Protein AF-A0A919APK6-F1 (afdb_monomer)

Radius of gyration: 34.37 Å; Cα contacts (8 Å, |Δi|>4): 1791; chains: 1; bounding box: 80×71×110 Å

pLDDT: mean 85.68, std 16.15, range [23.38, 98.44]

Solvent-accessible surface area (backbone atoms only — not comparable to full-atom values): 47950 Å² total; per-residue (Å²): 130,86,71,68,58,68,75,65,92,72,58,88,87,45,53,74,79,40,79,82,44,39,29,33,35,29,73,66,74,38,52,74,67,58,25,52,48,53,48,66,72,37,69,90,58,52,41,78,37,68,42,86,48,96,93,52,88,33,82,41,98,56,39,67,28,28,30,34,76,46,55,53,82,76,45,73,66,54,30,51,53,49,48,51,50,20,62,65,54,60,41,65,57,62,17,35,56,54,36,37,38,36,40,27,48,59,72,21,34,29,56,76,42,63,85,30,53,58,64,90,38,72,66,24,42,59,68,24,23,45,11,39,42,40,41,38,42,41,37,33,24,42,37,62,41,81,33,58,44,24,46,31,23,73,83,71,76,43,69,49,75,55,37,51,18,20,35,37,38,34,29,24,23,39,87,99,51,74,49,63,28,84,64,37,33,30,23,39,40,46,18,71,33,60,49,44,40,33,32,40,38,44,31,25,30,32,44,47,88,43,74,59,82,72,68,73,68,60,61,79,78,65,80,86,86,84,91,82,90,82,91,86,86,80,82,90,72,87,80,77,85,72,88,70,90,67,30,36,35,34,33,28,44,34,61,50,46,58,45,31,53,55,20,54,42,39,47,45,73,24,29,72,60,48,87,39,47,37,38,35,33,34,36,26,32,45,89,82,83,42,73,84,50,69,79,76,78,70,61,54,95,39,49,48,75,47,80,39,55,43,91,72,62,79,39,61,27,28,35,45,29,58,43,57,70,68,66,81,85,40,56,22,35,34,41,33,53,28,42,38,44,55,33,79,33,30,59,58,50,51,55,54,43,55,70,68,40,96,54,98,40,47,34,40,26,26,50,56,36,47,32,44,88,97,75,53,68,52,89,58,41,33,28,31,36,19,45,71,48,67,49,101,79,75,41,70,42,72,42,75,40,79,36,46,59,95,70,44,53,97,52,52,40,37,35,67,53,52,28,82,56,27,37,36,32,46,42,61,55,56,73,75,55,52,56,48,54,74,34,28,64,66,47,51,39,59,46,47,26,52,27,39,38,8,60,54,36,45,44,25,16,54,45,56,80,41,47,27,29,49,84,72,64,88,84,39,92,54,49,74,73,73,77,35,89,61,45,67,62,46,37,54,44,14,37,36,40,41,44,25,75,65,59,68,47,79,47,100,49,73,77,57,53,63,71,39,84,83,61,45,73,43,84,70,34,57,67,67,50,46,28,61,72,41,28,40,37,73,81,81,64,45,72,40,70,55,18,54,61,32,64,51,78,56,7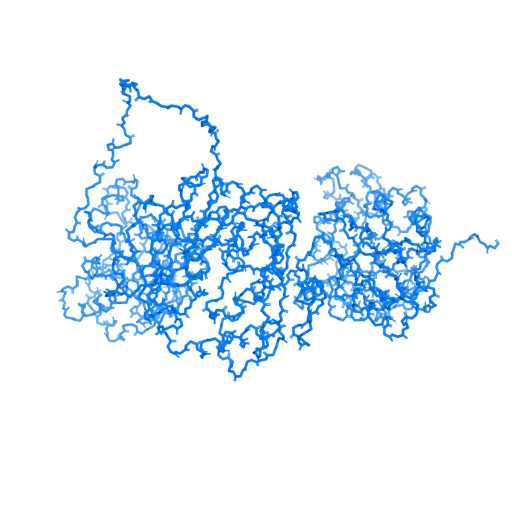5,85,66,78,76,96,52,100,85,44,60,58,44,80,51,51,80,56,54,48,64,53,55,53,54,40,51,49,55,49,34,75,77,41,48,83,72,36,45,34,29,32,40,43,44,72,76,56,87,88,50,76,76,79,80,61,85,67,49,61,87,82,38,50,56,36,36,62,50,60,61,80,63,43,44,46,51,40,23,51,56,47,29,51,49,45,32,52,78,68,74,40,56,88,43,31,60,61,67,32,82,46,66,65,64,53,69,70,52,93,63,68,96,80,46,45,35,36,38,34,47,24,81,56,64,80,62,60,83,52,41,53,34,46,62,76,54,48,76,75,54,87,78,56,94,58,36,33,42,29,46,61,82,71,63,60,47,58,60,95,57,11,34,49,40,39,39,36,41,36,42,23,41,55,59,35,42,27,39,41,70,51,28,33,32,45,32,27,56,38,67,51,54,95,88,55,53,47,56,52,42,72,60,43,63,60,54,49,54,43,94,87,32,63,20,46,74,44,52,35,72,74,38,94,56,29,84,72,44,51,62,46,51,54,50,50,53,55,71,41,39,81,72,43,41,68,52,22,65,60,12,33,84,43,21,26,46,54,31,28,39,33,31,40,51,27,72,90,62,51,65,34,48,76,52,40,33,61,73,58,83,76,80,51,38,73,63,51,39,63,74,28,51,43,53,50,54,39,46,52,53,40,43,73,58,74,44,89,48,94,57,47,44,74,53,74,74,93,84,83,129

Secondary structure (DSSP, 8-state):
-PPPPPPPSS-TT-EEEEETTEEEEESSSS-HHHHHHHHHHHTTT-EEPP--BTTB----TTB-SEEEEE-TTS-HHHHHHHHHHHHHHTS-GGGBPPEEEEEE-TT--EEEE-SS--TTSHHHHHHTTBT-SEEEEEEEE-S--SEE--EEEGGGTEEE---TT-EEEEE-B-TTSSSBPGGG-EEEPPEEES-EEEEEEEEESS-TT-B---HHHHHTTS-------------------------EEEEEEEES-TTHHHHHHHHHHT-S-GGGEEEEEEEEE-TTT-TTS----SSGGGEEEEEEEGGG---HHHHHHHHHTT--S-SEEEEEESSEEE-TTHHHHHHHHHHHSSSSSEEEE--PPBEETTTEE-TTEEEEEEEEEE-TTSPEEEEEEEEEGGG--SS-EE-SS--TTEEEEETHHHHTS---TT--STTHHHHHHHHHHHTTPEEEE-SS--EEE----TT-S--HHHH-TTHHHHHHHHHHHHHHHHH-PPPSSGGGGTTGGGG---SSS-HHHHHHHHTEETTTTEE-HHHHHT--SSS----S-TT---EEEESSSHHHHHHHHHHHHHH-HHHHTTEEEEE---TTSPPP-GGGS-TTSEEEEEPPHHHHHHHHSHHHHHHHHHHTT-TTSS--EESSHHHHHHS---TT-EEEEEETT--TTTT-EEEEHHHHHH----TTEEEEEPPPSB-EETTEEEEEEEEEEEETTEEEEEEEEEEEEEEEE--TT---HHHHT--SSTTSTT-SSEEEEGGGSTTHHHHHHHHHHHHHHHHHHHHHHHHH--SSEEEEEEEEEEEBTTS-EEEEEEESS------HHHIIIIIHHHHHHHHHHHTT---TTEEEE--S---

Mean predicted aligned error: 19.84 Å

Organism: NCBI:txid1735581

Sequence (875 aa):
MTKVAPVQPAYKNSHVINVDPMIAYIDDVLSPEECDYIINLAKDKVERARVSLEGDDAISDGRTGSNTWIPHKTDDTIKAIADRIAGIVQIPLENAEALQVIHYGVSQEYKAHFDSYDLSTERGRHYCKRGGQRLVTALVYLNDIEEGGATGFPTLKAEVTAKKGRLALFHNCKSGTTKIHPDSLHAGTPVIKGEKWAFNLWFHARPMAEIQDFSEELIKTTGKGKAVIREKGSAKAQKKTPTSDKTIFIQIAAYRDPECQHSIHDLFDKAAFPDRLRVTVMFHADPHEDDDLFEIVTKPEQVTIHRIDAAHAQGVCEARWRGQLDYKDEDYVLQTDSHMRFEPGWDESLIAMLAECDSDKPVLTTYTPPYIPPMDLKKTHISGIQAERFDEFDTLLLRSKSIPIDQAPAKPFRGAFMGGCLLFGKSEVFTEVPCDPYLYFFGEEISLSARYWTHGFDIFHPNKLVAYQCWQRSHRKATHFDDHSDWTDRDKRSRQRVKYLLTGELPSNPAYLQDIEKFSLGTARSLEDYETFCGLDFRSKTLSERARNGRYDLLPVPATNPAMGPLVLVNRATAHFHKVSKAIWEQNPSSFLRTCFTYWDTYGGSQPDLSSVPSEYRRLGLIERAVLNALSNKKSLAKLVADKGLERLAPRTYFTKEDALAHKGAPAALWFIKKAAGTGGKGMRCVTNSALHNAIINSDEIIQAAVNDLMLLDGRKFTTRLYVLLWDHKIYLFKGGFNVIHGVPYQADSTDYAVQIDHRGYDKDDSPVTMQSFTDYEQYDRFFPACVQLIRDLNPALHDACNASTKDTYALLGIDILLQQNGCVQLTEINSFPNFRHTAEINADVNLPMLEAALKIMLGQSVNSMIPITSLDQD

Nearest PDB structures (foldseek):
  7zsc-assembly1_A  TM=9.224E-01  e=4.445E-16  Homo sapiens
  3itq-assembly1_A  TM=7.737E-01  e=3.769E-16  Bacillus anthracis str. Ames
  5iax-assembly1_A  TM=7.880E-01  e=7.702E-16  Bacillus anthracis
  5c5t-assembly2_B  TM=7.987E-01  e=1.279E-13  Paramecium bursaria Chlorella virus 1
  5c5u-assembly2_B  TM=7.664E-01  e=9.255E-13  Paramecium bursaria Chlorella virus 1

InterPro domains:
  IPR004344 Tubulin-tyrosine ligase/Tubulin polyglutamylase [PF03133] (663-857)
  IPR005123 Oxoglutarate/iron-dependent dioxygenase domain [PS51471] (95-205)
  IPR006620 Prolyl 4-hydroxylase, alpha subunit [SM00702] (21-204)
  IPR011761 ATP-grasp fold [PS50975] (638-859)
  IPR021067 Glycosyltransferase, GlcNAc [PF11397] (247-282)
  IPR021067 Glycosyltransferase, GlcNAc [PF11397] (299-538)
  IPR021067 Glycosyltransferase, GlcNAc [PTHR34496] (224-543)
  IPR029044 Nucleotide-diphospho-sugar transferases [G3DSA:3.90.550.10] (237-480)
  IPR029044 Nucleotide-diphospho-sugar transferases [SSF53448] (285-500)
  IPR044862 Prolyl 4-hydroxylase alpha subunit, Fe(2+) 2OG dioxygenase domain [PF13640] (99-204)

Structure (mmCIF, N/CA/C/O backbone):
data_AF-A0A919APK6-F1
#
_entry.id   AF-A0A919APK6-F1
#
loop_
_atom_site.group_PDB
_atom_site.id
_atom_site.type_symbol
_atom_site.label_atom_id
_atom_site.label_alt_id
_atom_site.label_comp_id
_atom_site.label_asym_id
_atom_site.label_entity_id
_atom_site.label_seq_id
_atom_site.pdbx_PDB_ins_code
_atom_site.Cartn_x
_atom_site.Cartn_y
_atom_site.Cartn_z
_atom_site.occupancy
_atom_site.B_iso_or_equiv
_atom_site.auth_seq_id
_atom_site.auth_comp_id
_atom_site.auth_asym_id
_atom_site.auth_atom_id
_atom_site.pdbx_PDB_model_num
ATOM 1 N N . MET A 1 1 ? 5.846 -15.293 -43.239 1.00 36.69 1 MET A N 1
ATOM 2 C CA . MET A 1 1 ? 4.580 -14.764 -42.692 1.00 36.69 1 MET A CA 1
ATOM 3 C C . MET A 1 1 ? 4.780 -13.282 -42.455 1.00 36.69 1 MET A C 1
ATOM 5 O O . MET A 1 1 ? 5.700 -12.929 -41.727 1.00 36.69 1 MET A O 1
ATOM 9 N N . THR A 1 2 ? 4.017 -12.429 -43.130 1.00 35.88 2 THR A N 1
ATOM 10 C CA . THR A 1 2 ? 4.081 -10.975 -42.953 1.00 35.88 2 THR A CA 1
ATOM 11 C C . THR A 1 2 ? 3.758 -10.629 -41.501 1.00 35.88 2 THR A C 1
ATOM 13 O O . THR A 1 2 ? 2.746 -11.080 -40.953 1.00 35.88 2 THR A O 1
ATOM 16 N N . LYS A 1 3 ? 4.695 -9.928 -40.849 1.00 53.84 3 LYS A N 1
ATOM 17 C CA . LYS A 1 3 ? 4.597 -9.531 -39.440 1.00 53.84 3 LYS A CA 1
ATOM 18 C C . LYS A 1 3 ? 3.362 -8.645 -39.266 1.00 53.84 3 LYS A C 1
ATOM 20 O O . LYS A 1 3 ? 3.107 -7.784 -40.100 1.00 53.84 3 LYS A O 1
ATOM 25 N N . VAL A 1 4 ? 2.601 -8.884 -38.198 1.00 62.41 4 VAL A N 1
ATOM 26 C CA . VAL A 1 4 ? 1.503 -7.999 -37.786 1.00 62.41 4 VAL A CA 1
ATOM 27 C C . VAL A 1 4 ? 2.076 -6.597 -37.585 1.00 62.41 4 VAL A C 1
ATOM 29 O O . VAL A 1 4 ? 3.124 -6.460 -36.951 1.00 62.41 4 VAL A O 1
ATOM 32 N N . ALA A 1 5 ? 1.423 -5.579 -38.146 1.00 65.31 5 ALA A N 1
ATOM 33 C CA . ALA A 1 5 ? 1.853 -4.196 -37.997 1.00 65.31 5 ALA A CA 1
ATOM 34 C C . ALA A 1 5 ? 1.919 -3.824 -36.503 1.00 65.31 5 ALA A C 1
ATOM 36 O O . ALA A 1 5 ? 0.943 -4.056 -35.781 1.00 65.31 5 ALA A O 1
ATOM 37 N N . PRO A 1 6 ? 3.053 -3.289 -36.014 1.00 70.88 6 PRO A N 1
ATOM 38 C CA . PRO A 1 6 ? 3.167 -2.879 -34.625 1.00 70.88 6 PRO A CA 1
ATOM 39 C C . PRO A 1 6 ? 2.227 -1.700 -34.367 1.00 70.88 6 PRO A C 1
ATOM 41 O O . PRO A 1 6 ? 2.240 -0.708 -35.093 1.00 70.88 6 PRO A O 1
ATOM 44 N N . VAL A 1 7 ? 1.409 -1.815 -33.326 1.00 79.69 7 VAL A N 1
ATOM 45 C CA . VAL A 1 7 ? 0.539 -0.729 -32.870 1.00 79.69 7 VAL A CA 1
ATOM 46 C C . VAL A 1 7 ? 1.302 0.106 -31.849 1.00 79.69 7 VAL A C 1
ATOM 48 O O . VAL A 1 7 ? 1.919 -0.447 -30.940 1.00 79.69 7 VAL A O 1
ATOM 51 N N . GLN A 1 8 ? 1.265 1.431 -31.987 1.00 75.12 8 GLN A N 1
ATOM 52 C CA . GLN A 1 8 ? 1.931 2.331 -31.046 1.00 75.12 8 GLN A CA 1
ATOM 53 C C . GLN A 1 8 ? 1.271 2.288 -29.664 1.00 75.12 8 GLN A C 1
ATOM 55 O O . GLN A 1 8 ? 0.048 2.414 -29.585 1.00 75.12 8 GLN A O 1
ATOM 60 N N . PRO A 1 9 ? 2.053 2.192 -28.575 1.00 66.31 9 PRO A N 1
ATOM 61 C CA . PRO A 1 9 ? 1.516 2.177 -27.218 1.00 66.31 9 PRO A CA 1
ATOM 62 C C . PRO A 1 9 ? 1.061 3.562 -26.738 1.00 66.31 9 PRO A C 1
ATOM 64 O O . PRO A 1 9 ? 0.368 3.645 -25.734 1.00 66.31 9 PRO A O 1
ATOM 67 N N . ALA A 1 10 ? 1.453 4.645 -27.421 1.00 74.62 10 ALA A N 1
ATOM 68 C CA . ALA A 1 10 ? 1.041 6.014 -27.124 1.00 74.62 10 ALA A CA 1
ATOM 69 C C . ALA A 1 10 ? 1.173 6.914 -28.362 1.00 74.62 10 ALA A C 1
ATOM 71 O O . ALA A 1 10 ? 1.992 6.655 -29.246 1.00 74.62 10 ALA A O 1
ATOM 72 N N . TYR A 1 11 ? 0.407 8.006 -28.395 1.00 83.94 11 TYR A N 1
ATOM 73 C CA . TYR A 1 11 ? 0.421 8.981 -29.488 1.00 83.94 11 TYR A CA 1
ATOM 74 C C . TYR A 1 11 ? 0.966 10.330 -29.004 1.00 83.94 11 TYR A C 1
ATOM 76 O O . TYR A 1 11 ? 0.569 10.833 -27.950 1.00 83.94 11 TYR A O 1
ATOM 84 N N . LYS A 1 12 ? 1.889 10.930 -29.766 1.00 78.69 12 LYS A N 1
ATOM 85 C CA . LYS A 1 12 ? 2.460 12.248 -29.435 1.00 78.69 12 LYS A CA 1
ATOM 86 C C . LYS A 1 12 ? 1.368 13.321 -29.447 1.00 78.69 12 LYS A C 1
ATOM 88 O O . LYS A 1 12 ? 0.503 13.295 -30.316 1.00 78.69 12 LYS A O 1
ATOM 93 N N . ASN A 1 13 ? 1.452 14.276 -28.518 1.00 84.50 13 ASN A N 1
ATOM 94 C CA . ASN A 1 13 ? 0.512 15.399 -28.381 1.00 84.50 13 ASN A CA 1
ATOM 95 C C . ASN A 1 13 ? -0.959 14.968 -28.225 1.00 84.50 13 ASN A C 1
ATOM 97 O O . ASN A 1 13 ? -1.861 15.689 -28.642 1.00 84.50 13 ASN A O 1
ATOM 101 N N . SER A 1 14 ? -1.197 13.786 -27.650 1.00 89.88 14 SER A N 1
ATOM 102 C CA . SER A 1 14 ? -2.543 13.273 -27.412 1.00 89.88 14 SER A CA 1
ATOM 103 C C . SER A 1 14 ? -2.981 13.450 -25.964 1.00 89.88 14 SER A C 1
ATOM 105 O O . SER A 1 14 ? -2.179 13.390 -25.031 1.00 89.88 14 SER A O 1
ATOM 107 N N . HIS A 1 15 ? -4.280 13.648 -25.784 1.00 92.44 15 HIS A N 1
ATOM 108 C CA . HIS A 1 15 ? -4.953 13.571 -24.501 1.00 92.44 15 HIS A CA 1
ATOM 109 C C . HIS A 1 15 ? -5.413 12.132 -24.287 1.00 92.44 15 HIS A C 1
ATOM 111 O O . HIS A 1 15 ? -6.335 11.659 -24.956 1.00 92.44 15 HIS A O 1
ATOM 117 N N . VAL A 1 16 ? -4.746 11.429 -23.376 1.00 91.25 16 VAL A N 1
ATOM 118 C CA . VAL A 1 16 ? -5.048 10.031 -23.056 1.00 91.25 16 VAL A CA 1
ATOM 119 C C . VAL A 1 16 ? -6.225 9.969 -22.085 1.00 91.25 16 VAL A C 1
ATOM 121 O O . VAL A 1 16 ? -6.193 10.582 -21.021 1.00 91.25 16 VAL A O 1
ATOM 124 N N . ILE A 1 17 ? -7.259 9.221 -22.463 1.00 85.69 17 ILE A N 1
ATOM 125 C CA . ILE A 1 17 ? -8.453 8.945 -21.653 1.00 85.69 17 ILE A CA 1
ATOM 126 C C . ILE A 1 17 ? -8.315 7.598 -20.945 1.00 85.69 17 ILE A C 1
ATOM 128 O O . ILE A 1 17 ? -8.723 7.460 -19.797 1.00 85.69 17 ILE A O 1
ATOM 132 N N . ASN A 1 18 ? -7.738 6.610 -21.626 1.00 90.19 18 ASN A N 1
ATOM 133 C CA . ASN A 1 18 ? -7.499 5.280 -21.085 1.00 90.19 18 ASN A CA 1
ATOM 134 C C . ASN A 1 18 ? -6.241 4.671 -21.712 1.00 90.19 18 ASN A C 1
ATOM 136 O O . ASN A 1 18 ? -5.903 4.993 -22.852 1.00 90.19 18 ASN A O 1
ATOM 140 N N . VAL A 1 19 ? -5.557 3.797 -20.975 1.00 82.06 19 VAL A N 1
ATOM 141 C CA . VAL A 1 19 ? -4.289 3.191 -21.415 1.00 82.06 19 VAL A CA 1
ATOM 142 C C . VAL A 1 19 ? -4.435 1.748 -21.909 1.00 82.06 19 VAL A C 1
ATOM 144 O O . VAL A 1 19 ? -3.618 1.336 -22.727 1.00 82.06 19 VAL A O 1
ATOM 147 N N . ASP A 1 20 ? -5.481 1.015 -21.499 1.00 84.81 20 ASP A N 1
ATOM 148 C CA . ASP A 1 20 ? -5.809 -0.320 -22.035 1.00 84.81 20 ASP A CA 1
ATOM 149 C C . ASP A 1 20 ? -7.339 -0.580 -22.061 1.00 84.81 20 ASP A C 1
ATOM 151 O O . ASP A 1 20 ? -7.963 -0.645 -20.998 1.00 84.81 20 ASP A O 1
ATOM 155 N N . PRO A 1 21 ? -7.991 -0.622 -23.243 1.00 90.56 21 PRO A N 1
ATOM 156 C CA . PRO A 1 21 ? -7.396 -0.312 -24.534 1.00 90.56 21 PRO A CA 1
ATOM 157 C C . PRO A 1 21 ? -6.963 1.155 -24.548 1.00 90.56 21 PRO A C 1
ATOM 159 O O . PRO A 1 21 ? -7.601 2.005 -23.918 1.00 90.56 21 PRO A O 1
ATOM 162 N N . MET A 1 22 ? -5.897 1.468 -25.284 1.00 93.75 22 MET A N 1
ATOM 163 C CA . MET A 1 22 ? -5.525 2.859 -25.527 1.00 93.75 22 MET A CA 1
ATOM 164 C C . MET A 1 22 ? -6.735 3.596 -26.104 1.00 93.75 22 MET A C 1
ATOM 166 O O . MET A 1 22 ? -7.267 3.172 -27.129 1.00 93.75 22 MET A O 1
ATOM 170 N N . ILE A 1 23 ? -7.161 4.671 -25.443 1.00 96.00 23 ILE A N 1
ATOM 171 C CA . ILE A 1 23 ? -8.170 5.619 -25.916 1.00 96.00 23 ILE A CA 1
ATOM 172 C C . ILE A 1 23 ? -7.577 7.003 -25.714 1.00 96.00 23 ILE A C 1
ATOM 174 O O . ILE A 1 23 ? -7.310 7.415 -24.584 1.00 96.00 23 ILE A O 1
ATOM 178 N N . ALA A 1 24 ? -7.378 7.731 -26.801 1.00 95.75 24 ALA A N 1
ATOM 179 C CA . ALA A 1 24 ? -6.842 9.078 -26.765 1.00 95.75 24 ALA A CA 1
ATOM 180 C C . ALA A 1 24 ? -7.496 9.949 -27.835 1.00 95.75 24 ALA A C 1
ATOM 182 O O . ALA A 1 24 ? -8.120 9.448 -28.771 1.00 95.75 24 ALA A O 1
ATOM 183 N N . TYR A 1 25 ? -7.332 11.260 -27.725 1.00 97.50 25 TYR A N 1
ATOM 184 C CA . TYR A 1 25 ? -7.665 12.170 -28.813 1.00 97.50 25 TYR A CA 1
ATOM 185 C C . TYR A 1 25 ? -6.579 13.216 -29.036 1.00 97.50 25 TYR A C 1
ATOM 187 O O . TYR A 1 25 ? -5.812 13.545 -28.133 1.00 97.50 25 TYR A O 1
ATOM 195 N N . ILE A 1 26 ? -6.519 13.731 -30.258 1.00 97.25 26 ILE A N 1
ATOM 196 C CA . ILE A 1 26 ? -5.651 14.834 -30.664 1.00 97.25 26 ILE A CA 1
ATOM 197 C C . ILE A 1 26 ? -6.543 15.884 -31.316 1.00 97.25 26 ILE A C 1
ATOM 199 O O . ILE A 1 26 ? -7.329 15.570 -32.214 1.00 97.25 26 ILE A O 1
ATOM 203 N N . ASP A 1 27 ? -6.434 17.119 -30.846 1.00 97.12 27 ASP A N 1
ATOM 204 C CA . ASP A 1 27 ? -7.176 18.246 -31.398 1.00 97.12 27 ASP A CA 1
ATOM 205 C C . ASP A 1 27 ? -6.487 18.810 -32.639 1.00 97.12 27 ASP A C 1
ATOM 207 O O . ASP A 1 27 ? -5.273 18.686 -32.802 1.00 97.12 27 ASP A O 1
ATOM 211 N N . ASP A 1 28 ? -7.287 19.443 -33.499 1.00 95.19 28 ASP A N 1
ATOM 212 C CA . ASP A 1 28 ? -6.809 20.258 -34.618 1.00 95.19 28 ASP A CA 1
ATOM 213 C C . ASP A 1 28 ? -5.899 19.481 -35.601 1.00 95.19 28 ASP A C 1
ATOM 215 O O . ASP A 1 28 ? -4.986 20.032 -36.216 1.00 95.19 28 ASP A O 1
ATOM 219 N N . VAL A 1 29 ? -6.160 18.173 -35.764 1.00 96.94 29 VAL A N 1
ATOM 220 C CA . VAL A 1 29 ? -5.446 17.298 -36.714 1.00 96.94 29 VAL A CA 1
ATOM 221 C C . VAL A 1 29 ? -5.856 17.598 -38.151 1.00 96.94 29 VAL A C 1
ATOM 223 O O . VAL A 1 29 ? -5.016 17.529 -39.049 1.00 96.94 29 VAL A O 1
ATOM 226 N N . LEU A 1 30 ? -7.133 17.917 -38.371 1.00 97.56 30 LEU A N 1
ATOM 227 C CA . LEU A 1 30 ? -7.634 18.453 -39.637 1.00 97.56 30 LEU A CA 1
ATOM 228 C C . LEU A 1 30 ? -7.978 19.930 -39.470 1.00 97.56 30 LEU A C 1
ATOM 230 O O . LEU A 1 30 ? -8.558 20.327 -38.457 1.00 97.56 30 LEU A O 1
ATOM 234 N N . SER A 1 31 ? -7.682 20.724 -40.497 1.00 97.12 31 SER A N 1
ATOM 235 C CA . SER A 1 31 ? -8.133 22.112 -40.548 1.00 97.12 31 SER A CA 1
ATOM 236 C C . SER A 1 31 ? -9.652 22.186 -40.773 1.00 97.12 31 SER A C 1
ATOM 238 O O . SER A 1 31 ? -10.256 21.243 -41.309 1.00 97.12 31 SER A O 1
ATOM 240 N N . PRO A 1 32 ? -10.308 23.300 -40.400 1.00 96.81 32 PRO A N 1
ATOM 241 C CA . PRO A 1 32 ? -11.727 23.489 -40.673 1.00 96.81 32 PRO A CA 1
ATOM 242 C C . PRO A 1 32 ? -12.087 23.347 -42.160 1.00 96.81 32 PRO A C 1
ATOM 244 O O . PRO A 1 32 ? -13.126 22.767 -42.474 1.00 96.81 32 PRO A O 1
ATOM 247 N N . GLU A 1 33 ? -11.215 23.810 -43.058 1.00 96.94 33 GLU A N 1
ATOM 248 C CA . GLU A 1 33 ? -11.384 23.740 -44.513 1.00 96.94 33 GLU A CA 1
ATOM 249 C C . GLU A 1 33 ? -11.280 22.301 -45.030 1.00 96.94 33 GLU A C 1
ATOM 251 O O . GLU A 1 33 ? -12.076 21.893 -45.875 1.00 96.94 33 GLU A O 1
ATOM 256 N N . GLU A 1 34 ? -10.339 21.511 -44.502 1.00 97.38 34 GLU A N 1
ATOM 257 C CA . GLU A 1 34 ? -10.223 20.080 -44.813 1.00 97.38 34 GLU A CA 1
ATOM 258 C C . GLU A 1 34 ? -11.474 19.317 -44.360 1.00 97.38 34 GLU A C 1
ATOM 260 O O . GLU A 1 34 ? -11.969 18.440 -45.073 1.00 97.38 34 GLU A O 1
ATOM 265 N N . CYS A 1 35 ? -12.026 19.683 -43.200 1.00 97.88 35 CYS A N 1
ATOM 266 C CA . CYS A 1 35 ? -13.264 19.094 -42.707 1.00 97.88 35 CYS A CA 1
ATOM 267 C C . CYS A 1 35 ? -14.455 19.416 -43.625 1.00 97.88 35 CYS A C 1
ATOM 269 O O . CYS A 1 35 ? -15.184 18.509 -44.033 1.00 97.88 35 CYS A O 1
ATOM 271 N N . ASP A 1 36 ? -14.627 20.688 -43.999 1.00 95.88 36 ASP A N 1
ATOM 272 C CA . ASP A 1 36 ? -15.715 21.123 -44.885 1.00 95.88 36 ASP A CA 1
ATOM 273 C C . ASP A 1 36 ? -15.576 20.532 -46.294 1.00 95.88 36 ASP A C 1
ATOM 275 O O . ASP A 1 36 ? -16.573 20.212 -46.947 1.00 95.88 36 ASP A O 1
ATOM 279 N N . TYR A 1 37 ? -14.344 20.338 -46.767 1.00 96.56 37 TYR A N 1
ATOM 280 C CA . TYR A 1 37 ? -14.065 19.669 -48.032 1.00 96.56 37 TYR A CA 1
ATOM 281 C C . TYR A 1 37 ? -14.572 18.220 -48.036 1.00 96.56 37 TYR A C 1
ATOM 283 O O . TYR A 1 37 ? -15.305 17.830 -48.949 1.00 96.56 37 TYR A O 1
ATOM 291 N N . ILE A 1 38 ? -14.260 17.441 -46.992 1.00 96.88 38 ILE A N 1
ATOM 292 C CA . ILE A 1 38 ? -14.722 16.049 -46.862 1.00 96.88 38 ILE A CA 1
ATOM 293 C C . ILE A 1 38 ? -16.251 15.984 -46.771 1.00 96.88 38 ILE A C 1
ATOM 295 O O . ILE A 1 38 ? -16.863 15.157 -47.450 1.00 96.88 38 ILE A O 1
ATOM 299 N N . ILE A 1 39 ? -16.884 16.872 -45.993 1.00 95.44 39 ILE A N 1
ATOM 300 C CA . ILE A 1 39 ? -18.353 16.945 -45.912 1.00 95.44 39 ILE A CA 1
ATOM 301 C C . ILE A 1 39 ? -18.948 17.218 -47.300 1.00 95.44 39 ILE A C 1
ATOM 303 O O . ILE A 1 39 ? -19.860 16.514 -47.729 1.00 95.44 39 ILE A O 1
ATOM 307 N N . ASN A 1 40 ? -18.411 18.184 -48.050 1.00 94.00 40 ASN A N 1
ATOM 308 C CA . ASN A 1 40 ? -18.905 18.509 -49.391 1.00 94.00 40 ASN A CA 1
ATOM 309 C C . ASN A 1 40 ? -18.706 17.379 -50.411 1.00 94.00 40 ASN A C 1
ATOM 311 O O . ASN A 1 40 ? -19.554 17.206 -51.284 1.00 94.00 40 ASN A O 1
ATOM 315 N N . LEU A 1 41 ? -17.632 16.595 -50.296 1.00 92.19 41 LEU A N 1
ATOM 316 C CA . LEU A 1 41 ? -17.417 15.405 -51.125 1.00 92.19 41 LEU A CA 1
ATOM 317 C C . LEU A 1 41 ? -18.399 14.267 -50.810 1.00 92.19 41 LEU A C 1
ATOM 319 O O . LEU A 1 41 ? -18.691 13.457 -51.699 1.00 92.19 41 LEU A O 1
ATOM 323 N N . ALA A 1 42 ? -18.866 14.188 -49.560 1.00 91.94 42 ALA A N 1
ATOM 324 C CA . ALA A 1 42 ? -19.693 13.102 -49.046 1.00 91.94 42 ALA A CA 1
ATOM 325 C C . ALA A 1 42 ? -21.202 13.388 -49.084 1.00 91.94 42 ALA A C 1
ATOM 327 O O . ALA A 1 42 ? -21.974 12.454 -49.288 1.00 91.94 42 ALA A O 1
ATOM 328 N N . LYS A 1 43 ? -21.637 14.642 -48.900 1.00 86.94 43 LYS A N 1
ATOM 329 C CA . LYS A 1 43 ? -23.046 15.010 -48.644 1.00 86.94 43 LYS A CA 1
ATOM 330 C C . LYS A 1 43 ? -24.048 14.518 -49.693 1.00 86.94 43 LYS A C 1
ATOM 332 O O . LYS A 1 43 ? -25.157 14.147 -49.334 1.00 86.94 43 LYS A O 1
ATOM 337 N N . ASP A 1 44 ? -23.636 14.445 -50.958 1.00 81.38 44 ASP A N 1
ATOM 338 C CA . ASP A 1 44 ? -24.489 13.996 -52.068 1.00 81.38 44 ASP A CA 1
ATOM 339 C C . ASP A 1 44 ? -24.359 12.482 -52.345 1.00 81.38 44 ASP A C 1
ATOM 341 O O . ASP A 1 44 ? -24.978 11.956 -53.267 1.00 81.38 44 ASP A O 1
ATOM 345 N N . LYS A 1 45 ? -23.524 11.776 -51.568 1.00 83.94 45 LYS A N 1
ATOM 346 C CA . LYS A 1 45 ? -23.168 10.356 -51.742 1.00 83.94 45 LYS A CA 1
ATOM 347 C C . LYS A 1 45 ? -23.441 9.500 -50.502 1.00 83.94 45 LYS A C 1
ATOM 349 O O . LYS A 1 45 ? -23.164 8.301 -50.531 1.00 83.94 45 LYS A O 1
ATOM 354 N N . VAL A 1 46 ? -23.899 10.101 -49.401 1.00 74.88 46 VAL A N 1
ATOM 355 C CA . VAL A 1 46 ? -24.250 9.375 -48.175 1.00 74.88 46 VAL A CA 1
ATOM 356 C C . VAL A 1 46 ? -25.577 8.649 -48.360 1.00 74.88 46 VAL A C 1
ATOM 358 O O . VAL A 1 46 ? -26.612 9.254 -48.621 1.00 74.88 46 VAL A O 1
ATOM 361 N N . GLU A 1 47 ? -25.545 7.334 -48.190 1.00 70.69 47 GLU A N 1
ATOM 362 C CA . GLU A 1 47 ? -26.725 6.472 -48.217 1.00 70.69 47 GLU A CA 1
ATOM 363 C C . GLU A 1 47 ? -26.945 5.869 -46.826 1.00 70.69 47 GLU A C 1
ATOM 365 O O . GLU A 1 47 ? -26.028 5.824 -46.002 1.00 70.69 47 GLU A O 1
ATOM 370 N N . ARG A 1 48 ? -28.166 5.415 -46.523 1.00 62.22 48 ARG A N 1
ATOM 371 C CA . ARG A 1 48 ? -28.488 4.858 -45.199 1.00 62.22 48 ARG A CA 1
ATOM 372 C C . ARG A 1 48 ? -27.550 3.689 -44.864 1.00 62.22 48 ARG A C 1
ATOM 374 O O . ARG A 1 48 ? -27.452 2.736 -45.637 1.00 62.22 48 ARG A O 1
ATOM 381 N N . ALA A 1 49 ? -26.882 3.752 -43.710 1.00 56.19 49 ALA A N 1
ATOM 382 C CA . ALA A 1 49 ? -25.841 2.798 -43.348 1.00 56.19 49 ALA A CA 1
ATOM 383 C C . ALA A 1 49 ? -26.435 1.396 -43.129 1.00 56.19 49 ALA A C 1
ATOM 385 O O . ALA A 1 49 ? -27.362 1.216 -42.338 1.00 56.19 49 ALA A O 1
ATOM 386 N N . ARG A 1 50 ? -25.890 0.390 -43.820 1.00 54.00 50 ARG A N 1
ATOM 387 C CA . ARG A 1 50 ? -26.247 -1.024 -43.619 1.00 54.00 50 ARG A CA 1
ATOM 388 C C . ARG A 1 50 ? -25.395 -1.642 -42.510 1.00 54.00 50 ARG A C 1
ATOM 390 O O . ARG A 1 50 ? -24.269 -1.199 -42.268 1.00 54.00 50 ARG A O 1
ATOM 397 N N . VAL A 1 51 ? -25.924 -2.663 -41.837 1.00 52.47 51 VAL A N 1
ATOM 398 C CA . VAL A 1 51 ? -25.214 -3.401 -40.780 1.00 52.47 51 VAL A CA 1
ATOM 399 C C . VAL A 1 51 ? -25.360 -4.885 -41.075 1.00 52.47 51 VAL A C 1
ATOM 401 O O . VAL A 1 51 ? -26.468 -5.375 -41.245 1.00 52.47 51 VAL A O 1
ATOM 404 N N . SER A 1 52 ? -24.246 -5.607 -41.148 1.00 44.69 52 SER A N 1
ATOM 405 C CA . SER A 1 52 ? -24.276 -7.031 -41.488 1.00 44.69 52 SER A CA 1
ATOM 406 C C . SER A 1 52 ? -24.979 -7.835 -40.379 1.00 44.69 52 SER A C 1
ATOM 408 O O . SER A 1 52 ? -24.525 -7.879 -39.229 1.00 44.69 52 SER A O 1
ATOM 410 N N . LEU A 1 53 ? -26.109 -8.454 -40.716 1.00 44.47 53 LEU A N 1
ATOM 411 C CA . LEU A 1 53 ? -26.799 -9.489 -39.943 1.00 44.47 53 LEU A CA 1
ATOM 412 C C . LEU A 1 53 ? -26.911 -10.731 -40.839 1.00 44.47 53 LEU A C 1
ATOM 414 O O . LEU A 1 53 ? -26.802 -10.619 -42.054 1.00 44.47 53 LEU A O 1
ATOM 418 N N . GLU A 1 54 ? -27.018 -11.912 -40.231 1.00 36.50 54 GLU A N 1
ATOM 419 C CA . GLU A 1 54 ? -26.852 -13.220 -40.883 1.00 36.50 54 GLU A CA 1
ATOM 420 C C . GLU A 1 54 ? -27.480 -13.319 -42.288 1.00 36.50 54 GLU A C 1
ATOM 422 O O . GLU A 1 54 ? -28.697 -13.360 -42.439 1.00 36.50 54 GLU A O 1
ATOM 427 N N . GLY A 1 55 ? -26.622 -13.412 -43.309 1.00 40.09 55 GLY A N 1
ATOM 428 C CA . GLY A 1 55 ? -26.988 -13.888 -44.645 1.00 40.09 55 GLY A CA 1
ATOM 429 C C . GLY A 1 55 ? -27.136 -12.8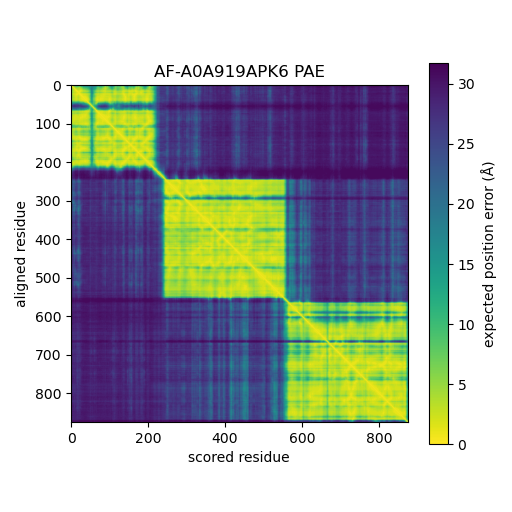42 -45.752 1.00 40.09 55 GLY A C 1
ATOM 430 O O . GLY A 1 55 ? -27.008 -13.238 -46.901 1.00 40.09 55 GLY A O 1
ATOM 431 N N . ASP A 1 56 ? -27.323 -11.552 -45.450 1.00 35.06 56 ASP A N 1
ATOM 432 C CA . ASP A 1 56 ? -27.359 -10.463 -46.449 1.00 35.06 56 ASP A CA 1
ATOM 433 C C . ASP A 1 56 ? -27.107 -9.085 -45.797 1.00 35.06 56 ASP A C 1
ATOM 435 O O . ASP A 1 56 ? -27.305 -8.905 -44.592 1.00 35.06 56 ASP A O 1
ATOM 439 N N . ASP A 1 57 ? -26.694 -8.083 -46.587 1.00 39.72 57 ASP A N 1
ATOM 440 C CA . ASP A 1 57 ? -26.576 -6.682 -46.145 1.00 39.72 57 ASP A CA 1
ATOM 441 C C . ASP A 1 57 ? -27.961 -6.102 -45.783 1.00 39.72 57 ASP A C 1
ATOM 443 O O . ASP A 1 57 ? -28.619 -5.450 -46.599 1.00 39.72 57 ASP A O 1
ATOM 447 N N . ALA A 1 58 ? -28.417 -6.330 -44.551 1.00 42.12 58 ALA A N 1
ATOM 448 C CA . ALA A 1 58 ? -29.699 -5.842 -44.054 1.00 42.12 58 ALA A CA 1
ATOM 449 C C . ALA A 1 58 ? -29.599 -4.454 -43.385 1.00 42.12 58 ALA A C 1
ATOM 451 O O . ALA A 1 58 ? -28.581 -4.054 -42.813 1.00 42.12 58 ALA A O 1
ATOM 452 N N . ILE A 1 59 ? -30.698 -3.696 -43.442 1.00 42.22 59 ILE A N 1
ATOM 453 C CA . ILE A 1 59 ? -30.900 -2.475 -42.648 1.00 42.22 59 ILE A CA 1
ATOM 454 C C . ILE A 1 59 ? -31.137 -2.928 -41.199 1.00 42.22 59 ILE A C 1
ATOM 456 O O . ILE A 1 59 ? -32.081 -3.675 -40.959 1.00 42.22 59 ILE A O 1
ATOM 460 N N . SER A 1 60 ? -30.299 -2.513 -40.243 1.00 42.59 60 SER A N 1
ATOM 461 C CA . SER A 1 60 ? -30.469 -2.872 -38.825 1.00 42.59 60 SER A CA 1
ATOM 462 C C . SER A 1 60 ? -30.944 -1.686 -37.988 1.00 42.59 60 SER A C 1
ATOM 464 O O . SER A 1 60 ? -30.496 -0.556 -38.177 1.00 42.59 60 SER A O 1
ATOM 466 N N . ASP A 1 61 ? -31.807 -1.965 -37.008 1.00 44.75 61 ASP A N 1
ATOM 467 C CA . ASP A 1 61 ? -32.305 -0.997 -36.018 1.00 44.75 61 ASP A CA 1
ATOM 468 C C . ASP A 1 61 ? -31.219 -0.512 -35.029 1.00 44.75 61 ASP A C 1
ATOM 470 O O . ASP A 1 61 ? -31.489 0.299 -34.143 1.00 44.75 61 ASP A O 1
ATOM 474 N N . GLY A 1 62 ? -29.989 -1.034 -35.123 1.00 43.22 62 GLY A N 1
ATOM 475 C CA . GLY A 1 62 ? -28.866 -0.693 -34.242 1.00 43.22 62 GLY A CA 1
ATOM 476 C C . GLY A 1 62 ? -27.963 0.439 -34.740 1.00 43.22 62 GLY A C 1
ATOM 477 O O . GLY A 1 62 ? -27.156 0.940 -33.958 1.00 43.22 62 GLY A O 1
ATOM 478 N N . ARG A 1 63 ? -28.089 0.849 -36.010 1.00 57.72 63 ARG A N 1
ATOM 479 C CA . ARG A 1 63 ? -27.358 1.978 -36.608 1.00 57.72 63 ARG A CA 1
ATOM 480 C C . ARG A 1 63 ? -28.318 2.782 -37.475 1.00 57.72 63 ARG A C 1
ATOM 482 O O . ARG A 1 63 ? -28.790 2.296 -38.497 1.00 57.72 63 ARG A O 1
ATOM 489 N N . THR A 1 64 ? -28.621 4.009 -37.067 1.00 61.62 64 THR A N 1
ATOM 490 C CA . THR A 1 64 ? -29.703 4.795 -37.686 1.00 61.62 64 THR A CA 1
ATOM 491 C C . THR A 1 64 ? -29.220 5.898 -38.632 1.00 61.62 64 THR A C 1
ATOM 493 O O . THR A 1 64 ? -30.059 6.504 -39.292 1.00 61.62 64 THR A O 1
ATOM 496 N N . GLY A 1 65 ? -27.903 6.123 -38.740 1.00 66.31 65 GLY A N 1
ATOM 497 C CA . GLY A 1 65 ? -27.280 7.129 -39.617 1.00 66.31 65 GLY A CA 1
ATOM 498 C C . GLY A 1 65 ? -26.970 6.667 -41.049 1.00 66.31 65 GLY A C 1
ATOM 499 O O . GLY A 1 65 ? -27.278 5.542 -41.449 1.00 66.31 65 GLY A O 1
ATOM 500 N N . SER A 1 66 ? -26.321 7.539 -41.820 1.00 78.31 66 SER A N 1
ATOM 501 C CA . SER A 1 66 ? -25.902 7.313 -43.213 1.00 78.31 66 SER A CA 1
ATOM 502 C C . SER A 1 66 ? -24.378 7.228 -43.330 1.00 78.31 66 SER A C 1
ATOM 504 O O . SER A 1 66 ? -23.659 7.754 -42.480 1.00 78.31 66 SER A O 1
ATOM 506 N N . ASN A 1 67 ? -23.856 6.556 -44.358 1.00 86.38 67 ASN A N 1
ATOM 507 C CA . ASN A 1 67 ? -22.422 6.533 -44.639 1.00 86.38 67 ASN A CA 1
ATOM 508 C C . ASN A 1 67 ? -22.093 6.516 -46.138 1.00 86.38 67 ASN A C 1
ATOM 510 O O . ASN A 1 67 ? -22.944 6.275 -46.989 1.00 86.38 67 ASN A O 1
ATOM 514 N N . THR A 1 68 ? -20.836 6.813 -46.453 1.00 90.06 68 THR A N 1
ATOM 515 C CA . THR A 1 68 ? -20.253 6.662 -47.788 1.00 90.06 68 THR A CA 1
ATOM 516 C C . THR A 1 68 ? -18.759 6.376 -47.666 1.00 90.06 68 THR A C 1
ATOM 518 O O . THR A 1 68 ? -18.159 6.633 -46.620 1.00 90.06 68 THR A O 1
ATOM 521 N N . TRP A 1 69 ? -18.149 5.834 -48.717 1.00 92.19 69 TRP A N 1
ATOM 522 C CA . TRP A 1 69 ? -16.729 5.480 -48.722 1.00 92.19 69 TRP A CA 1
ATOM 523 C C . TRP A 1 69 ? -15.952 6.354 -49.701 1.00 92.19 69 TRP A C 1
ATOM 525 O O . TRP A 1 69 ? -16.295 6.431 -50.880 1.00 92.19 69 TRP A O 1
ATOM 535 N N . ILE A 1 70 ? -14.873 6.974 -49.223 1.00 93.38 70 ILE A N 1
ATOM 536 C CA . ILE A 1 70 ? -13.973 7.803 -50.028 1.00 93.38 70 ILE A CA 1
ATOM 537 C C . ILE A 1 70 ? -12.606 7.102 -50.123 1.00 93.38 70 ILE A C 1
ATOM 539 O O . ILE A 1 70 ? -11.896 6.991 -49.118 1.00 93.38 70 ILE A O 1
ATOM 543 N N . PRO A 1 71 ? -12.208 6.602 -51.310 1.00 93.88 71 PRO A N 1
ATOM 544 C CA . PRO A 1 71 ? -10.893 5.996 -51.511 1.00 93.88 71 PRO A CA 1
ATOM 545 C C . PRO A 1 71 ? -9.751 6.990 -51.275 1.00 93.88 71 PRO A C 1
ATOM 547 O O . PRO A 1 71 ? -9.853 8.157 -51.649 1.00 93.88 71 PRO A O 1
ATOM 550 N N . HIS A 1 72 ? -8.606 6.516 -50.772 1.00 93.06 72 HIS A N 1
ATOM 551 C CA . HIS A 1 72 ? -7.433 7.377 -50.527 1.00 93.06 72 HIS A CA 1
ATOM 552 C C . HIS A 1 72 ? -6.901 8.069 -51.786 1.00 93.06 72 HIS A C 1
ATOM 554 O O . HIS A 1 72 ? -6.234 9.086 -51.690 1.00 93.06 72 HIS A O 1
ATOM 560 N N . LYS A 1 73 ? -7.177 7.506 -52.967 1.00 91.19 73 LYS A N 1
ATOM 561 C CA . LYS A 1 73 ? -6.721 8.011 -54.272 1.00 91.19 73 LYS A CA 1
ATOM 562 C C . LYS A 1 73 ? -7.723 8.958 -54.945 1.00 91.19 73 LYS A C 1
ATOM 564 O O . LYS A 1 73 ? -7.624 9.158 -56.150 1.00 91.19 73 LYS A O 1
ATOM 569 N N . THR A 1 74 ? -8.718 9.460 -54.211 1.00 92.38 74 THR A N 1
ATOM 570 C CA . THR A 1 74 ? -9.743 10.361 -54.771 1.00 92.38 74 THR A CA 1
ATOM 571 C C . THR A 1 74 ? -9.109 11.638 -55.322 1.00 92.38 74 THR A C 1
ATOM 573 O O . THR A 1 74 ? -9.382 12.011 -56.460 1.00 92.38 74 THR A O 1
ATOM 576 N N . ASP A 1 75 ? -8.222 12.251 -54.541 1.00 94.56 75 ASP A N 1
ATOM 577 C CA . ASP A 1 75 ? -7.433 13.432 -54.888 1.00 94.56 75 ASP A CA 1
ATOM 578 C C . ASP A 1 75 ? -6.257 13.575 -53.900 1.00 94.56 75 ASP A C 1
ATOM 580 O O . ASP A 1 75 ? -6.139 12.811 -52.932 1.00 94.56 75 ASP A O 1
ATOM 584 N N . ASP A 1 76 ? -5.381 14.549 -54.152 1.00 94.19 76 ASP A N 1
ATOM 585 C CA . ASP A 1 76 ? -4.186 14.795 -53.340 1.00 94.19 76 ASP A CA 1
ATOM 586 C C . ASP A 1 76 ? -4.515 15.247 -51.908 1.00 94.19 76 ASP A C 1
ATOM 588 O O . ASP A 1 76 ? -3.764 14.932 -50.984 1.00 94.19 76 ASP A O 1
ATOM 592 N N . THR A 1 77 ? -5.648 15.926 -51.695 1.00 94.31 77 THR A N 1
ATOM 593 C CA . THR A 1 77 ? -6.084 16.389 -50.369 1.00 94.31 77 THR A CA 1
ATOM 594 C C . THR A 1 77 ? -6.479 15.203 -49.495 1.00 94.31 77 THR A C 1
ATOM 596 O O . THR A 1 77 ? -5.966 15.048 -48.387 1.00 94.31 77 THR A O 1
ATOM 599 N N . ILE A 1 78 ? -7.337 14.308 -49.998 1.00 97.06 78 ILE A N 1
ATOM 600 C CA . ILE A 1 78 ? -7.739 13.090 -49.278 1.00 97.06 78 ILE A CA 1
ATOM 601 C C . ILE A 1 78 ? -6.527 12.203 -48.996 1.00 97.06 78 ILE A C 1
ATOM 603 O O . ILE A 1 78 ? -6.395 11.671 -47.889 1.00 97.06 78 ILE A O 1
ATOM 607 N N . LYS A 1 79 ? -5.622 12.067 -49.971 1.00 95.50 79 LYS A N 1
ATOM 608 C CA . LYS A 1 79 ? -4.391 11.302 -49.783 1.00 95.50 79 LYS A CA 1
ATOM 609 C C . LYS A 1 79 ? -3.515 11.901 -48.680 1.00 95.50 79 LYS A C 1
ATOM 611 O O . LYS A 1 79 ? -3.087 11.159 -47.798 1.00 95.50 79 LYS A O 1
ATOM 616 N N . ALA A 1 80 ? -3.295 13.215 -48.691 1.00 96.12 80 ALA A N 1
ATOM 617 C CA . ALA A 1 80 ? -2.487 13.901 -47.685 1.00 96.12 80 ALA A CA 1
ATOM 618 C C . ALA A 1 80 ? -3.074 13.763 -46.270 1.00 96.12 80 ALA A C 1
ATOM 620 O O . ALA A 1 80 ? -2.336 13.501 -45.318 1.00 96.12 80 ALA A O 1
ATOM 621 N N . ILE A 1 81 ? -4.401 13.864 -46.127 1.00 97.88 81 ILE A N 1
ATOM 622 C CA . ILE A 1 81 ? -5.094 13.658 -44.846 1.00 97.88 81 ILE A CA 1
ATOM 623 C C . ILE A 1 81 ? -4.873 12.229 -44.339 1.00 97.88 81 ILE A C 1
ATOM 625 O O . ILE A 1 81 ? -4.522 12.033 -43.172 1.00 97.88 81 ILE A O 1
ATOM 629 N N . ALA A 1 82 ? -5.051 11.231 -45.206 1.00 97.06 82 ALA A N 1
ATOM 630 C CA . ALA A 1 82 ? -4.903 9.830 -44.835 1.00 97.06 82 ALA A CA 1
ATOM 631 C C . ALA A 1 82 ? -3.444 9.472 -44.489 1.00 97.06 82 ALA A C 1
ATOM 633 O O . ALA A 1 82 ? -3.209 8.802 -43.484 1.00 97.06 82 ALA A O 1
ATOM 634 N N . ASP A 1 83 ? -2.466 9.977 -45.251 1.00 96.69 83 ASP A N 1
ATOM 635 C CA . ASP A 1 83 ? -1.034 9.815 -44.960 1.00 96.69 83 ASP A CA 1
ATOM 636 C C . ASP A 1 83 ? -0.651 10.474 -43.623 1.00 96.69 83 ASP A C 1
ATOM 638 O O . ASP A 1 83 ? 0.106 9.897 -42.842 1.00 96.69 83 ASP A O 1
ATOM 642 N N . ARG A 1 84 ? -1.206 11.654 -43.309 1.00 97.62 84 ARG A N 1
ATOM 643 C CA . ARG A 1 84 ? -0.986 12.335 -42.022 1.00 97.62 84 ARG A CA 1
ATOM 644 C C . ARG A 1 84 ? -1.510 11.504 -40.852 1.00 97.62 84 ARG A C 1
ATOM 646 O O . ARG A 1 84 ? -0.796 11.333 -39.866 1.00 97.62 84 ARG A O 1
ATOM 653 N N . ILE A 1 85 ? -2.719 10.950 -40.959 1.00 97.44 85 ILE A N 1
ATOM 654 C CA . ILE A 1 85 ? -3.287 10.081 -39.915 1.00 97.44 85 ILE A CA 1
ATOM 655 C C . ILE A 1 85 ? -2.485 8.779 -39.802 1.00 97.44 85 ILE A C 1
ATOM 657 O O . ILE A 1 85 ? -2.168 8.365 -38.691 1.00 97.44 85 ILE A O 1
ATOM 661 N N . ALA A 1 86 ? -2.079 8.171 -40.919 1.00 96.00 86 ALA A N 1
ATOM 662 C CA . ALA A 1 86 ? -1.191 7.006 -40.924 1.00 96.00 86 ALA A CA 1
ATOM 663 C C . ALA A 1 86 ? 0.154 7.306 -40.238 1.00 96.00 86 ALA A C 1
ATOM 665 O O . ALA A 1 86 ? 0.650 6.488 -39.467 1.00 96.00 86 ALA A O 1
ATOM 666 N N . GLY A 1 87 ? 0.706 8.506 -40.436 1.00 94.25 87 GLY A N 1
ATOM 667 C CA . GLY A 1 87 ? 1.890 8.993 -39.729 1.00 94.25 87 GLY A CA 1
ATOM 668 C C . GLY A 1 87 ? 1.669 9.196 -38.227 1.00 94.25 87 GLY A C 1
ATOM 669 O O . GLY A 1 87 ? 2.579 8.957 -37.442 1.00 94.25 87 GLY A O 1
ATOM 670 N N . ILE A 1 88 ? 0.472 9.580 -37.785 1.00 94.81 88 ILE A N 1
ATOM 671 C CA . ILE A 1 88 ? 0.139 9.650 -36.351 1.00 94.81 88 ILE A CA 1
ATOM 672 C C . ILE A 1 88 ? 0.015 8.241 -35.763 1.00 94.81 88 ILE A C 1
ATOM 674 O O . ILE A 1 88 ? 0.582 7.955 -34.710 1.00 94.81 88 ILE A O 1
ATOM 678 N N . VAL A 1 89 ? -0.703 7.355 -36.457 1.00 93.62 89 VAL A N 1
ATOM 679 C CA . VAL A 1 89 ? -0.948 5.971 -36.026 1.00 93.62 89 VAL A CA 1
ATOM 680 C C . VAL A 1 89 ? 0.323 5.114 -36.113 1.00 93.62 89 VAL A C 1
ATOM 682 O O . VAL A 1 89 ? 0.446 4.127 -35.390 1.00 93.62 89 VAL A O 1
ATOM 685 N N . GLN A 1 90 ? 1.277 5.519 -36.961 1.00 92.69 90 GLN A N 1
ATOM 686 C CA . GLN A 1 90 ? 2.499 4.794 -37.334 1.00 92.69 90 GLN A CA 1
ATOM 687 C C . GLN A 1 90 ? 2.215 3.395 -37.902 1.00 92.69 90 GLN A C 1
ATOM 689 O O . GLN A 1 90 ? 3.009 2.470 -37.743 1.00 92.69 90 GLN A O 1
ATOM 694 N N . ILE A 1 91 ? 1.084 3.253 -38.596 1.00 92.44 91 ILE A N 1
ATOM 695 C CA . ILE A 1 91 ? 0.763 2.081 -39.411 1.00 92.44 91 ILE A CA 1
ATOM 696 C C . ILE A 1 91 ? 0.667 2.563 -40.865 1.00 92.44 91 ILE A C 1
ATOM 698 O O . ILE A 1 91 ? -0.022 3.555 -41.113 1.00 92.44 91 ILE A O 1
ATOM 702 N N . PRO A 1 92 ? 1.340 1.902 -41.828 1.00 93.88 92 PRO A N 1
ATOM 703 C CA . PRO A 1 92 ? 1.315 2.312 -43.229 1.00 93.88 92 PRO A CA 1
ATOM 704 C C . PRO A 1 92 ? -0.107 2.474 -43.777 1.00 93.88 92 PRO A C 1
ATOM 706 O O . PRO A 1 92 ? -0.995 1.680 -43.468 1.00 93.88 92 PRO A O 1
ATOM 709 N N . LEU A 1 93 ? -0.323 3.469 -44.646 1.00 95.19 93 LEU A N 1
ATOM 710 C CA . LEU A 1 93 ? -1.644 3.728 -45.233 1.00 95.19 93 LEU A CA 1
ATOM 711 C C . LEU A 1 93 ? -2.184 2.529 -46.039 1.00 95.19 93 LEU A C 1
ATOM 713 O O . LEU A 1 93 ? -3.391 2.334 -46.130 1.00 95.19 93 LEU A O 1
ATOM 717 N N . GLU A 1 94 ? -1.306 1.683 -46.579 1.00 94.94 94 GLU A N 1
ATOM 718 C CA . GLU A 1 94 ? -1.679 0.440 -47.272 1.00 94.94 94 GLU A CA 1
ATOM 719 C C . GLU A 1 94 ? -2.388 -0.592 -46.379 1.00 94.94 94 GLU A C 1
ATOM 721 O O . GLU A 1 94 ? -3.067 -1.481 -46.894 1.00 94.94 94 GLU A O 1
ATOM 726 N N . ASN A 1 95 ? -2.275 -0.464 -45.055 1.00 94.69 95 ASN A N 1
ATOM 727 C CA . ASN A 1 95 ? -3.013 -1.263 -44.080 1.00 94.69 95 ASN A CA 1
ATOM 728 C C . ASN A 1 95 ? -4.389 -0.669 -43.752 1.00 94.69 95 ASN A C 1
ATOM 730 O O . ASN A 1 95 ? -5.146 -1.292 -43.011 1.00 94.69 95 ASN A O 1
ATOM 734 N N . ALA A 1 96 ? -4.708 0.535 -44.225 1.00 95.25 96 ALA A N 1
ATOM 735 C CA . ALA A 1 96 ? -5.959 1.193 -43.891 1.00 95.25 96 ALA A CA 1
ATOM 736 C C . ALA A 1 96 ? -7.064 0.890 -44.911 1.00 95.25 96 ALA A C 1
ATOM 738 O O . ALA A 1 96 ? -6.825 0.821 -46.119 1.00 95.25 96 ALA A O 1
ATOM 739 N N . GLU A 1 97 ? -8.300 0.770 -44.435 1.00 94.19 97 GLU A N 1
ATOM 740 C CA . GLU A 1 97 ? -9.480 0.814 -45.303 1.00 94.19 97 GLU A CA 1
ATOM 741 C C . GLU A 1 97 ? -9.684 2.220 -45.899 1.00 94.19 97 GLU A C 1
ATOM 743 O O . GLU A 1 97 ? -9.090 3.199 -45.449 1.00 94.19 97 GLU A O 1
ATOM 748 N N . ALA A 1 98 ? -10.550 2.346 -46.909 1.00 93.81 98 ALA A N 1
ATOM 749 C CA . ALA A 1 98 ? -11.001 3.655 -47.388 1.00 93.81 98 ALA A CA 1
ATOM 750 C C . ALA A 1 98 ? -11.688 4.451 -46.258 1.00 93.81 98 ALA A C 1
ATOM 752 O O . ALA A 1 98 ? -12.200 3.863 -45.306 1.00 93.81 98 ALA A O 1
ATOM 753 N N . LEU A 1 99 ? -11.736 5.784 -46.362 1.00 96.38 99 LEU A N 1
ATOM 754 C CA . LEU A 1 99 ? -12.407 6.608 -45.353 1.00 96.38 99 LEU A CA 1
ATOM 755 C C . LEU A 1 99 ? -13.905 6.296 -45.390 1.00 96.38 99 LEU A C 1
ATOM 757 O O . LEU A 1 99 ? -14.546 6.515 -46.419 1.00 96.38 99 LEU A O 1
ATOM 761 N N . GLN A 1 100 ? -14.470 5.824 -44.280 1.00 95.62 100 GLN A N 1
ATOM 762 C CA . GLN A 1 100 ? -15.919 5.702 -44.141 1.00 95.62 100 GLN A CA 1
ATOM 763 C C . GLN A 1 100 ? -16.456 6.984 -43.514 1.00 95.62 100 GLN A C 1
ATOM 765 O O . GLN A 1 100 ? -16.402 7.140 -42.295 1.00 95.62 100 GLN A O 1
ATOM 770 N N . VAL A 1 101 ? -16.985 7.889 -44.335 1.00 95.31 101 VAL A N 1
ATOM 771 C CA . VAL A 1 101 ? -17.648 9.105 -43.852 1.00 95.31 101 VAL A CA 1
ATOM 772 C C . VAL A 1 101 ? -19.037 8.737 -43.348 1.00 95.31 101 VAL A C 1
ATOM 774 O O . VAL A 1 101 ? -19.765 8.006 -44.017 1.00 95.31 101 VAL A O 1
ATOM 777 N N . ILE A 1 102 ? -19.393 9.221 -42.162 1.00 93.12 102 ILE A N 1
ATOM 778 C CA . ILE A 1 102 ? -20.646 8.926 -41.467 1.00 93.12 102 ILE A CA 1
ATOM 779 C C . ILE A 1 102 ? -21.387 10.221 -41.136 1.00 93.12 102 ILE A C 1
ATOM 781 O O . ILE A 1 102 ? -20.770 11.217 -40.753 1.00 93.12 102 ILE A O 1
ATOM 785 N N . HIS A 1 103 ? -22.712 10.170 -41.255 1.00 91.25 103 HIS A N 1
ATOM 786 C CA . HIS A 1 103 ? -23.628 11.254 -40.914 1.00 91.25 103 HIS A CA 1
ATOM 787 C C . HIS A 1 103 ? -24.719 10.763 -39.961 1.00 91.25 103 HIS A C 1
ATOM 789 O O . HIS A 1 103 ? -25.357 9.740 -40.228 1.00 91.25 103 HIS A O 1
ATOM 795 N N . TYR A 1 104 ? -24.932 11.495 -38.866 1.00 83.69 104 TYR A N 1
ATOM 796 C CA . TYR A 1 104 ? -26.045 11.285 -37.940 1.00 83.69 104 TYR A CA 1
ATOM 797 C C . TYR A 1 104 ? -26.797 12.600 -37.711 1.00 83.69 104 TYR A C 1
ATOM 799 O O . TYR A 1 104 ? -26.210 13.596 -37.290 1.00 83.69 104 TYR A O 1
ATOM 807 N N . GLY A 1 105 ? -28.105 12.595 -37.952 1.00 79.62 105 GLY A N 1
ATOM 808 C CA . GLY A 1 105 ? -29.021 13.644 -37.513 1.00 79.62 105 GLY A CA 1
ATOM 809 C C . GLY A 1 105 ? -29.473 13.462 -36.060 1.00 79.62 105 GLY A C 1
ATOM 810 O O . GLY A 1 105 ? -29.115 12.490 -35.393 1.00 79.62 105 GLY A O 1
ATOM 811 N N . VAL A 1 106 ? -30.309 14.385 -35.578 1.00 81.88 106 VAL A N 1
ATOM 812 C CA . VAL A 1 106 ? -30.899 14.336 -34.229 1.00 81.88 106 VAL A CA 1
ATOM 813 C C . VAL A 1 106 ? -31.549 12.975 -33.970 1.00 81.88 106 VAL A C 1
ATOM 815 O O . VAL A 1 106 ? -32.260 12.451 -34.829 1.00 81.88 106 VAL A O 1
ATOM 818 N N . SER A 1 107 ? -31.328 12.421 -32.776 1.00 72.69 107 SER A N 1
ATOM 819 C CA . SER A 1 107 ? -31.758 11.097 -32.294 1.00 72.69 107 SER A CA 1
ATOM 820 C C . SER A 1 107 ? -31.109 9.880 -32.959 1.00 72.69 107 SER A C 1
ATOM 822 O O . SER A 1 107 ? -31.339 8.757 -32.510 1.00 72.69 107 SER A O 1
ATOM 824 N N . GLN A 1 108 ? -30.286 10.067 -33.995 1.00 72.56 108 GLN A N 1
ATOM 825 C CA . GLN A 1 108 ? -29.562 8.957 -34.601 1.00 72.56 108 GLN A CA 1
ATOM 826 C C . GLN A 1 108 ? -28.314 8.603 -33.783 1.00 72.56 108 GLN A C 1
ATOM 828 O O . GLN A 1 108 ? -27.656 9.468 -33.204 1.00 72.56 108 GLN A O 1
ATOM 833 N N . GLU A 1 109 ? -28.002 7.310 -33.739 1.00 75.94 109 GLU A N 1
ATOM 834 C CA . GLU A 1 109 ? -26.924 6.737 -32.935 1.00 75.94 109 GLU A CA 1
ATOM 835 C C . GLU A 1 109 ? -26.306 5.518 -33.629 1.00 75.94 109 GLU A C 1
ATOM 837 O O . GLU A 1 109 ? -26.820 4.997 -34.633 1.00 75.94 109 GLU A O 1
ATOM 842 N N . TYR A 1 110 ? -25.219 5.026 -33.039 1.00 76.12 110 TYR A N 1
ATOM 843 C CA . TYR A 1 110 ? -24.738 3.676 -33.285 1.00 76.12 110 TYR A CA 1
ATOM 844 C C . TYR A 1 110 ? -24.554 2.963 -31.950 1.00 76.12 110 TYR A C 1
ATOM 846 O O . TYR A 1 110 ? -23.712 3.362 -31.143 1.00 76.12 110 TYR A O 1
ATOM 854 N N . LYS A 1 111 ? -25.356 1.916 -31.728 1.00 77.31 111 LYS A N 1
ATOM 855 C CA . LYS A 1 111 ? -25.320 1.117 -30.501 1.00 77.31 111 LYS A CA 1
ATOM 856 C C . LYS A 1 111 ? -23.932 0.526 -30.247 1.00 77.31 111 LYS A C 1
ATOM 858 O O . LYS A 1 111 ? -23.118 0.381 -31.159 1.00 77.31 111 LYS A O 1
ATOM 863 N N . ALA A 1 112 ? -23.693 0.172 -28.987 1.00 85.50 112 ALA A N 1
ATOM 864 C CA . ALA A 1 112 ? -22.426 -0.379 -28.528 1.00 85.50 112 ALA A CA 1
ATOM 865 C C . ALA A 1 112 ? -21.994 -1.604 -29.356 1.00 85.50 112 ALA A C 1
ATOM 867 O O . ALA A 1 112 ? -22.758 -2.561 -29.494 1.00 85.50 112 ALA A O 1
ATOM 868 N N . HIS A 1 113 ? -20.783 -1.565 -29.907 1.00 86.31 113 HIS A N 1
ATOM 869 C CA . HIS A 1 113 ? -20.231 -2.608 -30.771 1.00 86.31 113 HIS A CA 1
ATOM 870 C C . HIS A 1 113 ? -18.697 -2.659 -30.688 1.00 86.31 113 HIS A C 1
ATOM 872 O O . HIS A 1 113 ? -18.059 -1.798 -30.079 1.00 86.31 113 HIS A O 1
ATOM 878 N N . PHE A 1 114 ? -18.117 -3.695 -31.300 1.00 90.19 114 PHE A N 1
ATOM 879 C CA . PHE A 1 114 ? -16.678 -3.830 -31.515 1.00 90.19 114 PHE A CA 1
ATOM 880 C C . PHE A 1 114 ? -16.349 -3.567 -32.982 1.00 90.19 114 PHE A C 1
ATOM 882 O O . PHE A 1 114 ? -17.066 -4.028 -33.871 1.00 90.19 114 PHE A O 1
ATOM 889 N N . ASP A 1 115 ? -15.239 -2.874 -33.228 1.00 91.88 115 ASP A N 1
ATOM 890 C CA . ASP A 1 115 ? -14.696 -2.715 -34.580 1.00 91.88 115 ASP A CA 1
ATOM 891 C C . ASP A 1 115 ? -13.870 -3.929 -35.026 1.00 91.88 115 ASP A C 1
ATOM 893 O O . ASP A 1 115 ? -13.678 -4.134 -36.224 1.00 91.88 115 ASP A O 1
ATOM 897 N N . SER A 1 116 ? -13.383 -4.741 -34.086 1.00 91.12 116 SER A N 1
ATOM 898 C CA . SER A 1 116 ? -12.690 -6.002 -34.353 1.00 91.12 116 SER A CA 1
ATOM 899 C C . SER A 1 116 ? -13.670 -7.178 -34.449 1.00 91.12 116 SER A C 1
ATOM 901 O O . SER A 1 116 ? -14.737 -7.192 -33.835 1.00 91.12 116 SER A O 1
ATOM 903 N N . TYR A 1 117 ? -13.304 -8.191 -35.237 1.00 89.19 117 TYR A N 1
ATOM 904 C CA . TYR A 1 117 ? -14.159 -9.344 -35.527 1.00 89.19 117 TYR A CA 1
ATOM 905 C C . TYR A 1 117 ? -13.762 -10.596 -34.742 1.00 89.19 117 TYR A C 1
ATOM 907 O O . TYR A 1 117 ? -12.581 -10.848 -34.503 1.00 89.19 117 TYR A O 1
ATOM 915 N N . ASP A 1 118 ? -14.736 -11.445 -34.405 1.00 85.38 118 ASP A N 1
ATOM 916 C CA . ASP A 1 118 ? -14.458 -12.738 -33.778 1.00 85.38 118 ASP A CA 1
ATOM 917 C C . ASP A 1 118 ? -13.961 -13.745 -34.825 1.00 85.38 118 ASP A C 1
ATOM 919 O O . ASP A 1 118 ? -14.744 -14.327 -35.583 1.00 85.38 118 ASP A O 1
ATOM 923 N N . LEU A 1 119 ? -12.644 -13.963 -34.853 1.00 83.75 119 LEU A N 1
ATOM 924 C CA . LEU A 1 119 ? -11.966 -14.878 -35.777 1.00 83.75 119 LEU A CA 1
ATOM 925 C C . LEU A 1 119 ? -12.345 -16.359 -35.565 1.00 83.75 119 LEU A C 1
ATOM 927 O O . LEU A 1 119 ? -12.067 -17.193 -36.431 1.00 83.75 119 LEU A O 1
ATOM 931 N N . SER A 1 120 ? -13.010 -16.708 -34.456 1.00 79.06 120 SER A N 1
ATOM 932 C CA . SER A 1 120 ? -13.566 -18.052 -34.258 1.00 79.06 120 SER A CA 1
ATOM 933 C C . SER A 1 120 ? -14.808 -18.306 -35.125 1.00 79.06 120 SER A C 1
ATOM 935 O O . SER A 1 120 ? -15.112 -19.456 -35.458 1.00 79.06 120 SER A O 1
ATOM 937 N N . THR A 1 121 ? -15.460 -17.246 -35.609 1.00 77.44 121 THR A N 1
ATOM 938 C CA . THR A 1 121 ? -16.631 -17.325 -36.490 1.00 77.44 121 THR A CA 1
ATOM 939 C C . THR A 1 121 ? -16.237 -17.290 -37.967 1.00 77.44 121 THR A C 1
ATOM 941 O O . THR A 1 121 ? -15.264 -16.646 -38.362 1.00 77.44 121 THR A O 1
ATOM 944 N N . GLU A 1 122 ? -17.009 -17.965 -38.823 1.00 74.25 122 GLU A N 1
ATOM 945 C CA . GLU A 1 122 ? -16.806 -17.908 -40.279 1.00 74.25 122 GLU A CA 1
ATOM 946 C C . GLU A 1 122 ? -16.935 -16.476 -40.808 1.00 74.25 122 GLU A C 1
ATOM 948 O O . GLU A 1 122 ? -16.129 -16.030 -41.624 1.00 74.25 122 GLU A O 1
ATOM 953 N N . ARG A 1 123 ? -17.887 -15.728 -40.248 1.00 72.75 123 ARG A N 1
ATOM 954 C CA . ARG A 1 123 ? -18.108 -14.315 -40.534 1.00 72.75 123 ARG A CA 1
ATOM 955 C C . ARG A 1 123 ? -16.879 -13.462 -40.219 1.00 72.75 123 ARG A C 1
ATOM 957 O O . ARG A 1 123 ? -16.446 -12.689 -41.068 1.00 72.75 123 ARG A O 1
ATOM 964 N N . GLY A 1 124 ? -16.300 -13.596 -39.027 1.00 80.12 124 GLY A N 1
ATOM 965 C CA . GLY A 1 124 ? -15.123 -12.815 -38.653 1.00 80.12 124 GLY A CA 1
ATOM 966 C C . GLY A 1 124 ? -13.908 -13.148 -39.514 1.00 80.12 124 GLY A C 1
ATOM 967 O O . GLY A 1 124 ? -13.217 -12.242 -39.973 1.00 80.12 124 GLY A O 1
ATOM 968 N N . ARG A 1 125 ? -13.708 -14.428 -39.850 1.00 83.88 125 ARG A N 1
ATOM 969 C CA . ARG A 1 125 ? -12.677 -14.836 -40.821 1.00 83.88 125 ARG A CA 1
ATOM 970 C C . ARG A 1 125 ? -12.918 -14.258 -42.212 1.00 83.88 125 ARG A C 1
ATOM 972 O O . ARG A 1 125 ? -11.964 -13.860 -42.873 1.00 83.88 125 ARG A O 1
ATOM 979 N N . HIS A 1 126 ? -14.173 -14.189 -42.655 1.00 80.88 126 HIS A N 1
ATOM 980 C CA . HIS A 1 126 ? -14.529 -13.586 -43.937 1.00 80.88 126 HIS A CA 1
ATOM 981 C C . HIS A 1 126 ? -14.166 -12.095 -43.980 1.00 80.88 126 HIS A C 1
ATOM 983 O O . HIS A 1 126 ? -13.482 -11.666 -44.909 1.00 80.88 126 HIS A O 1
ATOM 989 N N . TYR A 1 127 ? -14.553 -11.318 -42.962 1.00 79.44 127 TYR A N 1
ATOM 990 C CA . TYR A 1 127 ? -14.251 -9.882 -42.900 1.00 79.44 127 TYR A CA 1
ATOM 991 C C . TYR A 1 127 ? -12.762 -9.585 -42.679 1.00 79.44 127 TYR A C 1
ATOM 993 O O . TYR A 1 127 ? -12.251 -8.610 -43.222 1.00 79.44 127 TYR A O 1
ATOM 1001 N N . CYS A 1 128 ? -12.034 -10.456 -41.978 1.00 87.19 128 CYS A N 1
ATOM 1002 C CA . CYS A 1 128 ? -10.583 -10.343 -41.803 1.00 87.19 128 CYS A CA 1
ATOM 1003 C C . CYS A 1 128 ? -9.769 -11.021 -42.916 1.00 87.19 128 CYS A C 1
ATOM 1005 O O . CYS A 1 128 ? -8.546 -11.113 -42.812 1.00 87.19 128 CYS A O 1
ATOM 1007 N N . LYS A 1 129 ? -10.410 -11.503 -43.990 1.00 87.06 129 LYS A N 1
ATOM 1008 C CA . LYS A 1 129 ? -9.716 -12.173 -45.099 1.00 87.06 129 LYS A CA 1
ATOM 1009 C C . LYS A 1 129 ? -8.712 -11.257 -45.790 1.00 87.06 129 LYS A C 1
ATOM 1011 O O . LYS A 1 129 ? -7.669 -11.734 -46.222 1.00 87.06 129 LYS A O 1
ATOM 1016 N N . ARG A 1 130 ? -9.024 -9.967 -45.920 1.00 83.44 130 ARG A N 1
ATOM 1017 C CA . ARG A 1 130 ? -8.126 -8.954 -46.490 1.00 83.44 130 ARG A CA 1
ATOM 1018 C C . ARG A 1 130 ? -7.569 -8.083 -45.373 1.00 83.44 130 ARG A C 1
ATOM 1020 O O . ARG A 1 130 ? -8.335 -7.632 -44.530 1.00 83.44 130 ARG A O 1
ATOM 1027 N N . GLY A 1 131 ? -6.251 -7.903 -45.333 1.00 86.50 131 GLY A N 1
ATOM 1028 C CA . GLY A 1 131 ? -5.569 -7.108 -44.303 1.00 86.50 131 GLY A CA 1
ATOM 1029 C C . GLY A 1 131 ? -5.554 -7.717 -42.890 1.00 86.50 131 GLY A C 1
ATOM 1030 O O . GLY A 1 131 ? -4.780 -7.283 -42.043 1.00 86.50 131 GLY A O 1
ATOM 1031 N N . GLY A 1 132 ? -6.332 -8.761 -42.595 1.00 90.06 132 GLY A N 1
ATOM 1032 C CA . GLY A 1 132 ? -6.412 -9.325 -41.244 1.00 90.06 132 GLY A CA 1
ATOM 1033 C C . GLY A 1 132 ? -7.318 -8.502 -40.322 1.00 90.06 132 GLY A C 1
ATOM 1034 O O . GLY A 1 132 ? -8.255 -7.844 -40.769 1.00 90.06 132 GLY A O 1
ATOM 1035 N N . GLN A 1 133 ? -7.069 -8.565 -39.015 1.00 93.81 133 GLN A N 1
ATOM 1036 C CA . GLN A 1 133 ? -7.892 -7.899 -37.998 1.00 93.81 133 GLN A CA 1
ATOM 1037 C C . GLN A 1 133 ? -7.714 -6.371 -37.996 1.00 93.81 133 GLN A C 1
ATOM 1039 O O . GLN A 1 133 ? -6.598 -5.894 -38.195 1.00 93.81 133 GLN A O 1
ATOM 1044 N N . ARG A 1 134 ? -8.781 -5.619 -37.684 1.00 95.31 134 ARG A N 1
ATOM 1045 C CA . ARG A 1 134 ? -8.714 -4.176 -37.392 1.00 95.31 134 ARG A CA 1
ATOM 1046 C C . ARG A 1 134 ? -8.048 -3.950 -36.036 1.00 95.31 134 ARG A C 1
ATOM 1048 O O . ARG A 1 134 ? -8.573 -4.376 -35.010 1.00 95.31 134 ARG A O 1
ATOM 1055 N N . LEU A 1 135 ? -6.897 -3.289 -36.031 1.00 94.44 135 LEU A N 1
ATOM 1056 C CA . LEU A 1 135 ? -6.093 -3.060 -34.831 1.00 94.44 135 LEU A CA 1
ATOM 1057 C C . LEU A 1 135 ? -6.387 -1.708 -34.182 1.00 94.44 135 LEU A C 1
ATOM 1059 O O . LEU A 1 135 ? -6.558 -1.644 -32.967 1.00 94.44 135 LEU A O 1
ATOM 1063 N N . VAL A 1 136 ? -6.481 -0.648 -34.988 1.00 96.88 136 VAL A N 1
ATOM 1064 C CA . VAL A 1 136 ? -6.690 0.730 -34.516 1.00 96.88 136 VAL A CA 1
ATOM 1065 C C . VAL A 1 136 ? -7.826 1.373 -35.293 1.00 96.88 136 VAL A C 1
ATOM 1067 O O . VAL A 1 136 ? -7.864 1.286 -36.524 1.00 96.88 136 VAL A O 1
ATOM 1070 N N . THR A 1 137 ? -8.713 2.055 -34.574 1.00 97.69 137 THR A N 1
ATOM 1071 C CA . THR A 1 137 ? -9.694 2.967 -35.160 1.00 97.69 137 THR A CA 1
ATOM 1072 C C . THR A 1 137 ? -9.221 4.402 -34.981 1.00 97.69 137 THR A C 1
ATOM 1074 O O . THR A 1 137 ? -8.998 4.857 -33.860 1.00 97.69 137 THR A O 1
ATOM 1077 N N . ALA A 1 138 ? -9.079 5.110 -36.101 1.00 97.75 138 ALA A N 1
ATOM 1078 C CA . ALA A 1 138 ? -8.923 6.555 -36.157 1.00 97.75 138 ALA A CA 1
ATOM 1079 C C . ALA A 1 138 ? -10.252 7.176 -36.601 1.00 97.75 138 ALA A C 1
ATOM 1081 O O . ALA A 1 138 ? -10.626 7.077 -37.769 1.00 97.75 138 ALA A O 1
ATOM 1082 N N . LEU A 1 139 ? -10.974 7.797 -35.669 1.00 98.31 139 LEU A N 1
ATOM 1083 C CA . LEU A 1 139 ? -12.235 8.487 -35.933 1.00 98.31 139 LEU A CA 1
ATOM 1084 C C . LEU A 1 139 ? -11.999 9.992 -35.890 1.00 98.31 139 LEU A C 1
ATOM 1086 O O . LEU A 1 139 ? -11.597 10.519 -34.859 1.00 98.31 139 LEU A O 1
ATOM 1090 N N . VAL A 1 140 ? -12.277 10.701 -36.980 1.00 98.31 140 VAL A N 1
ATOM 1091 C CA . VAL A 1 140 ? -12.137 12.163 -37.033 1.00 98.31 140 VAL A CA 1
ATOM 1092 C C . VAL A 1 140 ? -13.503 12.829 -37.068 1.00 98.31 140 VAL A C 1
ATOM 1094 O O . VAL A 1 140 ? -14.344 12.470 -37.891 1.00 98.31 140 VAL A O 1
ATOM 1097 N N . TYR A 1 141 ? -13.714 13.817 -36.202 1.00 98.12 141 TYR A N 1
ATOM 1098 C CA . TYR A 1 141 ? -14.909 14.660 -36.199 1.00 98.12 141 TYR A CA 1
ATOM 1099 C C . TYR A 1 141 ? -14.770 15.794 -37.221 1.00 98.12 141 TYR A C 1
ATOM 1101 O O . TYR A 1 141 ? -13.800 16.551 -37.196 1.00 98.12 141 TYR A O 1
ATOM 1109 N N . LEU A 1 142 ? -15.747 15.925 -38.119 1.00 97.69 142 LEU A N 1
ATOM 1110 C CA . LEU A 1 142 ? -15.736 16.898 -39.219 1.00 97.69 142 LEU A CA 1
ATOM 1111 C C . LEU A 1 142 ? -16.513 18.184 -38.894 1.00 97.69 142 LEU A C 1
ATOM 1113 O O . LEU A 1 142 ? -16.400 19.173 -39.614 1.00 97.69 142 LEU A O 1
ATOM 1117 N N . ASN A 1 143 ? -17.283 18.200 -37.809 1.00 96.88 143 ASN A N 1
ATOM 1118 C CA . ASN A 1 143 ? -17.961 19.388 -37.304 1.00 96.88 143 ASN A CA 1
ATOM 1119 C C . ASN A 1 143 ? -18.085 19.347 -35.776 1.00 96.88 143 ASN A C 1
ATOM 1121 O O . ASN A 1 143 ? -17.980 18.286 -35.157 1.00 96.88 143 ASN A O 1
ATOM 1125 N N . ASP A 1 144 ? -18.329 20.513 -35.183 1.00 95.50 144 ASP A N 1
ATOM 1126 C CA . ASP A 1 144 ? -18.767 20.611 -33.795 1.00 95.50 144 ASP A CA 1
ATOM 1127 C C . ASP A 1 144 ? -20.238 20.195 -33.694 1.00 95.50 144 ASP A C 1
ATOM 1129 O O . ASP A 1 144 ? -21.045 20.494 -34.580 1.00 95.50 144 ASP A O 1
ATOM 1133 N N . ILE A 1 145 ? -20.579 19.502 -32.609 1.00 92.31 145 ILE A N 1
ATOM 1134 C CA . ILE A 1 145 ? -21.945 19.067 -32.310 1.00 92.31 145 ILE A CA 1
ATOM 1135 C C . ILE A 1 145 ? -22.447 19.921 -31.152 1.00 92.31 145 ILE A C 1
ATOM 1137 O O . ILE A 1 145 ? -21.737 20.091 -30.163 1.00 92.31 145 ILE A O 1
ATOM 1141 N N . GLU A 1 146 ? -23.660 20.461 -31.265 1.00 86.19 146 GLU A N 1
ATOM 1142 C CA . GLU A 1 146 ? -24.208 21.342 -30.230 1.00 86.19 146 GLU A CA 1
ATOM 1143 C C . GLU A 1 146 ? -24.479 20.591 -28.921 1.00 86.19 146 GLU A C 1
ATOM 1145 O O . GLU A 1 146 ? -24.190 21.113 -27.847 1.00 86.19 146 GLU A O 1
ATOM 1150 N N . GLU A 1 147 ? -25.036 19.377 -29.001 1.00 85.50 147 GLU A N 1
ATOM 1151 C CA . GLU A 1 147 ? -25.310 18.543 -27.828 1.00 85.50 147 GLU A CA 1
ATOM 1152 C C . GLU A 1 147 ? -25.381 17.049 -28.201 1.00 85.50 147 GLU A C 1
ATOM 1154 O O . GLU A 1 147 ? -26.050 16.665 -29.166 1.00 85.50 147 GLU A O 1
ATOM 1159 N N . GLY A 1 148 ? -24.726 16.185 -27.419 1.00 87.81 148 GLY A N 1
ATOM 1160 C CA . GLY A 1 148 ? -24.645 14.738 -27.672 1.00 87.81 148 GLY A CA 1
ATOM 1161 C C . GLY A 1 148 ? -23.629 14.351 -28.758 1.00 87.81 148 GLY A C 1
ATOM 1162 O O . GLY A 1 148 ? -22.705 15.102 -29.062 1.00 87.81 148 GLY A O 1
ATOM 1163 N N . GLY A 1 149 ? -23.766 13.156 -29.342 1.00 87.12 149 GLY A N 1
ATOM 1164 C CA . GLY A 1 149 ? -22.953 12.734 -30.493 1.00 87.12 149 GLY A CA 1
ATOM 1165 C C . GLY A 1 149 ? -21.483 12.390 -30.200 1.00 87.12 149 GLY A C 1
ATOM 1166 O O . GLY A 1 149 ? -20.670 12.322 -31.127 1.00 87.12 149 GLY A O 1
ATOM 1167 N N . ALA A 1 150 ? -21.118 12.146 -28.944 1.00 93.56 150 ALA A N 1
ATOM 1168 C CA . ALA A 1 150 ? -19.785 11.693 -28.551 1.00 93.56 150 ALA A CA 1
ATOM 1169 C C . ALA A 1 150 ? -19.498 10.248 -29.014 1.00 93.56 150 ALA A C 1
ATOM 1171 O O . ALA A 1 150 ? -20.377 9.524 -29.492 1.00 93.56 150 ALA A O 1
ATOM 1172 N N . THR A 1 151 ? -18.247 9.817 -28.870 1.00 96.25 151 THR A N 1
ATOM 1173 C CA . THR A 1 151 ? -17.864 8.401 -28.947 1.00 96.25 151 THR A CA 1
ATOM 1174 C C . THR A 1 151 ? -17.705 7.900 -27.518 1.00 96.25 151 THR A C 1
ATOM 1176 O O . THR A 1 151 ? -16.739 8.254 -26.843 1.00 96.25 151 THR A O 1
ATOM 1179 N N . GLY A 1 152 ? -18.691 7.144 -27.040 1.00 93.56 152 GLY A N 1
ATOM 1180 C CA . GLY A 1 152 ? -18.758 6.642 -25.670 1.00 93.56 152 GLY A CA 1
ATOM 1181 C C . GLY A 1 152 ? -18.223 5.219 -25.551 1.00 93.56 152 GLY A C 1
ATOM 1182 O O . GLY A 1 152 ? -18.448 4.397 -26.435 1.00 93.56 152 GLY A O 1
ATOM 1183 N N . PHE A 1 153 ? -17.570 4.924 -24.430 1.00 95.88 153 PHE A N 1
ATOM 1184 C CA . PHE A 1 153 ? -17.030 3.616 -24.056 1.00 95.88 153 PHE A CA 1
ATOM 1185 C C . PHE A 1 153 ? -17.745 3.137 -22.783 1.00 95.88 153 PHE A C 1
ATOM 1187 O O . PHE A 1 153 ? -17.300 3.441 -21.670 1.00 95.88 153 PHE A O 1
ATOM 1194 N N . PRO A 1 154 ? -18.886 2.427 -22.907 1.00 86.88 154 PRO A N 1
ATOM 1195 C CA . PRO A 1 154 ? -19.775 2.153 -21.777 1.00 86.88 154 PRO A CA 1
ATOM 1196 C C . PRO A 1 154 ? -19.117 1.364 -20.644 1.00 86.88 154 PRO A C 1
ATOM 1198 O O . PRO A 1 154 ? -19.356 1.665 -19.475 1.00 86.88 154 PRO A O 1
ATOM 1201 N N . THR A 1 155 ? -18.267 0.387 -20.974 1.00 87.56 155 THR A N 1
ATOM 1202 C CA . THR A 1 155 ? -17.590 -0.458 -19.977 1.00 87.56 155 THR A CA 1
ATOM 1203 C C . THR A 1 155 ? -16.616 0.342 -19.113 1.00 87.56 155 THR A C 1
ATOM 1205 O O . THR A 1 155 ? -16.513 0.104 -17.912 1.00 87.56 155 THR A O 1
ATOM 1208 N N . LEU A 1 156 ? -15.964 1.344 -19.707 1.00 87.31 156 LEU A N 1
ATOM 1209 C CA . LEU A 1 156 ? -14.967 2.194 -19.054 1.00 87.31 156 LEU A CA 1
ATOM 1210 C C . LEU A 1 156 ? -15.567 3.458 -18.429 1.00 87.31 156 LEU A C 1
ATOM 1212 O O . LEU A 1 156 ? -14.865 4.188 -17.737 1.00 87.31 156 LEU A O 1
ATOM 1216 N N . LYS A 1 157 ? -16.858 3.729 -18.669 1.00 90.56 157 LYS A N 1
ATOM 1217 C CA . LYS A 1 157 ? -17.539 4.975 -18.272 1.00 90.56 157 LYS A CA 1
ATOM 1218 C C . LYS A 1 157 ? -16.783 6.227 -18.744 1.00 90.56 157 LYS A C 1
ATOM 1220 O O . LYS A 1 157 ? -16.680 7.208 -18.012 1.00 90.56 157 LYS A O 1
ATOM 1225 N N . ALA A 1 158 ? -16.266 6.172 -19.970 1.00 90.56 158 ALA A N 1
ATOM 1226 C CA . ALA A 1 158 ? -15.479 7.231 -20.591 1.00 90.56 158 ALA A CA 1
ATOM 1227 C C . ALA A 1 158 ? -16.073 7.646 -21.944 1.00 90.56 158 ALA A C 1
ATOM 1229 O O . ALA A 1 158 ? -16.795 6.873 -22.576 1.00 90.56 158 ALA A O 1
ATOM 1230 N N . GLU A 1 159 ? -15.753 8.849 -22.418 1.00 93.75 159 GLU A N 1
ATOM 1231 C CA . GLU A 1 159 ? -16.192 9.337 -23.728 1.00 93.75 159 GLU A CA 1
ATOM 1232 C C . GLU A 1 159 ? -15.201 10.325 -24.354 1.00 93.75 159 GLU A C 1
ATOM 1234 O O . GLU A 1 159 ? -14.490 11.047 -23.657 1.00 93.75 159 GLU A O 1
ATOM 1239 N N . VAL A 1 160 ? -15.177 10.368 -25.689 1.00 96.00 160 VAL A N 1
ATOM 1240 C CA . VAL A 1 160 ? -14.498 11.408 -26.471 1.00 96.00 160 VAL A CA 1
ATOM 1241 C C . VAL A 1 160 ? -15.558 12.323 -27.065 1.00 96.00 160 VAL A C 1
ATOM 1243 O O . VAL A 1 160 ? -16.297 11.912 -27.966 1.00 96.00 160 VAL A O 1
ATOM 1246 N N . THR A 1 161 ? -15.617 13.567 -26.595 1.00 94.81 161 THR A N 1
ATOM 1247 C CA . THR A 1 161 ? -16.548 14.573 -27.118 1.00 94.81 161 THR A CA 1
ATOM 1248 C C . THR A 1 161 ? -16.156 15.020 -28.525 1.00 94.81 161 THR A C 1
ATOM 1250 O O . THR A 1 161 ? -14.974 15.039 -28.887 1.00 94.81 161 THR A O 1
ATOM 1253 N N . ALA A 1 162 ? -17.156 15.367 -29.333 1.00 94.12 162 ALA A N 1
ATOM 1254 C CA . ALA A 1 162 ? -16.936 15.867 -30.681 1.00 94.12 162 ALA A CA 1
ATOM 1255 C C . ALA A 1 162 ? -16.359 17.287 -30.658 1.00 94.12 162 ALA A C 1
ATOM 1257 O O . ALA A 1 162 ? -16.838 18.144 -29.919 1.00 94.12 162 ALA A O 1
ATOM 1258 N N . LYS A 1 163 ? -15.346 17.521 -31.491 1.00 96.69 163 LYS A N 1
ATOM 1259 C CA . LYS A 1 163 ? -14.787 18.842 -31.795 1.00 96.69 163 LYS A CA 1
ATOM 1260 C C . LYS A 1 163 ? -14.309 18.818 -33.243 1.00 96.69 163 LYS A C 1
ATOM 1262 O O . LYS A 1 163 ? -13.637 17.861 -33.627 1.00 96.69 163 LYS A O 1
ATOM 1267 N N . LYS A 1 164 ? -14.635 19.826 -34.050 1.00 97.88 164 LYS A N 1
ATOM 1268 C CA . LYS A 1 164 ? -14.221 19.883 -35.461 1.00 97.88 164 LYS A CA 1
ATOM 1269 C C . LYS A 1 164 ? -12.697 19.732 -35.578 1.00 97.88 164 LYS A C 1
ATOM 1271 O O . LYS A 1 164 ? -11.948 20.405 -34.878 1.00 97.88 164 LYS A O 1
ATOM 1276 N N . GLY A 1 165 ? -12.244 18.814 -36.431 1.00 97.06 165 GLY A N 1
ATOM 1277 C CA . GLY A 1 165 ? -10.823 18.529 -36.653 1.00 97.06 165 GLY A CA 1
ATOM 1278 C C . GLY A 1 165 ? -10.166 17.602 -35.622 1.00 97.06 165 GLY A C 1
ATOM 1279 O O . GLY A 1 165 ? -8.998 17.246 -35.791 1.00 97.06 165 GLY A O 1
ATOM 1280 N N . ARG A 1 166 ? -10.888 17.171 -34.577 1.00 98.31 166 ARG A N 1
ATOM 1281 C CA . ARG A 1 166 ? -10.384 16.226 -33.568 1.00 98.31 166 ARG A CA 1
ATOM 1282 C C . ARG A 1 166 ? -10.299 14.812 -34.126 1.00 98.31 166 ARG A C 1
ATOM 1284 O O . ARG A 1 166 ? -11.282 14.287 -34.646 1.00 98.31 166 ARG A O 1
ATOM 1291 N N . LEU A 1 167 ? -9.159 14.168 -33.903 1.00 98.19 167 LEU A N 1
ATOM 1292 C CA . LEU A 1 167 ? -8.928 12.747 -34.132 1.00 98.19 167 LEU A CA 1
ATOM 1293 C C . LEU A 1 167 ? -9.049 11.984 -32.806 1.00 98.19 167 LEU A C 1
ATOM 1295 O O . LEU A 1 167 ? -8.236 12.178 -31.910 1.00 98.19 167 LEU A O 1
ATOM 1299 N N . ALA A 1 168 ? -10.030 11.098 -32.693 1.00 97.75 168 ALA A N 1
ATOM 1300 C CA . ALA A 1 168 ? -10.126 10.080 -31.656 1.00 97.75 168 ALA A CA 1
ATOM 1301 C C . ALA A 1 168 ? -9.411 8.799 -32.113 1.00 97.75 168 ALA A C 1
ATOM 1303 O O . ALA A 1 168 ? -9.616 8.329 -33.233 1.00 97.75 168 ALA A O 1
ATOM 1304 N N . LEU A 1 169 ? -8.587 8.227 -31.242 1.00 97.06 169 LEU A N 1
ATOM 1305 C CA . LEU A 1 169 ? -7.812 7.015 -31.484 1.00 97.06 169 LEU A CA 1
ATOM 1306 C C . LEU A 1 169 ? -8.141 5.987 -30.419 1.00 97.06 169 LEU A C 1
ATOM 1308 O O . LEU A 1 169 ? -8.047 6.290 -29.230 1.00 97.06 169 LEU A O 1
ATOM 1312 N N . PHE A 1 170 ? -8.478 4.770 -30.838 1.00 96.69 170 PHE A N 1
ATOM 1313 C CA . PHE A 1 170 ? -8.617 3.664 -29.902 1.00 96.69 170 PHE A CA 1
ATOM 1314 C C . PHE A 1 170 ? -8.187 2.315 -30.473 1.00 96.69 170 PHE A C 1
ATOM 1316 O O . PHE A 1 170 ? -8.279 2.062 -31.678 1.00 96.69 170 PHE A O 1
ATOM 1323 N N . HIS A 1 171 ? -7.663 1.454 -29.599 1.00 96.06 171 HIS A N 1
ATOM 1324 C CA . HIS A 1 171 ? -7.213 0.107 -29.959 1.00 96.06 171 HIS A CA 1
ATOM 1325 C C . HIS A 1 171 ? -8.360 -0.898 -29.841 1.00 96.06 171 HIS A C 1
ATOM 1327 O O . HIS A 1 171 ? -9.026 -0.993 -28.814 1.00 96.06 171 HIS A O 1
ATOM 1333 N N . ASN A 1 172 ? -8.562 -1.692 -30.892 1.00 95.31 172 ASN A N 1
ATOM 1334 C CA . ASN A 1 172 ? -9.672 -2.648 -30.990 1.00 95.31 172 ASN A CA 1
ATOM 1335 C C . ASN A 1 172 ? -9.314 -4.049 -30.478 1.00 95.31 172 ASN A C 1
ATOM 1337 O O . ASN A 1 172 ? -10.185 -4.913 -30.327 1.00 95.31 172 ASN A O 1
ATOM 1341 N N . CYS A 1 173 ? -8.023 -4.311 -30.284 1.00 91.12 173 CYS A N 1
ATOM 1342 C CA . CYS A 1 173 ? -7.489 -5.613 -29.912 1.00 91.12 173 CYS A CA 1
ATOM 1343 C C . CYS A 1 173 ? -6.577 -5.496 -28.694 1.00 91.12 173 CYS A C 1
ATOM 1345 O O . CYS A 1 173 ? -5.970 -4.452 -28.469 1.00 91.12 173 CYS A O 1
ATOM 1347 N N . LYS A 1 174 ? -6.445 -6.587 -27.932 1.00 83.69 174 LYS A N 1
ATOM 1348 C CA . LYS A 1 174 ? -5.469 -6.653 -26.838 1.00 83.69 174 LYS A CA 1
ATOM 1349 C C . LYS A 1 174 ? -4.064 -6.443 -27.389 1.00 83.69 174 LYS A C 1
ATOM 1351 O O . LYS A 1 174 ? -3.719 -7.061 -28.403 1.00 83.69 174 LYS A O 1
ATOM 1356 N N . SER A 1 175 ? -3.265 -5.629 -26.700 1.00 77.69 175 SER A N 1
ATOM 1357 C CA . SER A 1 175 ? -1.927 -5.232 -27.145 1.00 77.69 175 SER A CA 1
ATOM 1358 C C . SER A 1 175 ? -1.076 -6.430 -27.595 1.00 77.69 175 SER A C 1
ATOM 1360 O O . SER A 1 175 ? -0.950 -7.443 -26.893 1.00 77.69 175 SER A O 1
ATOM 1362 N N . GLY A 1 176 ? -0.534 -6.323 -28.812 1.00 72.56 176 GLY A N 1
ATOM 1363 C CA . GLY A 1 176 ? 0.275 -7.359 -29.461 1.00 72.56 176 GLY A CA 1
ATOM 1364 C C . GLY A 1 176 ? -0.504 -8.560 -30.014 1.00 72.56 176 GLY A C 1
ATOM 1365 O O . GLY A 1 176 ? 0.112 -9.544 -30.417 1.00 72.56 176 GLY A O 1
ATOM 1366 N N . THR A 1 177 ? -1.841 -8.524 -30.043 1.00 82.38 177 THR A N 1
ATOM 1367 C CA . THR A 1 177 ? -2.677 -9.636 -30.528 1.00 82.38 177 THR A CA 1
ATOM 1368 C C . THR A 1 177 ? -3.735 -9.176 -31.534 1.00 82.38 177 THR A C 1
ATOM 1370 O O . THR A 1 177 ? -3.994 -7.989 -31.693 1.00 82.38 177 THR A O 1
ATOM 1373 N N . THR A 1 178 ? -4.397 -10.134 -32.189 1.00 84.00 178 THR A N 1
ATOM 1374 C CA . THR A 1 178 ? -5.593 -9.911 -33.024 1.00 84.00 178 THR A CA 1
ATOM 1375 C C . THR A 1 178 ? -6.899 -10.275 -32.303 1.00 84.00 178 THR A C 1
ATOM 1377 O O . THR A 1 178 ? -7.954 -10.384 -32.937 1.00 84.00 178 THR A O 1
ATOM 1380 N N . LYS A 1 179 ? -6.836 -10.510 -30.981 1.00 84.81 179 LYS A N 1
ATOM 1381 C CA . LYS A 1 179 ? -8.007 -10.823 -30.154 1.00 84.81 179 LYS A CA 1
ATOM 1382 C C . LYS A 1 179 ? -8.714 -9.532 -29.759 1.00 84.81 179 LYS A C 1
ATOM 1384 O O . LYS A 1 179 ? -8.054 -8.610 -29.285 1.00 84.81 179 LYS A O 1
ATOM 1389 N N . ILE A 1 180 ? -10.040 -9.519 -29.895 1.00 88.38 180 ILE A N 1
ATOM 1390 C CA . ILE A 1 180 ? -10.912 -8.405 -29.495 1.00 88.38 180 ILE A CA 1
ATOM 1391 C C . ILE A 1 180 ? -10.582 -7.972 -28.061 1.00 88.38 180 ILE A C 1
ATOM 1393 O O . ILE A 1 180 ? -10.471 -8.816 -27.164 1.00 88.38 180 ILE A O 1
ATOM 1397 N N . HIS A 1 181 ? -10.421 -6.666 -27.842 1.00 91.00 181 HIS A N 1
ATOM 1398 C CA . HIS A 1 181 ? -10.302 -6.124 -26.493 1.00 91.00 181 HIS A CA 1
ATOM 1399 C C . HIS A 1 181 ? -11.706 -5.982 -25.876 1.00 91.00 181 HIS A C 1
ATOM 1401 O O . HIS A 1 181 ? -12.512 -5.238 -26.437 1.00 91.00 181 HIS A O 1
ATOM 1407 N N . PRO A 1 182 ? -12.028 -6.632 -24.739 1.00 89.06 182 PRO A N 1
ATOM 1408 C CA . PRO A 1 182 ? -13.382 -6.610 -24.168 1.00 89.06 182 PRO A CA 1
ATOM 1409 C C . PRO A 1 182 ? -13.870 -5.193 -23.828 1.00 89.06 182 PRO A C 1
ATOM 1411 O O . PRO A 1 182 ? -15.032 -4.873 -24.064 1.00 89.06 182 PRO A O 1
ATOM 1414 N N . ASP A 1 183 ? -12.967 -4.320 -23.379 1.00 92.00 183 ASP A N 1
ATOM 1415 C CA . ASP A 1 183 ? -13.294 -2.926 -23.045 1.00 92.00 183 ASP A CA 1
ATOM 1416 C C . ASP A 1 183 ? -13.179 -1.939 -24.223 1.00 92.00 183 ASP A C 1
ATOM 1418 O O . ASP A 1 183 ? -13.391 -0.744 -24.042 1.00 92.00 183 ASP A O 1
ATOM 1422 N N . SER A 1 184 ? -12.904 -2.417 -25.448 1.00 93.44 184 SER A N 1
ATOM 1423 C CA . SER A 1 184 ? -12.989 -1.582 -26.671 1.00 93.44 184 SER A CA 1
ATOM 1424 C C . SER A 1 184 ? -14.421 -1.422 -27.196 1.00 93.44 184 SER A C 1
ATOM 1426 O O . SER A 1 184 ? -14.645 -0.834 -28.258 1.00 93.44 184 SER A O 1
ATOM 1428 N N . LEU A 1 185 ? -15.400 -1.951 -26.453 1.00 93.12 185 LEU A N 1
ATOM 1429 C CA . LEU A 1 185 ? -16.815 -1.790 -26.739 1.00 93.12 185 LEU A CA 1
ATOM 1430 C C . LEU A 1 185 ? -17.163 -0.299 -26.718 1.00 93.12 185 LEU A C 1
ATOM 1432 O O . LEU A 1 185 ? -17.033 0.361 -25.684 1.00 93.12 185 LEU A O 1
ATOM 1436 N N . HIS A 1 186 ? -17.635 0.220 -27.846 1.00 95.12 186 HIS A N 1
ATOM 1437 C CA . HIS A 1 186 ? -17.892 1.647 -28.000 1.00 95.12 186 HIS A CA 1
ATOM 1438 C C . HIS A 1 186 ? -19.170 1.921 -28.791 1.00 95.12 186 HIS A C 1
ATOM 1440 O O . HIS A 1 186 ? -19.675 1.069 -29.523 1.00 95.12 186 HIS A O 1
ATOM 1446 N N . ALA A 1 187 ? -19.715 3.120 -28.614 1.00 89.94 187 ALA A N 1
ATOM 1447 C CA . ALA A 1 187 ? -20.955 3.579 -29.221 1.00 89.94 187 ALA A CA 1
ATOM 1448 C C . ALA A 1 187 ? -20.808 5.016 -29.731 1.00 89.94 187 ALA A C 1
ATOM 1450 O O . ALA A 1 187 ? -20.128 5.840 -29.119 1.00 89.94 187 ALA A O 1
ATOM 1451 N N . GLY A 1 188 ? -21.500 5.340 -30.822 1.00 88.50 188 GLY A N 1
ATOM 1452 C CA . GLY A 1 188 ? -21.779 6.733 -31.158 1.00 88.50 188 GLY A CA 1
ATOM 1453 C C . GLY A 1 188 ? -23.006 7.162 -30.369 1.00 88.50 188 GLY A C 1
ATOM 1454 O O . GLY A 1 188 ? -24.098 6.702 -30.701 1.00 88.50 188 GLY A O 1
ATOM 1455 N N . THR A 1 189 ? -22.834 7.982 -29.328 1.00 88.12 189 THR A N 1
ATOM 1456 C CA . THR A 1 189 ? -23.957 8.395 -28.473 1.00 88.12 189 THR A CA 1
ATOM 1457 C C . THR A 1 189 ? -24.969 9.225 -29.274 1.00 88.12 189 THR A C 1
ATOM 1459 O O . THR A 1 189 ? -24.582 9.858 -30.262 1.00 88.12 189 THR A O 1
ATOM 1462 N N . PRO A 1 190 ? -26.263 9.223 -28.897 1.00 84.56 190 PRO A N 1
ATOM 1463 C CA . PRO A 1 190 ? -27.288 9.961 -29.627 1.00 84.56 190 PRO A CA 1
ATOM 1464 C C . PRO A 1 190 ? -26.930 11.435 -29.814 1.00 84.56 190 PRO A C 1
ATOM 1466 O O . PRO A 1 190 ? -26.480 12.100 -28.877 1.00 84.56 190 PRO A O 1
ATOM 1469 N N . VAL A 1 191 ? -27.171 11.965 -31.014 1.00 86.88 191 VAL A N 1
ATOM 1470 C CA . VAL A 1 191 ? -27.140 13.416 -31.238 1.00 86.88 191 VAL A CA 1
ATOM 1471 C C . VAL A 1 191 ? -28.400 14.016 -30.621 1.00 86.88 191 VAL A C 1
ATOM 1473 O O . VAL A 1 191 ? -29.513 13.692 -31.038 1.00 86.88 191 VAL A O 1
ATOM 1476 N N . ILE A 1 192 ? -28.235 14.881 -29.623 1.00 83.44 192 ILE A N 1
ATOM 1477 C CA . ILE A 1 192 ? -29.348 15.560 -28.948 1.00 83.44 192 ILE A CA 1
ATOM 1478 C C . ILE A 1 192 ? -29.711 16.832 -29.720 1.00 83.44 192 ILE A C 1
ATOM 1480 O O . ILE A 1 192 ? -30.892 17.098 -29.947 1.00 83.44 192 ILE A O 1
ATOM 1484 N N . LYS A 1 193 ? -28.704 17.581 -30.192 1.00 82.81 193 LYS A N 1
ATOM 1485 C CA . LYS A 1 193 ? -28.887 18.824 -30.947 1.00 82.81 193 LYS A CA 1
ATOM 1486 C C . LYS A 1 193 ? -27.802 19.005 -32.013 1.00 82.81 193 LYS A C 1
ATOM 1488 O O . LYS A 1 193 ? -26.622 18.778 -31.751 1.00 82.81 193 LYS A O 1
ATOM 1493 N N . GLY A 1 194 ? -28.212 19.436 -33.207 1.00 89.50 194 GLY A N 1
ATOM 1494 C CA . GLY A 1 194 ? -27.340 19.599 -34.374 1.00 89.50 194 GLY A CA 1
ATOM 1495 C C . GLY A 1 194 ? -27.240 18.329 -35.225 1.00 89.50 194 GLY A C 1
ATOM 1496 O O . GLY A 1 194 ? -28.184 17.543 -35.315 1.00 89.50 194 GLY A O 1
ATOM 1497 N N . GLU A 1 195 ? -26.091 18.135 -35.862 1.00 91.00 195 GLU A N 1
ATOM 1498 C CA . GLU A 1 195 ? -25.767 16.953 -36.663 1.00 91.00 195 GLU A CA 1
ATOM 1499 C C . GLU A 1 195 ? -24.320 16.524 -36.411 1.00 91.00 195 GLU A C 1
ATOM 1501 O O . GLU A 1 195 ? -23.490 17.332 -35.999 1.00 91.00 195 GLU A O 1
ATOM 1506 N N . LYS A 1 196 ? -24.009 15.253 -36.663 1.00 93.44 196 LYS A N 1
ATOM 1507 C CA . LYS A 1 196 ? -22.657 14.699 -36.559 1.00 93.44 196 LYS A CA 1
ATOM 1508 C C . LYS A 1 196 ? -22.172 14.260 -37.926 1.00 93.44 196 LYS A C 1
ATOM 1510 O O . LYS A 1 196 ? -22.717 13.319 -38.499 1.00 93.44 196 LYS A O 1
ATOM 1515 N N . TRP A 1 197 ? -21.083 14.864 -38.372 1.00 96.38 197 TRP A N 1
ATOM 1516 C CA . TRP A 1 197 ? -20.241 14.393 -39.456 1.00 96.38 197 TRP A CA 1
ATOM 1517 C C . TRP A 1 197 ? -18.921 13.902 -38.874 1.00 96.38 197 TRP A C 1
ATOM 1519 O O . TRP A 1 197 ? -18.251 14.592 -38.105 1.00 96.38 197 TRP A O 1
ATOM 1529 N N . ALA A 1 198 ? -18.534 12.689 -39.239 1.00 97.06 198 ALA A N 1
ATOM 1530 C CA . ALA A 1 198 ? -17.242 12.125 -38.880 1.00 97.06 198 ALA A CA 1
ATOM 1531 C C . ALA A 1 198 ? -16.763 11.190 -39.991 1.00 97.06 198 ALA A C 1
ATOM 1533 O O . ALA A 1 198 ? -17.528 10.854 -40.894 1.00 97.06 198 ALA A O 1
ATOM 1534 N N . PHE A 1 199 ? -15.523 10.724 -39.926 1.00 97.62 199 PHE A N 1
ATOM 1535 C CA . PHE A 1 199 ? -15.126 9.546 -40.687 1.00 97.62 199 PHE A CA 1
ATOM 1536 C C . PHE A 1 199 ? -14.290 8.591 -39.853 1.00 97.62 199 PHE A C 1
ATOM 1538 O O . PHE A 1 199 ? -13.531 9.015 -38.985 1.00 97.62 199 PHE A O 1
ATOM 1545 N N . ASN A 1 200 ? -14.426 7.304 -40.160 1.00 97.00 200 ASN A N 1
ATOM 1546 C CA . ASN A 1 200 ? -13.565 6.258 -39.634 1.00 97.00 200 ASN A CA 1
ATOM 1547 C C . ASN A 1 200 ? -12.478 5.919 -40.649 1.00 97.00 200 ASN A C 1
ATOM 1549 O O . ASN A 1 200 ? -12.743 5.788 -41.848 1.00 97.00 200 ASN A O 1
ATOM 1553 N N . LEU A 1 201 ? -11.270 5.721 -40.138 1.00 97.38 201 LEU A N 1
ATOM 1554 C CA . LEU A 1 201 ? -10.147 5.124 -40.835 1.00 97.38 201 LEU A CA 1
ATOM 1555 C C . LEU A 1 201 ? -9.635 3.955 -39.986 1.00 97.38 201 LEU A C 1
ATOM 1557 O O . LEU A 1 201 ? -9.059 4.151 -38.915 1.00 97.38 201 LEU A O 1
ATOM 1561 N N . TRP A 1 202 ? -9.892 2.732 -40.444 1.00 97.56 202 TRP A N 1
ATOM 1562 C CA . TRP A 1 202 ? -9.494 1.515 -39.737 1.00 97.56 202 TRP A CA 1
ATOM 1563 C C . TRP A 1 202 ? -8.171 0.989 -40.266 1.00 97.56 202 TRP A C 1
ATOM 1565 O O . TRP A 1 202 ? -8.041 0.767 -41.468 1.00 97.56 202 TRP A O 1
ATOM 1575 N N . PHE A 1 203 ? -7.221 0.743 -39.365 1.00 96.56 203 PHE A N 1
ATOM 1576 C CA . PHE A 1 203 ? -5.912 0.183 -39.692 1.00 96.56 203 PHE A CA 1
ATOM 1577 C C . PHE A 1 203 ? -5.862 -1.304 -39.354 1.00 96.56 203 PHE A C 1
ATOM 1579 O O . PHE A 1 203 ? -6.135 -1.709 -38.220 1.00 96.56 203 PHE A O 1
ATOM 1586 N N . HIS A 1 204 ? -5.496 -2.117 -40.339 1.00 95.06 204 HIS A N 1
ATOM 1587 C CA . HIS A 1 204 ? -5.449 -3.566 -40.232 1.00 95.06 204 HIS A CA 1
ATOM 1588 C C . HIS A 1 204 ? -4.053 -4.098 -39.891 1.00 95.06 204 HIS A C 1
ATOM 1590 O O . HIS A 1 204 ? -3.021 -3.456 -40.100 1.00 95.06 204 HIS A O 1
ATOM 1596 N N . ALA A 1 205 ? -4.031 -5.332 -39.391 1.00 90.12 205 ALA A N 1
ATOM 1597 C CA . ALA A 1 205 ? -2.822 -6.063 -39.034 1.00 90.12 205 ALA A CA 1
ATOM 1598 C C . ALA A 1 205 ? -1.828 -6.249 -40.190 1.00 90.12 205 ALA A C 1
ATOM 1600 O O . ALA A 1 205 ? -0.638 -6.431 -39.937 1.00 90.12 205 ALA A O 1
ATOM 1601 N N . ARG A 1 206 ? -2.295 -6.232 -41.438 1.00 89.50 206 ARG A N 1
ATOM 1602 C CA . ARG A 1 206 ? -1.515 -6.429 -42.665 1.00 89.50 206 ARG A CA 1
ATOM 1603 C C . ARG A 1 206 ? -2.012 -5.484 -43.767 1.00 89.50 206 ARG A C 1
ATOM 1605 O O . ARG A 1 206 ? -3.134 -4.981 -43.665 1.00 89.50 206 ARG A O 1
ATOM 1612 N N . PRO A 1 207 ? -1.223 -5.275 -44.834 1.00 91.75 207 PRO A N 1
ATOM 1613 C CA . PRO A 1 207 ? -1.668 -4.525 -46.002 1.00 91.75 207 PRO A CA 1
ATOM 1614 C C . PRO A 1 207 ? -2.982 -5.072 -46.576 1.00 91.75 207 PRO A C 1
ATOM 1616 O O . PRO A 1 207 ? -3.168 -6.284 -46.697 1.00 91.75 207 PRO A O 1
ATOM 1619 N N . MET A 1 208 ? -3.890 -4.188 -46.994 1.00 89.25 208 MET A N 1
ATOM 1620 C CA . MET A 1 208 ? -5.226 -4.555 -47.494 1.00 89.25 208 MET A CA 1
ATOM 1621 C C . MET A 1 208 ? -5.196 -5.397 -48.779 1.00 89.25 208 MET A C 1
ATOM 1623 O O . MET A 1 208 ? -6.174 -6.073 -49.106 1.00 89.25 208 MET A O 1
ATOM 1627 N N . ALA A 1 209 ? -4.079 -5.367 -49.510 1.00 84.69 209 ALA A N 1
ATOM 1628 C CA . ALA A 1 209 ? -3.849 -6.202 -50.686 1.00 84.69 209 ALA A CA 1
ATOM 1629 C C . ALA A 1 209 ? -3.556 -7.675 -50.334 1.00 84.69 209 ALA A C 1
ATOM 1631 O O . ALA A 1 209 ? -3.700 -8.546 -51.194 1.00 84.69 209 ALA A O 1
ATOM 1632 N N . GLU A 1 210 ? -3.166 -7.972 -49.091 1.00 82.50 210 GLU A N 1
ATOM 1633 C CA . GLU A 1 210 ? -2.857 -9.331 -48.652 1.00 82.50 210 GLU A CA 1
ATOM 1634 C C . GLU A 1 210 ? -4.115 -10.116 -48.283 1.00 82.50 210 GLU A C 1
ATOM 1636 O O . GLU A 1 210 ? -5.014 -9.614 -47.604 1.00 82.50 210 GLU A O 1
ATOM 1641 N N . ILE A 1 211 ? -4.146 -11.384 -48.702 1.00 78.12 211 ILE A N 1
ATOM 1642 C CA . ILE A 1 211 ? -5.217 -12.332 -48.390 1.00 78.12 211 ILE A CA 1
ATOM 1643 C C . ILE A 1 211 ? -4.708 -13.331 -47.353 1.00 78.12 211 ILE A C 1
ATOM 1645 O O . ILE A 1 211 ? -3.733 -14.041 -47.591 1.00 78.12 211 ILE A O 1
ATOM 1649 N N . GLN A 1 212 ? -5.392 -13.414 -46.215 1.00 71.19 212 GLN A N 1
ATOM 1650 C CA . GLN A 1 212 ? -5.141 -14.414 -45.188 1.00 71.19 212 GLN A CA 1
ATOM 1651 C C . GLN A 1 212 ? -5.963 -15.679 -45.458 1.00 71.19 212 GLN A C 1
ATOM 1653 O O . GLN A 1 212 ? -7.189 -15.621 -45.579 1.00 71.19 212 GLN A O 1
ATOM 1658 N N . ASP A 1 213 ? -5.283 -16.825 -45.528 1.00 67.75 213 ASP A N 1
ATOM 1659 C CA . ASP A 1 213 ? -5.921 -18.139 -45.559 1.00 67.75 213 ASP A CA 1
ATOM 1660 C C . ASP A 1 213 ? -6.080 -18.670 -44.127 1.00 67.75 213 ASP A C 1
ATOM 1662 O O . ASP A 1 213 ? -5.103 -18.821 -43.395 1.00 67.75 213 ASP A O 1
ATOM 1666 N N . PHE A 1 214 ? -7.324 -18.910 -43.714 1.00 65.44 214 PHE A N 1
ATOM 1667 C CA . PHE A 1 214 ? -7.662 -19.433 -42.387 1.00 65.44 214 PHE A CA 1
ATOM 1668 C C . PHE A 1 214 ? -7.900 -20.958 -42.390 1.00 65.44 214 PHE A C 1
ATOM 1670 O O . PHE A 1 214 ? -8.306 -21.519 -41.372 1.00 65.44 214 PHE A O 1
ATOM 1677 N N . SER A 1 215 ? -7.681 -21.648 -43.518 1.00 53.75 215 SER A N 1
ATOM 1678 C CA . SER A 1 215 ? -7.953 -23.088 -43.659 1.00 53.75 215 SER A CA 1
ATOM 1679 C C . SER A 1 215 ? -6.945 -23.998 -42.933 1.00 53.75 215 SER A C 1
ATOM 1681 O O . SER A 1 215 ? -7.332 -25.066 -42.458 1.00 53.75 215 SER A O 1
ATOM 1683 N N . GLU A 1 216 ? -5.687 -23.573 -42.753 1.00 44.66 216 GLU A N 1
ATOM 1684 C CA . GLU A 1 216 ? -4.650 -24.365 -42.062 1.00 44.66 216 GLU A CA 1
ATOM 1685 C C . GLU A 1 216 ? -4.879 -24.499 -40.540 1.00 44.66 216 GLU A C 1
ATOM 1687 O O . GLU A 1 216 ? -4.499 -25.509 -39.940 1.00 44.66 216 GLU A O 1
ATOM 1692 N N . GLU A 1 217 ? -5.544 -23.532 -39.895 1.00 48.38 217 GLU A N 1
ATOM 1693 C CA . GLU A 1 217 ? -5.832 -23.569 -38.447 1.00 48.38 217 GLU A CA 1
ATOM 1694 C C . GLU A 1 217 ? -6.934 -24.580 -38.073 1.00 48.38 217 GLU A C 1
ATOM 1696 O O . GLU A 1 217 ? -6.938 -25.101 -36.953 1.00 48.38 217 GLU A O 1
ATOM 1701 N N . LEU A 1 218 ? -7.818 -24.946 -39.013 1.00 41.56 218 LEU A N 1
ATOM 1702 C CA . LEU A 1 218 ? -8.860 -25.962 -38.796 1.00 41.56 218 LEU A CA 1
ATOM 1703 C C . LEU A 1 218 ? -8.310 -27.400 -38.719 1.00 41.56 218 LEU A C 1
ATOM 1705 O O . LEU A 1 218 ? -8.916 -28.261 -38.078 1.00 41.56 218 LEU A O 1
ATOM 1709 N N . ILE A 1 219 ? -7.154 -27.678 -39.333 1.00 37.91 219 ILE A N 1
ATOM 1710 C CA . ILE A 1 219 ? -6.581 -29.037 -39.384 1.00 37.91 219 ILE A CA 1
ATOM 1711 C C . ILE A 1 219 ? -5.989 -29.445 -38.023 1.00 37.91 219 ILE A C 1
ATOM 1713 O O . ILE A 1 219 ? -5.996 -30.623 -37.667 1.00 37.91 219 ILE A O 1
ATOM 1717 N N . LYS A 1 220 ? -5.536 -28.486 -37.203 1.00 38.53 220 LYS A N 1
ATOM 1718 C CA . LYS A 1 220 ? -4.953 -28.778 -35.878 1.00 38.53 220 LYS A CA 1
ATOM 1719 C C . LYS A 1 220 ? -5.986 -29.109 -34.797 1.00 38.53 220 LYS A C 1
ATOM 1721 O O . LYS A 1 220 ? -5.620 -29.684 -33.778 1.00 38.53 220 LYS A O 1
ATOM 1726 N N . THR A 1 221 ? -7.261 -28.786 -35.003 1.00 36.06 221 THR A N 1
ATOM 1727 C CA . THR A 1 221 ? -8.321 -28.972 -33.995 1.00 36.06 221 THR A CA 1
ATOM 1728 C C . THR A 1 221 ? -9.165 -30.233 -34.199 1.00 36.06 221 THR A C 1
ATOM 1730 O O . THR A 1 221 ? -9.951 -30.587 -33.322 1.00 36.06 221 THR A O 1
ATOM 1733 N N . THR A 1 222 ? -8.974 -30.982 -35.293 1.00 34.72 222 THR A N 1
ATOM 1734 C CA . THR A 1 222 ? -9.766 -32.188 -35.598 1.00 34.72 222 THR A CA 1
ATOM 1735 C C . THR A 1 222 ? -8.900 -33.378 -36.048 1.00 34.72 222 THR A C 1
ATOM 1737 O O . THR A 1 222 ? -8.771 -33.669 -37.229 1.00 34.72 222 THR A O 1
ATOM 1740 N N . GLY A 1 223 ? -8.320 -34.137 -35.105 1.00 28.92 223 GLY A N 1
ATOM 1741 C CA . GLY A 1 223 ? -7.581 -35.365 -35.450 1.00 28.92 223 GLY A CA 1
ATOM 1742 C C . GLY A 1 223 ? -7.273 -36.304 -34.280 1.00 28.92 223 GLY A C 1
ATOM 1743 O O . GLY A 1 223 ? -6.274 -36.146 -33.587 1.00 28.92 223 GLY A O 1
ATOM 1744 N N . LYS A 1 224 ? -8.119 -37.325 -34.084 1.00 33.41 224 LYS A N 1
ATOM 1745 C CA . LYS A 1 224 ? -7.906 -38.458 -33.163 1.00 33.41 224 LYS A CA 1
ATOM 1746 C C . LYS A 1 224 ? -6.823 -39.425 -33.681 1.00 33.41 224 LYS A C 1
ATOM 1748 O O . LYS A 1 224 ? -6.943 -39.927 -34.789 1.00 33.41 224 LYS A O 1
ATOM 1753 N N . GLY A 1 225 ? -5.884 -39.782 -32.798 1.00 30.83 225 GLY A N 1
ATOM 1754 C CA . GLY A 1 225 ? -5.338 -41.133 -32.574 1.00 30.83 225 GLY A CA 1
ATOM 1755 C C . GLY A 1 225 ? -4.572 -41.864 -33.690 1.00 30.83 225 GLY A C 1
ATOM 1756 O O . GLY A 1 225 ? -5.177 -42.391 -34.616 1.00 30.83 225 GLY A O 1
ATOM 1757 N N . LYS A 1 226 ? -3.271 -42.107 -33.462 1.00 25.33 226 LYS A N 1
ATOM 1758 C CA . LYS A 1 226 ? -2.663 -43.457 -33.501 1.00 25.33 226 LYS A CA 1
ATOM 1759 C C . LYS A 1 226 ? -1.240 -43.456 -32.930 1.00 25.33 226 LYS A C 1
ATOM 1761 O O . LYS A 1 226 ? -0.434 -42.584 -33.227 1.00 25.33 226 LYS A O 1
ATOM 1766 N N . ALA A 1 227 ? -0.971 -44.459 -32.099 1.00 28.81 227 ALA A N 1
ATOM 1767 C CA . ALA A 1 227 ? 0.300 -44.718 -31.437 1.00 28.81 227 ALA A CA 1
ATOM 1768 C C . ALA A 1 227 ? 1.355 -45.285 -32.399 1.00 28.81 227 ALA A C 1
ATOM 1770 O O . ALA A 1 227 ? 1.034 -46.160 -33.202 1.00 28.81 227 ALA A O 1
ATOM 1771 N N . VAL A 1 228 ? 2.619 -44.884 -32.222 1.00 25.88 228 VAL A N 1
ATOM 1772 C CA . VAL A 1 228 ? 3.792 -45.704 -32.567 1.00 25.88 228 VAL A CA 1
ATOM 1773 C C . VAL A 1 228 ? 4.847 -45.547 -31.470 1.00 25.88 228 VAL A C 1
ATOM 1775 O O . VAL A 1 228 ? 5.292 -44.447 -31.157 1.00 25.88 228 VAL A O 1
ATOM 1778 N N . ILE A 1 229 ? 5.216 -46.685 -30.886 1.00 27.25 229 ILE A N 1
ATOM 1779 C CA . ILE A 1 229 ? 6.270 -46.884 -29.889 1.00 27.25 229 ILE A CA 1
ATOM 1780 C C . ILE A 1 229 ? 7.639 -46.856 -30.581 1.00 27.25 229 ILE A C 1
ATOM 1782 O O . ILE A 1 229 ? 7.815 -47.539 -31.589 1.00 27.25 229 ILE A O 1
ATOM 1786 N N . ARG A 1 230 ? 8.630 -46.182 -29.981 1.00 25.20 230 ARG A N 1
ATOM 1787 C CA . ARG A 1 230 ? 10.046 -46.597 -30.020 1.00 25.20 230 ARG A CA 1
ATOM 1788 C C . ARG A 1 230 ? 10.782 -46.101 -28.769 1.00 25.20 230 ARG A C 1
ATOM 1790 O O . ARG A 1 230 ? 10.907 -44.903 -28.546 1.00 25.20 230 ARG A O 1
ATOM 1797 N N . GLU A 1 231 ? 11.243 -47.053 -27.960 1.00 23.83 231 GLU A N 1
ATOM 1798 C CA . GLU A 1 231 ? 12.112 -46.855 -26.795 1.00 23.83 231 GLU A CA 1
ATOM 1799 C C . GLU A 1 231 ? 13.584 -46.649 -27.183 1.00 23.83 231 GLU A C 1
ATOM 1801 O O . GLU A 1 231 ? 14.062 -47.263 -28.141 1.00 23.83 231 GLU A O 1
ATOM 1806 N N . LYS A 1 232 ? 14.282 -45.861 -26.349 1.00 24.81 232 LYS A N 1
ATOM 1807 C CA . LYS A 1 232 ? 15.652 -46.007 -25.785 1.00 24.81 232 LYS A CA 1
ATOM 1808 C C . LYS A 1 232 ? 16.174 -44.590 -25.504 1.00 24.81 232 LYS A C 1
ATOM 1810 O O . LYS A 1 232 ? 16.253 -43.798 -26.426 1.00 24.81 232 LYS A O 1
ATOM 1815 N N . GLY A 1 233 ? 16.566 -44.150 -24.318 1.00 23.38 233 GLY A N 1
ATOM 1816 C CA . GLY A 1 233 ? 16.704 -44.736 -22.994 1.00 23.38 233 GLY A CA 1
ATOM 1817 C C . GLY A 1 233 ? 17.700 -43.844 -22.247 1.00 23.38 233 GLY A C 1
ATOM 1818 O O . GLY A 1 233 ? 18.838 -43.752 -22.686 1.00 23.38 233 GLY A O 1
ATOM 1819 N N . SER A 1 234 ? 17.301 -43.181 -21.160 1.00 24.25 234 SER A N 1
ATOM 1820 C CA . SER A 1 234 ? 18.226 -42.700 -20.123 1.00 24.25 234 SER A CA 1
ATOM 1821 C C . SER A 1 234 ? 17.472 -42.256 -18.860 1.00 24.25 234 SER A C 1
ATOM 1823 O O . SER A 1 234 ? 16.397 -41.669 -18.913 1.00 24.25 234 SER A O 1
ATOM 1825 N N . ALA A 1 235 ? 18.050 -42.676 -17.734 1.00 25.64 235 ALA A N 1
ATOM 1826 C CA . ALA A 1 235 ? 17.831 -42.357 -16.323 1.00 25.64 235 ALA A CA 1
ATOM 1827 C C . ALA A 1 235 ? 16.571 -41.569 -15.894 1.00 25.64 235 ALA A C 1
ATOM 1829 O O . ALA A 1 235 ? 16.426 -40.370 -16.110 1.00 25.64 235 ALA A O 1
ATOM 1830 N N . LYS A 1 236 ? 15.723 -42.265 -15.126 1.00 26.45 236 LYS A N 1
ATOM 1831 C CA . LYS A 1 236 ? 14.623 -41.719 -14.324 1.00 26.45 236 LYS A CA 1
ATOM 1832 C C . LYS A 1 236 ? 15.134 -40.706 -13.288 1.00 26.45 236 LYS A C 1
ATOM 1834 O O . LYS A 1 236 ? 15.706 -41.109 -12.279 1.00 26.45 236 LYS A O 1
ATOM 1839 N N . ALA A 1 237 ? 14.787 -39.436 -13.468 1.00 28.73 237 ALA A N 1
ATOM 1840 C CA . ALA A 1 237 ? 14.420 -38.557 -12.362 1.00 28.73 237 ALA A CA 1
ATOM 1841 C C . ALA A 1 237 ? 12.887 -38.454 -12.354 1.00 28.73 237 ALA A C 1
ATOM 1843 O O . ALA A 1 237 ? 12.263 -38.218 -13.389 1.00 28.73 237 ALA A O 1
ATOM 1844 N N . GLN A 1 238 ? 12.265 -38.737 -11.210 1.00 25.08 238 GLN A N 1
ATOM 1845 C CA . GLN A 1 238 ? 10.813 -38.729 -11.039 1.00 25.08 238 GLN A CA 1
ATOM 1846 C C . GLN A 1 238 ? 10.242 -37.336 -11.347 1.00 25.08 238 GLN A C 1
ATOM 1848 O O . GLN A 1 238 ? 10.318 -36.435 -10.516 1.00 25.08 238 GLN A O 1
ATOM 1853 N N . LYS A 1 239 ? 9.618 -37.172 -12.522 1.00 31.09 239 LYS A N 1
ATOM 1854 C CA . LYS A 1 239 ? 8.683 -36.073 -12.786 1.00 31.09 239 LYS A CA 1
ATOM 1855 C C . LYS A 1 239 ? 7.482 -36.248 -11.860 1.00 31.09 239 LYS A C 1
ATOM 1857 O O . LYS A 1 239 ? 6.580 -37.033 -12.143 1.00 31.09 239 LYS A O 1
ATOM 1862 N N . LYS A 1 240 ? 7.482 -35.525 -10.742 1.00 29.25 240 LYS A N 1
ATOM 1863 C CA . LYS A 1 240 ? 6.234 -35.146 -10.086 1.00 29.25 240 LYS A CA 1
ATOM 1864 C C . LYS A 1 240 ? 5.551 -34.153 -11.018 1.00 29.25 240 LYS A C 1
ATOM 1866 O O . LYS A 1 240 ? 6.071 -33.067 -11.237 1.00 29.25 240 LYS A O 1
ATOM 1871 N N . THR A 1 241 ? 4.413 -34.533 -11.578 1.00 34.34 241 THR A N 1
ATOM 1872 C CA . THR A 1 241 ? 3.440 -33.563 -12.075 1.00 34.34 241 THR A CA 1
ATOM 1873 C C . THR A 1 241 ? 2.721 -32.995 -10.855 1.00 34.34 241 THR A C 1
ATOM 1875 O O . THR A 1 241 ? 2.086 -33.748 -10.115 1.00 34.34 241 THR A O 1
ATOM 1878 N N . PRO A 1 242 ? 2.877 -31.696 -10.600 1.00 35.38 242 PRO A N 1
ATOM 1879 C CA . PRO A 1 242 ? 1.718 -30.870 -10.305 1.00 35.38 242 PRO A CA 1
ATOM 1880 C C . PRO A 1 242 ? 1.713 -29.651 -11.226 1.00 35.38 242 PRO A C 1
ATOM 1882 O O . PRO A 1 242 ? 2.654 -28.869 -11.238 1.00 35.38 242 PRO A O 1
ATOM 1885 N N . THR A 1 243 ? 0.640 -29.480 -11.989 1.00 41.25 243 THR A N 1
ATOM 1886 C CA . THR A 1 243 ? 0.250 -28.183 -12.541 1.00 41.25 243 THR A CA 1
ATOM 1887 C C . THR A 1 243 ? -0.018 -27.245 -11.366 1.00 41.25 243 THR A C 1
ATOM 1889 O O . THR A 1 243 ? -1.069 -27.314 -10.734 1.00 41.25 243 THR A O 1
ATOM 1892 N N . SER A 1 244 ? 0.963 -26.423 -11.001 1.00 52.72 244 SER A N 1
ATOM 1893 C CA . SER A 1 244 ? 0.657 -25.186 -10.293 1.00 52.72 244 SER A CA 1
ATOM 1894 C C . SER A 1 244 ? 0.101 -24.238 -11.347 1.00 52.72 244 SER A C 1
ATOM 1896 O O . SER A 1 244 ? 0.845 -23.811 -12.225 1.00 52.72 244 SER A O 1
ATOM 1898 N N . ASP A 1 245 ? -1.199 -23.947 -11.286 1.00 75.56 245 ASP A N 1
ATOM 1899 C CA . ASP A 1 245 ? -1.875 -23.014 -12.201 1.00 75.56 245 ASP A CA 1
ATOM 1900 C C . ASP A 1 245 ? -1.379 -21.562 -12.043 1.00 75.56 245 ASP A C 1
ATOM 1902 O O . ASP A 1 245 ? -1.813 -20.678 -12.774 1.00 75.56 245 ASP A O 1
ATOM 1906 N N . LYS A 1 246 ? -0.472 -21.305 -11.089 1.00 88.94 246 LYS A N 1
ATOM 1907 C CA . LYS A 1 246 ? 0.006 -19.963 -10.766 1.00 88.94 246 LYS A CA 1
ATOM 1908 C C . LYS A 1 246 ? 1.108 -19.522 -11.718 1.00 88.94 246 LYS A C 1
ATOM 1910 O O . LYS A 1 246 ? 2.154 -20.164 -11.801 1.00 88.94 246 LYS A O 1
ATOM 1915 N N . THR A 1 247 ? 0.887 -18.404 -12.386 1.00 96.12 247 THR A N 1
ATOM 1916 C CA . THR A 1 247 ? 1.772 -17.792 -13.379 1.00 96.12 247 THR A CA 1
ATOM 1917 C C . THR A 1 247 ? 2.719 -16.761 -12.757 1.00 96.12 247 THR A C 1
ATOM 1919 O O . THR A 1 247 ? 2.466 -16.240 -11.670 1.00 96.12 247 THR A O 1
ATOM 1922 N N . ILE A 1 248 ? 3.846 -16.485 -13.425 1.00 97.75 248 ILE A N 1
ATOM 1923 C CA . ILE A 1 248 ? 4.816 -15.468 -12.992 1.00 97.75 248 ILE A CA 1
ATOM 1924 C C . ILE A 1 248 ? 5.160 -14.553 -14.168 1.00 97.75 248 ILE A C 1
ATOM 1926 O O . ILE A 1 248 ? 5.741 -15.002 -15.161 1.00 97.75 248 ILE A O 1
ATOM 1930 N N . PHE A 1 249 ? 4.859 -13.264 -14.026 1.00 98.19 249 PHE A N 1
ATOM 1931 C CA . PHE A 1 249 ? 5.363 -12.226 -14.916 1.00 98.19 249 PHE A CA 1
ATOM 1932 C C . PHE A 1 249 ? 6.744 -11.766 -14.464 1.00 98.19 249 PHE A C 1
ATOM 1934 O O . PHE A 1 249 ? 6.955 -11.450 -13.298 1.00 98.19 249 PHE A O 1
ATOM 1941 N N . ILE A 1 250 ? 7.698 -11.719 -15.382 1.00 98.25 250 ILE A N 1
ATOM 1942 C CA . ILE A 1 250 ? 9.081 -11.362 -15.100 1.00 98.25 250 ILE A CA 1
ATOM 1943 C C . ILE A 1 250 ? 9.453 -10.168 -15.952 1.00 98.25 250 ILE A C 1
ATOM 1945 O O . ILE A 1 250 ? 9.309 -10.192 -17.173 1.00 98.25 250 ILE A O 1
ATOM 1949 N N . GLN A 1 251 ? 10.006 -9.154 -15.312 1.00 97.19 251 GLN A N 1
ATOM 1950 C CA . GLN A 1 251 ? 10.511 -7.977 -15.978 1.00 97.19 251 GLN A CA 1
ATOM 1951 C C . GLN A 1 251 ? 12.021 -7.849 -15.797 1.00 97.19 251 GLN A C 1
ATOM 1953 O O . GLN A 1 251 ? 12.533 -7.915 -14.677 1.00 97.19 251 GLN A O 1
ATOM 1958 N N . ILE A 1 252 ? 12.710 -7.585 -16.908 1.00 97.25 252 ILE A N 1
ATOM 1959 C CA . ILE A 1 252 ? 14.152 -7.356 -16.957 1.00 97.25 252 ILE A CA 1
ATOM 1960 C C . ILE A 1 252 ? 14.437 -6.010 -17.628 1.00 97.25 252 ILE A C 1
ATOM 1962 O O . ILE A 1 252 ? 14.061 -5.782 -18.779 1.00 97.25 252 ILE A O 1
ATOM 1966 N N . ALA A 1 253 ? 15.142 -5.126 -16.921 1.00 95.88 253 ALA A N 1
ATOM 1967 C CA . ALA A 1 253 ? 15.730 -3.923 -17.504 1.00 95.88 253 ALA A CA 1
ATOM 1968 C C . ALA A 1 253 ? 17.187 -4.201 -17.902 1.00 95.88 253 ALA A C 1
ATOM 1970 O O . ALA A 1 253 ? 17.993 -4.706 -17.111 1.00 95.88 253 ALA A O 1
ATOM 1971 N N . ALA A 1 254 ? 17.530 -3.883 -19.145 1.00 94.19 254 ALA A N 1
ATOM 1972 C CA . ALA A 1 254 ? 18.823 -4.208 -19.721 1.00 94.19 254 ALA A CA 1
ATOM 1973 C C . ALA A 1 254 ? 19.343 -3.031 -20.548 1.00 94.19 254 ALA A C 1
ATOM 1975 O O . ALA A 1 254 ? 18.650 -2.521 -21.425 1.00 94.19 254 ALA A O 1
ATOM 1976 N N . TYR A 1 255 ? 20.568 -2.599 -20.258 1.00 94.31 255 TYR A N 1
ATOM 1977 C CA . TYR A 1 255 ? 21.238 -1.525 -20.984 1.00 94.31 255 TYR A CA 1
ATOM 1978 C C . TYR A 1 255 ? 22.576 -2.045 -21.488 1.00 94.31 255 TYR A C 1
ATOM 1980 O O . TYR A 1 255 ? 23.487 -2.251 -20.681 1.00 94.31 255 TYR A O 1
ATOM 1988 N N . ARG A 1 256 ? 22.651 -2.308 -22.798 1.00 92.69 256 ARG A N 1
ATOM 1989 C CA . ARG A 1 256 ? 23.849 -2.776 -23.515 1.00 92.69 256 ARG A CA 1
ATOM 1990 C C . ARG A 1 256 ? 24.567 -3.943 -22.807 1.00 92.69 256 ARG A C 1
ATOM 1992 O O . ARG A 1 256 ? 25.794 -4.019 -22.787 1.00 92.69 256 ARG A O 1
ATOM 1999 N N . ASP A 1 257 ? 23.800 -4.831 -22.161 1.00 91.44 257 ASP A N 1
ATOM 2000 C CA . ASP A 1 257 ? 24.326 -5.898 -21.296 1.00 91.44 257 ASP A CA 1
ATOM 2001 C C . ASP A 1 257 ? 24.313 -7.260 -22.015 1.00 91.44 257 ASP A C 1
ATOM 2003 O O . ASP A 1 257 ? 23.230 -7.833 -22.194 1.00 91.44 257 ASP A O 1
ATOM 2007 N N . PRO A 1 258 ? 25.480 -7.817 -22.400 1.00 89.50 258 PRO A N 1
ATOM 2008 C CA . PRO A 1 258 ? 25.546 -9.088 -23.123 1.00 89.50 258 PRO A CA 1
ATOM 2009 C C . PRO A 1 258 ? 25.112 -10.286 -22.267 1.00 89.50 258 PRO A C 1
ATOM 2011 O O . PRO A 1 258 ? 24.735 -11.321 -22.812 1.00 89.50 258 PRO A O 1
ATOM 2014 N N . GLU A 1 259 ? 25.114 -10.159 -20.935 1.00 90.88 259 GLU A N 1
ATOM 2015 C CA . GLU A 1 259 ? 24.683 -11.232 -20.031 1.00 90.88 259 GLU A CA 1
ATOM 2016 C C . GLU A 1 259 ? 23.160 -11.451 -20.041 1.00 90.88 259 GLU A C 1
ATOM 2018 O O . GLU A 1 259 ? 22.697 -12.489 -19.566 1.00 90.88 259 GLU A O 1
ATOM 2023 N N . CYS A 1 260 ? 22.374 -10.526 -20.612 1.00 92.06 260 CYS A N 1
ATOM 2024 C CA . CYS A 1 260 ? 20.907 -10.582 -20.614 1.00 92.06 260 CYS A CA 1
ATOM 2025 C C . CYS A 1 260 ? 20.353 -11.879 -21.206 1.00 92.06 260 CYS A C 1
ATOM 2027 O O . CYS A 1 260 ? 19.489 -12.518 -20.603 1.00 92.06 260 CYS A O 1
ATOM 2029 N N . GLN A 1 261 ? 20.884 -12.313 -22.347 1.00 89.44 261 GLN A N 1
ATOM 2030 C CA . GLN A 1 261 ? 20.478 -13.566 -22.986 1.00 89.44 261 GLN A CA 1
ATOM 2031 C C . GLN A 1 261 ? 20.771 -14.794 -22.106 1.00 89.44 261 GLN A C 1
ATOM 2033 O O . GLN A 1 261 ? 19.958 -15.715 -22.022 1.00 89.44 261 GLN A O 1
ATOM 2038 N N . HIS A 1 262 ? 21.903 -14.789 -21.395 1.00 91.56 262 HIS A N 1
ATOM 2039 C CA . HIS A 1 262 ? 22.309 -15.886 -20.519 1.00 91.56 262 HIS A CA 1
ATOM 2040 C C . HIS A 1 262 ? 21.462 -15.932 -19.250 1.00 91.56 262 HIS A C 1
ATOM 2042 O O . HIS A 1 262 ? 21.102 -17.017 -18.798 1.00 91.56 262 HIS A O 1
ATOM 2048 N N . SER A 1 263 ? 21.082 -14.770 -18.718 1.00 94.00 263 SER A N 1
ATOM 2049 C CA . SER A 1 263 ? 20.156 -14.661 -17.590 1.00 94.00 263 SER A CA 1
ATOM 2050 C C . SER A 1 263 ? 18.785 -15.231 -17.933 1.00 94.00 263 SER A C 1
ATOM 2052 O O . SER A 1 263 ? 18.232 -15.993 -17.148 1.00 94.00 263 SER A O 1
ATOM 2054 N N . ILE A 1 264 ? 18.262 -14.928 -19.125 1.00 94.94 264 ILE A N 1
ATOM 2055 C CA . ILE A 1 264 ? 16.971 -15.456 -19.591 1.00 94.94 264 ILE A CA 1
ATOM 2056 C C . ILE A 1 264 ? 17.050 -16.970 -19.795 1.00 94.94 264 ILE A C 1
ATOM 2058 O O . ILE A 1 264 ? 16.167 -17.697 -19.343 1.00 94.94 264 ILE A O 1
ATOM 2062 N N . HIS A 1 265 ? 18.122 -17.461 -20.425 1.00 94.31 265 HIS A N 1
ATOM 2063 C CA . HIS A 1 265 ? 18.337 -18.897 -20.581 1.00 94.31 265 HIS A CA 1
ATOM 2064 C C . HIS A 1 265 ? 18.368 -19.613 -19.221 1.00 94.31 265 HIS A C 1
ATOM 2066 O O . HIS A 1 265 ? 17.639 -20.582 -19.026 1.00 94.31 265 HIS A O 1
ATOM 2072 N N . ASP A 1 266 ? 19.193 -19.143 -18.280 1.00 96.00 266 ASP A N 1
ATOM 2073 C CA . ASP A 1 266 ? 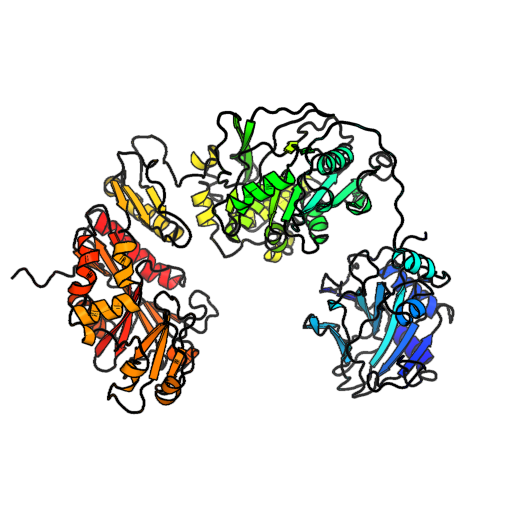19.362 -19.760 -16.957 1.00 96.00 266 ASP A CA 1
ATOM 2074 C C . ASP A 1 266 ? 18.074 -19.701 -16.121 1.00 96.00 266 ASP A C 1
ATOM 2076 O O . ASP A 1 266 ? 17.742 -20.658 -15.423 1.00 96.00 266 ASP A O 1
ATOM 2080 N N . LEU A 1 267 ? 17.315 -18.608 -16.247 1.00 96.69 267 LEU A N 1
ATOM 2081 C CA . LEU A 1 267 ? 16.012 -18.428 -15.615 1.00 96.69 267 LEU A CA 1
ATOM 2082 C C . LEU A 1 267 ? 15.022 -19.521 -16.038 1.00 96.69 267 LEU A C 1
ATOM 2084 O O . LEU A 1 267 ? 14.379 -20.119 -15.172 1.00 96.69 267 LEU A O 1
ATOM 2088 N N . PHE A 1 268 ? 14.905 -19.799 -17.342 1.00 97.38 268 PHE A N 1
ATOM 2089 C CA . PHE A 1 268 ? 14.014 -20.848 -17.852 1.00 97.38 268 PHE A CA 1
ATOM 2090 C C . PHE A 1 268 ? 14.542 -22.252 -17.553 1.00 97.38 268 PHE A C 1
ATOM 2092 O O . PHE A 1 268 ? 13.768 -23.105 -17.125 1.00 97.38 268 PHE A O 1
ATOM 2099 N N . ASP A 1 269 ? 15.838 -22.494 -17.760 1.00 96.44 269 ASP A N 1
ATOM 2100 C CA . ASP A 1 269 ? 16.465 -23.810 -17.568 1.00 96.44 269 ASP A CA 1
ATOM 2101 C C . ASP A 1 269 ? 16.320 -24.314 -16.125 1.00 96.44 269 ASP A C 1
ATOM 2103 O O . ASP A 1 269 ? 16.104 -25.501 -15.881 1.00 96.44 269 ASP A O 1
ATOM 2107 N N . LYS A 1 270 ? 16.380 -23.393 -15.157 1.00 97.06 270 LYS A N 1
ATOM 2108 C CA . LYS A 1 270 ? 16.338 -23.721 -13.730 1.00 97.06 270 LYS A CA 1
ATOM 2109 C C . LYS A 1 270 ? 14.986 -23.507 -13.070 1.00 97.06 270 LYS A C 1
ATOM 2111 O O . LYS A 1 270 ? 14.866 -23.794 -11.882 1.00 97.06 270 LYS A O 1
ATOM 2116 N N . ALA A 1 271 ? 13.969 -23.035 -13.782 1.00 97.69 271 ALA A N 1
ATOM 2117 C CA . ALA A 1 271 ? 12.619 -23.007 -13.235 1.00 97.69 271 ALA A CA 1
ATOM 2118 C C . ALA A 1 271 ? 12.078 -24.436 -13.069 1.00 97.69 271 ALA A C 1
ATOM 2120 O O . ALA A 1 271 ? 12.248 -25.285 -13.943 1.00 97.69 271 ALA A O 1
ATOM 2121 N N . ALA A 1 272 ? 11.389 -24.713 -11.963 1.00 96.62 272 ALA A N 1
ATOM 2122 C CA . ALA A 1 272 ? 10.663 -25.967 -11.791 1.00 96.62 272 ALA A CA 1
ATOM 2123 C C . ALA A 1 272 ? 9.518 -26.087 -12.811 1.00 96.62 272 ALA A C 1
ATOM 2125 O O . ALA A 1 272 ? 9.232 -27.186 -13.293 1.00 96.62 272 ALA A O 1
ATOM 2126 N N . PHE A 1 273 ? 8.895 -24.958 -13.164 1.00 96.25 273 PHE A N 1
ATOM 2127 C CA . PHE A 1 273 ? 7.782 -24.883 -14.108 1.00 96.25 273 PHE A CA 1
ATOM 2128 C C . PHE A 1 273 ? 8.016 -23.787 -15.160 1.00 96.25 273 PHE A C 1
ATOM 2130 O O . PHE A 1 273 ? 7.388 -22.733 -15.098 1.00 96.25 273 PHE A O 1
ATOM 2137 N N . PRO A 1 274 ? 8.882 -24.008 -16.164 1.00 95.56 274 PRO A N 1
ATOM 2138 C CA . PRO A 1 274 ? 9.216 -22.981 -17.156 1.00 95.56 274 PRO A CA 1
ATOM 2139 C C . PRO A 1 274 ? 8.010 -22.488 -17.972 1.00 95.56 274 PRO A C 1
ATOM 2141 O O . PRO A 1 274 ? 7.989 -21.341 -18.407 1.00 95.56 274 PRO A O 1
ATOM 2144 N N . ASP A 1 275 ? 6.978 -23.317 -18.150 1.00 95.19 275 ASP A N 1
ATOM 2145 C CA . ASP A 1 275 ? 5.779 -22.974 -18.930 1.00 95.19 275 ASP A CA 1
ATOM 2146 C C . ASP A 1 275 ? 4.875 -21.925 -18.248 1.00 95.19 275 ASP A C 1
ATOM 2148 O O . ASP A 1 275 ? 4.007 -21.357 -18.904 1.00 95.19 275 ASP A O 1
ATOM 2152 N N . ARG A 1 276 ? 5.071 -21.636 -16.951 1.00 94.56 276 ARG A N 1
ATOM 2153 C CA . ARG A 1 276 ? 4.275 -20.631 -16.213 1.00 94.56 276 ARG A CA 1
ATOM 2154 C C . ARG A 1 276 ? 4.826 -19.210 -16.302 1.00 94.56 276 ARG A C 1
ATOM 2156 O O . ARG A 1 276 ? 4.250 -18.285 -15.731 1.00 94.56 276 ARG A O 1
ATOM 2163 N N . LEU A 1 277 ? 5.992 -19.065 -16.921 1.00 97.31 277 LEU A N 1
ATOM 2164 C CA . LEU A 1 277 ? 6.760 -17.832 -16.922 1.00 97.31 277 LEU A CA 1
ATOM 2165 C C . LEU A 1 277 ? 6.399 -16.994 -18.145 1.00 97.31 277 LEU A C 1
ATOM 2167 O O . LEU A 1 277 ? 6.302 -17.516 -19.254 1.00 97.31 277 LEU A O 1
ATOM 2171 N N . ARG A 1 278 ? 6.275 -15.683 -17.970 1.00 96.81 278 ARG A N 1
ATOM 2172 C CA . ARG A 1 278 ? 6.270 -14.737 -19.085 1.00 96.81 278 ARG A CA 1
ATOM 2173 C C . ARG A 1 278 ? 7.290 -13.654 -18.812 1.00 96.81 278 ARG A C 1
ATOM 2175 O O . ARG A 1 278 ? 7.252 -13.039 -17.755 1.00 96.81 278 ARG A O 1
ATOM 2182 N N . VAL A 1 279 ? 8.191 -13.423 -19.756 1.00 97.69 279 VAL A N 1
ATOM 2183 C CA . VAL A 1 279 ? 9.315 -12.502 -19.588 1.00 97.69 279 VAL A CA 1
ATOM 2184 C C . VAL A 1 279 ? 9.141 -11.308 -20.514 1.00 97.69 279 VAL A C 1
ATOM 2186 O O . VAL A 1 279 ? 8.931 -11.474 -21.711 1.00 97.69 279 VAL A O 1
ATOM 2189 N N . THR A 1 280 ? 9.291 -10.108 -19.972 1.00 96.88 280 THR A N 1
ATOM 2190 C CA . THR A 1 280 ? 9.446 -8.872 -20.734 1.00 96.88 280 THR A CA 1
ATOM 2191 C C . THR A 1 280 ? 10.836 -8.306 -20.492 1.00 96.88 280 THR A C 1
ATOM 2193 O O . THR A 1 280 ? 11.275 -8.155 -19.351 1.00 96.88 280 THR A O 1
ATOM 2196 N N . VAL A 1 281 ? 11.519 -7.947 -21.576 1.00 95.81 281 VAL A N 1
ATOM 2197 C CA . VAL A 1 281 ? 12.838 -7.323 -21.542 1.00 95.81 281 VAL A CA 1
ATOM 2198 C C . VAL A 1 281 ? 12.764 -5.939 -22.165 1.00 95.81 281 VAL A C 1
ATOM 2200 O O . VAL A 1 281 ? 12.414 -5.797 -23.335 1.00 95.81 281 VAL A O 1
ATOM 2203 N N . MET A 1 282 ? 13.146 -4.926 -21.393 1.00 96.06 282 MET A N 1
ATOM 2204 C CA . MET A 1 282 ? 13.400 -3.576 -21.892 1.00 96.06 282 MET A CA 1
ATOM 2205 C C . MET A 1 282 ? 14.882 -3.479 -22.242 1.00 96.06 282 MET A C 1
ATOM 2207 O O . MET A 1 282 ? 15.710 -3.216 -21.366 1.00 96.06 282 MET A O 1
ATOM 2211 N N . PHE A 1 283 ? 15.211 -3.779 -23.501 1.00 93.06 283 PHE A N 1
ATOM 2212 C CA . PHE A 1 283 ? 16.587 -3.873 -23.985 1.00 93.06 283 PHE A CA 1
ATOM 2213 C C . PHE A 1 283 ? 16.988 -2.593 -24.717 1.00 93.06 283 PHE A C 1
ATOM 2215 O O . PHE A 1 283 ? 16.599 -2.369 -25.863 1.00 93.06 283 PHE A O 1
ATOM 2222 N N . HIS A 1 284 ? 17.778 -1.763 -24.039 1.00 93.19 284 HIS A N 1
ATOM 2223 C CA . HIS A 1 284 ? 18.391 -0.574 -24.617 1.00 93.19 284 HIS A CA 1
ATOM 2224 C C . HIS A 1 284 ? 19.712 -0.966 -25.273 1.00 93.19 284 HIS A C 1
ATOM 2226 O O . HIS A 1 284 ? 20.630 -1.411 -24.580 1.00 93.19 284 HIS A O 1
ATOM 2232 N N . ALA A 1 285 ? 19.789 -0.833 -26.592 1.00 90.50 285 ALA A N 1
ATOM 2233 C CA . ALA A 1 285 ? 20.921 -1.274 -27.397 1.00 90.50 285 ALA A CA 1
ATOM 2234 C C . ALA A 1 285 ? 21.332 -0.186 -28.382 1.00 90.50 285 ALA A C 1
ATOM 2236 O O . ALA A 1 285 ? 20.477 0.541 -28.892 1.00 90.50 285 ALA A O 1
ATOM 2237 N N . ASP A 1 286 ? 22.628 -0.096 -28.660 1.00 89.06 286 ASP A N 1
ATOM 2238 C CA . ASP A 1 286 ? 23.104 0.698 -29.783 1.00 89.06 286 ASP A CA 1
ATOM 2239 C C . ASP A 1 286 ? 22.822 -0.063 -31.098 1.00 89.06 286 ASP A C 1
ATOM 2241 O O . ASP A 1 286 ? 23.248 -1.214 -31.240 1.00 89.06 286 ASP A O 1
ATOM 2245 N N . PRO A 1 287 ? 22.099 0.532 -32.064 1.00 82.56 287 PRO A N 1
ATOM 2246 C CA . PRO A 1 287 ? 21.696 -0.143 -33.301 1.00 82.56 287 PRO A CA 1
ATOM 2247 C C . PRO A 1 287 ? 22.849 -0.407 -34.285 1.00 82.56 287 PRO A C 1
ATOM 2249 O O . PRO A 1 287 ? 22.620 -0.955 -35.359 1.00 82.56 287 PRO A O 1
ATOM 2252 N N . HIS A 1 288 ? 24.069 0.034 -33.982 1.00 82.44 288 HIS A N 1
ATOM 2253 C CA . HIS A 1 288 ? 25.253 -0.169 -34.814 1.00 82.44 288 HIS A CA 1
ATOM 2254 C C . HIS A 1 288 ? 26.307 -1.024 -34.118 1.00 82.44 288 HIS A C 1
ATOM 2256 O O . HIS A 1 288 ? 27.000 -1.802 -34.773 1.00 82.44 288 HIS A O 1
ATOM 2262 N N . GLU A 1 289 ? 26.441 -0.883 -32.801 1.00 82.00 289 GLU A N 1
ATOM 2263 C CA . GLU A 1 289 ? 27.469 -1.579 -32.033 1.00 82.00 289 GLU A CA 1
ATOM 2264 C C . GLU A 1 289 ? 26.977 -2.874 -31.387 1.00 82.00 289 GLU A C 1
ATOM 2266 O O . GLU A 1 289 ? 27.812 -3.730 -31.102 1.00 82.00 289 GLU A O 1
ATOM 2271 N N . ASP A 1 290 ? 25.668 -3.031 -31.153 1.00 81.81 290 ASP A N 1
ATOM 2272 C CA . ASP A 1 290 ? 25.106 -4.093 -30.302 1.00 81.81 290 ASP A CA 1
ATOM 2273 C C . ASP A 1 290 ? 24.142 -5.050 -31.028 1.00 81.81 290 ASP A C 1
ATOM 2275 O O . ASP A 1 290 ? 23.380 -5.789 -30.392 1.00 81.81 290 ASP A O 1
ATOM 2279 N N . ASP A 1 291 ? 24.176 -5.070 -32.362 1.00 69.19 291 ASP A N 1
ATOM 2280 C CA . ASP A 1 291 ? 23.358 -5.968 -33.190 1.00 69.19 291 ASP A CA 1
ATOM 2281 C C . ASP A 1 291 ? 23.592 -7.457 -32.869 1.00 69.19 291 ASP A C 1
ATOM 2283 O O . ASP A 1 291 ? 22.684 -8.279 -33.016 1.00 69.19 291 ASP A O 1
ATOM 2287 N N . ASP A 1 292 ? 24.781 -7.800 -32.367 1.00 68.38 292 ASP A N 1
ATOM 2288 C CA . ASP A 1 292 ? 25.204 -9.149 -31.987 1.00 68.38 292 ASP A CA 1
ATOM 2289 C C . ASP A 1 292 ? 24.808 -9.558 -30.556 1.00 68.38 292 ASP A C 1
ATOM 2291 O O . ASP A 1 292 ? 24.938 -10.726 -30.186 1.00 68.38 292 ASP A O 1
ATOM 2295 N N . LEU A 1 293 ? 24.298 -8.633 -29.736 1.00 66.69 293 LEU A N 1
ATOM 2296 C CA . LEU A 1 293 ? 24.086 -8.879 -28.305 1.00 66.69 293 LEU A CA 1
ATOM 2297 C C . LEU A 1 293 ? 22.832 -9.702 -27.969 1.00 66.69 293 LEU A C 1
ATOM 2299 O O . LEU A 1 293 ? 22.597 -9.984 -26.793 1.00 66.69 293 LEU A O 1
ATOM 2303 N N . PHE A 1 294 ? 22.010 -10.089 -28.952 1.00 66.44 294 PHE A N 1
ATOM 2304 C CA . PHE A 1 294 ? 20.717 -10.716 -28.667 1.00 66.44 294 PHE A CA 1
ATOM 2305 C C . PHE A 1 294 ? 20.248 -11.720 -29.736 1.00 66.44 294 PHE A C 1
ATOM 2307 O O . PHE A 1 294 ? 19.589 -11.350 -30.711 1.00 66.44 294 PHE A O 1
ATOM 2314 N N . GLU A 1 295 ? 20.454 -13.011 -29.470 1.00 63.25 295 GLU A N 1
ATOM 2315 C CA . GLU A 1 295 ? 19.694 -14.107 -30.084 1.00 63.25 295 GLU A CA 1
ATOM 2316 C C . GLU A 1 295 ? 18.998 -1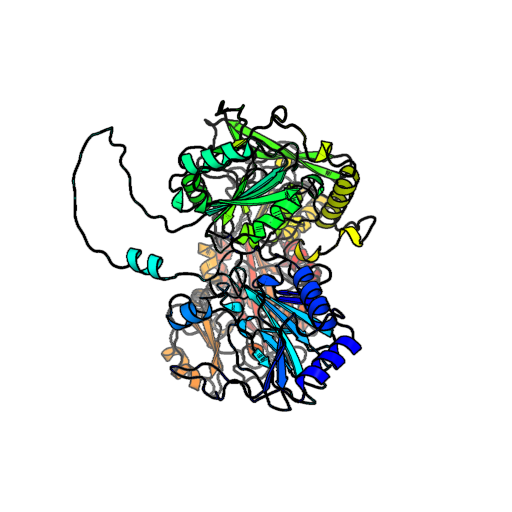4.920 -28.978 1.00 63.25 295 GLU A C 1
ATOM 2318 O O . GLU A 1 295 ? 19.609 -15.764 -28.324 1.00 63.25 295 GLU A O 1
ATOM 2323 N N . ILE A 1 296 ? 17.703 -14.675 -28.728 1.00 63.06 296 ILE A N 1
ATOM 2324 C CA . ILE A 1 296 ? 16.939 -15.514 -27.788 1.00 63.06 296 ILE A CA 1
ATOM 2325 C C . ILE A 1 296 ? 16.382 -16.725 -28.522 1.00 63.06 296 ILE A C 1
ATOM 2327 O O . ILE A 1 296 ? 15.461 -16.621 -29.330 1.00 63.06 296 ILE A O 1
ATOM 2331 N N . VAL A 1 297 ? 16.925 -17.888 -28.173 1.00 64.94 297 VAL A N 1
ATOM 2332 C CA . VAL A 1 297 ? 16.474 -19.195 -28.670 1.00 64.94 297 VAL A CA 1
ATOM 2333 C C . VAL A 1 297 ? 15.555 -19.894 -27.660 1.00 64.94 297 VAL A C 1
ATOM 2335 O O . VAL A 1 297 ? 14.726 -20.723 -28.035 1.00 64.94 297 VAL A O 1
ATOM 2338 N N . THR A 1 298 ? 15.666 -19.562 -26.372 1.00 77.94 298 THR A N 1
ATOM 2339 C CA . THR A 1 298 ? 14.933 -20.246 -25.300 1.00 77.94 298 THR A CA 1
ATOM 2340 C C . THR A 1 298 ? 13.537 -19.662 -25.129 1.00 77.94 298 THR A C 1
ATOM 2342 O O . THR A 1 298 ? 13.399 -18.506 -24.739 1.00 77.94 298 THR A O 1
ATOM 2345 N N . LYS A 1 299 ? 12.510 -20.486 -25.378 1.00 85.81 299 LYS A N 1
ATOM 2346 C CA . LYS A 1 299 ? 11.089 -20.152 -25.161 1.00 85.81 299 LYS A CA 1
ATOM 2347 C C . LYS A 1 299 ? 10.671 -18.795 -25.767 1.00 85.81 299 LYS A C 1
ATOM 2349 O O . LYS A 1 299 ? 10.059 -17.987 -25.070 1.00 85.81 299 LYS A O 1
ATOM 2354 N N . PRO A 1 300 ? 10.995 -18.506 -27.045 1.00 86.94 300 PRO A N 1
ATOM 2355 C CA . PRO A 1 300 ? 10.752 -17.195 -27.655 1.00 86.94 300 PRO A CA 1
ATOM 2356 C C . PRO A 1 300 ? 9.273 -16.778 -27.638 1.00 86.94 300 PRO A C 1
ATOM 2358 O O . PRO A 1 300 ? 8.965 -15.594 -27.665 1.00 86.94 300 PRO A O 1
ATOM 2361 N N . GLU A 1 301 ? 8.345 -17.730 -27.557 1.00 91.69 301 GLU A N 1
ATOM 2362 C CA . GLU A 1 301 ? 6.910 -17.484 -27.414 1.00 91.69 301 GLU A CA 1
ATOM 2363 C C . GLU A 1 301 ? 6.498 -16.927 -26.039 1.00 91.69 301 GLU A C 1
ATOM 2365 O O . GLU A 1 301 ? 5.415 -16.358 -25.914 1.00 91.69 301 GLU A O 1
ATOM 2370 N N . GLN A 1 302 ? 7.348 -17.082 -25.018 1.00 95.00 302 GLN A N 1
ATOM 2371 C CA . GLN A 1 302 ? 7.142 -16.597 -23.648 1.00 95.00 302 GLN A CA 1
ATOM 2372 C C . GLN A 1 302 ? 7.948 -15.317 -23.350 1.00 95.00 302 GLN A C 1
ATOM 2374 O O . GLN A 1 302 ? 7.859 -14.801 -22.234 1.00 95.00 302 GLN A O 1
ATOM 2379 N N . VAL A 1 303 ? 8.731 -14.806 -24.313 1.00 94.50 303 VAL A N 1
ATOM 2380 C CA . VAL A 1 303 ? 9.634 -13.657 -24.131 1.00 94.50 303 VAL A CA 1
ATOM 2381 C C . VAL A 1 303 ? 9.283 -12.512 -25.083 1.00 94.50 303 VAL A C 1
ATOM 2383 O O . VAL A 1 303 ? 9.390 -12.642 -26.299 1.00 94.50 303 VAL A O 1
ATOM 2386 N N . THR A 1 304 ? 8.943 -11.351 -24.526 1.00 93.50 304 THR A N 1
ATOM 2387 C CA . THR A 1 304 ? 8.775 -10.094 -25.267 1.00 93.50 304 THR A CA 1
ATOM 2388 C C . THR A 1 304 ? 10.013 -9.224 -25.088 1.00 93.50 304 THR A C 1
ATOM 2390 O O . THR A 1 304 ? 10.412 -8.938 -23.962 1.00 93.50 304 THR A O 1
ATOM 2393 N N . ILE A 1 305 ? 10.613 -8.764 -26.186 1.00 90.69 305 ILE A N 1
ATOM 2394 C CA . ILE A 1 305 ? 11.760 -7.848 -26.150 1.00 90.69 305 ILE A CA 1
ATOM 2395 C C . ILE A 1 305 ? 11.343 -6.523 -26.770 1.00 90.69 305 ILE A C 1
ATOM 2397 O O . ILE A 1 305 ? 11.041 -6.452 -27.962 1.00 90.69 305 ILE A O 1
ATOM 2401 N N . HIS A 1 306 ? 11.402 -5.465 -25.975 1.00 91.19 306 HIS A N 1
ATOM 2402 C CA . HIS A 1 306 ? 11.288 -4.097 -26.455 1.00 91.19 306 HIS A CA 1
ATOM 2403 C C . HIS A 1 306 ? 12.694 -3.575 -26.697 1.00 91.19 306 HIS A C 1
ATOM 2405 O O . HIS A 1 306 ? 13.419 -3.260 -25.753 1.00 91.19 306 HIS A O 1
ATOM 2411 N N . ARG A 1 307 ? 13.095 -3.545 -27.970 1.00 89.25 307 ARG A N 1
ATOM 2412 C CA . ARG A 1 307 ? 14.368 -2.950 -28.377 1.00 89.25 307 ARG A CA 1
ATOM 2413 C C . ARG A 1 307 ? 14.205 -1.443 -28.480 1.00 89.25 307 ARG A C 1
ATOM 2415 O O . ARG A 1 307 ? 13.389 -0.962 -29.265 1.00 89.25 307 ARG A O 1
ATOM 2422 N N . ILE A 1 308 ? 14.981 -0.727 -27.682 1.00 89.25 308 ILE A N 1
ATOM 2423 C CA . ILE A 1 308 ? 14.987 0.731 -27.612 1.00 89.25 308 ILE A CA 1
ATOM 2424 C C . ILE A 1 308 ? 16.407 1.184 -27.942 1.00 89.25 308 ILE A C 1
ATOM 2426 O O . ILE A 1 308 ? 17.375 0.581 -27.487 1.00 89.25 308 ILE A O 1
ATOM 2430 N N . ASP A 1 309 ? 16.534 2.230 -28.749 1.00 92.06 309 ASP A N 1
ATOM 2431 C CA . ASP A 1 309 ? 17.832 2.845 -29.016 1.00 92.06 309 ASP A CA 1
ATOM 2432 C C . ASP A 1 309 ? 18.430 3.374 -27.700 1.00 92.06 309 ASP A C 1
ATOM 2434 O O . ASP A 1 309 ? 17.773 4.130 -26.972 1.00 92.06 309 ASP A O 1
ATOM 2438 N N . ALA A 1 310 ? 19.658 2.961 -27.382 1.00 92.00 310 ALA A N 1
ATOM 2439 C CA . ALA A 1 310 ? 20.368 3.358 -26.170 1.00 92.00 310 ALA A CA 1
ATOM 2440 C C . ALA A 1 310 ? 20.486 4.886 -26.016 1.00 92.00 310 ALA A C 1
ATOM 2442 O O . ALA A 1 310 ? 20.414 5.386 -24.890 1.00 92.00 310 ALA A O 1
ATOM 2443 N N . ALA A 1 311 ? 20.550 5.636 -27.123 1.00 90.50 311 ALA A N 1
ATOM 2444 C CA . ALA A 1 311 ? 20.583 7.098 -27.114 1.00 90.50 311 ALA A CA 1
ATOM 2445 C C . ALA A 1 311 ? 19.287 7.736 -26.574 1.00 90.50 311 ALA A C 1
ATOM 2447 O O . ALA A 1 311 ? 19.298 8.874 -26.106 1.00 90.50 311 ALA A O 1
ATOM 2448 N N . HIS A 1 312 ? 18.163 7.013 -26.607 1.00 90.88 312 HIS A N 1
ATOM 2449 C CA . HIS A 1 312 ? 16.865 7.485 -26.113 1.00 90.88 312 HIS A CA 1
ATOM 2450 C C . HIS A 1 312 ? 16.518 6.985 -24.701 1.00 90.88 312 HIS A C 1
ATOM 2452 O O . HIS A 1 312 ? 15.459 7.347 -24.173 1.00 90.88 312 HIS A O 1
ATOM 2458 N N . ALA A 1 313 ? 17.382 6.176 -24.081 1.00 92.50 313 ALA A N 1
ATOM 2459 C CA . ALA A 1 313 ? 17.166 5.656 -22.736 1.00 92.50 313 ALA A CA 1
ATOM 2460 C C . ALA A 1 313 ? 17.037 6.792 -21.706 1.00 92.50 313 ALA A C 1
ATOM 2462 O O . ALA A 1 313 ? 17.753 7.791 -21.768 1.00 92.50 313 ALA A O 1
ATOM 2463 N N . GLN A 1 314 ? 16.106 6.650 -20.757 1.00 91.81 314 GLN A N 1
ATOM 2464 C CA . GLN A 1 314 ? 15.892 7.662 -19.712 1.00 91.81 314 GLN A CA 1
ATOM 2465 C C . GLN A 1 314 ? 16.496 7.286 -18.352 1.00 91.81 314 GLN A C 1
ATOM 2467 O O . GLN A 1 314 ? 16.693 8.168 -17.514 1.00 91.81 314 GLN A O 1
ATOM 2472 N N . GLY A 1 315 ? 16.804 6.005 -18.143 1.00 93.50 315 GLY A N 1
ATOM 2473 C CA . GLY A 1 315 ? 17.314 5.446 -16.892 1.00 93.50 315 GLY A CA 1
ATOM 2474 C C . GLY A 1 315 ? 16.657 4.104 -16.558 1.00 93.50 315 GLY A C 1
ATOM 2475 O O . GLY A 1 315 ? 15.732 3.657 -17.239 1.00 93.50 315 GLY A O 1
ATOM 2476 N N . VAL A 1 316 ? 17.127 3.444 -15.494 1.00 94.69 316 VAL A N 1
ATOM 2477 C CA . VAL A 1 316 ? 16.618 2.113 -15.110 1.00 94.69 316 VAL A CA 1
ATOM 2478 C C . VAL A 1 316 ? 15.182 2.165 -14.588 1.00 94.69 316 VAL A C 1
ATOM 2480 O O . VAL A 1 316 ? 14.407 1.258 -14.885 1.00 94.69 316 VAL A O 1
ATOM 2483 N N . CYS A 1 317 ? 14.805 3.224 -13.865 1.00 95.94 317 CYS A N 1
ATOM 2484 C CA . CYS A 1 317 ? 13.458 3.343 -13.300 1.00 95.94 317 CYS A CA 1
ATOM 2485 C C . CYS A 1 317 ? 12.406 3.508 -14.403 1.00 95.94 317 CYS A C 1
ATOM 2487 O O . CYS A 1 317 ? 11.331 2.926 -14.335 1.00 95.94 317 CYS A O 1
ATOM 2489 N N . GLU A 1 318 ? 12.736 4.231 -15.474 1.00 95.56 318 GLU A N 1
ATOM 2490 C CA . GLU A 1 318 ? 11.853 4.384 -16.629 1.00 95.56 318 GLU A CA 1
ATOM 2491 C C . GLU A 1 318 ? 11.690 3.069 -17.403 1.00 95.56 318 GLU A C 1
ATOM 2493 O O . GLU A 1 318 ? 10.566 2.668 -17.706 1.00 95.56 318 GLU A O 1
ATOM 2498 N N . ALA A 1 319 ? 12.783 2.325 -17.607 1.00 96.00 319 ALA A N 1
ATOM 2499 C CA . ALA A 1 319 ? 12.730 0.988 -18.193 1.00 96.00 319 ALA A CA 1
ATOM 2500 C C . ALA A 1 319 ? 11.894 0.020 -17.331 1.00 96.00 319 ALA A C 1
ATOM 2502 O O . ALA A 1 319 ? 11.104 -0.774 -17.851 1.00 96.00 319 ALA A O 1
ATOM 2503 N N . ARG A 1 320 ? 12.033 0.101 -16.000 1.00 96.31 320 ARG A N 1
ATOM 2504 C CA . ARG A 1 320 ? 11.224 -0.661 -15.039 1.00 96.31 320 ARG A CA 1
ATOM 2505 C C . ARG A 1 320 ? 9.755 -0.239 -15.070 1.00 96.31 320 ARG A C 1
ATOM 2507 O O . ARG A 1 320 ? 8.876 -1.083 -15.111 1.00 96.31 320 ARG A O 1
ATOM 2514 N N . TRP A 1 321 ? 9.445 1.040 -15.166 1.00 95.50 321 TRP A N 1
ATOM 2515 C CA . TRP A 1 321 ? 8.059 1.471 -15.319 1.00 95.50 321 TRP A CA 1
ATOM 2516 C C . TRP A 1 321 ? 7.449 0.983 -16.646 1.00 95.50 321 TRP A C 1
ATOM 2518 O O . TRP A 1 321 ? 6.369 0.398 -16.650 1.00 95.50 321 TRP A O 1
ATOM 2528 N N . ARG A 1 322 ? 8.166 1.110 -17.773 1.00 94.12 322 ARG A N 1
ATOM 2529 C CA . ARG A 1 322 ? 7.669 0.662 -19.087 1.00 94.12 322 ARG A CA 1
ATOM 2530 C C . ARG A 1 322 ? 7.358 -0.823 -19.132 1.00 94.12 322 ARG A C 1
ATOM 2532 O O . ARG A 1 322 ? 6.329 -1.206 -19.671 1.00 94.12 322 ARG A O 1
ATOM 2539 N N . GLY A 1 323 ? 8.239 -1.676 -18.614 1.00 93.00 323 GLY A N 1
ATOM 2540 C CA . GLY A 1 323 ? 7.974 -3.117 -18.658 1.00 93.00 323 GLY A CA 1
ATOM 2541 C C . GLY A 1 323 ? 6.929 -3.570 -17.643 1.00 93.00 323 GLY A C 1
ATOM 2542 O O . GLY A 1 323 ? 6.344 -4.622 -17.857 1.00 93.00 323 GLY A O 1
ATOM 2543 N N . GLN A 1 324 ? 6.607 -2.782 -16.609 1.00 94.38 324 GLN A N 1
ATOM 2544 C CA . GLN A 1 324 ? 5.433 -3.055 -15.771 1.00 94.38 324 GLN A CA 1
ATOM 2545 C C . GLN A 1 324 ? 4.128 -2.934 -16.572 1.00 94.38 324 GLN A C 1
ATOM 2547 O O . GLN A 1 324 ? 3.179 -3.655 -16.279 1.00 94.38 324 GLN A O 1
ATOM 2552 N N . LEU A 1 325 ? 4.095 -2.108 -17.629 1.00 90.94 325 LEU A N 1
ATOM 2553 C CA . LEU A 1 325 ? 2.932 -1.970 -18.521 1.00 90.94 325 LEU A CA 1
ATOM 2554 C C . LEU A 1 325 ? 2.631 -3.241 -19.327 1.00 90.94 325 LEU A C 1
ATOM 2556 O O . LEU A 1 325 ? 1.532 -3.391 -19.850 1.00 90.94 325 LEU A O 1
ATOM 2560 N N . ASP A 1 326 ? 3.590 -4.164 -19.425 1.00 92.75 326 ASP A N 1
ATOM 2561 C CA . ASP A 1 326 ? 3.386 -5.447 -20.088 1.00 92.75 326 ASP A CA 1
ATOM 2562 C C . ASP A 1 326 ? 2.687 -6.476 -19.191 1.00 92.75 326 ASP A C 1
ATOM 2564 O O . ASP A 1 326 ? 2.424 -7.573 -19.679 1.00 92.75 326 ASP A O 1
ATOM 2568 N N . TYR A 1 327 ? 2.427 -6.196 -17.909 1.00 92.31 327 TYR A N 1
ATOM 2569 C CA . TYR A 1 327 ? 1.712 -7.089 -16.984 1.00 92.31 327 TYR A CA 1
ATOM 2570 C C . TYR A 1 327 ? 0.291 -7.429 -17.492 1.00 92.31 327 TYR A C 1
ATOM 2572 O O . TYR A 1 327 ? -0.391 -6.564 -18.035 1.00 92.31 327 TYR A O 1
ATOM 2580 N N . LYS A 1 328 ? -0.150 -8.694 -17.369 1.00 87.44 328 LYS A N 1
ATOM 2581 C CA . LYS A 1 328 ? -1.404 -9.222 -17.958 1.00 87.44 328 LYS A CA 1
ATOM 2582 C C . LYS A 1 328 ? -2.123 -10.190 -17.011 1.00 87.44 328 LYS A C 1
ATOM 2584 O O . LYS A 1 328 ? -2.522 -11.278 -17.424 1.00 87.44 328 LYS A O 1
ATOM 2589 N N . ASP A 1 329 ? -2.278 -9.788 -15.755 1.00 89.06 329 ASP A N 1
ATOM 2590 C CA . ASP A 1 329 ? -2.998 -10.536 -14.714 1.00 89.06 329 ASP A CA 1
ATOM 2591 C C . ASP A 1 329 ? -2.289 -11.801 -14.187 1.00 89.06 329 ASP A C 1
ATOM 2593 O O . ASP A 1 329 ? -2.933 -12.692 -13.636 1.00 89.06 329 ASP A O 1
ATOM 2597 N N . GLU A 1 330 ? -0.958 -11.899 -14.309 1.00 94.25 330 GLU A N 1
ATOM 2598 C CA . GLU A 1 330 ? -0.211 -12.991 -13.673 1.00 94.25 330 GLU A CA 1
ATOM 2599 C C . GLU A 1 330 ? -0.305 -12.950 -12.139 1.00 94.25 330 GLU A C 1
ATOM 2601 O O . GLU A 1 330 ? -0.313 -11.875 -11.533 1.00 94.25 330 GLU A O 1
ATOM 2606 N N . ASP A 1 331 ? -0.328 -14.123 -11.498 1.00 95.38 331 ASP A N 1
ATOM 2607 C CA . ASP A 1 331 ? -0.481 -14.258 -10.040 1.00 95.38 331 ASP A CA 1
ATOM 2608 C C . ASP A 1 331 ? 0.679 -13.632 -9.256 1.00 95.38 331 ASP A C 1
ATOM 2610 O O . ASP A 1 331 ? 0.492 -13.081 -8.166 1.00 95.38 331 ASP A O 1
ATOM 2614 N N . TYR A 1 332 ? 1.889 -13.749 -9.804 1.00 97.81 332 TYR A N 1
ATOM 2615 C CA . TYR A 1 332 ? 3.113 -13.230 -9.211 1.00 97.81 332 TYR A CA 1
ATOM 2616 C C . TYR A 1 332 ? 3.911 -12.404 -10.208 1.00 97.81 332 TYR A C 1
ATOM 2618 O O . TYR A 1 332 ? 3.865 -12.626 -11.419 1.00 97.81 332 TYR A O 1
ATOM 2626 N N . VAL A 1 333 ? 4.708 -11.489 -9.668 1.00 98.25 333 VAL A N 1
ATOM 2627 C CA . VAL A 1 333 ? 5.640 -10.660 -10.427 1.00 98.25 333 VAL A CA 1
ATOM 2628 C C . VAL A 1 333 ? 7.062 -10.838 -9.903 1.00 98.25 333 VAL A C 1
ATOM 2630 O O . VAL A 1 333 ? 7.278 -10.983 -8.698 1.00 98.25 333 VAL A O 1
ATOM 2633 N N . LEU A 1 334 ? 8.033 -10.817 -10.812 1.00 98.19 334 LEU A N 1
ATOM 2634 C CA . LEU A 1 334 ? 9.462 -10.765 -10.527 1.00 98.19 334 LEU A CA 1
ATOM 2635 C C . LEU A 1 334 ? 10.084 -9.597 -11.295 1.00 98.19 334 LEU A C 1
ATOM 2637 O O . LEU A 1 334 ? 10.148 -9.622 -12.521 1.00 98.19 334 LEU A O 1
ATOM 2641 N N . GLN A 1 335 ? 10.621 -8.616 -10.582 1.00 97.56 335 GLN A N 1
ATOM 2642 C CA . GLN A 1 335 ? 11.595 -7.689 -11.150 1.00 97.56 335 GLN A CA 1
ATOM 2643 C C . GLN A 1 335 ? 12.997 -8.238 -10.895 1.00 97.56 335 GLN A C 1
ATOM 2645 O O . GLN A 1 335 ? 13.338 -8.587 -9.759 1.00 97.56 335 GLN A O 1
ATOM 2650 N N . THR A 1 336 ? 13.819 -8.300 -11.940 1.00 96.75 336 THR A N 1
ATOM 2651 C CA . THR A 1 336 ? 15.215 -8.716 -11.809 1.00 96.75 336 THR A CA 1
ATOM 2652 C C . THR A 1 336 ? 16.129 -8.009 -12.807 1.00 96.75 336 THR A C 1
ATOM 2654 O O . THR A 1 336 ? 15.670 -7.381 -13.763 1.00 96.75 336 THR A O 1
ATOM 2657 N N . ASP A 1 337 ? 17.435 -8.080 -12.566 1.00 94.56 337 ASP A N 1
ATOM 2658 C CA . ASP A 1 337 ? 18.435 -7.462 -13.431 1.00 94.56 337 ASP A CA 1
ATOM 2659 C C . ASP A 1 337 ? 18.820 -8.378 -14.609 1.00 94.56 337 ASP A C 1
ATOM 2661 O O . ASP A 1 337 ? 18.481 -9.558 -14.679 1.00 94.56 337 ASP A O 1
ATOM 2665 N N . SER A 1 338 ? 19.546 -7.823 -15.576 1.00 94.19 338 SER A N 1
ATOM 2666 C CA . SER A 1 338 ? 19.933 -8.500 -16.823 1.00 94.19 338 SER A CA 1
ATOM 2667 C C . SER A 1 338 ? 21.126 -9.453 -16.704 1.00 94.19 338 SER A C 1
ATOM 2669 O O . SER A 1 338 ? 21.454 -10.146 -17.655 1.00 94.19 338 SER A O 1
ATOM 2671 N N . HIS A 1 339 ? 21.788 -9.543 -15.562 1.00 94.94 339 HIS A N 1
ATOM 2672 C CA . HIS A 1 339 ? 23.038 -10.293 -15.388 1.00 94.94 339 HIS A CA 1
ATOM 2673 C C . HIS A 1 339 ? 22.930 -11.139 -14.125 1.00 94.94 339 HIS A C 1
ATOM 2675 O O . HIS A 1 339 ? 23.567 -10.871 -13.105 1.00 94.94 339 HIS A O 1
ATOM 2681 N N . MET A 1 340 ? 22.043 -12.128 -14.207 1.00 95.75 340 MET A N 1
ATOM 2682 C CA . MET A 1 340 ? 21.591 -12.968 -13.111 1.00 95.75 340 MET A CA 1
ATOM 2683 C C . MET A 1 340 ? 21.835 -14.447 -13.420 1.00 95.75 340 MET A C 1
ATOM 2685 O O . MET A 1 340 ? 21.840 -14.876 -14.576 1.00 95.75 340 MET A O 1
ATOM 2689 N N . ARG A 1 341 ? 21.997 -15.248 -12.368 1.00 96.44 341 ARG A N 1
ATOM 2690 C CA . ARG A 1 341 ? 21.914 -16.717 -12.407 1.00 96.44 341 ARG A CA 1
ATOM 2691 C C . ARG A 1 341 ? 20.995 -17.192 -11.300 1.00 96.44 341 ARG A C 1
ATOM 2693 O O . ARG A 1 341 ? 20.993 -16.604 -10.228 1.00 96.44 341 ARG A O 1
ATOM 2700 N N . PHE A 1 342 ? 20.252 -18.259 -11.529 1.00 97.44 342 PHE A N 1
ATOM 2701 C CA . PHE A 1 342 ? 19.234 -18.766 -10.620 1.00 97.44 342 PHE A CA 1
ATOM 2702 C C . PHE A 1 342 ? 19.661 -20.093 -9.984 1.00 97.44 342 PHE A C 1
ATOM 2704 O O . PHE A 1 342 ? 20.543 -20.801 -10.484 1.00 97.44 342 PHE A O 1
ATOM 2711 N N . GLU A 1 343 ? 19.057 -20.427 -8.846 1.00 97.00 343 GLU A N 1
ATOM 2712 C CA . GLU A 1 343 ? 19.088 -21.787 -8.299 1.00 97.00 343 GLU A CA 1
ATOM 2713 C C . GLU A 1 343 ? 18.038 -22.674 -8.995 1.00 97.00 343 GLU A C 1
ATOM 2715 O O . GLU A 1 343 ? 16.987 -22.177 -9.407 1.00 97.00 343 GLU A O 1
ATOM 2720 N N . PRO A 1 344 ? 18.268 -23.994 -9.119 1.00 97.75 344 PRO A N 1
ATOM 2721 C CA . PRO A 1 344 ? 17.234 -24.926 -9.560 1.00 97.75 344 PRO A CA 1
ATOM 2722 C C . PRO A 1 344 ? 15.977 -24.848 -8.677 1.00 97.75 344 PRO A C 1
ATOM 2724 O O . PRO A 1 344 ? 16.061 -24.957 -7.454 1.00 97.75 344 PRO A O 1
ATOM 2727 N N . GLY A 1 345 ? 14.808 -24.688 -9.295 1.00 96.94 345 GLY A N 1
ATOM 2728 C CA . GLY A 1 345 ? 13.520 -24.511 -8.622 1.00 96.94 345 GLY A CA 1
ATOM 2729 C C . GLY A 1 345 ? 13.348 -23.153 -7.934 1.00 96.94 345 GLY A C 1
ATOM 2730 O O . GLY A 1 345 ? 12.623 -23.067 -6.937 1.00 96.94 345 GLY A O 1
ATOM 2731 N N . TRP A 1 346 ? 14.030 -22.104 -8.412 1.00 98.06 346 TRP A N 1
ATOM 2732 C CA . TRP A 1 346 ? 13.951 -20.747 -7.848 1.00 98.06 346 TRP A CA 1
ATOM 2733 C C . TRP A 1 346 ? 12.510 -20.230 -7.753 1.00 98.06 346 TRP A C 1
ATOM 2735 O O . TRP A 1 346 ? 12.134 -19.583 -6.779 1.00 98.06 346 TRP A O 1
ATOM 2745 N N . ASP A 1 347 ? 11.696 -20.553 -8.748 1.00 97.56 347 ASP A N 1
ATOM 2746 C CA . ASP A 1 347 ? 10.332 -20.087 -8.933 1.00 97.56 347 ASP A CA 1
ATOM 2747 C C . ASP A 1 347 ? 9.409 -20.646 -7.838 1.00 97.56 347 ASP A C 1
ATOM 2749 O O . ASP A 1 347 ? 8.691 -19.900 -7.175 1.00 97.56 347 ASP A O 1
ATOM 2753 N N . GLU A 1 348 ? 9.456 -21.957 -7.593 1.00 96.94 348 GLU A N 1
ATOM 2754 C CA . GLU A 1 348 ? 8.733 -22.581 -6.475 1.00 96.94 348 GLU A CA 1
ATOM 2755 C C . GLU A 1 348 ? 9.272 -22.119 -5.124 1.00 96.94 348 GLU A C 1
ATOM 2757 O O . GLU A 1 348 ? 8.503 -21.901 -4.189 1.00 96.94 348 GLU A O 1
ATOM 2762 N N . SER A 1 349 ? 10.589 -21.933 -5.024 1.00 97.50 349 SER A N 1
ATOM 2763 C CA . SER A 1 349 ? 11.229 -21.482 -3.789 1.00 97.50 349 SER A CA 1
ATOM 2764 C C . SER A 1 349 ? 10.748 -20.090 -3.380 1.00 97.50 349 SER A C 1
ATOM 2766 O O . SER A 1 349 ? 10.447 -19.875 -2.207 1.00 97.50 349 SER A O 1
ATOM 2768 N N . LEU A 1 350 ? 10.632 -19.159 -4.331 1.00 97.88 350 LEU A N 1
ATOM 2769 C CA . LEU A 1 350 ? 10.107 -17.817 -4.082 1.00 97.88 350 LEU A CA 1
ATOM 2770 C C . LEU A 1 350 ? 8.627 -17.843 -3.679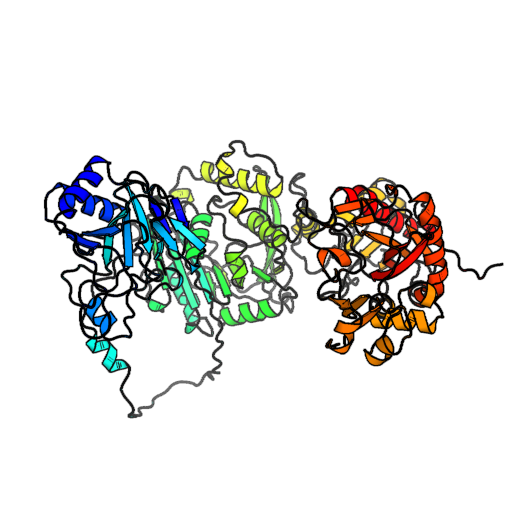 1.00 97.88 350 LEU A C 1
ATOM 2772 O O . LEU A 1 350 ? 8.268 -17.198 -2.696 1.00 97.88 350 LEU A O 1
ATOM 2776 N N . ILE A 1 351 ? 7.782 -18.626 -4.362 1.00 97.44 351 ILE A N 1
ATOM 2777 C CA . ILE A 1 351 ? 6.357 -18.767 -4.002 1.00 97.44 351 ILE A CA 1
ATOM 2778 C C . ILE A 1 351 ? 6.196 -19.344 -2.592 1.00 97.44 351 ILE A C 1
ATOM 2780 O O . ILE A 1 351 ? 5.402 -18.831 -1.802 1.00 97.44 351 ILE A O 1
ATOM 2784 N N . ALA A 1 352 ? 6.947 -20.399 -2.268 1.00 96.56 352 ALA A N 1
ATOM 2785 C CA . ALA A 1 352 ? 6.889 -21.041 -0.960 1.00 96.56 352 ALA A CA 1
ATOM 2786 C C . ALA A 1 352 ? 7.339 -20.087 0.154 1.00 96.56 352 ALA A C 1
ATOM 2788 O O . ALA A 1 352 ? 6.641 -19.947 1.154 1.00 96.56 352 ALA A O 1
ATOM 2789 N N . MET A 1 353 ? 8.455 -19.378 -0.043 1.00 97.50 353 MET A N 1
ATOM 2790 C CA . MET A 1 353 ? 8.925 -18.376 0.916 1.00 97.50 353 MET A CA 1
ATOM 2791 C C . MET A 1 353 ? 7.912 -17.243 1.097 1.00 97.50 353 MET A C 1
ATOM 2793 O O . MET A 1 353 ? 7.629 -16.858 2.226 1.00 97.50 353 MET A O 1
ATOM 2797 N N . LEU A 1 354 ? 7.313 -16.742 0.014 1.00 96.75 354 LEU A N 1
ATOM 2798 C CA . LEU A 1 354 ? 6.329 -15.662 0.099 1.00 96.75 354 LEU A CA 1
ATOM 2799 C C . LEU A 1 354 ? 5.102 -16.082 0.927 1.00 96.75 354 LEU A C 1
ATOM 2801 O O . LEU A 1 354 ? 4.548 -15.269 1.658 1.00 96.75 354 LEU A O 1
ATOM 2805 N N . ALA A 1 355 ? 4.699 -17.354 0.845 1.00 93.62 355 ALA A N 1
ATOM 2806 C CA . ALA A 1 355 ? 3.602 -17.915 1.635 1.00 93.62 355 ALA A CA 1
ATOM 2807 C C . ALA A 1 355 ? 3.957 -18.163 3.116 1.00 93.62 355 ALA A C 1
ATOM 2809 O O . ALA A 1 355 ? 3.056 -18.293 3.941 1.00 93.62 355 ALA A O 1
ATOM 2810 N N . GLU A 1 356 ? 5.245 -18.247 3.463 1.00 92.56 356 GLU A N 1
ATOM 2811 C CA . GLU A 1 356 ? 5.714 -18.369 4.851 1.00 92.56 356 GLU A CA 1
ATOM 2812 C C . GLU A 1 356 ? 5.816 -17.016 5.573 1.00 92.56 356 GLU A C 1
ATOM 2814 O O . GLU A 1 356 ? 5.961 -16.990 6.800 1.00 92.56 356 GLU A O 1
ATOM 2819 N N . CYS A 1 357 ? 5.757 -15.905 4.834 1.00 87.94 357 CYS A N 1
ATOM 2820 C CA . CYS A 1 357 ? 5.770 -14.559 5.389 1.00 87.94 357 CYS A CA 1
ATOM 2821 C C . CYS A 1 357 ? 4.481 -14.274 6.172 1.00 87.94 357 CYS A C 1
ATOM 2823 O O . CYS A 1 357 ? 3.376 -14.401 5.650 1.00 87.94 357 CYS A O 1
ATOM 2825 N N . ASP A 1 358 ? 4.630 -13.818 7.414 1.00 82.75 358 ASP A N 1
ATOM 2826 C CA . ASP A 1 358 ? 3.520 -13.403 8.277 1.00 82.75 358 ASP A CA 1
ATOM 2827 C C . ASP A 1 358 ? 3.049 -11.981 7.914 1.00 82.75 358 ASP A C 1
ATOM 2829 O O . ASP A 1 358 ? 3.383 -11.000 8.585 1.00 82.75 358 ASP A O 1
ATOM 2833 N N . SER A 1 359 ? 2.389 -11.848 6.760 1.00 84.38 359 SER A N 1
ATOM 2834 C CA . SER A 1 359 ? 1.841 -10.587 6.249 1.00 84.38 359 SER A CA 1
ATOM 2835 C C . SER A 1 359 ? 0.765 -10.829 5.189 1.00 84.38 359 SER A C 1
ATOM 2837 O O . SER A 1 359 ? 0.867 -11.766 4.398 1.00 84.38 359 SER A O 1
ATOM 2839 N N . ASP A 1 360 ? -0.227 -9.937 5.118 1.00 83.00 360 ASP A N 1
ATOM 2840 C CA . ASP A 1 360 ? -1.245 -9.939 4.056 1.00 83.00 360 ASP A CA 1
ATOM 2841 C C . ASP A 1 360 ? -0.678 -9.464 2.704 1.00 83.00 360 ASP A C 1
ATOM 2843 O O . ASP A 1 360 ? -1.126 -9.909 1.643 1.00 83.00 360 ASP A O 1
ATOM 2847 N N . LYS A 1 361 ? 0.328 -8.577 2.743 1.00 91.00 361 LYS A N 1
ATOM 2848 C CA . LYS A 1 361 ? 0.997 -7.981 1.574 1.00 91.00 361 LYS A CA 1
ATOM 2849 C C . LYS A 1 361 ? 2.526 -8.147 1.659 1.00 91.00 361 LYS A C 1
ATOM 2851 O O . LYS A 1 361 ? 3.244 -7.153 1.794 1.00 91.00 361 LYS A O 1
ATOM 2856 N N . PRO A 1 362 ? 3.056 -9.382 1.616 1.00 95.88 362 PRO A N 1
ATOM 2857 C CA . PRO A 1 362 ? 4.493 -9.609 1.669 1.00 95.88 362 PRO A CA 1
ATOM 2858 C C . PRO A 1 362 ? 5.157 -9.278 0.327 1.00 95.88 362 PRO A C 1
ATOM 2860 O O . PRO A 1 362 ? 4.607 -9.555 -0.740 1.00 95.88 362 PRO A O 1
ATOM 2863 N N . VAL A 1 363 ? 6.381 -8.758 0.385 1.00 97.81 363 VAL A N 1
ATOM 2864 C CA . VAL A 1 363 ? 7.292 -8.665 -0.763 1.00 97.81 363 VAL A CA 1
ATOM 2865 C C . VAL A 1 363 ? 8.652 -9.248 -0.389 1.00 97.81 363 VAL A C 1
ATOM 2867 O O . VAL A 1 363 ? 9.215 -8.918 0.654 1.00 97.81 363 VAL A O 1
ATOM 2870 N N . LEU A 1 364 ? 9.184 -10.135 -1.229 1.00 98.06 364 LEU A N 1
ATOM 2871 C CA . LEU A 1 364 ? 10.522 -10.705 -1.085 1.00 98.06 364 LEU A CA 1
ATOM 2872 C C . LEU A 1 364 ? 11.520 -9.911 -1.919 1.00 98.06 364 LEU A C 1
ATOM 2874 O O . LEU A 1 364 ? 11.344 -9.742 -3.121 1.00 98.06 364 LEU A O 1
ATOM 2878 N N . THR A 1 365 ? 12.605 -9.464 -1.303 1.00 97.75 365 THR A N 1
ATOM 2879 C CA . THR A 1 365 ? 13.649 -8.693 -1.986 1.00 97.75 365 THR A CA 1
ATOM 2880 C C . THR A 1 365 ? 14.996 -8.885 -1.311 1.00 97.75 365 THR A C 1
ATOM 2882 O O . THR A 1 365 ? 15.045 -9.175 -0.119 1.00 97.75 365 THR A O 1
ATOM 2885 N N . THR A 1 366 ? 16.105 -8.767 -2.039 1.00 95.81 366 THR A N 1
ATOM 2886 C CA . THR A 1 366 ? 17.456 -8.785 -1.450 1.00 95.81 366 THR A CA 1
ATOM 2887 C C . THR A 1 366 ? 18.517 -8.362 -2.467 1.00 95.81 366 THR A C 1
ATOM 2889 O O . THR A 1 366 ? 18.246 -8.358 -3.664 1.00 95.81 366 THR A O 1
ATOM 2892 N N . TYR A 1 367 ? 19.741 -8.092 -2.002 1.00 94.88 367 TYR A N 1
ATOM 2893 C CA . TYR A 1 367 ? 20.935 -8.077 -2.847 1.00 94.88 367 TYR A CA 1
ATOM 2894 C C . TYR A 1 367 ? 21.503 -9.484 -3.001 1.00 94.88 367 TYR A C 1
ATOM 2896 O O . TYR A 1 367 ? 22.030 -10.071 -2.054 1.00 94.88 367 TYR A O 1
ATOM 2904 N N . THR A 1 368 ? 21.412 -10.039 -4.204 1.00 94.19 368 THR A N 1
ATOM 2905 C CA . THR A 1 368 ? 21.846 -11.420 -4.431 1.00 94.19 368 THR A CA 1
ATOM 2906 C C . THR A 1 368 ? 23.377 -11.577 -4.358 1.00 94.19 368 THR A C 1
ATOM 2908 O O . THR A 1 368 ? 24.118 -10.652 -4.712 1.00 94.19 368 THR A O 1
ATOM 2911 N N . PRO A 1 369 ? 23.893 -12.730 -3.888 1.00 93.81 369 PRO A N 1
ATOM 2912 C CA . PRO A 1 369 ? 25.331 -12.991 -3.841 1.00 93.81 369 PRO A CA 1
ATOM 2913 C C . PRO A 1 369 ? 25.996 -12.932 -5.224 1.00 93.81 369 PRO A C 1
ATOM 2915 O O . PRO A 1 369 ? 25.331 -13.110 -6.246 1.00 93.81 369 PRO A O 1
ATOM 2918 N N . PRO A 1 370 ? 27.320 -12.716 -5.290 1.00 94.31 370 PRO A N 1
ATOM 2919 C CA . PRO A 1 370 ? 28.000 -12.558 -6.565 1.00 94.31 370 PRO A CA 1
ATOM 2920 C C . PRO A 1 370 ? 28.109 -13.865 -7.362 1.00 94.31 370 PRO A C 1
ATOM 2922 O O . PRO A 1 370 ? 28.313 -14.942 -6.794 1.00 94.31 370 PRO A O 1
ATOM 2925 N N . TYR A 1 371 ? 28.103 -13.750 -8.690 1.00 94.12 371 TYR A N 1
ATOM 2926 C CA . TYR A 1 371 ? 28.756 -14.716 -9.578 1.00 94.12 371 TYR A CA 1
ATOM 2927 C C . TYR A 1 371 ? 29.773 -14.031 -10.495 1.00 94.12 371 TYR A C 1
ATOM 2929 O O . TYR A 1 371 ? 29.705 -12.822 -10.718 1.00 94.12 371 TYR A O 1
ATOM 2937 N N . ILE A 1 372 ? 30.720 -14.811 -11.018 1.00 90.12 372 ILE A N 1
ATOM 2938 C CA . ILE A 1 372 ? 31.641 -14.386 -12.078 1.00 90.12 372 ILE A CA 1
ATOM 2939 C C . ILE A 1 372 ? 31.269 -15.149 -13.361 1.00 90.12 372 ILE A C 1
ATOM 2941 O O . ILE A 1 372 ? 31.155 -16.381 -13.313 1.00 90.12 372 ILE A O 1
ATOM 2945 N N . PRO A 1 373 ? 31.038 -14.466 -14.500 1.00 86.12 373 PRO A N 1
ATOM 2946 C CA . PRO A 1 373 ? 30.709 -15.131 -15.754 1.00 86.12 373 PRO A CA 1
ATOM 2947 C C . PRO A 1 373 ? 31.755 -16.186 -16.175 1.00 86.12 373 PRO A C 1
ATOM 2949 O O . PRO A 1 373 ? 32.946 -16.018 -15.911 1.00 86.12 373 PRO A O 1
ATOM 2952 N N . PRO A 1 374 ? 31.330 -17.278 -16.839 1.00 82.56 374 PRO A N 1
ATOM 2953 C CA . PRO A 1 374 ? 29.946 -17.534 -17.238 1.00 82.56 374 PRO A CA 1
ATOM 2954 C C . PRO A 1 374 ? 29.065 -18.126 -16.116 1.00 82.56 374 PRO A C 1
ATOM 2956 O O . PRO A 1 374 ? 27.842 -17.996 -16.205 1.00 82.56 374 PRO A O 1
ATOM 2959 N N . MET A 1 375 ? 29.647 -18.773 -15.085 1.00 83.94 375 MET A N 1
ATOM 2960 C CA . MET A 1 375 ? 28.895 -19.540 -14.064 1.00 83.94 375 MET A CA 1
ATOM 2961 C C . MET A 1 375 ? 29.658 -19.824 -12.739 1.00 83.94 375 MET A C 1
ATOM 2963 O O . MET A 1 375 ? 29.394 -20.826 -12.076 1.00 83.94 375 MET A O 1
ATOM 2967 N N . ASP A 1 376 ? 30.625 -19.002 -12.319 1.00 88.62 376 ASP A N 1
ATOM 2968 C CA . ASP A 1 376 ? 31.294 -19.169 -11.010 1.00 88.62 376 ASP A CA 1
ATOM 2969 C C . ASP A 1 376 ? 30.451 -18.528 -9.889 1.00 88.62 376 ASP A C 1
ATOM 2971 O O . ASP A 1 376 ? 30.604 -17.349 -9.563 1.00 88.62 376 ASP A O 1
ATOM 2975 N N . LEU A 1 377 ? 29.514 -19.309 -9.337 1.00 91.19 377 LEU A N 1
ATOM 2976 C CA . LEU A 1 377 ? 28.558 -18.887 -8.303 1.00 91.19 377 LEU A CA 1
ATOM 2977 C C . LEU A 1 377 ? 29.202 -18.869 -6.907 1.00 91.19 377 LEU A C 1
ATOM 2979 O O . LEU A 1 377 ? 29.661 -19.902 -6.409 1.00 91.19 377 LEU A O 1
ATOM 2983 N N . LYS A 1 378 ? 29.160 -17.733 -6.201 1.00 89.00 378 LYS A N 1
ATOM 2984 C CA . LYS A 1 378 ? 29.654 -17.646 -4.816 1.00 89.00 378 LYS A CA 1
ATOM 2985 C C . LYS A 1 378 ? 28.557 -18.006 -3.815 1.00 89.00 378 LYS A C 1
ATOM 2987 O O . LYS A 1 378 ? 27.894 -17.146 -3.240 1.00 89.00 378 LYS A O 1
ATOM 2992 N N . LYS A 1 379 ? 28.401 -19.309 -3.570 1.00 89.56 379 LYS A N 1
ATOM 2993 C CA . LYS A 1 379 ? 27.423 -19.882 -2.627 1.00 89.56 379 LYS A CA 1
ATOM 2994 C C . LYS A 1 379 ? 27.891 -19.800 -1.169 1.00 89.56 379 LYS A C 1
ATOM 2996 O O . LYS A 1 379 ? 28.129 -20.824 -0.537 1.00 89.56 379 LYS A O 1
ATOM 3001 N N . THR A 1 380 ? 28.087 -18.595 -0.637 1.00 84.38 380 THR A N 1
ATOM 3002 C CA . THR A 1 380 ? 28.660 -18.420 0.716 1.00 84.38 380 THR A CA 1
ATOM 3003 C C . THR A 1 380 ? 27.686 -17.860 1.746 1.00 84.38 380 THR A C 1
ATOM 3005 O O . THR A 1 380 ? 27.819 -18.153 2.932 1.00 84.38 380 THR A O 1
ATOM 3008 N N . HIS A 1 381 ? 26.704 -17.070 1.320 1.00 93.44 381 HIS A N 1
ATOM 3009 C CA . HIS A 1 381 ? 25.795 -16.363 2.216 1.00 93.44 381 HIS A CA 1
ATOM 3010 C C . HIS A 1 381 ? 24.455 -16.096 1.539 1.00 93.44 381 HIS A C 1
ATOM 3012 O O . HIS A 1 381 ? 24.393 -15.990 0.319 1.00 93.44 381 HIS A O 1
ATOM 3018 N N . ILE A 1 382 ? 23.404 -15.936 2.335 1.00 94.25 382 ILE A N 1
ATOM 3019 C CA . ILE A 1 382 ? 22.217 -15.175 1.930 1.00 94.25 382 ILE A CA 1
ATOM 3020 C C . ILE A 1 382 ? 22.419 -13.708 2.323 1.00 94.25 382 ILE A C 1
ATOM 3022 O O . ILE A 1 382 ? 23.319 -13.391 3.105 1.00 94.25 382 ILE A O 1
ATOM 3026 N N . SER A 1 383 ? 21.564 -12.818 1.839 1.00 93.44 383 SER A N 1
ATOM 3027 C CA . SER A 1 383 ? 21.689 -11.388 2.117 1.00 93.44 383 SER A CA 1
ATOM 3028 C C . SER A 1 383 ? 20.408 -10.821 2.719 1.00 93.44 383 SER A C 1
ATOM 3030 O O . SER A 1 383 ? 19.304 -11.153 2.284 1.00 93.44 383 SER A O 1
ATOM 3032 N N . GLY A 1 384 ? 20.563 -9.935 3.699 1.00 93.12 384 GLY A N 1
ATOM 3033 C CA . GLY A 1 384 ? 19.575 -8.908 4.032 1.00 93.12 384 GLY A CA 1
ATOM 3034 C C . GLY A 1 384 ? 20.049 -7.533 3.559 1.00 93.12 384 GLY A C 1
ATOM 3035 O O . GLY A 1 384 ? 21.141 -7.411 2.999 1.00 93.12 384 GLY A O 1
ATOM 3036 N N . ILE A 1 385 ? 19.258 -6.492 3.812 1.00 95.56 385 ILE A N 1
ATOM 3037 C CA . ILE A 1 385 ? 19.608 -5.111 3.450 1.00 95.56 385 ILE A CA 1
ATOM 3038 C C . ILE A 1 385 ? 19.631 -4.230 4.704 1.00 95.56 385 ILE A C 1
ATOM 3040 O O . ILE A 1 385 ? 18.741 -4.295 5.554 1.00 95.56 385 ILE A O 1
ATOM 3044 N N . GLN A 1 386 ? 20.670 -3.404 4.828 1.00 94.44 386 GLN A N 1
ATOM 3045 C CA . GLN A 1 386 ? 20.868 -2.477 5.944 1.00 94.44 386 GLN A CA 1
ATOM 3046 C C . GLN A 1 386 ? 21.161 -1.058 5.448 1.00 94.44 386 GLN A C 1
ATOM 3048 O O . GLN A 1 386 ? 21.655 -0.869 4.335 1.00 94.44 386 GLN A O 1
ATOM 3053 N N . ALA A 1 387 ? 20.893 -0.065 6.293 1.00 95.44 387 ALA A N 1
ATOM 3054 C CA . ALA A 1 387 ? 21.282 1.313 6.033 1.00 95.44 387 ALA A CA 1
ATOM 3055 C C . ALA A 1 387 ? 22.792 1.480 6.245 1.00 95.44 387 ALA A C 1
ATOM 3057 O O . ALA A 1 387 ? 23.336 1.026 7.254 1.00 95.44 387 ALA A O 1
ATOM 3058 N N . GLU A 1 388 ? 23.469 2.155 5.319 1.00 94.88 388 GLU A N 1
ATOM 3059 C CA . GLU A 1 388 ? 24.893 2.459 5.446 1.00 94.88 388 GLU A CA 1
ATOM 3060 C C . GLU A 1 388 ? 25.108 3.868 6.005 1.00 94.88 388 GLU A C 1
ATOM 3062 O O . GLU A 1 388 ? 25.611 4.036 7.120 1.00 94.88 388 GLU A O 1
ATOM 3067 N N . ARG A 1 389 ? 24.719 4.884 5.231 1.00 95.38 389 ARG A N 1
ATOM 3068 C CA . ARG A 1 389 ? 24.875 6.307 5.557 1.00 95.38 389 ARG A CA 1
ATOM 3069 C C . ARG A 1 389 ? 24.010 7.164 4.639 1.00 95.38 389 ARG A C 1
ATOM 3071 O O . ARG A 1 389 ? 23.603 6.704 3.577 1.00 95.38 389 ARG A O 1
ATOM 3078 N N . PHE A 1 390 ? 23.811 8.423 5.009 1.00 95.38 390 PHE A N 1
ATOM 3079 C CA . PHE A 1 390 ? 23.407 9.448 4.050 1.00 95.38 390 PHE A CA 1
ATOM 3080 C C . PHE A 1 390 ? 24.635 9.929 3.266 1.00 95.38 390 PHE A C 1
ATOM 3082 O O . PHE A 1 390 ? 25.743 10.008 3.814 1.00 95.38 390 PHE A O 1
ATOM 3089 N N . ASP A 1 391 ? 24.460 10.185 1.975 1.00 93.44 391 ASP A N 1
ATOM 3090 C CA . ASP A 1 391 ? 25.489 10.798 1.138 1.00 93.44 391 ASP A CA 1
ATOM 3091 C C . ASP A 1 391 ? 25.460 12.331 1.186 1.00 93.44 391 ASP A C 1
ATOM 3093 O O . ASP A 1 391 ? 24.660 12.941 1.895 1.00 93.44 391 ASP A O 1
ATOM 3097 N N . GLU A 1 392 ? 26.382 12.963 0.465 1.00 90.56 392 GLU A N 1
ATOM 3098 C CA . GLU A 1 392 ? 26.512 14.419 0.367 1.00 90.56 392 GLU A CA 1
ATOM 3099 C C . GLU A 1 392 ? 25.302 15.107 -0.291 1.00 90.56 392 GLU A C 1
ATOM 3101 O O . GLU A 1 392 ? 25.178 16.330 -0.216 1.00 90.56 392 GLU A O 1
ATOM 3106 N N . PHE A 1 393 ? 24.403 14.333 -0.904 1.00 88.19 393 PHE A N 1
ATOM 3107 C CA . PHE A 1 393 ? 23.158 14.795 -1.512 1.00 88.19 393 PHE A CA 1
ATOM 3108 C C . PHE A 1 393 ? 21.927 14.413 -0.679 1.00 88.19 393 PHE A C 1
ATOM 3110 O O . PHE A 1 393 ? 20.809 14.412 -1.198 1.00 88.19 393 PHE A O 1
ATOM 3117 N N . ASP A 1 394 ? 22.118 14.082 0.601 1.00 89.56 394 ASP A N 1
ATOM 3118 C CA . ASP A 1 394 ? 21.067 13.721 1.555 1.00 89.56 394 ASP A CA 1
ATOM 3119 C C . ASP A 1 394 ? 20.272 12.462 1.174 1.00 89.56 394 ASP A C 1
ATOM 3121 O O . ASP A 1 394 ? 19.158 12.252 1.652 1.00 89.56 394 ASP A O 1
ATOM 3125 N N . THR A 1 395 ? 20.828 11.598 0.324 1.00 92.50 395 THR A N 1
ATOM 3126 C CA . THR A 1 395 ? 20.182 10.343 -0.073 1.00 92.50 395 THR A CA 1
ATOM 3127 C C . THR A 1 395 ? 20.692 9.198 0.792 1.00 92.50 395 THR A C 1
ATOM 3129 O O . THR A 1 395 ? 21.897 9.057 1.012 1.00 92.50 395 THR A O 1
ATOM 3132 N N . LEU A 1 396 ? 19.779 8.367 1.299 1.00 95.50 396 LEU A N 1
ATOM 3133 C CA . LEU A 1 396 ? 20.149 7.187 2.073 1.00 95.50 396 LEU A CA 1
ATOM 3134 C C . LEU A 1 396 ? 20.768 6.126 1.158 1.00 95.50 396 LEU A C 1
ATOM 3136 O O . LEU A 1 396 ? 20.111 5.633 0.242 1.00 95.50 396 LEU A O 1
ATOM 3140 N N . LEU A 1 397 ? 22.008 5.745 1.450 1.00 94.50 397 LEU A N 1
ATOM 3141 C CA . LEU A 1 397 ? 22.679 4.618 0.818 1.00 94.50 397 LEU A CA 1
ATOM 3142 C C . LEU A 1 397 ? 22.426 3.336 1.611 1.00 94.50 397 LEU A C 1
ATOM 3144 O O . LEU A 1 397 ? 22.490 3.311 2.847 1.00 94.50 397 LEU A O 1
ATOM 3148 N N . LEU A 1 398 ? 22.155 2.267 0.871 1.00 95.94 398 LEU A N 1
ATOM 3149 C CA . LEU A 1 398 ? 21.882 0.933 1.384 1.00 95.94 398 LEU A CA 1
ATOM 3150 C C . LEU A 1 398 ? 23.059 0.007 1.093 1.00 95.94 398 LEU A C 1
ATOM 3152 O O . LEU A 1 398 ? 23.811 0.199 0.138 1.00 95.94 398 LEU A O 1
ATOM 3156 N N . ARG A 1 399 ? 23.208 -1.028 1.918 1.00 94.44 399 ARG A N 1
ATOM 3157 C CA . ARG A 1 399 ? 24.268 -2.022 1.772 1.00 94.44 399 ARG A CA 1
ATOM 3158 C C . ARG A 1 399 ? 23.752 -3.428 2.047 1.00 94.44 399 ARG A C 1
ATOM 3160 O O . ARG A 1 399 ? 22.874 -3.634 2.884 1.00 94.44 399 ARG A O 1
ATOM 3167 N N . SER A 1 400 ? 24.348 -4.408 1.370 1.00 93.31 400 SER A N 1
ATOM 3168 C CA . SER A 1 400 ? 24.110 -5.823 1.654 1.00 93.31 400 SER A CA 1
ATOM 3169 C C . SER A 1 400 ? 24.658 -6.225 3.020 1.00 93.31 400 SER A C 1
ATOM 3171 O O . SER A 1 400 ? 25.816 -5.948 3.353 1.00 93.31 400 SER A O 1
ATOM 3173 N N . LYS A 1 401 ? 23.826 -6.929 3.787 1.00 92.06 401 LYS A N 1
ATOM 3174 C CA . LYS A 1 401 ? 24.219 -7.643 4.995 1.00 92.06 401 LYS A CA 1
ATOM 3175 C C . LYS A 1 401 ? 24.313 -9.134 4.696 1.00 92.06 401 LYS A C 1
ATOM 3177 O O . LYS A 1 401 ? 23.299 -9.830 4.673 1.00 92.06 401 LYS A O 1
ATOM 3182 N N . SER A 1 402 ? 25.533 -9.630 4.529 1.00 93.12 402 SER A N 1
ATOM 3183 C CA . SER A 1 402 ? 25.789 -11.056 4.329 1.00 93.12 402 SER A CA 1
ATOM 3184 C C . SER A 1 402 ? 25.518 -11.859 5.606 1.00 93.12 402 SER A C 1
ATOM 3186 O O . SER A 1 402 ? 26.022 -11.531 6.680 1.00 93.12 402 SER A O 1
ATOM 3188 N N . ILE A 1 403 ? 24.752 -12.940 5.477 1.00 91.88 403 ILE A N 1
ATOM 3189 C CA . ILE A 1 403 ? 24.478 -13.924 6.526 1.00 91.88 403 ILE A CA 1
ATOM 3190 C C . ILE A 1 403 ? 24.998 -15.278 6.022 1.00 91.88 403 ILE A C 1
ATOM 3192 O O . ILE A 1 403 ? 24.465 -15.784 5.030 1.00 91.88 403 ILE A O 1
ATOM 3196 N N . PRO A 1 404 ? 26.029 -15.865 6.658 1.00 93.56 404 PRO A N 1
ATOM 3197 C CA . PRO A 1 404 ? 26.536 -17.187 6.295 1.00 93.56 404 PRO A CA 1
ATOM 3198 C C . PRO A 1 404 ? 25.412 -18.226 6.185 1.00 93.56 404 PRO A C 1
ATOM 3200 O O . PRO A 1 404 ? 24.456 -18.188 6.957 1.00 93.56 404 PRO A O 1
ATOM 3203 N N . ILE A 1 405 ? 25.499 -19.139 5.214 1.00 91.62 405 ILE A N 1
ATOM 3204 C CA . ILE A 1 405 ? 24.416 -20.102 4.917 1.00 91.62 405 ILE A CA 1
ATOM 3205 C C . ILE A 1 405 ? 24.081 -20.987 6.122 1.00 91.62 405 ILE A C 1
ATOM 3207 O O . ILE A 1 405 ? 22.916 -21.285 6.364 1.00 91.62 405 ILE A O 1
ATOM 3211 N N . ASP A 1 406 ? 25.088 -21.385 6.894 1.00 90.88 406 ASP A N 1
ATOM 3212 C CA . ASP A 1 406 ? 24.938 -22.164 8.126 1.00 90.88 406 ASP A CA 1
ATOM 3213 C C . ASP A 1 406 ? 24.247 -21.384 9.261 1.00 90.88 406 ASP A C 1
ATOM 3215 O O . ASP A 1 406 ? 23.793 -21.981 10.234 1.00 90.88 406 ASP A O 1
ATOM 3219 N N . GLN A 1 407 ? 24.123 -20.063 9.115 1.00 90.44 407 GLN A N 1
ATOM 3220 C CA . GLN A 1 407 ? 23.431 -19.146 10.024 1.00 90.44 407 GLN A CA 1
ATOM 3221 C C . GLN A 1 407 ? 22.145 -18.567 9.412 1.00 90.44 407 GLN A C 1
ATOM 3223 O O . GLN A 1 407 ? 21.552 -17.633 9.966 1.00 90.44 407 GLN A O 1
ATOM 3228 N N . ALA A 1 408 ? 21.714 -19.079 8.255 1.00 89.31 408 ALA A N 1
ATOM 3229 C CA . ALA A 1 408 ? 20.479 -18.654 7.617 1.00 89.31 408 ALA A CA 1
ATOM 3230 C C . ALA A 1 408 ? 19.267 -18.962 8.522 1.00 89.31 408 ALA A C 1
ATOM 3232 O O . ALA A 1 408 ? 19.195 -20.040 9.118 1.00 89.31 408 ALA A O 1
ATOM 3233 N N . PRO A 1 409 ? 18.295 -18.039 8.643 1.00 89.00 409 PRO A N 1
ATOM 3234 C CA . PRO A 1 409 ? 17.105 -18.276 9.444 1.00 89.00 409 PRO A CA 1
ATOM 3235 C C . PRO A 1 409 ? 16.229 -19.377 8.830 1.00 89.00 409 PRO A C 1
ATOM 3237 O O . PRO A 1 409 ? 16.227 -19.619 7.624 1.00 89.00 409 PRO A O 1
ATOM 3240 N N . ALA A 1 410 ? 15.429 -20.039 9.666 1.00 89.12 410 ALA A N 1
ATOM 3241 C CA . ALA A 1 410 ? 14.575 -21.143 9.220 1.00 89.12 410 ALA A CA 1
ATOM 3242 C C . ALA A 1 410 ? 13.452 -20.707 8.258 1.00 89.12 410 ALA A C 1
ATOM 3244 O O . ALA A 1 410 ? 12.989 -21.521 7.463 1.00 89.12 410 ALA A O 1
ATOM 3245 N N . LYS A 1 411 ? 13.047 -19.434 8.318 1.00 92.00 411 LYS A N 1
ATOM 3246 C CA . LYS A 1 411 ? 11.998 -18.812 7.498 1.00 92.00 411 LYS A CA 1
ATOM 3247 C C . LYS A 1 411 ? 12.488 -17.488 6.907 1.00 92.00 411 LYS A C 1
ATOM 3249 O O . LYS A 1 411 ? 13.443 -16.926 7.457 1.00 92.00 411 LYS A O 1
ATOM 3254 N N . PRO A 1 412 ? 11.851 -16.976 5.837 1.00 94.25 412 PRO A N 1
ATOM 3255 C CA . PRO A 1 412 ? 12.060 -15.610 5.364 1.00 94.25 412 PRO A CA 1
ATOM 3256 C C . PRO A 1 412 ? 11.937 -14.609 6.508 1.00 94.25 412 PRO A C 1
ATOM 3258 O O . PRO A 1 412 ? 11.101 -14.764 7.399 1.00 94.25 412 PRO A O 1
ATOM 3261 N N . PHE A 1 413 ? 12.801 -13.604 6.496 1.00 90.75 413 PHE A N 1
ATOM 3262 C CA . PHE A 1 413 ? 13.021 -12.730 7.645 1.00 90.75 413 PHE A CA 1
ATOM 3263 C C . PHE A 1 413 ? 12.717 -11.277 7.270 1.00 90.75 413 PHE A C 1
ATOM 3265 O O . PHE A 1 413 ? 12.876 -10.891 6.112 1.00 90.75 413 PHE A O 1
ATOM 3272 N N . ARG A 1 414 ? 12.206 -10.478 8.210 1.00 91.19 414 ARG A N 1
ATOM 3273 C CA . ARG A 1 414 ? 11.734 -9.113 7.947 1.00 91.19 414 ARG A CA 1
ATOM 3274 C C . ARG A 1 414 ? 12.897 -8.194 7.580 1.00 91.19 414 ARG A C 1
ATOM 3276 O O . ARG A 1 414 ? 13.927 -8.138 8.258 1.00 91.19 414 ARG A O 1
ATOM 3283 N N . GLY A 1 415 ? 12.672 -7.433 6.518 1.00 93.19 415 GLY A N 1
ATOM 3284 C CA . GLY A 1 415 ? 13.501 -6.339 6.038 1.00 93.19 415 GLY A CA 1
ATOM 3285 C C . GLY A 1 415 ? 12.825 -4.988 6.257 1.00 93.19 415 GLY A C 1
ATOM 3286 O O . GLY A 1 415 ? 11.637 -4.906 6.564 1.00 93.19 415 GLY A O 1
ATOM 3287 N N . ALA A 1 416 ? 13.588 -3.916 6.067 1.00 94.06 416 ALA A N 1
ATOM 3288 C CA . ALA A 1 416 ? 13.049 -2.557 5.997 1.00 94.06 416 ALA A CA 1
ATOM 3289 C C . ALA A 1 416 ? 13.327 -1.867 4.662 1.00 94.06 416 ALA A C 1
ATOM 3291 O O . ALA A 1 416 ? 12.742 -0.823 4.386 1.00 94.06 416 ALA A O 1
ATOM 3292 N N . PHE A 1 417 ? 14.223 -2.429 3.853 1.00 96.81 417 PHE A N 1
ATOM 3293 C CA . PHE A 1 417 ? 14.741 -1.791 2.654 1.00 96.81 417 PHE A CA 1
ATOM 3294 C C . PHE A 1 417 ? 14.659 -2.745 1.464 1.00 96.81 417 PHE A C 1
ATOM 3296 O O . PHE A 1 417 ? 14.912 -3.943 1.607 1.00 96.81 417 PHE A O 1
ATOM 3303 N N . MET A 1 418 ? 14.298 -2.198 0.309 1.00 95.19 418 MET A N 1
ATOM 3304 C CA . MET A 1 418 ? 14.203 -2.891 -0.971 1.00 95.19 418 MET A CA 1
ATOM 3305 C C . MET A 1 418 ? 15.572 -2.993 -1.643 1.00 95.19 418 MET A C 1
ATOM 3307 O O . MET A 1 418 ? 16.406 -2.105 -1.486 1.00 95.19 418 MET A O 1
ATOM 3311 N N . GLY A 1 419 ? 15.780 -4.055 -2.420 1.00 93.12 419 GLY A N 1
ATOM 3312 C CA . GLY A 1 419 ? 16.908 -4.198 -3.337 1.00 93.12 419 GLY A CA 1
ATOM 3313 C C . GLY A 1 419 ? 16.413 -4.266 -4.779 1.00 93.12 419 GLY A C 1
ATOM 3314 O O . GLY A 1 419 ? 15.506 -5.036 -5.095 1.00 93.12 419 GLY A O 1
ATOM 3315 N N . GLY A 1 420 ? 17.010 -3.479 -5.669 1.00 87.12 420 GLY A N 1
ATOM 3316 C CA . GLY A 1 420 ? 16.569 -3.361 -7.058 1.00 87.12 420 GLY A CA 1
ATOM 3317 C C . GLY A 1 420 ? 16.754 -4.633 -7.895 1.00 87.12 420 GLY A C 1
ATOM 3318 O O . GLY A 1 420 ? 15.994 -4.839 -8.839 1.00 87.12 420 GLY A O 1
ATOM 3319 N N . CYS A 1 421 ? 17.724 -5.491 -7.552 1.00 91.62 421 CYS A N 1
ATOM 3320 C CA . CYS A 1 421 ? 18.109 -6.649 -8.373 1.00 91.62 421 CYS A CA 1
ATOM 3321 C C . CYS A 1 421 ? 17.176 -7.863 -8.267 1.00 91.62 421 CYS A C 1
ATOM 3323 O O . CYS A 1 421 ? 17.188 -8.743 -9.135 1.00 91.62 421 CYS A O 1
ATOM 3325 N N . LEU A 1 422 ? 16.410 -7.954 -7.178 1.00 96.38 422 LEU A N 1
ATOM 3326 C CA . LEU A 1 422 ? 15.432 -9.011 -6.957 1.00 96.38 422 LEU A CA 1
ATOM 3327 C C . LEU A 1 422 ? 14.279 -8.457 -6.132 1.00 96.38 422 LEU A C 1
ATOM 3329 O O . LEU A 1 422 ? 14.465 -8.058 -4.982 1.00 96.38 422 LEU A O 1
ATOM 3333 N N . LEU A 1 423 ? 13.087 -8.487 -6.712 1.00 97.56 423 LEU A N 1
ATOM 3334 C CA . LEU A 1 423 ? 11.840 -8.108 -6.066 1.00 97.56 423 LEU A CA 1
ATOM 3335 C C . LEU A 1 423 ? 10.749 -9.056 -6.565 1.00 97.56 423 LEU A C 1
ATOM 3337 O O . LEU A 1 423 ? 10.484 -9.124 -7.763 1.00 97.56 423 LEU A O 1
ATOM 3341 N N . PHE A 1 424 ? 10.152 -9.810 -5.646 1.00 98.44 424 PHE A N 1
ATOM 3342 C CA . PHE A 1 424 ? 9.156 -10.835 -5.925 1.00 98.44 424 PHE A CA 1
ATOM 3343 C C . PHE A 1 424 ? 7.950 -10.692 -5.001 1.00 98.44 424 PHE A C 1
ATOM 3345 O O . PHE A 1 424 ? 8.097 -10.564 -3.785 1.00 98.44 424 PHE A O 1
ATOM 3352 N N . GLY A 1 425 ? 6.751 -10.773 -5.560 1.00 97.62 425 GLY A N 1
ATOM 3353 C CA . GLY A 1 425 ? 5.517 -10.748 -4.787 1.00 97.62 425 GLY A CA 1
ATOM 3354 C C . GLY A 1 425 ? 4.304 -11.037 -5.656 1.00 97.62 425 GLY A C 1
ATOM 3355 O O . GLY A 1 425 ? 4.441 -11.464 -6.802 1.00 97.62 425 GLY A O 1
ATOM 3356 N N . LYS A 1 426 ? 3.112 -10.825 -5.102 1.00 95.56 426 LYS A N 1
ATOM 3357 C CA . LYS A 1 426 ? 1.876 -10.832 -5.892 1.00 95.56 426 LYS A CA 1
ATOM 3358 C C . LYS A 1 426 ? 1.783 -9.573 -6.759 1.00 95.56 426 LYS A C 1
ATOM 3360 O O . LYS A 1 426 ? 2.544 -8.629 -6.559 1.00 95.56 426 LYS A O 1
ATOM 3365 N N . SER A 1 427 ? 0.864 -9.547 -7.711 1.00 86.19 427 SER A N 1
ATOM 3366 C CA . SER A 1 427 ? 0.761 -8.462 -8.689 1.00 86.19 427 SER A CA 1
ATOM 3367 C C . SER A 1 427 ? 0.500 -7.070 -8.125 1.00 86.19 427 SER A C 1
ATOM 3369 O O . SER A 1 427 ? 0.925 -6.091 -8.742 1.00 86.19 427 SER A O 1
ATOM 3371 N N . GLU A 1 428 ? -0.099 -6.961 -6.934 1.00 90.25 428 GLU A N 1
ATOM 3372 C CA . GLU A 1 428 ? -0.313 -5.685 -6.239 1.00 90.25 428 GLU A CA 1
ATOM 3373 C C . GLU A 1 428 ? 1.000 -4.915 -6.038 1.00 90.25 428 GLU A C 1
ATOM 3375 O O . GLU A 1 428 ? 1.006 -3.689 -5.970 1.00 90.25 428 GLU A O 1
ATOM 3380 N N . VAL A 1 429 ? 2.129 -5.628 -6.003 1.00 90.94 429 VAL A N 1
ATOM 3381 C CA . VAL A 1 429 ? 3.470 -5.046 -5.936 1.00 90.94 429 VAL A CA 1
ATOM 3382 C C . VAL A 1 429 ? 3.744 -4.109 -7.121 1.00 90.94 429 VAL A C 1
ATOM 3384 O O . VAL A 1 429 ? 4.292 -3.031 -6.927 1.00 90.94 429 VAL A O 1
ATOM 3387 N N . PHE A 1 430 ? 3.322 -4.458 -8.339 1.00 89.88 430 PHE A N 1
ATOM 3388 C CA . PHE A 1 430 ? 3.482 -3.590 -9.514 1.00 89.88 430 PHE A CA 1
ATOM 3389 C C . PHE A 1 430 ? 2.320 -2.614 -9.698 1.00 89.88 430 PHE A C 1
ATOM 3391 O O . PHE A 1 430 ? 2.543 -1.491 -10.149 1.00 89.88 430 PHE A O 1
ATOM 3398 N N . THR A 1 431 ? 1.092 -3.021 -9.370 1.00 87.62 431 THR A N 1
ATOM 3399 C CA . THR A 1 431 ? -0.105 -2.225 -9.684 1.00 87.62 431 THR A CA 1
ATOM 3400 C C . THR A 1 431 ? -0.418 -1.156 -8.639 1.00 87.62 431 THR A C 1
ATOM 3402 O O . THR A 1 431 ? -0.913 -0.093 -9.005 1.00 87.62 431 THR A O 1
ATOM 3405 N N . GLU A 1 432 ? -0.103 -1.381 -7.359 1.00 93.12 432 GLU A N 1
ATOM 3406 C CA . GLU A 1 432 ? -0.304 -0.378 -6.302 1.00 93.12 432 GLU A CA 1
ATOM 3407 C C . GLU A 1 432 ? 0.927 0.510 -6.082 1.00 93.12 432 GLU A C 1
ATOM 3409 O O . GLU A 1 432 ? 0.788 1.678 -5.720 1.00 93.12 432 GLU A O 1
ATOM 3414 N N . VAL A 1 433 ? 2.138 -0.022 -6.292 1.00 94.94 433 VAL A N 1
ATOM 3415 C CA . VAL A 1 433 ? 3.401 0.709 -6.085 1.00 94.94 433 VAL A CA 1
ATOM 3416 C C . VAL A 1 433 ? 4.273 0.643 -7.347 1.00 94.94 433 VAL A C 1
ATOM 3418 O O . VAL A 1 433 ? 5.361 0.059 -7.330 1.00 94.94 433 VAL A O 1
ATOM 3421 N N . PRO A 1 434 ? 3.830 1.257 -8.463 1.00 93.62 434 PRO A N 1
ATOM 3422 C CA . PRO A 1 434 ? 4.585 1.236 -9.710 1.00 93.62 434 PRO A CA 1
ATOM 3423 C C . PRO A 1 434 ? 5.934 1.944 -9.555 1.00 93.62 434 PRO A C 1
ATOM 3425 O O . PRO A 1 434 ? 6.082 2.882 -8.753 1.00 93.62 434 PRO A O 1
ATOM 3428 N N . CYS A 1 435 ? 6.916 1.514 -10.350 1.00 94.31 435 CYS A N 1
ATOM 3429 C CA . CYS A 1 435 ? 8.205 2.190 -10.443 1.00 94.31 435 CYS A CA 1
ATOM 3430 C C . CYS A 1 435 ? 7.979 3.633 -10.915 1.00 94.31 435 CYS A C 1
ATOM 3432 O O . CYS A 1 435 ? 7.135 3.881 -11.772 1.00 94.31 435 CYS A O 1
ATOM 3434 N N . ASP A 1 436 ? 8.690 4.591 -10.324 1.00 96.19 436 ASP A N 1
ATOM 3435 C CA . ASP A 1 436 ? 8.546 6.001 -10.684 1.00 96.19 436 ASP A CA 1
ATOM 3436 C C . ASP A 1 436 ? 9.472 6.316 -11.876 1.00 96.19 436 ASP A C 1
ATOM 3438 O O . ASP A 1 436 ? 10.695 6.326 -11.697 1.00 96.19 436 ASP A O 1
ATOM 3442 N N . PRO A 1 437 ? 8.932 6.573 -13.086 1.00 95.75 437 PRO A N 1
ATOM 3443 C CA . PRO A 1 437 ? 9.734 6.780 -14.289 1.00 95.75 437 PRO A CA 1
ATOM 3444 C C . PRO A 1 437 ? 10.538 8.087 -14.260 1.00 95.75 437 PRO A C 1
ATOM 3446 O O . PRO A 1 437 ? 11.410 8.278 -15.105 1.00 95.75 437 PRO A O 1
ATOM 3449 N N . TYR A 1 438 ? 10.262 8.987 -13.309 1.00 95.56 438 TYR A N 1
ATOM 3450 C CA . TYR A 1 438 ? 10.998 10.239 -13.130 1.00 95.56 438 TYR A CA 1
ATOM 3451 C C . TYR A 1 438 ? 12.217 10.088 -12.211 1.00 95.56 438 TYR A C 1
ATOM 3453 O O . TYR A 1 438 ? 13.003 11.032 -12.075 1.00 95.56 438 TYR A O 1
ATOM 3461 N N . LEU A 1 439 ? 12.390 8.924 -11.576 1.00 95.75 439 LEU A N 1
ATOM 3462 C CA . LEU A 1 439 ? 13.625 8.580 -10.880 1.00 95.75 439 LEU A CA 1
ATOM 3463 C C . LEU A 1 439 ? 14.680 8.088 -11.873 1.00 95.75 439 LEU A C 1
ATOM 3465 O O . LEU A 1 439 ? 14.373 7.544 -12.930 1.00 95.75 439 LEU A O 1
ATOM 3469 N N . TYR A 1 440 ? 15.950 8.298 -11.536 1.00 94.44 440 TYR A N 1
ATOM 3470 C CA . TYR A 1 440 ? 17.061 7.942 -12.416 1.00 94.44 440 TYR A CA 1
ATOM 3471 C C . TYR A 1 440 ? 17.760 6.657 -11.962 1.00 94.44 440 TYR A C 1
ATOM 3473 O O . TYR A 1 440 ? 17.620 5.619 -12.610 1.00 94.44 440 TYR A O 1
ATOM 3481 N N . PHE A 1 441 ? 18.492 6.722 -10.844 1.00 90.75 441 PHE A N 1
ATOM 3482 C CA . PHE A 1 441 ? 19.216 5.582 -10.275 1.00 90.75 441 PHE A CA 1
ATOM 3483 C C . PHE A 1 441 ? 19.313 5.688 -8.749 1.00 90.75 441 PHE A C 1
ATOM 3485 O O . PHE A 1 441 ? 18.803 4.833 -8.026 1.00 90.75 441 PHE A O 1
ATOM 3492 N N . PHE A 1 442 ? 19.917 6.762 -8.230 1.00 89.06 442 PHE A N 1
ATOM 3493 C CA . PHE A 1 442 ? 20.036 6.939 -6.786 1.00 89.06 442 PHE A CA 1
ATOM 3494 C C . PHE A 1 442 ? 18.698 7.363 -6.172 1.00 89.06 442 PHE A C 1
ATOM 3496 O O . PHE A 1 442 ? 18.004 8.251 -6.674 1.00 89.06 442 PHE A O 1
ATOM 3503 N N . GLY A 1 443 ? 18.349 6.719 -5.058 1.00 90.44 443 GLY A N 1
ATOM 3504 C CA . GLY A 1 443 ? 17.122 6.986 -4.311 1.00 90.44 443 GLY A CA 1
ATOM 3505 C C . GLY A 1 443 ? 15.921 6.111 -4.692 1.00 90.44 443 GLY A C 1
ATOM 3506 O O . GLY A 1 443 ? 14.950 6.102 -3.940 1.00 90.44 443 GLY A O 1
ATOM 3507 N N . GLU A 1 444 ? 15.988 5.337 -5.784 1.00 94.31 444 GLU A N 1
ATOM 3508 C CA . GLU A 1 444 ? 14.919 4.404 -6.185 1.00 94.31 444 GLU A CA 1
ATOM 3509 C C . GLU A 1 444 ? 14.569 3.434 -5.050 1.00 94.31 444 GLU A C 1
ATOM 3511 O O . GLU A 1 444 ? 13.414 3.328 -4.646 1.00 94.31 444 GLU A O 1
ATOM 3516 N N . GLU A 1 445 ? 15.573 2.760 -4.491 1.00 96.25 445 GLU A N 1
ATOM 3517 C CA . GLU A 1 445 ? 15.365 1.700 -3.503 1.00 96.25 445 GLU A CA 1
ATOM 3518 C C . GLU A 1 445 ? 14.743 2.223 -2.205 1.00 96.25 445 GLU A C 1
ATOM 3520 O O . GLU A 1 445 ? 13.793 1.630 -1.694 1.00 96.25 445 GLU A O 1
ATOM 3525 N N . ILE A 1 446 ? 15.216 3.359 -1.682 1.00 96.75 446 ILE A N 1
ATOM 3526 C CA . ILE A 1 446 ? 14.639 3.957 -0.470 1.00 96.75 446 ILE A CA 1
ATOM 3527 C C . ILE A 1 446 ? 13.255 4.566 -0.731 1.00 96.75 446 ILE A C 1
ATOM 3529 O O . ILE A 1 446 ? 12.372 4.447 0.119 1.00 96.75 446 ILE A O 1
ATOM 3533 N N . SER A 1 447 ? 13.031 5.137 -1.921 1.00 96.56 447 SER A N 1
ATOM 3534 C CA . SER A 1 447 ? 11.709 5.607 -2.347 1.00 96.56 447 SER A CA 1
ATOM 3535 C C . SER A 1 447 ? 10.708 4.454 -2.385 1.00 96.56 447 SER A C 1
ATOM 3537 O O . SER A 1 447 ? 9.662 4.527 -1.741 1.00 96.56 447 SER A O 1
ATOM 3539 N N . LEU A 1 448 ? 11.055 3.345 -3.048 1.00 96.69 448 LEU A N 1
ATOM 3540 C CA . LEU A 1 448 ? 10.228 2.141 -3.060 1.00 96.69 448 LEU A CA 1
ATOM 3541 C C . LEU A 1 448 ? 10.005 1.625 -1.639 1.00 96.69 448 LEU A C 1
ATOM 3543 O O . LEU A 1 448 ? 8.866 1.365 -1.275 1.00 96.69 448 LEU A O 1
ATOM 3547 N N . SER A 1 449 ? 11.043 1.545 -0.805 1.00 97.62 449 SER A N 1
ATOM 3548 C CA . SER A 1 449 ? 10.912 1.042 0.569 1.00 97.62 449 SER A CA 1
ATOM 3549 C C . SER A 1 449 ? 9.867 1.817 1.386 1.00 97.62 449 SER A C 1
ATOM 3551 O O . SER A 1 449 ? 8.982 1.211 1.995 1.00 97.62 449 SER A O 1
ATOM 3553 N N . ALA A 1 450 ? 9.908 3.153 1.337 1.00 97.75 450 ALA A N 1
ATOM 3554 C CA . ALA A 1 450 ? 8.926 4.007 2.000 1.00 97.75 450 ALA A CA 1
ATOM 3555 C C . ALA A 1 450 ? 7.531 3.914 1.354 1.00 97.75 450 ALA A C 1
ATOM 3557 O O . ALA A 1 450 ? 6.513 3.876 2.051 1.00 97.75 450 ALA A O 1
ATOM 3558 N N . ARG A 1 451 ? 7.451 3.842 0.020 1.00 97.88 451 ARG A N 1
ATOM 3559 C CA . ARG A 1 451 ? 6.176 3.723 -0.703 1.00 97.88 451 ARG A CA 1
ATOM 3560 C C . ARG A 1 451 ? 5.490 2.384 -0.430 1.00 97.88 451 ARG A C 1
ATOM 3562 O O . ARG A 1 451 ? 4.324 2.392 -0.050 1.00 97.88 451 ARG A O 1
ATOM 3569 N N . TYR A 1 452 ? 6.195 1.256 -0.506 1.00 97.50 452 TYR A N 1
ATOM 3570 C CA . TYR A 1 452 ? 5.668 -0.060 -0.123 1.00 97.50 452 TYR A CA 1
ATOM 3571 C C . TYR A 1 452 ? 5.155 -0.053 1.318 1.00 97.50 452 TYR A C 1
ATOM 3573 O O . TYR A 1 452 ? 4.020 -0.463 1.571 1.00 97.50 452 TYR A O 1
ATOM 3581 N N . TRP A 1 453 ? 5.932 0.500 2.258 1.00 95.31 453 TRP A N 1
ATOM 3582 C CA . TRP A 1 453 ? 5.487 0.619 3.643 1.00 95.31 453 TRP A CA 1
ATOM 3583 C C . TRP A 1 453 ? 4.166 1.387 3.761 1.00 95.31 453 TRP A C 1
ATOM 3585 O O . TRP A 1 453 ? 3.200 0.887 4.348 1.00 95.31 453 TRP A O 1
ATOM 3595 N N . THR A 1 454 ? 4.110 2.584 3.180 1.00 93.94 454 THR A N 1
ATOM 3596 C CA . THR A 1 454 ? 2.953 3.484 3.272 1.00 93.94 454 THR A CA 1
ATOM 3597 C C . THR A 1 454 ? 1.723 2.969 2.508 1.00 93.94 454 THR A C 1
ATOM 3599 O O . THR A 1 454 ? 0.604 3.351 2.844 1.00 93.94 454 THR A O 1
ATOM 3602 N N . HIS A 1 455 ? 1.889 2.021 1.577 1.00 92.94 455 HIS A N 1
ATOM 3603 C CA . HIS A 1 455 ? 0.805 1.264 0.921 1.00 92.94 455 HIS A CA 1
ATOM 3604 C C . HIS A 1 455 ? 0.440 -0.054 1.635 1.00 92.94 455 HIS A C 1
ATOM 3606 O O . HIS A 1 455 ? -0.453 -0.781 1.203 1.00 92.94 455 HIS A O 1
ATOM 3612 N N . GLY A 1 456 ? 1.079 -0.352 2.771 1.00 89.12 456 GLY A N 1
ATOM 3613 C CA . GLY A 1 456 ? 0.728 -1.488 3.629 1.00 89.12 456 GLY A CA 1
ATOM 3614 C C . GLY A 1 456 ? 1.484 -2.788 3.339 1.00 89.12 456 GLY A C 1
ATOM 3615 O O . GLY A 1 456 ? 1.123 -3.812 3.906 1.00 89.12 456 GLY A O 1
ATOM 3616 N N . PHE A 1 457 ? 2.530 -2.760 2.509 1.00 94.69 457 PHE A N 1
ATOM 3617 C CA . PHE A 1 457 ? 3.360 -3.931 2.208 1.00 94.69 457 PHE A CA 1
ATOM 3618 C C . PHE A 1 457 ? 4.470 -4.154 3.233 1.00 94.69 457 PHE A C 1
ATOM 3620 O O . PHE A 1 457 ? 5.153 -3.214 3.641 1.00 94.69 457 PHE A O 1
ATOM 3627 N N . ASP A 1 458 ? 4.709 -5.403 3.608 1.00 94.44 458 ASP A N 1
ATOM 3628 C CA . ASP A 1 458 ? 5.826 -5.772 4.473 1.00 94.44 458 ASP A CA 1
ATOM 3629 C C . ASP A 1 458 ? 6.979 -6.359 3.667 1.00 94.44 458 ASP A C 1
ATOM 3631 O O . ASP A 1 458 ? 6.803 -7.278 2.866 1.00 94.44 458 ASP A O 1
ATOM 3635 N N . ILE A 1 459 ? 8.178 -5.844 3.924 1.00 96.44 459 ILE A N 1
ATOM 3636 C CA . ILE A 1 459 ? 9.398 -6.252 3.234 1.00 96.44 459 ILE A CA 1
ATOM 3637 C C . ILE A 1 459 ? 10.009 -7.456 3.950 1.00 96.44 459 ILE A C 1
ATOM 3639 O O . ILE A 1 459 ? 10.201 -7.448 5.167 1.00 96.44 459 ILE A O 1
ATOM 3643 N N . PHE A 1 460 ? 10.364 -8.478 3.180 1.00 96.50 460 PHE A N 1
ATOM 3644 C CA . PHE A 1 460 ? 11.048 -9.677 3.643 1.00 96.50 460 PHE A CA 1
ATOM 3645 C C . PHE A 1 460 ? 12.256 -9.993 2.763 1.00 96.50 460 PHE A C 1
ATOM 3647 O O . PHE A 1 460 ? 12.311 -9.663 1.578 1.00 96.50 460 PHE A O 1
ATOM 3654 N N . HIS A 1 461 ? 13.220 -10.687 3.350 1.00 96.44 461 HIS A N 1
ATOM 3655 C CA . HIS A 1 461 ? 14.409 -11.184 2.681 1.00 96.44 461 HIS A CA 1
ATOM 3656 C C . HIS A 1 461 ? 14.359 -12.719 2.592 1.00 96.44 461 HIS A C 1
ATOM 3658 O O . HIS A 1 461 ? 13.982 -13.379 3.571 1.00 96.44 461 HIS A O 1
ATOM 3664 N N . PRO A 1 462 ? 14.746 -13.313 1.445 1.00 96.44 462 PRO A N 1
ATOM 3665 C CA . PRO A 1 462 ? 14.848 -14.759 1.295 1.00 96.44 462 PRO A CA 1
ATOM 3666 C C . PRO A 1 462 ? 15.762 -15.380 2.349 1.00 96.44 462 PRO A C 1
ATOM 3668 O O . PRO A 1 462 ? 16.866 -14.896 2.596 1.00 96.44 462 PRO A O 1
ATOM 3671 N N . ASN A 1 463 ? 15.344 -16.503 2.926 1.00 95.06 463 ASN A N 1
ATOM 3672 C CA . ASN A 1 463 ? 16.171 -17.267 3.858 1.00 95.06 463 ASN A CA 1
ATOM 3673 C C . ASN A 1 463 ? 17.001 -18.369 3.188 1.00 95.06 463 ASN A C 1
ATOM 3675 O O . ASN A 1 463 ? 17.657 -19.161 3.862 1.00 95.06 463 ASN A O 1
ATOM 3679 N N . LYS A 1 464 ? 16.962 -18.433 1.857 1.00 94.94 464 LYS A N 1
ATOM 3680 C CA . LYS A 1 464 ? 17.695 -19.385 1.023 1.00 94.94 464 LYS A CA 1
ATOM 3681 C C . LYS A 1 464 ? 18.265 -18.662 -0.191 1.00 94.94 464 LYS A C 1
ATOM 3683 O O . LYS A 1 464 ? 17.775 -17.606 -0.590 1.00 94.94 464 LYS A O 1
ATOM 3688 N N . LEU A 1 465 ? 19.292 -19.256 -0.789 1.00 95.56 465 LEU A N 1
ATOM 3689 C CA . LEU A 1 465 ? 19.806 -18.826 -2.084 1.00 95.56 465 LEU A CA 1
ATOM 3690 C C . LEU A 1 465 ? 18.742 -19.073 -3.158 1.00 95.56 465 LEU A C 1
ATOM 3692 O O . LEU A 1 465 ? 18.193 -20.169 -3.237 1.00 95.56 465 LEU A O 1
ATOM 3696 N N . VAL A 1 466 ? 18.465 -18.054 -3.967 1.00 95.50 466 VAL A N 1
ATOM 3697 C CA . VAL A 1 466 ? 17.502 -18.129 -5.083 1.00 95.50 466 VAL A CA 1
ATOM 3698 C C . VAL A 1 466 ? 18.096 -17.655 -6.398 1.00 95.50 466 VAL A C 1
ATOM 3700 O O . VAL A 1 466 ? 17.760 -18.188 -7.452 1.00 95.50 466 VAL A O 1
ATOM 3703 N N . ALA A 1 467 ? 18.995 -16.676 -6.333 1.00 96.44 467 ALA A N 1
ATOM 3704 C CA . ALA A 1 467 ? 19.670 -16.110 -7.481 1.00 96.44 467 ALA A CA 1
ATOM 3705 C C . ALA A 1 467 ? 21.016 -15.493 -7.074 1.00 96.44 467 ALA A C 1
ATOM 3707 O O . ALA A 1 467 ? 21.320 -15.371 -5.884 1.00 96.44 467 ALA A O 1
ATOM 3708 N N . TYR A 1 468 ? 21.792 -15.112 -8.082 1.00 96.38 468 TYR A N 1
ATOM 3709 C CA . TYR A 1 468 ? 23.119 -14.512 -8.026 1.00 96.38 468 TYR A CA 1
ATOM 3710 C C . TYR A 1 468 ? 23.211 -13.396 -9.057 1.00 96.38 468 TYR A C 1
ATOM 3712 O O . TYR A 1 468 ? 22.598 -13.510 -10.118 1.00 96.38 468 TYR A O 1
ATOM 3720 N N . GLN A 1 469 ? 24.050 -12.397 -8.804 1.00 94.69 469 GLN A N 1
ATOM 3721 C CA . GLN A 1 469 ? 24.243 -11.251 -9.693 1.00 94.69 469 GLN A CA 1
ATOM 3722 C C . GLN A 1 469 ? 25.714 -11.049 -10.067 1.00 94.69 469 GLN A C 1
ATOM 3724 O O . GLN A 1 469 ? 26.614 -11.214 -9.240 1.00 94.69 469 GLN A O 1
ATOM 3729 N N . CYS A 1 470 ? 25.976 -10.663 -11.317 1.00 93.88 470 CYS A N 1
ATOM 3730 C CA . CYS A 1 470 ? 27.303 -10.222 -11.738 1.00 93.88 470 CYS A CA 1
ATOM 3731 C C . CYS A 1 470 ? 27.537 -8.774 -11.286 1.00 93.88 470 CYS A C 1
ATOM 3733 O O . CYS A 1 470 ? 27.100 -7.827 -11.930 1.00 93.88 470 CYS A O 1
ATOM 3735 N N . TRP A 1 471 ? 28.252 -8.582 -10.180 1.00 89.62 471 TRP A N 1
ATOM 3736 C CA . TRP A 1 471 ? 28.577 -7.237 -9.680 1.00 89.62 471 TRP A CA 1
ATOM 3737 C C . TRP A 1 471 ? 29.733 -6.563 -10.438 1.00 89.62 471 TRP A C 1
ATOM 3739 O O . TRP A 1 471 ? 30.021 -5.385 -10.222 1.00 89.62 471 TRP A O 1
ATOM 3749 N N . GLN A 1 472 ? 30.409 -7.303 -11.320 1.00 88.19 472 GLN A N 1
ATOM 3750 C CA . GLN A 1 472 ? 31.437 -6.763 -12.206 1.00 88.19 472 GLN A CA 1
ATOM 3751 C C . GLN A 1 472 ? 30.785 -6.114 -13.430 1.00 88.19 472 GLN A C 1
ATOM 3753 O O . GLN A 1 472 ? 29.707 -6.509 -13.860 1.00 88.19 472 GLN A O 1
ATOM 3758 N N . ARG A 1 473 ? 31.449 -5.103 -13.997 1.00 83.44 473 ARG A N 1
ATOM 3759 C CA . ARG A 1 473 ? 30.971 -4.395 -15.199 1.00 83.44 473 ARG A CA 1
ATOM 3760 C C . ARG A 1 473 ? 31.925 -4.504 -16.386 1.00 83.44 473 ARG A C 1
ATOM 3762 O O . ARG A 1 473 ? 31.623 -3.976 -17.445 1.00 83.44 473 ARG A O 1
ATOM 3769 N N . SER A 1 474 ? 33.056 -5.192 -16.223 1.00 82.94 474 SER A N 1
ATOM 3770 C CA . SER A 1 474 ? 34.116 -5.303 -17.235 1.00 82.94 474 SER A CA 1
ATOM 3771 C C . SER A 1 474 ? 33.691 -6.030 -18.510 1.00 82.94 474 SER A C 1
ATOM 3773 O O . SER A 1 474 ? 34.386 -5.935 -19.515 1.00 82.94 474 SER A O 1
ATOM 3775 N N . HIS A 1 475 ? 32.577 -6.763 -18.480 1.00 81.56 475 HIS A N 1
ATOM 3776 C CA . HIS A 1 475 ? 32.003 -7.424 -19.650 1.00 81.56 475 HIS A CA 1
ATOM 3777 C C . HIS A 1 475 ? 31.142 -6.495 -20.516 1.00 81.56 475 HIS A C 1
ATOM 3779 O O . HIS A 1 475 ? 30.775 -6.880 -21.622 1.00 81.56 475 HIS A O 1
ATOM 3785 N N . ARG A 1 476 ? 30.795 -5.295 -20.032 1.00 85.38 476 ARG A N 1
ATOM 3786 C CA . ARG A 1 476 ? 29.969 -4.332 -20.771 1.00 85.38 476 ARG A CA 1
ATOM 3787 C C . ARG A 1 476 ? 30.839 -3.383 -21.587 1.00 85.38 476 ARG A C 1
ATOM 3789 O O . ARG A 1 476 ? 31.867 -2.922 -21.099 1.00 85.38 476 ARG A O 1
ATOM 3796 N N . LYS A 1 477 ? 30.381 -3.050 -22.799 1.00 85.00 477 LYS A N 1
ATOM 3797 C CA . LYS A 1 477 ? 31.010 -2.030 -23.658 1.00 85.00 477 LYS A CA 1
ATOM 3798 C C . LYS A 1 477 ? 30.865 -0.629 -23.056 1.00 85.00 477 LYS A C 1
ATOM 3800 O O . LYS A 1 477 ? 31.837 0.113 -23.002 1.00 85.00 477 LYS A O 1
ATOM 3805 N N . ALA A 1 478 ? 29.668 -0.310 -22.567 1.00 88.88 478 ALA A N 1
ATOM 3806 C CA . ALA A 1 478 ? 29.339 0.956 -21.925 1.00 88.88 478 ALA A CA 1
ATOM 3807 C C . ALA A 1 478 ? 28.214 0.770 -20.898 1.00 88.88 478 ALA A C 1
ATOM 3809 O O . ALA A 1 478 ? 27.422 -0.176 -20.963 1.00 88.88 478 ALA A O 1
ATOM 3810 N N . THR A 1 479 ? 28.136 1.677 -19.932 1.00 90.88 479 THR A N 1
ATOM 3811 C CA . THR A 1 479 ? 26.983 1.847 -19.048 1.00 90.88 479 THR A CA 1
ATOM 3812 C C . THR A 1 479 ? 26.187 3.080 -19.458 1.00 90.88 479 THR A C 1
ATOM 3814 O O . THR A 1 479 ? 26.677 3.947 -20.173 1.00 90.88 479 THR A O 1
ATOM 3817 N N . HIS A 1 480 ? 24.968 3.216 -18.936 1.00 93.44 480 HIS A N 1
ATOM 3818 C CA . HIS A 1 480 ? 24.166 4.420 -19.166 1.00 93.44 480 HIS A CA 1
ATOM 3819 C C . HIS A 1 480 ? 24.891 5.706 -18.718 1.00 93.44 480 HIS A C 1
ATOM 3821 O O . HIS A 1 480 ? 24.679 6.765 -19.295 1.00 93.44 480 HIS A O 1
ATOM 3827 N N . PHE A 1 481 ? 25.763 5.629 -17.706 1.00 92.94 481 PHE A N 1
ATOM 3828 C CA . PHE A 1 481 ? 26.556 6.776 -17.249 1.00 92.94 481 PHE A CA 1
ATOM 3829 C C . PHE A 1 481 ? 27.672 7.162 -18.226 1.00 92.94 481 PHE A C 1
ATOM 3831 O O . PHE A 1 481 ? 28.068 8.324 -18.248 1.00 92.94 481 PHE A O 1
ATOM 3838 N N . ASP A 1 482 ? 28.176 6.200 -19.004 1.00 92.50 482 ASP A N 1
ATOM 3839 C CA . ASP A 1 482 ? 29.224 6.435 -20.001 1.00 92.50 482 ASP A CA 1
ATOM 3840 C C . ASP A 1 482 ? 28.636 7.084 -21.265 1.00 92.50 482 ASP A C 1
ATOM 3842 O O . ASP A 1 482 ? 29.239 7.995 -21.827 1.00 92.50 482 ASP A O 1
ATOM 3846 N N . ASP A 1 483 ? 27.432 6.658 -21.666 1.00 93.31 483 ASP A N 1
ATOM 3847 C CA . ASP A 1 483 ? 26.772 7.112 -22.898 1.00 93.31 483 ASP A CA 1
ATOM 3848 C C . ASP A 1 483 ? 26.002 8.441 -22.740 1.00 93.31 483 ASP A C 1
ATOM 3850 O O . ASP A 1 483 ? 25.828 9.179 -23.710 1.00 93.31 483 ASP A O 1
ATOM 3854 N N . HIS A 1 484 ? 25.531 8.776 -21.531 1.00 94.44 484 HIS A N 1
ATOM 3855 C CA . HIS A 1 484 ? 24.672 9.947 -21.291 1.00 94.44 484 HIS A CA 1
ATOM 3856 C C . HIS A 1 484 ? 25.377 10.998 -20.438 1.00 94.44 484 HIS A C 1
ATOM 3858 O O . HIS A 1 484 ? 25.369 10.932 -19.211 1.00 94.44 484 HIS A O 1
ATOM 3864 N N . SER A 1 485 ? 25.959 12.013 -21.078 1.00 93.94 485 SER A N 1
ATOM 3865 C CA . SER A 1 485 ? 26.711 13.078 -20.391 1.00 93.94 485 SER A CA 1
ATOM 3866 C C . SER A 1 485 ? 25.863 13.958 -19.459 1.00 93.94 485 SER A C 1
ATOM 3868 O O . SER A 1 485 ? 26.413 14.596 -18.562 1.00 93.94 485 SER A O 1
ATOM 3870 N N . ASP A 1 486 ? 24.537 13.961 -19.624 1.00 93.56 486 ASP A N 1
ATOM 3871 C CA . ASP A 1 486 ? 23.566 14.693 -18.799 1.00 93.56 486 ASP A CA 1
ATOM 3872 C C . ASP A 1 486 ? 23.090 13.903 -17.559 1.00 93.56 486 ASP A C 1
ATOM 3874 O O . ASP A 1 486 ? 22.174 14.335 -16.848 1.00 93.56 486 ASP A O 1
ATOM 3878 N N . TRP A 1 487 ? 23.687 12.739 -17.266 1.00 93.81 487 TRP A N 1
ATOM 3879 C CA . TRP A 1 487 ? 23.229 11.863 -16.184 1.00 93.81 487 TRP A CA 1
ATOM 3880 C C . TRP A 1 487 ? 23.232 12.534 -14.805 1.00 93.81 487 TRP A C 1
ATOM 3882 O O . TRP A 1 487 ? 22.362 12.251 -13.983 1.00 93.81 487 TRP A O 1
ATOM 3892 N N . THR A 1 488 ? 24.175 13.438 -14.538 1.00 93.44 488 THR A N 1
ATOM 3893 C CA . THR A 1 488 ? 24.265 14.159 -13.258 1.00 93.44 488 THR A CA 1
ATOM 3894 C C . THR A 1 488 ? 23.064 15.080 -13.048 1.00 93.44 488 THR A C 1
ATOM 3896 O O . THR A 1 488 ? 22.541 15.174 -11.935 1.00 93.44 488 THR A O 1
ATOM 3899 N N . ASP A 1 489 ? 22.560 15.701 -14.117 1.00 92.88 489 ASP A N 1
ATOM 3900 C CA . ASP A 1 489 ? 21.351 16.524 -14.082 1.00 92.88 489 ASP A CA 1
ATOM 3901 C C . ASP A 1 489 ? 20.088 15.669 -13.921 1.00 92.88 489 ASP A C 1
ATOM 3903 O O . ASP A 1 489 ? 19.154 16.058 -13.215 1.00 92.88 489 ASP A O 1
ATOM 3907 N N . ARG A 1 490 ? 20.038 14.477 -14.532 1.00 94.19 490 ARG A N 1
ATOM 3908 C CA . ARG A 1 490 ? 18.971 13.482 -14.287 1.00 94.19 490 ARG A CA 1
ATOM 3909 C C . ARG A 1 490 ? 18.949 13.048 -12.824 1.00 94.19 490 ARG A C 1
ATOM 3911 O O . ARG A 1 490 ? 17.899 13.078 -12.183 1.00 94.19 490 ARG A O 1
ATOM 3918 N N . ASP A 1 491 ? 20.111 12.720 -12.276 1.00 93.75 491 ASP A N 1
ATOM 3919 C CA . ASP A 1 491 ? 20.241 12.246 -10.904 1.00 93.75 491 ASP A CA 1
ATOM 3920 C C . ASP A 1 491 ? 19.892 13.332 -9.880 1.00 93.75 491 ASP A C 1
ATOM 3922 O O . ASP A 1 491 ? 19.147 13.089 -8.931 1.00 93.75 491 ASP A O 1
ATOM 3926 N N . LYS A 1 492 ? 20.323 14.576 -10.115 1.00 93.62 492 LYS A N 1
ATOM 3927 C CA . LYS A 1 492 ? 19.944 15.727 -9.284 1.00 93.62 492 LYS A CA 1
ATOM 3928 C C . LYS A 1 492 ? 18.425 15.908 -9.207 1.00 93.62 492 LYS A C 1
ATOM 3930 O O . LYS A 1 492 ? 17.897 16.176 -8.126 1.00 93.62 492 LYS A O 1
ATOM 3935 N N . ARG A 1 493 ? 17.719 15.757 -10.335 1.00 93.81 493 ARG A N 1
ATOM 3936 C CA . ARG A 1 493 ? 16.246 15.813 -10.392 1.00 93.81 493 ARG A CA 1
ATOM 3937 C C . ARG A 1 493 ? 15.616 14.686 -9.578 1.00 93.81 493 ARG A C 1
ATOM 3939 O O . ARG A 1 493 ? 14.795 14.961 -8.704 1.00 93.81 493 ARG A O 1
ATOM 3946 N N . SER A 1 494 ? 16.070 13.454 -9.814 1.00 95.38 494 SER A N 1
ATOM 3947 C CA . SER A 1 494 ? 15.650 12.250 -9.086 1.00 95.38 494 SER A CA 1
ATOM 3948 C C . SER A 1 494 ? 15.793 12.428 -7.571 1.00 95.38 494 SER A C 1
ATOM 3950 O O . SER A 1 494 ? 14.840 12.241 -6.818 1.00 95.38 494 SER A O 1
ATOM 3952 N N . ARG A 1 495 ? 16.956 12.889 -7.101 1.00 95.50 495 ARG A N 1
ATOM 3953 C CA . ARG A 1 495 ? 17.236 13.070 -5.669 1.00 95.50 495 ARG A CA 1
ATOM 3954 C C . ARG A 1 495 ? 16.365 14.129 -5.012 1.00 95.50 495 ARG A C 1
ATOM 3956 O O . ARG A 1 495 ? 15.880 13.905 -3.908 1.00 95.50 495 ARG A O 1
ATOM 3963 N N . GLN A 1 496 ? 16.120 15.263 -5.671 1.00 95.19 496 GLN A N 1
ATOM 3964 C CA . GLN A 1 496 ? 15.213 16.277 -5.120 1.00 95.19 496 GLN A CA 1
ATOM 3965 C C . GLN A 1 496 ? 13.771 15.767 -5.028 1.00 95.19 496 GLN A C 1
ATOM 3967 O O . GLN A 1 496 ? 13.074 16.079 -4.065 1.00 95.19 496 GLN A O 1
ATOM 3972 N N . ARG A 1 497 ? 13.341 14.945 -5.989 1.00 95.62 497 ARG A N 1
ATOM 3973 C CA . ARG A 1 497 ? 12.036 14.281 -5.952 1.00 95.62 497 ARG A CA 1
ATOM 3974 C C . ARG A 1 497 ? 11.930 13.295 -4.784 1.00 95.62 497 ARG A C 1
ATOM 3976 O O . ARG A 1 497 ? 10.946 13.327 -4.050 1.00 95.62 497 ARG A O 1
ATOM 3983 N N . VAL A 1 498 ? 12.960 12.479 -4.553 1.00 96.38 498 VAL A N 1
ATOM 3984 C CA . VAL A 1 498 ? 13.023 11.575 -3.388 1.00 96.38 498 VAL A CA 1
ATOM 3985 C C . VAL A 1 498 ? 13.060 12.363 -2.077 1.00 96.38 498 VAL A C 1
ATOM 3987 O O . VAL A 1 498 ? 12.350 12.016 -1.138 1.00 96.38 498 VAL A O 1
ATOM 3990 N N . LYS A 1 499 ? 13.822 13.460 -2.014 1.00 95.50 499 LYS A N 1
ATOM 3991 C CA . LYS A 1 499 ? 13.863 14.342 -0.841 1.00 95.50 499 LYS A CA 1
ATOM 3992 C C . LYS A 1 499 ? 12.476 14.895 -0.517 1.00 95.50 499 LYS A C 1
ATOM 3994 O O . LYS A 1 499 ? 12.048 14.801 0.626 1.00 95.50 499 LYS A O 1
ATOM 3999 N N . TYR A 1 500 ? 11.746 15.379 -1.522 1.00 95.50 500 TYR A N 1
ATOM 4000 C CA . TYR A 1 500 ? 10.361 15.815 -1.351 1.00 95.50 500 TYR A CA 1
ATOM 4001 C C . TYR A 1 500 ? 9.469 14.699 -0.792 1.00 95.50 500 TYR A C 1
ATOM 4003 O O . TYR A 1 500 ? 8.756 14.931 0.180 1.00 95.50 500 TYR A O 1
ATOM 4011 N N . LEU A 1 501 ? 9.546 13.481 -1.339 1.00 95.31 501 LEU A N 1
ATOM 4012 C CA . LEU A 1 501 ? 8.757 12.348 -0.840 1.00 95.31 501 LEU A CA 1
ATOM 4013 C C . LEU A 1 501 ? 9.062 12.020 0.628 1.00 95.31 501 LEU A C 1
ATOM 4015 O O . LEU A 1 501 ? 8.146 11.713 1.384 1.00 95.31 501 LEU A O 1
ATOM 4019 N N . LEU A 1 502 ? 10.331 12.085 1.036 1.00 95.69 502 LEU A N 1
ATOM 4020 C CA . LEU A 1 502 ? 10.773 11.620 2.355 1.00 95.69 502 LEU A CA 1
ATOM 4021 C C . LEU A 1 502 ? 10.819 12.719 3.429 1.00 95.69 502 LEU A C 1
ATOM 4023 O O . LEU A 1 502 ? 10.863 12.412 4.616 1.00 95.69 502 LEU A O 1
ATOM 4027 N N . THR A 1 503 ? 10.812 14.000 3.053 1.00 92.19 503 THR A N 1
ATOM 4028 C CA . THR A 1 503 ? 10.891 15.119 4.012 1.00 92.19 503 THR A CA 1
ATOM 4029 C C . THR A 1 503 ? 9.857 16.217 3.764 1.00 92.19 503 THR A C 1
ATOM 4031 O O . THR A 1 503 ? 9.728 17.138 4.572 1.00 92.19 503 THR A O 1
ATOM 4034 N N . GLY A 1 504 ? 9.113 16.183 2.661 1.00 90.19 504 GLY A N 1
ATOM 4035 C CA . GLY A 1 504 ? 8.228 17.275 2.249 1.00 90.19 504 GLY A CA 1
ATOM 4036 C C . GLY A 1 504 ? 8.961 18.565 1.859 1.00 90.19 504 GLY A C 1
ATOM 4037 O O . GLY A 1 504 ? 8.314 19.588 1.646 1.00 90.19 504 GLY A O 1
ATOM 4038 N N . GLU A 1 505 ? 10.296 18.558 1.783 1.00 90.19 505 GLU A N 1
ATOM 4039 C CA . GLU A 1 505 ? 11.067 19.718 1.336 1.00 90.19 505 GLU A CA 1
ATOM 4040 C C . GLU A 1 505 ? 10.854 19.933 -0.165 1.00 90.19 505 GLU A C 1
ATOM 4042 O O . GLU A 1 505 ? 11.095 19.037 -0.975 1.00 90.19 505 GLU A O 1
ATOM 4047 N N . LEU A 1 506 ? 10.382 21.124 -0.541 1.00 91.12 506 LEU A N 1
ATOM 4048 C CA . LEU A 1 506 ? 10.110 21.446 -1.938 1.00 91.12 506 LEU A CA 1
ATOM 4049 C C . LEU A 1 506 ? 11.410 21.463 -2.761 1.00 91.12 506 LEU A C 1
ATOM 4051 O O . LEU A 1 506 ? 12.417 22.019 -2.312 1.00 91.12 506 LEU A O 1
ATOM 4055 N N . PRO A 1 507 ? 11.402 20.900 -3.982 1.00 93.00 507 PRO A N 1
ATOM 4056 C CA . PRO A 1 507 ? 12.560 20.944 -4.861 1.00 93.00 507 PRO A CA 1
ATOM 4057 C C . PRO A 1 507 ? 12.829 22.369 -5.351 1.00 93.00 507 PRO A C 1
ATOM 4059 O O . PRO A 1 507 ? 11.941 23.220 -5.389 1.00 93.00 507 PRO A O 1
ATOM 4062 N N . SER A 1 508 ? 14.050 22.612 -5.836 1.00 91.44 508 SER A N 1
ATOM 4063 C CA . SER A 1 508 ? 14.417 23.914 -6.416 1.00 91.44 508 SER A CA 1
ATOM 4064 C C . SER A 1 508 ? 13.629 24.260 -7.685 1.00 91.44 508 SER A C 1
ATOM 4066 O O . SER A 1 508 ? 13.559 25.424 -8.067 1.00 91.44 508 SER A O 1
ATOM 4068 N N . ASN A 1 509 ? 13.050 23.253 -8.345 1.00 91.94 509 ASN A N 1
ATOM 4069 C CA . ASN A 1 509 ? 12.186 23.416 -9.503 1.00 91.94 509 ASN A CA 1
ATOM 4070 C C . ASN A 1 509 ? 10.915 22.566 -9.309 1.00 91.94 509 ASN A C 1
ATOM 4072 O O . ASN A 1 509 ? 11.023 21.337 -9.273 1.00 91.94 509 ASN A O 1
ATOM 4076 N N . PRO A 1 510 ? 9.720 23.181 -9.227 1.00 89.12 510 PRO A N 1
ATOM 4077 C CA . PRO A 1 510 ? 8.456 22.460 -9.079 1.00 89.12 510 PRO A CA 1
ATOM 4078 C C . PRO A 1 510 ? 8.184 21.426 -10.179 1.00 89.12 510 PRO A C 1
ATOM 4080 O O . PRO A 1 510 ? 7.519 20.430 -9.915 1.00 89.12 510 PRO A O 1
ATOM 4083 N N . ALA A 1 511 ? 8.740 21.602 -11.385 1.00 91.25 511 ALA A N 1
ATOM 4084 C CA . ALA A 1 511 ? 8.587 20.645 -12.484 1.00 91.25 511 ALA A CA 1
ATOM 4085 C C . ALA A 1 511 ? 9.155 19.249 -12.161 1.00 91.25 511 ALA A C 1
ATOM 4087 O O . ALA A 1 511 ? 8.782 18.271 -12.798 1.00 91.25 511 ALA A O 1
ATOM 4088 N N . TYR A 1 512 ? 10.029 19.123 -11.154 1.00 92.38 512 TYR A N 1
ATOM 4089 C CA . TYR A 1 512 ? 10.546 17.819 -10.714 1.00 92.38 512 TYR A CA 1
ATOM 4090 C C . TYR A 1 512 ? 9.479 16.975 -9.994 1.00 92.38 512 TYR A C 1
ATOM 4092 O O . TYR A 1 512 ? 9.651 15.767 -9.823 1.00 92.38 512 TYR A O 1
ATOM 4100 N N . LEU A 1 513 ? 8.359 17.593 -9.604 1.00 92.50 513 LEU A N 1
ATOM 4101 C CA . LEU A 1 513 ? 7.193 16.933 -9.014 1.00 92.50 513 LEU A CA 1
ATOM 4102 C C . LEU A 1 513 ? 6.123 16.579 -10.054 1.00 92.50 513 LEU A C 1
ATOM 4104 O O . LEU A 1 513 ? 4.968 16.372 -9.698 1.00 92.50 513 LEU A O 1
ATOM 4108 N N . GLN A 1 514 ? 6.484 16.498 -11.337 1.00 89.19 514 GLN A N 1
ATOM 4109 C CA . GLN A 1 514 ? 5.570 16.028 -12.375 1.00 89.19 514 GLN A CA 1
ATOM 4110 C C . GLN A 1 514 ? 4.967 14.665 -11.996 1.00 89.19 514 GLN A C 1
ATOM 4112 O O . GLN A 1 514 ? 5.694 13.759 -11.579 1.00 89.19 514 GLN A O 1
ATOM 4117 N N . ASP A 1 515 ? 3.642 14.550 -12.120 1.00 91.25 515 ASP A N 1
ATOM 4118 C CA . ASP A 1 515 ? 2.858 13.351 -11.801 1.00 91.25 515 ASP A CA 1
ATOM 4119 C C . ASP A 1 515 ? 3.151 12.753 -10.405 1.00 91.25 515 ASP A C 1
ATOM 4121 O O . ASP A 1 515 ? 3.027 11.543 -10.198 1.00 91.25 515 ASP A O 1
ATOM 4125 N N . ILE A 1 516 ? 3.620 13.556 -9.439 1.00 92.06 516 ILE A N 1
ATOM 4126 C CA . ILE A 1 516 ? 4.026 13.060 -8.114 1.00 92.06 516 ILE A CA 1
ATOM 4127 C C . ILE A 1 516 ? 2.878 12.362 -7.383 1.00 92.06 516 ILE A C 1
ATOM 4129 O O . ILE A 1 516 ? 3.117 11.432 -6.622 1.00 92.06 516 ILE A O 1
ATOM 4133 N N . GLU A 1 517 ? 1.634 12.752 -7.656 1.00 86.50 517 GLU A N 1
ATOM 4134 C CA . GLU A 1 517 ? 0.424 12.141 -7.112 1.00 86.50 517 GLU A CA 1
ATOM 4135 C C . GLU A 1 517 ? 0.236 10.678 -7.538 1.00 86.50 517 GLU A C 1
ATOM 4137 O O . GLU A 1 517 ? -0.346 9.900 -6.789 1.00 86.50 517 GLU A O 1
ATOM 4142 N N . LYS A 1 518 ? 0.769 10.270 -8.700 1.00 87.88 518 LYS A N 1
ATOM 4143 C CA . LYS A 1 518 ? 0.723 8.871 -9.170 1.00 87.88 518 LYS A CA 1
ATOM 4144 C C . LYS A 1 518 ? 1.782 7.996 -8.502 1.00 87.88 518 LYS A C 1
ATOM 4146 O O . LYS A 1 518 ? 1.668 6.773 -8.498 1.00 87.88 518 LYS A O 1
ATOM 4151 N N . PHE A 1 519 ? 2.817 8.621 -7.945 1.00 94.25 519 PHE A N 1
ATOM 4152 C CA . PHE A 1 519 ? 3.971 7.959 -7.337 1.00 94.25 519 PHE A CA 1
ATOM 4153 C C . PHE A 1 519 ? 4.192 8.414 -5.889 1.00 94.25 519 PHE A C 1
ATOM 4155 O O . PHE A 1 519 ? 5.309 8.352 -5.371 1.00 94.25 519 PHE A O 1
ATOM 4162 N N . SER A 1 520 ? 3.128 8.873 -5.227 1.00 89.56 520 SER A N 1
ATOM 4163 C CA . SER A 1 520 ? 3.196 9.413 -3.875 1.00 89.56 520 SER A CA 1
ATOM 4164 C C . SER A 1 520 ? 3.385 8.312 -2.832 1.00 89.56 520 SER A C 1
ATOM 4166 O O . SER A 1 520 ? 3.377 7.110 -3.120 1.00 89.56 520 SER A O 1
ATOM 4168 N N . LEU A 1 521 ? 3.549 8.734 -1.580 1.00 93.75 521 LEU A N 1
ATOM 4169 C CA . LEU A 1 521 ? 3.361 7.854 -0.433 1.00 93.75 521 LEU A CA 1
ATOM 4170 C C . LEU A 1 521 ? 1.885 7.443 -0.318 1.00 93.75 521 LEU A C 1
ATOM 4172 O O . LEU A 1 521 ? 0.991 8.189 -0.724 1.00 93.75 521 LEU A O 1
ATOM 4176 N N . GLY A 1 522 ? 1.651 6.255 0.235 1.00 87.31 522 GLY A N 1
ATOM 4177 C CA . GLY A 1 522 ? 0.314 5.744 0.529 1.00 87.31 522 GLY A CA 1
ATOM 4178 C C . GLY A 1 522 ? -0.212 6.231 1.882 1.00 87.31 522 GLY A C 1
ATOM 4179 O O . GLY A 1 522 ? 0.465 6.946 2.620 1.00 87.31 522 GLY A O 1
ATOM 4180 N N . THR A 1 523 ? -1.429 5.814 2.230 1.00 83.94 523 THR A N 1
ATOM 4181 C CA . THR A 1 523 ? -2.107 6.210 3.480 1.00 83.94 523 THR A CA 1
ATOM 4182 C C . THR A 1 523 ? -2.349 5.046 4.447 1.00 83.94 523 THR A C 1
ATOM 4184 O O . THR A 1 523 ? -2.925 5.235 5.518 1.00 83.94 523 THR A O 1
ATOM 4187 N N . ALA A 1 524 ? -1.913 3.829 4.107 1.00 74.06 524 ALA A N 1
ATOM 4188 C CA . ALA A 1 524 ? -2.137 2.642 4.933 1.00 74.06 524 ALA A CA 1
ATOM 4189 C C . ALA A 1 524 ? -1.328 2.678 6.243 1.00 74.06 524 ALA A C 1
ATOM 4191 O O . ALA A 1 524 ? -1.815 2.220 7.283 1.00 74.06 524 ALA A O 1
ATOM 4192 N N . ARG A 1 525 ? -0.107 3.228 6.187 1.00 84.62 525 ARG A N 1
ATOM 4193 C CA . ARG A 1 525 ? 0.793 3.499 7.323 1.00 84.62 525 ARG A CA 1
ATOM 4194 C C . ARG A 1 525 ? 1.533 4.813 7.090 1.00 84.62 525 ARG A C 1
ATOM 4196 O O . ARG A 1 525 ? 1.729 5.196 5.941 1.00 84.62 525 ARG A O 1
ATOM 4203 N N . SER A 1 526 ? 1.949 5.490 8.158 1.00 81.25 526 SER A N 1
ATOM 4204 C CA . SER A 1 526 ? 2.650 6.772 8.032 1.00 81.25 526 SER A CA 1
ATOM 4205 C C . SER A 1 526 ? 4.138 6.591 7.705 1.00 81.25 526 SER A C 1
ATOM 4207 O O . SER A 1 526 ? 4.730 5.544 7.990 1.00 81.25 526 SER A O 1
ATOM 4209 N N . LEU A 1 527 ? 4.750 7.629 7.125 1.00 85.12 527 LEU A N 1
ATOM 4210 C CA . LEU A 1 527 ? 6.202 7.699 6.939 1.00 85.12 527 LEU A CA 1
ATOM 4211 C C . LEU A 1 527 ? 6.944 7.762 8.284 1.00 85.12 527 LEU A C 1
ATOM 4213 O O . LEU A 1 527 ? 7.990 7.147 8.424 1.00 85.12 527 LEU A O 1
ATOM 4217 N N . GLU A 1 528 ? 6.378 8.427 9.290 1.00 78.38 528 GLU A N 1
ATOM 4218 C CA . GLU A 1 528 ? 6.964 8.502 10.638 1.00 78.38 528 GLU A CA 1
ATOM 4219 C C . GLU A 1 528 ? 7.036 7.113 11.305 1.00 78.38 528 GLU A C 1
ATOM 4221 O O . GLU A 1 528 ? 8.029 6.759 11.949 1.00 78.38 528 GLU A O 1
ATOM 4226 N N . ASP A 1 529 ? 6.015 6.272 11.093 1.00 71.38 529 ASP A N 1
ATOM 4227 C CA . ASP A 1 529 ? 6.045 4.878 11.549 1.00 71.38 529 ASP A CA 1
ATOM 4228 C C . ASP A 1 529 ? 7.122 4.074 10.807 1.00 71.38 529 ASP A C 1
ATOM 4230 O O . ASP A 1 529 ? 7.741 3.192 11.402 1.00 71.38 529 ASP A O 1
ATOM 4234 N N . TYR A 1 530 ? 7.370 4.382 9.527 1.00 87.62 530 TYR A N 1
ATOM 4235 C CA . TYR A 1 530 ? 8.456 3.768 8.763 1.00 87.62 530 TYR A CA 1
ATOM 4236 C C . TYR A 1 530 ? 9.817 4.161 9.333 1.00 87.62 530 TYR A C 1
ATOM 4238 O O . TYR A 1 530 ? 10.607 3.277 9.659 1.00 87.62 530 TYR A O 1
ATOM 4246 N N . GLU A 1 531 ? 10.066 5.463 9.504 1.00 83.88 531 GLU A N 1
ATOM 4247 C CA . GLU A 1 531 ? 11.273 6.036 10.115 1.00 83.88 531 GLU A CA 1
ATOM 4248 C C . GLU A 1 531 ? 11.571 5.377 11.469 1.00 83.88 531 GLU A C 1
ATOM 4250 O O . GLU A 1 531 ? 12.670 4.870 11.708 1.00 83.88 531 GLU A O 1
ATOM 4255 N N . THR A 1 532 ? 10.545 5.253 12.312 1.00 78.69 532 THR A N 1
ATOM 4256 C CA . THR A 1 532 ? 10.634 4.571 13.608 1.00 78.69 532 THR A CA 1
ATOM 4257 C C . THR A 1 532 ? 10.959 3.082 13.455 1.00 78.69 532 THR A C 1
ATOM 4259 O O . THR A 1 532 ? 11.856 2.566 14.126 1.00 78.69 532 THR A O 1
ATOM 4262 N N . PHE A 1 533 ? 10.255 2.376 12.566 1.00 80.12 533 PHE A N 1
ATOM 4263 C CA . PHE A 1 533 ? 10.423 0.938 12.347 1.00 80.12 533 PHE A CA 1
ATOM 4264 C C . PHE A 1 533 ? 11.830 0.581 11.861 1.00 80.12 533 PHE A C 1
ATOM 4266 O O . PHE A 1 533 ? 12.449 -0.361 12.376 1.00 80.12 533 PHE A O 1
ATOM 4273 N N . CYS A 1 534 ? 12.334 1.318 10.873 1.00 86.12 534 CYS A N 1
ATOM 4274 C CA . CYS A 1 534 ? 13.652 1.072 10.303 1.00 86.12 534 CYS A CA 1
ATOM 4275 C C . CYS A 1 534 ? 14.774 1.757 11.095 1.00 86.12 534 CYS A C 1
ATOM 4277 O O . CYS A 1 534 ? 15.934 1.371 10.971 1.00 86.12 534 CYS A O 1
ATOM 4279 N N . GLY A 1 535 ? 14.427 2.677 12.000 1.00 84.25 535 GLY A N 1
ATOM 4280 C CA . GLY A 1 535 ? 15.336 3.321 12.935 1.00 84.25 535 GLY A CA 1
ATOM 4281 C C . GLY A 1 535 ? 16.193 4.398 12.276 1.00 84.25 535 GLY A C 1
ATOM 4282 O O . GLY A 1 535 ? 17.405 4.431 12.509 1.00 84.25 535 GLY A O 1
ATOM 4283 N N . LEU A 1 536 ? 15.576 5.247 11.460 1.00 88.44 536 LEU A N 1
ATOM 4284 C CA . LEU A 1 536 ? 16.188 6.410 10.820 1.00 88.44 536 LEU A CA 1
ATOM 4285 C C . LEU A 1 536 ? 15.301 7.646 10.987 1.00 88.44 536 LEU A C 1
ATOM 4287 O O . LEU A 1 536 ? 14.138 7.526 11.345 1.00 88.44 536 LEU A O 1
ATOM 4291 N N . ASP A 1 537 ? 15.846 8.817 10.685 1.00 88.69 537 ASP A N 1
ATOM 4292 C CA . ASP A 1 537 ? 15.087 10.059 10.506 1.00 88.69 537 ASP A CA 1
ATOM 4293 C C . ASP A 1 537 ? 15.639 10.764 9.263 1.00 88.69 537 ASP A C 1
ATOM 4295 O O . ASP A 1 537 ? 16.834 11.076 9.194 1.00 88.69 537 ASP A O 1
ATOM 4299 N N . PHE A 1 538 ? 14.787 10.973 8.260 1.00 91.75 538 PHE A N 1
ATOM 4300 C CA . PHE A 1 538 ? 15.171 11.548 6.973 1.00 91.75 538 PHE A CA 1
ATOM 4301 C C . PHE A 1 538 ? 15.499 13.040 7.069 1.00 91.75 538 PHE A C 1
ATOM 4303 O O . PHE A 1 538 ? 16.341 13.531 6.316 1.00 91.75 538 PHE A O 1
ATOM 4310 N N . ARG A 1 539 ? 14.872 13.778 7.994 1.00 85.75 539 ARG A N 1
ATOM 4311 C CA . ARG A 1 539 ? 15.108 15.220 8.170 1.00 85.75 539 ARG A CA 1
ATOM 4312 C C . ARG A 1 539 ? 16.420 15.475 8.899 1.00 85.75 539 ARG A C 1
ATOM 4314 O O . ARG A 1 539 ? 17.223 16.295 8.455 1.00 85.75 539 ARG A O 1
ATOM 4321 N N . SER A 1 540 ? 16.636 14.781 10.015 1.00 89.62 540 SER A N 1
ATOM 4322 C CA . SER A 1 540 ? 17.858 14.902 10.816 1.00 89.62 540 SER A CA 1
ATOM 4323 C C . SER A 1 540 ? 19.015 14.059 10.277 1.00 89.62 540 SER A C 1
ATOM 4325 O O . SER A 1 540 ? 20.153 14.249 10.706 1.00 89.62 540 SER A O 1
ATOM 4327 N N . LYS A 1 541 ? 18.746 13.169 9.310 1.00 92.31 541 LYS A N 1
ATOM 4328 C CA . LYS A 1 541 ? 19.721 12.279 8.652 1.00 92.31 541 LYS A CA 1
ATOM 4329 C C . LYS A 1 541 ? 20.410 11.353 9.650 1.00 92.31 541 LYS A C 1
ATOM 4331 O O . LYS A 1 541 ? 21.590 11.017 9.518 1.00 92.31 541 LYS A O 1
ATOM 4336 N N . THR A 1 542 ? 19.682 10.960 10.691 1.00 86.00 542 THR A N 1
ATOM 4337 C CA . THR A 1 542 ? 20.211 10.107 11.752 1.00 86.00 542 THR A CA 1
ATOM 4338 C C . THR A 1 542 ? 19.873 8.647 11.485 1.00 86.00 542 THR A C 1
ATOM 4340 O O . THR A 1 542 ? 18.834 8.313 10.924 1.00 86.00 542 THR A O 1
ATOM 4343 N N . LEU A 1 543 ? 20.794 7.763 11.872 1.00 85.12 543 LEU A N 1
ATOM 4344 C CA . LEU A 1 543 ? 20.640 6.315 11.780 1.00 85.12 543 LEU A CA 1
ATOM 4345 C C . LEU A 1 543 ? 20.874 5.717 13.162 1.00 85.12 543 LEU A C 1
ATOM 4347 O O . LEU A 1 543 ? 21.885 6.014 13.810 1.00 85.12 543 LEU A O 1
ATOM 4351 N N . SER A 1 544 ? 19.979 4.839 13.591 1.00 81.75 544 SER A N 1
ATOM 4352 C CA . SER A 1 544 ? 20.149 4.016 14.789 1.00 81.75 544 SER A CA 1
ATOM 4353 C C . SER A 1 544 ? 21.061 2.811 14.523 1.00 81.75 544 SER A C 1
ATOM 4355 O O . SER A 1 544 ? 21.457 2.528 13.388 1.00 81.75 544 SER A O 1
ATOM 4357 N N . GLU A 1 545 ? 21.406 2.068 15.574 1.00 77.00 545 GLU A N 1
ATOM 4358 C CA . GLU A 1 545 ? 22.095 0.782 15.427 1.00 77.00 545 GLU A CA 1
ATOM 4359 C C . GLU A 1 545 ? 21.222 -0.247 14.692 1.00 77.00 545 GLU A C 1
ATOM 4361 O O . GLU A 1 545 ? 21.716 -1.016 13.874 1.00 77.00 545 GLU A O 1
ATOM 4366 N N . ARG A 1 546 ? 19.901 -0.203 14.906 1.00 78.75 546 ARG A N 1
ATOM 4367 C CA . ARG A 1 546 ? 18.930 -1.070 14.228 1.00 78.75 546 ARG A CA 1
ATOM 4368 C C . ARG A 1 546 ? 18.997 -0.918 12.708 1.00 78.75 546 ARG A C 1
ATOM 4370 O O . ARG A 1 546 ? 19.133 -1.926 12.017 1.00 78.75 546 ARG A O 1
ATOM 4377 N N . ALA A 1 547 ? 18.978 0.321 12.215 1.00 85.81 547 ALA A N 1
ATOM 4378 C CA . ALA A 1 547 ? 19.078 0.613 10.784 1.00 85.81 547 ALA A CA 1
ATOM 4379 C C . ALA A 1 547 ? 20.370 0.041 10.181 1.00 85.81 547 ALA A C 1
ATOM 4381 O O . ALA A 1 547 ? 20.352 -0.568 9.109 1.00 85.81 547 ALA A O 1
ATOM 4382 N N . ARG A 1 548 ? 21.486 0.184 10.911 1.00 85.06 548 ARG A N 1
ATOM 4383 C CA . ARG A 1 548 ? 22.804 -0.327 10.506 1.00 85.06 548 ARG A CA 1
ATOM 4384 C C . ARG A 1 548 ? 22.924 -1.842 10.603 1.00 85.06 548 ARG A C 1
ATOM 4386 O O . ARG A 1 548 ? 23.720 -2.422 9.879 1.00 85.06 548 ARG A O 1
ATOM 4393 N N . ASN A 1 549 ? 22.152 -2.479 11.480 1.00 82.69 549 ASN A N 1
ATOM 4394 C CA . ASN A 1 549 ? 22.187 -3.918 11.696 1.00 82.69 549 ASN A CA 1
ATOM 4395 C C . ASN A 1 549 ? 21.243 -4.689 10.764 1.00 82.69 549 ASN A C 1
ATOM 4397 O O . ASN A 1 549 ? 21.381 -5.906 10.694 1.00 82.69 549 ASN A O 1
ATOM 4401 N N . GLY A 1 550 ? 20.286 -4.064 10.072 1.00 81.31 550 GLY A N 1
ATOM 4402 C CA . GLY A 1 550 ? 19.481 -4.736 9.037 1.00 81.31 550 GLY A CA 1
ATOM 4403 C C . GLY A 1 550 ? 18.687 -5.969 9.504 1.00 81.31 550 GLY A C 1
ATOM 4404 O O . GLY A 1 550 ? 18.439 -6.874 8.711 1.00 81.31 550 GLY A O 1
ATOM 4405 N N . ARG A 1 551 ? 18.357 -6.064 10.799 1.00 73.81 551 ARG A N 1
ATOM 4406 C CA . ARG A 1 551 ? 17.579 -7.162 11.402 1.00 73.81 551 ARG A CA 1
ATOM 4407 C C . ARG A 1 551 ? 16.294 -6.579 11.976 1.00 73.81 551 ARG A C 1
ATOM 4409 O O . ARG A 1 551 ? 16.348 -5.843 12.962 1.00 73.81 551 ARG A O 1
ATOM 4416 N N . TYR A 1 552 ? 15.161 -6.928 11.374 1.00 76.19 552 TYR A N 1
ATOM 4417 C CA . TYR A 1 552 ? 13.852 -6.369 11.731 1.00 76.19 552 TYR A CA 1
ATOM 4418 C C . TYR A 1 552 ? 12.860 -7.429 12.231 1.00 76.19 552 TYR A C 1
ATOM 4420 O O . TYR A 1 552 ? 11.694 -7.120 12.457 1.00 76.19 552 TYR A O 1
ATOM 4428 N N . ASP A 1 553 ? 13.353 -8.651 12.465 1.00 62.84 553 ASP A N 1
ATOM 4429 C CA . ASP A 1 553 ? 12.613 -9.836 12.935 1.00 62.84 553 ASP A CA 1
ATOM 4430 C C . ASP A 1 553 ? 12.021 -9.686 14.342 1.00 62.84 553 ASP A C 1
ATOM 4432 O O . ASP A 1 553 ? 11.146 -10.447 14.745 1.00 62.84 553 ASP A O 1
ATOM 4436 N N . LEU A 1 554 ? 12.492 -8.685 15.085 1.00 45.97 5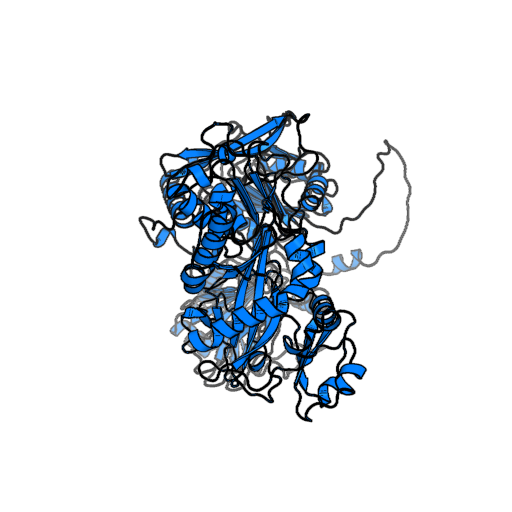54 LEU A N 1
ATOM 4437 C CA . LEU A 1 554 ? 12.040 -8.319 16.419 1.00 45.97 554 LEU A CA 1
ATOM 4438 C C . LEU A 1 554 ? 11.873 -6.796 16.471 1.00 45.97 554 LEU A C 1
ATOM 4440 O O . LEU A 1 554 ? 12.663 -6.050 15.879 1.00 45.97 554 LEU A O 1
ATOM 4444 N N . LEU A 1 555 ? 10.847 -6.323 17.176 1.00 41.69 555 LEU A N 1
ATOM 4445 C CA . LEU A 1 555 ? 10.746 -4.933 17.639 1.00 41.69 555 LEU A CA 1
ATOM 4446 C C . LEU A 1 555 ? 11.960 -4.590 18.530 1.00 41.69 555 LEU A C 1
ATOM 4448 O O . LEU A 1 555 ? 12.617 -5.509 19.019 1.00 41.69 555 LEU A O 1
ATOM 4452 N N . PRO A 1 556 ? 12.320 -3.303 18.696 1.00 38.81 556 PRO A N 1
ATOM 4453 C CA . PRO A 1 556 ? 13.650 -2.873 19.129 1.00 38.81 556 PRO A CA 1
ATOM 4454 C C . PRO A 1 556 ? 14.217 -3.642 20.330 1.00 38.81 556 PRO A C 1
ATOM 4456 O O . PRO A 1 556 ? 13.633 -3.657 21.409 1.00 38.81 556 PRO A O 1
ATOM 4459 N N . VAL A 1 557 ? 15.420 -4.192 20.152 1.00 36.25 557 VAL A N 1
ATOM 4460 C CA . VAL A 1 557 ? 16.389 -4.323 21.244 1.00 36.25 557 VAL A CA 1
ATOM 4461 C C . VAL A 1 557 ? 17.162 -3.006 21.243 1.00 36.25 557 VAL A C 1
ATOM 4463 O O . VAL A 1 557 ? 17.816 -2.703 20.241 1.00 36.25 557 VAL A O 1
ATOM 4466 N N . PRO A 1 558 ? 17.058 -2.166 22.279 1.00 37.47 558 PRO A N 1
ATOM 4467 C CA . PRO A 1 558 ? 17.901 -0.995 22.375 1.00 37.47 558 PRO A CA 1
ATOM 4468 C C . PRO A 1 558 ? 19.324 -1.447 22.750 1.00 37.47 558 PRO A C 1
ATOM 4470 O O . PRO A 1 558 ? 19.533 -2.508 23.342 1.00 37.47 558 PRO A O 1
ATOM 4473 N N . ALA A 1 559 ? 20.310 -0.664 22.328 1.00 33.94 559 ALA A N 1
ATOM 4474 C CA . ALA A 1 559 ? 21.732 -0.966 22.445 1.00 33.94 559 ALA A CA 1
ATOM 4475 C C . ALA A 1 559 ? 22.178 -1.116 23.907 1.00 33.94 559 ALA A C 1
ATOM 4477 O O . ALA A 1 559 ? 21.940 -0.231 24.714 1.00 33.94 559 ALA A O 1
ATOM 4478 N N . THR A 1 560 ? 22.897 -2.181 24.253 1.00 33.31 560 THR A N 1
ATOM 4479 C CA . THR A 1 560 ? 23.476 -2.423 25.587 1.00 33.31 560 THR A CA 1
ATOM 4480 C C . THR A 1 560 ? 24.366 -1.257 26.073 1.00 33.31 560 THR A C 1
ATOM 4482 O O . THR A 1 560 ? 25.572 -1.249 25.841 1.00 33.31 560 THR A O 1
ATOM 4485 N N . ASN A 1 561 ? 23.795 -0.255 26.747 1.00 39.50 561 ASN A N 1
ATOM 4486 C CA . ASN A 1 561 ? 24.509 0.857 27.390 1.00 39.50 561 ASN A CA 1
ATOM 4487 C C . ASN A 1 561 ? 23.751 1.267 28.672 1.00 39.50 561 ASN A C 1
ATOM 4489 O O . ASN A 1 561 ? 22.543 1.387 28.626 1.00 39.50 561 ASN A O 1
ATOM 4493 N N . PRO A 1 562 ? 24.355 1.516 29.843 1.00 37.03 562 PRO A N 1
ATOM 4494 C CA . PRO A 1 562 ? 23.596 1.751 31.082 1.00 37.03 562 PRO A CA 1
ATOM 4495 C C . PRO A 1 562 ? 22.663 2.991 31.124 1.00 37.03 562 PRO A C 1
ATOM 4497 O O . PRO A 1 562 ? 21.935 3.135 32.107 1.00 37.03 562 PRO A O 1
ATOM 4500 N N . ALA A 1 563 ? 22.639 3.838 30.080 1.00 48.66 563 ALA A N 1
ATOM 4501 C CA . ALA A 1 563 ? 21.812 5.050 29.894 1.00 48.66 563 ALA A CA 1
ATOM 4502 C C . ALA A 1 563 ? 20.486 4.817 29.122 1.00 48.66 563 ALA A C 1
ATOM 4504 O O . ALA A 1 563 ? 20.009 5.671 28.376 1.00 48.66 563 ALA A O 1
ATOM 4505 N N . MET A 1 564 ? 19.919 3.624 29.255 1.00 56.62 564 MET A N 1
ATOM 4506 C CA . MET A 1 564 ? 18.865 3.100 28.387 1.00 56.62 564 MET A CA 1
ATOM 4507 C C . MET A 1 564 ? 17.467 3.623 28.716 1.00 56.62 564 MET A C 1
ATOM 4509 O O . MET A 1 564 ? 16.869 3.270 29.737 1.00 56.62 564 MET A O 1
ATOM 4513 N N . GLY A 1 565 ? 16.965 4.477 27.823 1.00 63.06 565 GLY A N 1
ATOM 4514 C CA . GLY A 1 565 ? 15.606 5.005 27.836 1.00 63.06 565 GLY A CA 1
ATOM 4515 C C . GLY A 1 565 ? 14.531 3.931 27.613 1.00 63.06 565 GLY A C 1
ATOM 4516 O O . GLY A 1 565 ? 14.820 2.730 27.581 1.00 63.06 565 GLY A O 1
ATOM 4517 N N . PRO A 1 566 ? 13.267 4.339 27.482 1.00 75.00 566 PRO A N 1
ATOM 4518 C CA . PRO A 1 566 ? 12.157 3.408 27.360 1.00 75.00 566 PRO A CA 1
ATOM 4519 C C . PRO A 1 566 ? 12.153 2.609 26.070 1.00 75.00 566 PRO A C 1
ATOM 4521 O O . PRO A 1 566 ? 12.622 3.059 25.027 1.00 75.00 566 PRO A O 1
ATOM 4524 N N . LEU A 1 567 ? 11.492 1.461 26.143 1.00 75.44 567 LEU A N 1
ATOM 4525 C CA . LEU A 1 567 ? 11.046 0.705 24.991 1.00 75.44 567 LEU A CA 1
ATOM 4526 C C . LEU A 1 567 ? 9.546 0.853 24.813 1.00 75.44 567 LEU A C 1
ATOM 4528 O O . LEU A 1 567 ? 8.784 0.782 25.773 1.00 75.44 567 LEU A O 1
ATOM 4532 N N . VAL A 1 568 ? 9.131 1.029 23.567 1.00 79.06 568 VAL A N 1
ATOM 4533 C CA . VAL A 1 568 ? 7.729 1.109 23.171 1.00 79.06 568 VAL A CA 1
ATOM 4534 C C . VAL A 1 568 ? 7.541 0.102 22.045 1.00 79.06 568 VAL A C 1
ATOM 4536 O O . VAL A 1 568 ? 8.094 0.266 20.961 1.00 79.06 568 VAL A O 1
ATOM 4539 N N . LEU A 1 569 ? 6.828 -0.984 22.332 1.00 75.44 569 LEU A N 1
ATOM 4540 C CA . LEU A 1 569 ? 6.575 -2.091 21.413 1.00 75.44 569 LEU A CA 1
ATOM 4541 C C . LEU A 1 569 ? 5.074 -2.139 21.113 1.00 75.44 569 LEU A C 1
ATOM 4543 O O . LEU A 1 569 ? 4.286 -2.752 21.837 1.00 75.44 569 LEU A O 1
ATOM 4547 N N . VAL A 1 570 ? 4.661 -1.441 20.062 1.00 75.19 570 VAL A N 1
ATOM 4548 C CA . VAL A 1 570 ? 3.245 -1.237 19.740 1.00 75.19 570 VAL A CA 1
ATOM 4549 C C . VAL A 1 570 ? 2.979 -1.532 18.265 1.00 75.19 570 VAL A C 1
ATOM 4551 O O . VAL A 1 570 ? 3.831 -1.265 17.420 1.00 75.19 570 VAL A O 1
ATOM 4554 N N . ASN A 1 571 ? 1.809 -2.091 17.946 1.00 68.19 571 ASN A N 1
ATOM 4555 C CA . ASN A 1 571 ? 1.349 -2.288 16.558 1.00 68.19 571 ASN A CA 1
ATOM 4556 C C . ASN A 1 571 ? 0.092 -1.476 16.220 1.00 68.19 571 ASN A C 1
ATOM 4558 O O . ASN A 1 571 ? -0.457 -1.585 15.123 1.00 68.19 571 ASN A O 1
ATOM 4562 N N . ARG A 1 572 ? -0.380 -0.665 17.168 1.00 67.00 572 ARG A N 1
ATOM 4563 C CA . ARG A 1 572 ? -1.512 0.241 17.008 1.00 67.00 572 ARG A CA 1
ATOM 4564 C C . ARG A 1 572 ? -1.155 1.587 17.627 1.00 67.00 572 ARG A C 1
ATOM 4566 O O . ARG A 1 572 ? -0.666 1.630 18.750 1.00 67.00 572 ARG A O 1
ATOM 4573 N N . ALA A 1 573 ? -1.448 2.665 16.894 1.00 70.38 573 ALA A N 1
ATOM 4574 C CA . ALA A 1 573 ? -1.160 4.045 17.299 1.00 70.38 573 ALA A CA 1
ATOM 4575 C C . ALA A 1 573 ? 0.322 4.295 17.620 1.00 70.38 573 ALA A C 1
ATOM 4577 O O . ALA A 1 573 ? 0.653 4.947 18.609 1.00 70.38 573 ALA A O 1
ATOM 4578 N N . THR A 1 574 ? 1.209 3.749 16.782 1.00 70.75 574 THR A N 1
ATOM 4579 C CA . THR A 1 574 ? 2.662 3.810 16.960 1.00 70.75 574 THR A CA 1
ATOM 4580 C C . THR A 1 574 ? 3.150 5.245 17.139 1.00 70.75 574 THR A C 1
ATOM 4582 O O . THR A 1 574 ? 3.696 5.554 18.200 1.00 70.75 574 THR A O 1
ATOM 4585 N N . ALA A 1 575 ? 2.837 6.146 16.203 1.00 68.06 575 ALA A N 1
ATOM 4586 C CA . ALA A 1 575 ? 3.124 7.575 16.338 1.00 68.06 575 ALA A CA 1
ATOM 4587 C C . ALA A 1 575 ? 2.663 8.175 17.687 1.00 68.06 575 ALA A C 1
ATOM 4589 O O . ALA A 1 575 ? 3.442 8.850 18.361 1.00 68.06 575 ALA A O 1
ATOM 4590 N N . HIS A 1 576 ? 1.435 7.889 18.146 1.00 82.06 576 HIS A N 1
ATOM 4591 C CA . HIS A 1 576 ? 0.917 8.417 19.418 1.00 82.06 576 HIS A CA 1
ATOM 4592 C C . HIS A 1 576 ? 1.723 7.933 20.623 1.00 82.06 576 HIS A C 1
ATOM 4594 O O . HIS A 1 576 ? 2.153 8.746 21.442 1.00 82.06 576 HIS A O 1
ATOM 4600 N N . PHE A 1 577 ? 1.952 6.622 20.727 1.00 81.31 577 PHE A N 1
ATOM 4601 C CA . PHE A 1 577 ? 2.702 6.042 21.841 1.00 81.31 577 PHE A CA 1
ATOM 4602 C C . PHE A 1 577 ? 4.160 6.508 21.850 1.00 81.31 577 PHE A C 1
ATOM 4604 O O . PHE A 1 577 ? 4.681 6.817 22.923 1.00 81.31 577 PHE A O 1
ATOM 4611 N N . HIS A 1 578 ? 4.812 6.618 20.689 1.00 76.25 578 HIS A N 1
ATOM 4612 C CA . HIS A 1 578 ? 6.180 7.136 20.600 1.00 76.25 578 HIS A CA 1
ATOM 4613 C C . HIS A 1 578 ? 6.256 8.616 20.986 1.00 76.25 578 HIS A C 1
ATOM 4615 O O . HIS A 1 578 ? 7.096 8.982 21.811 1.00 76.25 578 HIS A O 1
ATOM 4621 N N . LYS A 1 579 ? 5.348 9.451 20.466 1.00 78.38 579 LYS A N 1
ATOM 4622 C CA . LYS A 1 579 ? 5.278 10.884 20.783 1.00 78.38 579 LYS A CA 1
ATOM 4623 C C . LYS A 1 579 ? 5.106 11.122 22.281 1.00 78.38 579 LYS A C 1
ATOM 4625 O O . LYS A 1 579 ? 5.866 11.883 22.876 1.00 78.38 579 LYS A O 1
ATOM 4630 N N . VAL A 1 580 ? 4.146 10.437 22.900 1.00 85.81 580 VAL A N 1
ATOM 4631 C CA . VAL A 1 580 ? 3.886 10.544 24.340 1.00 85.81 580 VAL A CA 1
ATOM 4632 C C . VAL A 1 580 ? 5.058 10.007 25.163 1.00 85.81 580 VAL A C 1
ATOM 4634 O O . VAL A 1 580 ? 5.510 10.672 26.092 1.00 85.81 580 VAL A O 1
ATOM 4637 N N . SER A 1 581 ? 5.593 8.832 24.821 1.00 83.06 581 SER A N 1
ATOM 4638 C CA . SER A 1 581 ? 6.713 8.237 25.566 1.00 83.06 581 SER A CA 1
ATOM 4639 C C . SER A 1 581 ? 7.958 9.118 25.527 1.00 83.06 581 SER A C 1
ATOM 4641 O O . SER A 1 581 ? 8.627 9.283 26.546 1.00 83.06 581 SER A O 1
ATOM 4643 N N . LYS A 1 582 ? 8.242 9.732 24.372 1.00 79.50 582 LYS A N 1
ATOM 4644 C CA . LYS A 1 582 ? 9.324 10.707 24.221 1.00 79.50 582 LYS A CA 1
ATOM 4645 C C . LYS A 1 582 ? 9.088 11.934 25.102 1.00 79.50 582 LYS A C 1
ATOM 4647 O O . LYS A 1 582 ? 9.983 12.301 25.854 1.00 79.50 582 LYS A O 1
ATOM 4652 N N . ALA A 1 583 ? 7.887 12.513 25.066 1.00 81.50 583 ALA A N 1
ATOM 4653 C CA . ALA A 1 583 ? 7.552 13.684 25.875 1.00 81.50 583 ALA A CA 1
ATOM 4654 C C . ALA A 1 583 ? 7.693 13.413 27.385 1.00 81.50 583 ALA A C 1
ATOM 4656 O O . ALA A 1 583 ? 8.249 14.235 28.113 1.00 81.50 583 ALA A O 1
ATOM 4657 N N . ILE A 1 584 ? 7.246 12.246 27.864 1.00 83.06 584 ILE A N 1
ATOM 4658 C CA . ILE A 1 584 ? 7.406 11.854 29.273 1.00 83.06 584 ILE A CA 1
ATOM 4659 C C . ILE A 1 584 ? 8.886 11.644 29.614 1.00 83.06 584 ILE A C 1
ATOM 4661 O O . ILE A 1 584 ? 9.345 12.124 30.652 1.00 83.06 584 ILE A O 1
ATOM 4665 N N . TRP A 1 585 ? 9.636 10.952 28.749 1.00 79.38 585 TRP A N 1
ATOM 4666 C CA . TRP A 1 585 ? 11.072 10.733 28.932 1.00 79.38 585 TRP A CA 1
ATOM 4667 C C . TRP A 1 585 ? 11.840 12.055 29.027 1.00 79.38 585 TRP A C 1
ATOM 4669 O O . TRP A 1 585 ? 12.650 12.212 29.932 1.00 79.38 585 TRP A O 1
ATOM 4679 N N . GLU A 1 586 ? 11.561 13.021 28.152 1.00 79.38 586 GLU A N 1
ATOM 4680 C CA . GLU A 1 586 ? 12.208 14.340 28.160 1.00 79.38 586 GLU A CA 1
ATOM 4681 C C . GLU A 1 586 ? 11.883 15.147 29.427 1.00 79.38 586 GLU A C 1
ATOM 4683 O O . GLU A 1 586 ? 12.749 15.848 29.948 1.00 79.38 586 GLU A O 1
ATOM 4688 N N . GLN A 1 587 ? 10.661 15.023 29.958 1.00 81.06 587 GLN A N 1
ATOM 4689 C CA . GLN A 1 587 ? 10.246 15.697 31.193 1.00 81.06 587 GLN A CA 1
ATOM 4690 C C . GLN A 1 587 ? 10.845 15.058 32.453 1.00 81.06 587 GLN A C 1
ATOM 4692 O O . GLN A 1 587 ? 11.194 15.769 33.396 1.00 81.06 587 GLN A O 1
ATOM 4697 N N . ASN A 1 588 ? 10.919 13.724 32.512 1.00 74.69 588 ASN A N 1
ATOM 4698 C CA . ASN A 1 588 ? 11.378 13.002 33.699 1.00 74.69 588 ASN A CA 1
ATOM 4699 C C . ASN A 1 588 ? 12.064 11.661 33.355 1.00 74.69 588 ASN A C 1
ATOM 4701 O O . ASN A 1 588 ? 11.474 10.587 33.559 1.00 74.69 588 ASN A O 1
ATOM 4705 N N . PRO A 1 589 ? 13.331 11.699 32.897 1.00 71.62 589 PRO A N 1
ATOM 4706 C CA . PRO A 1 589 ? 14.052 10.512 32.436 1.00 71.62 589 PRO A CA 1
ATOM 4707 C C . PRO A 1 589 ? 14.155 9.400 33.490 1.00 71.62 589 PRO A C 1
ATOM 4709 O O . PRO A 1 589 ? 14.046 8.216 33.178 1.00 71.62 589 PRO A O 1
ATOM 4712 N N . SER A 1 590 ? 14.327 9.752 34.767 1.00 71.00 590 SER A N 1
ATOM 4713 C CA . SER A 1 590 ? 14.542 8.769 35.839 1.00 71.00 590 SER A CA 1
ATOM 4714 C C . SER A 1 590 ? 13.322 7.882 36.098 1.00 71.00 590 SER A C 1
ATOM 4716 O O . SER A 1 590 ? 13.488 6.722 36.464 1.00 71.00 590 SER A O 1
ATOM 4718 N N . SER A 1 591 ? 12.109 8.393 35.862 1.00 65.44 591 SER A N 1
ATOM 4719 C CA . SER A 1 591 ? 10.857 7.642 36.041 1.00 65.44 591 SER A CA 1
ATOM 4720 C C . SER A 1 591 ? 10.567 6.630 34.929 1.00 65.44 591 SER A C 1
ATOM 4722 O O . SER A 1 591 ? 9.754 5.733 35.115 1.00 65.44 591 SER A O 1
ATOM 4724 N N . PHE A 1 592 ? 11.226 6.776 33.779 1.00 70.75 592 PHE A N 1
ATOM 4725 C CA . PHE A 1 592 ? 10.886 6.093 32.526 1.00 70.75 592 PHE A CA 1
ATOM 4726 C C . PHE A 1 592 ? 12.058 5.217 32.019 1.00 70.75 592 PHE A C 1
ATOM 4728 O O . PHE A 1 592 ? 11.948 4.500 31.022 1.00 70.75 592 PHE A O 1
ATOM 4735 N N . LEU A 1 593 ? 13.185 5.242 32.746 1.00 72.19 593 LEU A N 1
ATOM 4736 C CA . LEU A 1 593 ? 14.376 4.431 32.506 1.00 72.19 593 LEU A CA 1
ATOM 4737 C C . LEU A 1 593 ? 14.029 2.940 32.583 1.00 72.19 593 LEU A C 1
ATOM 4739 O O . LEU A 1 593 ? 13.344 2.510 33.512 1.00 72.19 593 LEU A O 1
ATOM 4743 N N . ARG A 1 594 ? 14.533 2.144 31.631 1.00 76.31 594 ARG A N 1
ATOM 4744 C CA . ARG A 1 594 ? 14.359 0.679 31.622 1.00 76.31 594 ARG A CA 1
ATOM 4745 C C . ARG A 1 594 ? 12.896 0.242 31.784 1.00 76.31 594 ARG A C 1
ATOM 4747 O O . ARG A 1 594 ? 12.593 -0.694 32.517 1.00 76.31 594 ARG A O 1
ATOM 4754 N N . THR A 1 595 ? 11.969 0.920 31.115 1.00 82.88 595 THR A N 1
ATOM 4755 C CA . THR A 1 595 ? 10.568 0.487 31.050 1.00 82.88 595 THR A CA 1
ATOM 4756 C C . THR A 1 595 ? 10.204 0.138 29.616 1.00 82.88 595 THR A C 1
ATOM 4758 O O . THR A 1 595 ? 10.493 0.900 28.701 1.00 82.88 595 THR A O 1
ATOM 4761 N N . CYS A 1 596 ? 9.621 -1.039 29.411 1.00 85.25 596 CYS A N 1
ATOM 4762 C CA . CYS A 1 596 ? 9.163 -1.539 28.126 1.00 85.25 596 CYS A CA 1
ATOM 4763 C C . CYS A 1 596 ? 7.640 -1.569 28.117 1.00 85.25 596 CYS A C 1
ATOM 4765 O O . CYS A 1 596 ? 7.034 -2.451 28.721 1.00 85.25 596 CYS A O 1
ATOM 4767 N N . PHE A 1 597 ? 7.026 -0.622 27.424 1.00 86.94 597 PHE A N 1
ATOM 4768 C CA . PHE A 1 597 ? 5.587 -0.561 27.232 1.00 86.94 597 PHE A CA 1
ATOM 4769 C C . PHE A 1 597 ? 5.184 -1.349 25.999 1.00 86.94 597 PHE A C 1
ATOM 4771 O O . PHE A 1 597 ? 5.791 -1.204 24.939 1.00 86.94 597 PHE A O 1
ATOM 4778 N N . THR A 1 598 ? 4.128 -2.144 26.125 1.00 85.44 598 THR A N 1
ATOM 4779 C CA . THR A 1 598 ? 3.519 -2.829 24.988 1.00 85.44 598 THR A CA 1
ATOM 4780 C C . THR A 1 598 ? 2.064 -2.408 24.831 1.00 85.44 598 THR A C 1
ATOM 4782 O O . THR A 1 598 ? 1.346 -2.234 25.818 1.00 85.44 598 THR A O 1
ATOM 4785 N N . TYR A 1 599 ? 1.627 -2.232 23.589 1.00 84.94 599 TYR A N 1
ATOM 4786 C CA . TYR A 1 599 ? 0.227 -2.023 23.226 1.00 84.94 599 TYR A CA 1
ATOM 4787 C C . TYR A 1 599 ? -0.018 -2.731 21.896 1.00 84.94 599 TYR A C 1
ATOM 4789 O O . TYR A 1 599 ? 0.331 -2.225 20.827 1.00 84.94 599 TYR A O 1
ATOM 4797 N N . TRP A 1 600 ? -0.529 -3.958 21.985 1.00 75.19 600 TRP A N 1
ATOM 4798 C CA . TRP A 1 600 ? -0.564 -4.893 20.867 1.00 75.19 600 TRP A CA 1
ATOM 4799 C C . TRP A 1 600 ? -1.967 -5.456 20.637 1.00 75.19 600 TRP A C 1
ATOM 4801 O O . TRP A 1 600 ? -2.498 -6.159 21.497 1.00 75.19 600 TRP A O 1
ATOM 4811 N N . ASP A 1 601 ? -2.562 -5.183 19.475 1.00 65.06 601 ASP A N 1
ATOM 4812 C CA . ASP A 1 601 ? -3.782 -5.862 19.023 1.00 65.06 601 ASP A CA 1
ATOM 4813 C C . ASP A 1 601 ? -3.402 -7.122 18.233 1.00 65.06 601 ASP A C 1
ATOM 4815 O O . ASP A 1 601 ? -2.688 -7.053 17.239 1.00 65.06 601 ASP A O 1
ATOM 4819 N N . THR A 1 602 ? -3.882 -8.285 18.669 1.00 56.06 602 THR A N 1
ATOM 4820 C CA . THR A 1 602 ? -3.592 -9.597 18.062 1.00 56.06 602 THR A CA 1
ATOM 4821 C C . THR A 1 602 ? -4.465 -9.933 16.846 1.00 56.06 602 THR A C 1
ATOM 4823 O O . THR A 1 602 ? -4.580 -11.098 16.467 1.00 56.06 602 THR A O 1
ATOM 4826 N N . TYR A 1 603 ? -5.102 -8.941 16.216 1.00 44.38 603 TYR A N 1
ATOM 4827 C CA . TYR A 1 603 ? -5.754 -9.119 14.915 1.00 44.38 603 TYR A CA 1
ATOM 4828 C C . TYR A 1 603 ? -4.683 -9.430 13.849 1.00 44.38 603 TYR A C 1
ATOM 4830 O O . TYR A 1 603 ? -4.113 -8.523 13.256 1.00 44.38 603 TYR A O 1
ATOM 4838 N N . GLY A 1 604 ? -4.381 -10.720 13.657 1.00 41.28 604 GLY A N 1
ATOM 4839 C CA . GLY A 1 604 ? -3.410 -11.208 12.670 1.00 41.28 604 GLY A CA 1
ATOM 4840 C C . GLY A 1 604 ? -2.041 -11.648 13.211 1.00 41.28 604 GLY A C 1
ATOM 4841 O O . GLY A 1 604 ? -1.152 -11.861 12.405 1.00 41.28 604 GLY A O 1
ATOM 4842 N N . GLY A 1 605 ? -1.837 -11.809 14.529 1.00 48.81 605 GLY A N 1
ATOM 4843 C CA . GLY A 1 605 ? -0.547 -12.294 15.054 1.00 48.81 605 GLY A CA 1
ATOM 4844 C C . GLY A 1 605 ? -0.483 -12.487 16.573 1.00 48.81 605 GLY A C 1
ATOM 4845 O O . GLY A 1 605 ? -1.393 -12.095 17.307 1.00 48.81 605 GLY A O 1
ATOM 4846 N N . SER A 1 606 ? 0.600 -13.098 17.064 1.00 54.22 606 SER A N 1
ATOM 4847 C CA . SER A 1 606 ? 0.898 -13.217 18.500 1.00 54.22 606 SER A CA 1
ATOM 4848 C C . SER A 1 606 ? 1.403 -11.892 19.088 1.00 54.22 606 SER A C 1
ATOM 4850 O O . SER A 1 606 ? 1.853 -11.009 18.356 1.00 54.22 606 SER A O 1
ATOM 4852 N N . GLN A 1 607 ? 1.336 -11.739 20.419 1.00 60.81 607 GLN A N 1
ATOM 4853 C CA . GLN A 1 607 ? 2.053 -10.655 21.105 1.00 60.81 607 GLN A CA 1
ATOM 4854 C C . GLN A 1 607 ? 3.550 -10.685 20.736 1.00 60.81 607 GLN A C 1
ATOM 4856 O O . GLN A 1 607 ? 4.066 -11.762 20.417 1.00 60.81 607 GLN A O 1
ATOM 4861 N N . PRO A 1 608 ? 4.241 -9.529 20.745 1.00 62.44 608 PRO A N 1
ATOM 4862 C CA . PRO A 1 608 ? 5.647 -9.472 20.381 1.00 62.44 608 PRO A CA 1
ATOM 4863 C C . PRO A 1 608 ? 6.444 -10.356 21.335 1.00 62.44 608 PRO A C 1
ATOM 4865 O O . PRO A 1 608 ? 6.188 -10.358 22.540 1.00 62.44 608 PRO A O 1
ATOM 4868 N N . ASP A 1 609 ? 7.400 -11.114 20.799 1.00 61.62 609 ASP A N 1
ATOM 4869 C CA . ASP A 1 609 ? 8.275 -11.924 21.635 1.00 61.62 609 ASP A CA 1
ATOM 4870 C C . ASP A 1 609 ? 9.149 -11.003 22.496 1.00 61.62 609 ASP A C 1
ATOM 4872 O O . ASP A 1 609 ? 10.058 -10.330 22.012 1.00 61.62 609 ASP A O 1
ATOM 4876 N N . LEU A 1 610 ? 8.843 -10.956 23.792 1.00 65.75 610 LEU A N 1
ATOM 4877 C CA . LEU A 1 610 ? 9.575 -10.150 24.765 1.00 65.75 610 LEU A CA 1
ATOM 4878 C C . LEU A 1 610 ? 10.854 -10.846 25.255 1.00 65.75 610 LEU A C 1
ATOM 4880 O O . LEU A 1 610 ? 11.520 -10.316 26.146 1.00 65.75 610 LEU A O 1
ATOM 4884 N N . SER A 1 611 ? 11.214 -12.019 24.715 1.00 61.19 611 SER A N 1
ATOM 4885 C CA . SER A 1 611 ? 12.447 -12.735 25.070 1.00 61.19 611 SER A CA 1
ATOM 4886 C C . SER A 1 611 ? 13.709 -11.907 24.803 1.00 61.19 611 SER A C 1
ATOM 4888 O O . SER A 1 611 ? 14.679 -12.012 25.552 1.00 61.19 611 SER A O 1
ATOM 4890 N N . SER A 1 612 ? 13.670 -11.025 23.800 1.00 55.00 612 SER A N 1
ATOM 4891 C CA . SER A 1 612 ? 14.772 -10.133 23.433 1.00 55.00 612 SER A CA 1
ATOM 4892 C C . SER A 1 612 ? 14.812 -8.821 24.220 1.00 55.00 612 SER A C 1
ATOM 4894 O O . SER A 1 612 ? 15.780 -8.071 24.099 1.00 55.00 612 SER A O 1
ATOM 4896 N N . VAL A 1 613 ? 13.782 -8.514 25.018 1.00 67.25 613 VAL A N 1
ATOM 4897 C CA . VAL A 1 613 ? 13.783 -7.333 25.892 1.00 67.25 613 VAL A CA 1
ATOM 4898 C C . VAL A 1 613 ? 14.737 -7.600 27.059 1.00 67.25 613 VAL A C 1
ATOM 4900 O O . VAL A 1 613 ? 14.510 -8.574 27.787 1.00 67.25 613 VAL A O 1
ATOM 4903 N N . PRO A 1 614 ? 15.764 -6.756 27.290 1.00 68.12 614 PRO A N 1
ATOM 4904 C CA . PRO A 1 614 ? 16.735 -6.995 28.352 1.00 68.12 614 PRO A CA 1
ATOM 4905 C C . PRO A 1 614 ? 16.058 -7.178 29.717 1.00 68.12 614 PRO A C 1
ATOM 4907 O O . PRO A 1 614 ? 15.076 -6.505 30.033 1.00 68.12 614 PRO A O 1
ATOM 4910 N N . SER A 1 615 ? 16.554 -8.119 30.521 1.00 74.94 615 SER A N 1
ATOM 4911 C CA . SER A 1 615 ? 15.937 -8.514 31.800 1.00 74.94 615 SER A CA 1
ATOM 4912 C C . SER A 1 615 ? 15.814 -7.373 32.816 1.00 74.94 615 SER A C 1
ATOM 4914 O O . SER A 1 615 ? 14.980 -7.424 33.712 1.00 74.94 615 SER A O 1
ATOM 4916 N N . GLU A 1 616 ? 16.635 -6.336 32.670 1.00 76.50 616 GLU A N 1
ATOM 4917 C CA . GLU A 1 616 ? 16.634 -5.131 33.490 1.00 76.50 616 GLU A CA 1
ATOM 4918 C C . GLU A 1 616 ? 15.478 -4.171 33.178 1.00 76.50 616 GLU A C 1
ATOM 4920 O O . GLU A 1 616 ? 15.294 -3.207 33.922 1.00 76.50 616 GLU A O 1
ATOM 4925 N N . TYR A 1 617 ? 14.719 -4.409 32.102 1.00 81.75 617 TYR A N 1
ATOM 4926 C CA . TYR A 1 617 ? 13.523 -3.638 31.788 1.00 81.75 617 TYR A CA 1
ATOM 4927 C C . TYR A 1 617 ? 12.305 -4.148 32.561 1.00 81.75 617 TYR A C 1
ATOM 4929 O O . TYR A 1 617 ? 11.937 -5.320 32.458 1.00 81.75 617 TYR A O 1
ATOM 4937 N N . ARG A 1 618 ? 11.593 -3.241 33.239 1.00 86.44 618 ARG A N 1
ATOM 4938 C CA . ARG A 1 618 ? 10.214 -3.488 33.681 1.00 86.44 618 ARG A CA 1
ATOM 4939 C C . ARG A 1 618 ? 9.322 -3.579 32.448 1.00 86.44 618 ARG A C 1
ATOM 4941 O O . ARG A 1 618 ? 9.315 -2.665 31.627 1.00 86.44 618 ARG A O 1
ATOM 4948 N N . ARG A 1 619 ? 8.565 -4.662 32.309 1.00 87.12 619 ARG A N 1
ATOM 4949 C CA . ARG A 1 619 ? 7.693 -4.900 31.152 1.00 87.12 619 ARG A CA 1
ATOM 4950 C C . ARG A 1 619 ? 6.258 -4.563 31.536 1.00 87.12 619 ARG A C 1
ATOM 4952 O O . ARG A 1 619 ? 5.730 -5.166 32.457 1.00 87.12 619 ARG A O 1
ATOM 4959 N N . LEU A 1 620 ? 5.649 -3.610 30.838 1.00 89.19 620 LEU A N 1
ATOM 4960 C CA . LEU A 1 620 ? 4.253 -3.211 31.002 1.00 89.19 620 LEU A CA 1
ATOM 4961 C C . LEU A 1 620 ? 3.434 -3.756 29.828 1.00 89.19 620 LEU A C 1
ATOM 4963 O O . LEU A 1 620 ? 3.458 -3.226 28.713 1.00 89.19 620 LEU A O 1
ATOM 4967 N N . GLY A 1 621 ? 2.769 -4.878 30.094 1.00 89.19 621 GLY A N 1
ATOM 4968 C CA . GLY A 1 621 ? 2.024 -5.708 29.152 1.00 89.19 621 GLY A CA 1
ATOM 4969 C C . GLY A 1 621 ? 0.529 -5.405 29.095 1.00 89.19 621 GLY A C 1
ATOM 4970 O O . GLY A 1 621 ? -0.047 -4.927 30.067 1.00 89.19 621 GLY A O 1
ATOM 4971 N N . LEU A 1 622 ? -0.134 -5.753 27.993 1.00 89.56 622 LEU A N 1
ATOM 4972 C CA . LEU A 1 622 ? -1.597 -5.839 27.995 1.00 89.56 622 LEU A CA 1
ATOM 4973 C C . LEU A 1 622 ? -2.072 -7.130 28.668 1.00 89.56 622 LEU A C 1
ATOM 4975 O O . LEU A 1 622 ? -1.455 -8.182 28.499 1.00 89.56 622 LEU A O 1
ATOM 4979 N N . ILE A 1 623 ? -3.201 -7.050 29.374 1.00 90.62 623 ILE A N 1
ATOM 4980 C CA . ILE A 1 623 ? -3.919 -8.219 29.900 1.00 90.62 623 ILE A CA 1
ATOM 4981 C C . ILE A 1 623 ? -4.244 -9.185 28.758 1.00 90.62 623 ILE A C 1
ATOM 4983 O O . ILE A 1 623 ? -4.564 -8.773 27.637 1.00 90.62 623 ILE A O 1
ATOM 4987 N N . GLU A 1 624 ? -4.188 -10.485 29.048 1.00 85.19 624 GLU A N 1
ATOM 4988 C CA . GLU A 1 624 ? -4.504 -11.516 28.069 1.00 85.19 624 GLU A CA 1
ATOM 4989 C C . GLU A 1 624 ? -5.894 -11.316 27.457 1.00 85.19 624 GLU A C 1
ATOM 4991 O O . GLU A 1 624 ? -6.909 -11.151 28.141 1.00 85.19 624 GLU A O 1
ATOM 4996 N N . ARG A 1 625 ? -5.953 -11.405 26.126 1.00 83.62 625 ARG A N 1
ATOM 4997 C CA . ARG A 1 625 ? -7.189 -11.211 25.361 1.00 83.62 625 ARG A CA 1
ATOM 4998 C C . ARG A 1 625 ? -8.309 -12.154 25.800 1.00 83.62 625 ARG A C 1
ATOM 5000 O O . ARG A 1 625 ? -9.468 -11.761 25.751 1.00 83.62 625 ARG A O 1
ATOM 5007 N N . ALA A 1 626 ? -7.978 -13.363 26.256 1.00 86.00 626 ALA A N 1
ATOM 5008 C CA . ALA A 1 626 ? -8.955 -14.321 26.768 1.00 86.00 626 ALA A CA 1
ATOM 5009 C C . ALA A 1 626 ? -9.798 -13.743 27.921 1.00 86.00 626 ALA A C 1
ATOM 5011 O O . ALA A 1 626 ? -11.009 -13.953 27.939 1.00 86.00 626 ALA A O 1
ATOM 5012 N N . VAL A 1 627 ? -9.185 -12.951 28.807 1.00 89.88 627 VAL A N 1
ATOM 5013 C CA . VAL A 1 627 ? -9.874 -12.261 29.909 1.00 89.88 627 VAL A CA 1
ATOM 5014 C C . VAL A 1 627 ? -10.740 -11.117 29.370 1.00 89.88 627 VAL A C 1
ATOM 5016 O O . VAL A 1 627 ? -11.899 -10.965 29.746 1.00 89.88 627 VAL A O 1
ATOM 5019 N N . LEU A 1 628 ? -10.209 -10.335 28.425 1.00 90.75 628 LEU A N 1
ATOM 5020 C CA . LEU A 1 628 ? -10.897 -9.165 27.866 1.00 90.75 628 LEU A CA 1
ATOM 5021 C C . LEU A 1 628 ? -12.033 -9.514 26.884 1.00 90.75 628 LEU A C 1
ATOM 5023 O O . LEU A 1 628 ? -12.919 -8.691 26.639 1.00 90.75 628 LEU A O 1
ATOM 5027 N N . ASN A 1 629 ? -12.049 -10.728 26.328 1.00 87.56 629 ASN A N 1
ATOM 5028 C CA . ASN A 1 629 ? -13.065 -11.185 25.374 1.00 87.56 629 ASN A CA 1
ATOM 5029 C C . ASN A 1 629 ? -14.485 -11.170 25.960 1.00 87.56 629 ASN A C 1
ATOM 5031 O O . ASN A 1 629 ? -15.446 -10.965 25.217 1.00 87.56 629 ASN A O 1
ATOM 5035 N N . ALA A 1 630 ? -14.630 -11.363 27.276 1.00 90.19 630 ALA A N 1
ATOM 5036 C CA . ALA A 1 630 ? -15.925 -11.281 27.952 1.00 90.19 630 ALA A CA 1
ATOM 5037 C C . ALA A 1 630 ? -16.546 -9.875 27.857 1.00 90.19 630 ALA A C 1
ATOM 5039 O O . ALA A 1 630 ? -17.767 -9.753 27.802 1.00 90.19 630 ALA A O 1
ATOM 5040 N N . LEU A 1 631 ? -15.705 -8.836 27.780 1.00 92.56 631 LEU A N 1
ATOM 5041 C CA . LEU A 1 631 ? -16.120 -7.437 27.692 1.00 92.56 631 LEU A CA 1
ATOM 5042 C C . LEU A 1 631 ? -16.346 -6.983 26.245 1.00 92.56 631 LEU A C 1
ATOM 5044 O O . LEU A 1 631 ? -17.301 -6.264 25.970 1.00 92.56 631 LEU A O 1
ATOM 5048 N N . SER A 1 632 ? -15.479 -7.395 25.317 1.00 88.69 632 SER A N 1
ATOM 5049 C CA . SER A 1 632 ? -15.518 -6.920 23.922 1.00 88.69 632 SER A CA 1
ATOM 5050 C C . SER A 1 632 ? -16.491 -7.668 23.018 1.00 88.69 632 SER A C 1
ATOM 5052 O O . SER A 1 632 ? -16.978 -7.112 22.031 1.00 88.69 632 SER A O 1
ATOM 5054 N N . ASN A 1 633 ? -16.807 -8.924 23.334 1.00 91.94 633 ASN A N 1
ATOM 5055 C CA . ASN A 1 633 ? -17.843 -9.652 22.619 1.00 91.94 633 ASN A CA 1
ATOM 5056 C C . ASN A 1 633 ? -19.223 -9.218 23.129 1.00 91.94 633 ASN A C 1
ATOM 5058 O O . ASN A 1 633 ? -19.571 -9.472 24.278 1.00 91.94 633 ASN A O 1
ATOM 5062 N N . LYS A 1 634 ? -20.047 -8.626 22.262 1.00 91.88 634 LYS A N 1
ATOM 5063 C CA . LYS A 1 634 ? -21.360 -8.067 22.620 1.00 91.88 634 LYS A CA 1
ATOM 5064 C C . LYS A 1 634 ? -22.320 -9.112 23.202 1.00 91.88 634 LYS A C 1
ATOM 5066 O O . LYS A 1 634 ? -23.130 -8.786 24.063 1.00 91.88 634 LYS A O 1
ATOM 5071 N N . LYS A 1 635 ? -22.224 -10.375 22.764 1.00 92.69 635 LYS A N 1
ATOM 5072 C CA . LYS A 1 635 ? -23.030 -11.486 23.297 1.00 92.69 635 LYS A CA 1
ATOM 5073 C C . LYS A 1 635 ? -22.585 -11.859 24.709 1.00 92.69 635 LYS A C 1
ATOM 5075 O O . LYS A 1 635 ? -23.432 -12.031 25.580 1.00 92.69 635 LYS A O 1
ATOM 5080 N N . SER A 1 636 ? -21.277 -11.966 24.933 1.00 93.38 636 SER A N 1
ATOM 5081 C CA . SER A 1 636 ? -20.709 -12.235 26.259 1.00 93.38 636 SER A CA 1
ATOM 5082 C C . SER A 1 636 ? -20.968 -11.085 27.229 1.00 93.38 636 SER A C 1
ATOM 5084 O O . SER A 1 636 ? -21.411 -11.337 28.343 1.00 93.38 636 SER A O 1
ATOM 5086 N N . LEU A 1 637 ? -20.796 -9.838 26.782 1.00 94.56 637 LEU A N 1
ATOM 5087 C CA . LEU A 1 637 ? -21.062 -8.642 27.577 1.00 94.56 637 LEU A CA 1
ATOM 5088 C C . LEU A 1 637 ? -22.529 -8.575 28.008 1.00 94.56 637 LEU A C 1
ATOM 5090 O O . LEU A 1 637 ? -22.808 -8.337 29.175 1.00 94.56 637 LEU A O 1
ATOM 5094 N N . ALA A 1 638 ? -23.470 -8.833 27.094 1.00 93.25 638 ALA A N 1
ATOM 5095 C CA . ALA A 1 638 ? -24.894 -8.837 27.423 1.00 93.25 638 ALA A CA 1
ATOM 5096 C C . ALA A 1 638 ? -25.252 -9.893 28.483 1.00 93.25 638 ALA A C 1
ATOM 5098 O O . ALA A 1 638 ? -26.040 -9.614 29.384 1.00 93.25 638 ALA A O 1
ATOM 5099 N N . LYS A 1 639 ? -24.648 -11.088 28.404 1.00 93.44 639 LYS A N 1
ATOM 5100 C CA . LYS A 1 639 ? -24.807 -12.127 29.433 1.00 93.44 639 LYS A CA 1
ATOM 5101 C C . LYS A 1 639 ? -24.205 -11.693 30.761 1.00 93.44 639 LYS A C 1
ATOM 5103 O O . LYS A 1 639 ? -24.881 -11.771 31.771 1.00 93.44 639 LYS A O 1
ATOM 5108 N N . LEU A 1 640 ? -22.983 -11.165 30.742 1.00 93.69 640 LEU A N 1
ATOM 5109 C CA . LEU A 1 640 ? -22.296 -10.687 31.938 1.00 93.69 640 LEU A CA 1
ATOM 5110 C C . LEU A 1 640 ? -23.084 -9.577 32.647 1.00 93.69 640 LEU A C 1
ATOM 5112 O O . LEU A 1 640 ? -23.195 -9.584 33.868 1.00 93.69 640 LEU A O 1
ATOM 5116 N N . VAL A 1 641 ? -23.662 -8.646 31.885 1.00 93.56 641 VAL A N 1
ATOM 5117 C CA . VAL A 1 641 ? -24.542 -7.594 32.408 1.00 93.56 641 VAL A CA 1
ATOM 5118 C C . VAL A 1 641 ? -25.765 -8.199 33.102 1.00 93.56 641 VAL A C 1
ATOM 5120 O O . VAL A 1 641 ? -26.081 -7.782 34.212 1.00 93.56 641 VAL A O 1
ATOM 5123 N N . ALA A 1 642 ? -26.420 -9.194 32.499 1.00 91.88 642 ALA A N 1
ATOM 5124 C CA . ALA A 1 642 ? -27.563 -9.875 33.111 1.00 91.88 642 ALA A CA 1
ATOM 5125 C C . ALA A 1 642 ? -27.166 -10.687 34.358 1.00 91.88 642 ALA A C 1
ATOM 5127 O O . ALA A 1 642 ? -27.769 -10.535 35.416 1.00 91.88 642 ALA A O 1
ATOM 5128 N N . ASP A 1 643 ? -26.098 -11.481 34.273 1.00 93.62 643 ASP A N 1
ATOM 5129 C CA . ASP A 1 643 ? -25.611 -12.336 35.363 1.00 93.62 643 ASP A CA 1
ATOM 5130 C C . ASP A 1 643 ? -25.205 -11.526 36.608 1.00 93.62 643 ASP A C 1
ATOM 5132 O O . ASP A 1 643 ? -25.261 -12.024 37.733 1.00 93.62 643 ASP A O 1
ATOM 5136 N N . LYS A 1 644 ? -24.792 -10.266 36.418 1.00 93.44 644 LYS A N 1
ATOM 5137 C CA . LYS A 1 644 ? -24.419 -9.335 37.492 1.00 93.44 644 LYS A CA 1
ATOM 5138 C C . LYS A 1 644 ? -25.559 -8.402 37.929 1.00 93.44 644 LYS A C 1
ATOM 5140 O O . LYS A 1 644 ? -25.325 -7.565 38.798 1.00 93.44 644 LYS A O 1
ATOM 5145 N N . GLY A 1 645 ? -26.764 -8.518 37.361 1.00 94.12 645 GLY A N 1
ATOM 5146 C CA . GLY A 1 645 ? -27.907 -7.658 37.704 1.00 94.12 645 GLY A CA 1
ATOM 5147 C C . GLY A 1 645 ? -27.739 -6.194 37.268 1.00 94.12 645 GLY A C 1
ATOM 5148 O O . GLY A 1 645 ? -28.173 -5.272 37.962 1.00 94.12 645 GLY A O 1
ATOM 5149 N N . LEU A 1 646 ? -27.033 -5.963 36.157 1.00 94.94 646 LEU A N 1
ATOM 5150 C CA . LEU A 1 646 ? -26.650 -4.643 35.649 1.00 94.94 646 LEU A CA 1
ATOM 5151 C C . LEU A 1 646 ? -27.500 -4.191 34.450 1.00 94.94 646 LEU A C 1
ATOM 5153 O O . LEU A 1 646 ? -27.136 -3.246 33.751 1.00 94.94 646 LEU A O 1
ATOM 5157 N N . GLU A 1 647 ? -28.643 -4.824 34.190 1.00 90.94 647 GLU A N 1
ATOM 5158 C CA . GLU A 1 647 ? -29.459 -4.621 32.983 1.00 90.94 647 GLU A CA 1
ATOM 5159 C C . GLU A 1 647 ? -30.013 -3.200 32.844 1.00 90.94 647 GLU A C 1
ATOM 5161 O O . GLU A 1 647 ? -30.437 -2.809 31.763 1.00 90.94 647 GLU A O 1
ATOM 5166 N N . ARG A 1 648 ? -30.000 -2.401 33.917 1.00 91.94 648 ARG A N 1
ATOM 5167 C CA . ARG A 1 648 ? -30.341 -0.971 33.851 1.00 91.94 648 ARG A CA 1
ATOM 5168 C C . ARG A 1 648 ? -29.290 -0.126 33.124 1.00 91.94 648 ARG A C 1
ATOM 5170 O O . ARG A 1 648 ? -29.602 0.982 32.697 1.00 91.94 648 ARG A O 1
ATOM 5177 N N . LEU A 1 649 ? -28.050 -0.610 33.035 1.00 94.12 649 LEU A N 1
ATOM 5178 C CA . LEU A 1 649 ? -26.916 0.137 32.486 1.00 94.12 649 LEU A CA 1
ATOM 5179 C C . LEU A 1 649 ? -26.814 0.029 30.966 1.00 94.12 649 LEU A C 1
ATOM 5181 O O . LEU A 1 649 ? -26.121 0.842 30.363 1.00 94.12 649 LEU A O 1
ATOM 5185 N N . ALA A 1 650 ? -27.456 -0.966 30.354 1.00 93.62 650 ALA A N 1
ATOM 5186 C CA . ALA A 1 650 ? -27.352 -1.242 28.929 1.00 93.62 650 ALA A CA 1
ATOM 5187 C C . ALA A 1 650 ? -28.729 -1.550 28.321 1.00 93.62 650 ALA A C 1
ATOM 5189 O O . ALA A 1 650 ? -29.609 -2.078 29.005 1.00 93.62 650 ALA A O 1
ATOM 5190 N N . PRO A 1 651 ? -28.921 -1.312 27.014 1.00 92.25 651 PRO A N 1
ATOM 5191 C CA . PRO A 1 651 ? -30.163 -1.659 26.351 1.00 92.25 651 PRO A CA 1
ATOM 5192 C C . PRO A 1 651 ? -30.402 -3.169 26.387 1.00 92.25 651 PRO A C 1
ATOM 5194 O O . PRO A 1 651 ? -29.483 -3.981 26.208 1.00 92.25 651 PRO A O 1
ATOM 5197 N N . ARG A 1 652 ? -31.672 -3.550 26.558 1.00 90.62 652 ARG A N 1
ATOM 5198 C CA . ARG A 1 652 ? -32.088 -4.957 26.586 1.00 90.62 652 ARG A CA 1
ATOM 5199 C C . ARG A 1 652 ? -31.588 -5.682 25.345 1.00 90.62 652 ARG A C 1
ATOM 5201 O O . ARG A 1 652 ? -31.776 -5.210 24.225 1.00 90.62 652 ARG A O 1
ATOM 5208 N N . THR A 1 653 ? -30.949 -6.823 25.563 1.00 93.12 653 THR A N 1
ATOM 5209 C CA . THR A 1 653 ? -30.302 -7.605 24.514 1.00 93.12 653 THR A CA 1
ATOM 5210 C C . THR A 1 653 ? -30.791 -9.045 24.577 1.00 93.12 653 THR A C 1
ATOM 5212 O O . THR A 1 653 ? -30.861 -9.638 25.649 1.00 93.12 653 THR A O 1
ATOM 5215 N N . TYR A 1 654 ? -31.113 -9.600 23.416 1.00 92.75 654 TYR A N 1
ATOM 5216 C CA . TYR A 1 654 ? -31.680 -10.926 23.229 1.00 92.75 654 TYR A CA 1
ATOM 5217 C C . TYR A 1 654 ? -30.840 -11.724 22.233 1.00 92.75 654 TYR A C 1
ATOM 5219 O O . TYR A 1 654 ? -30.148 -11.168 21.373 1.00 92.75 654 TYR A O 1
ATOM 5227 N N . PHE A 1 655 ? -30.920 -13.047 22.347 1.00 92.19 655 PHE A N 1
ATOM 5228 C CA . PHE A 1 655 ? -30.176 -13.987 21.501 1.00 92.19 655 PHE A CA 1
ATOM 5229 C C . PHE A 1 655 ? -31.078 -14.773 20.548 1.00 92.19 655 PHE A C 1
ATOM 5231 O O . PHE A 1 655 ? -30.575 -15.491 19.689 1.00 92.19 655 PHE A O 1
ATOM 5238 N N . THR A 1 656 ? -32.394 -14.631 20.700 1.00 89.62 656 THR A N 1
ATOM 5239 C CA . THR A 1 656 ? -33.413 -15.211 19.828 1.00 89.62 656 THR A CA 1
ATOM 5240 C C . THR A 1 656 ? -34.459 -14.146 19.514 1.00 89.62 656 THR A C 1
ATOM 5242 O O . THR A 1 656 ? -34.675 -13.214 20.298 1.00 89.62 656 THR A O 1
ATOM 5245 N N . LYS A 1 657 ? -35.104 -14.261 18.350 1.00 88.62 657 LYS A N 1
ATOM 5246 C CA . LYS A 1 657 ? -36.189 -13.345 17.976 1.00 88.62 657 LYS A CA 1
ATOM 5247 C C . LYS A 1 657 ? -37.436 -13.598 18.819 1.00 88.62 657 LYS A C 1
ATOM 5249 O O . LYS A 1 657 ? -38.162 -12.658 19.112 1.00 88.62 657 LYS A O 1
ATOM 5254 N N . GLU A 1 658 ? -37.665 -14.840 19.235 1.00 88.38 658 GLU A N 1
ATOM 5255 C CA . GLU A 1 658 ? -38.790 -15.242 20.072 1.00 88.38 658 GLU A CA 1
ATOM 5256 C C . GLU A 1 658 ? -38.740 -14.525 21.425 1.00 88.38 658 GLU A C 1
ATOM 5258 O O . GLU A 1 658 ? -39.736 -13.926 21.824 1.00 88.38 658 GLU A O 1
ATOM 5263 N N . ASP A 1 659 ? -37.573 -14.490 22.076 1.00 88.25 659 ASP A N 1
ATOM 5264 C CA . ASP A 1 659 ? -37.399 -13.791 23.355 1.00 88.25 659 ASP A CA 1
ATOM 5265 C C . ASP A 1 659 ? -37.533 -12.269 23.198 1.00 88.25 659 ASP A C 1
ATOM 5267 O O . ASP A 1 659 ? -38.142 -11.605 24.040 1.00 88.25 659 ASP A O 1
ATOM 5271 N N . ALA A 1 660 ? -37.000 -11.716 22.101 1.00 88.94 660 ALA A N 1
ATOM 5272 C CA . ALA A 1 660 ? -37.118 -10.291 21.796 1.00 88.94 660 ALA A CA 1
ATOM 5273 C C . ALA A 1 660 ? -38.583 -9.874 21.565 1.00 88.94 660 ALA A C 1
ATOM 5275 O O . ALA A 1 660 ? -39.021 -8.849 22.081 1.00 88.94 660 ALA A O 1
ATOM 5276 N N . LEU A 1 661 ? -39.357 -10.682 20.832 1.00 85.31 661 LEU A N 1
ATOM 5277 C CA . LEU A 1 661 ? -40.757 -10.407 20.484 1.00 85.31 661 LEU A CA 1
ATOM 5278 C C . LEU A 1 661 ? -41.740 -10.733 21.617 1.00 85.31 661 LEU A C 1
ATOM 5280 O O . LEU A 1 661 ? -42.787 -10.096 21.724 1.00 85.31 661 LEU A O 1
ATOM 5284 N N . ALA A 1 662 ? -41.421 -11.700 22.484 1.00 84.62 662 ALA A N 1
ATOM 5285 C CA . ALA A 1 662 ? -42.206 -11.999 23.685 1.00 84.62 662 ALA A CA 1
ATOM 5286 C C . ALA A 1 662 ? -42.160 -10.855 24.710 1.00 84.62 662 ALA A C 1
ATOM 5288 O O . ALA A 1 662 ? -42.999 -10.765 25.614 1.00 84.62 662 ALA A O 1
ATOM 5289 N N . HIS A 1 663 ? -41.178 -9.967 24.574 1.00 79.44 663 HIS A N 1
ATOM 5290 C CA . HIS A 1 663 ? -41.002 -8.842 25.456 1.00 79.44 663 HIS A CA 1
ATOM 5291 C C . HIS A 1 663 ? -42.078 -7.765 25.236 1.00 79.44 663 HIS A C 1
ATOM 5293 O O . HIS A 1 663 ? -42.090 -7.054 24.233 1.00 79.44 663 HIS A O 1
ATOM 5299 N N . LYS A 1 664 ? -42.980 -7.603 26.214 1.00 60.16 664 LYS A N 1
ATOM 5300 C CA . LYS A 1 664 ? -44.027 -6.566 26.212 1.00 60.16 664 LYS A CA 1
ATOM 5301 C C . LYS A 1 664 ? -43.432 -5.177 26.503 1.00 60.16 664 LYS A C 1
ATOM 5303 O O . LYS A 1 664 ? -43.533 -4.672 27.618 1.00 60.16 664 LYS A O 1
ATOM 5308 N N . GLY A 1 665 ? -42.802 -4.580 25.494 1.00 58.50 665 GLY A N 1
ATOM 5309 C CA . GLY A 1 665 ? -42.385 -3.174 25.430 1.00 58.50 665 GLY A CA 1
ATOM 5310 C C . GLY A 1 665 ? -43.115 -2.430 24.305 1.00 58.50 665 GLY A C 1
ATOM 5311 O O . GLY A 1 665 ? -43.728 -3.064 23.452 1.00 58.50 665 GLY A O 1
ATOM 5312 N N . ALA A 1 666 ? -43.107 -1.092 24.340 1.00 54.31 666 ALA A N 1
ATOM 5313 C CA . ALA A 1 666 ? -43.963 -0.219 23.527 1.00 54.31 666 ALA A CA 1
ATOM 5314 C C . ALA A 1 666 ? -44.058 -0.613 22.025 1.00 54.31 666 ALA A C 1
ATOM 5316 O O . ALA A 1 666 ? -43.040 -0.939 21.416 1.00 54.31 666 ALA A O 1
ATOM 5317 N N . PRO A 1 667 ? -45.249 -0.515 21.396 1.00 46.91 667 PRO A N 1
ATOM 5318 C CA . PRO A 1 667 ? -45.538 -1.024 20.043 1.00 46.91 667 PRO A CA 1
ATOM 5319 C C . PRO A 1 667 ? -44.740 -0.398 18.875 1.00 46.91 667 PRO A C 1
ATOM 5321 O O . PRO A 1 667 ? -44.916 -0.824 17.736 1.00 46.91 667 PRO A O 1
ATOM 5324 N N . ALA A 1 668 ? -43.847 0.562 19.143 1.00 52.38 668 ALA A N 1
ATOM 5325 C CA . ALA A 1 668 ? -42.999 1.261 18.170 1.00 52.38 668 ALA A CA 1
ATOM 5326 C C . ALA A 1 668 ? -41.484 1.026 18.389 1.00 52.38 668 ALA A C 1
ATOM 5328 O O . ALA A 1 668 ? -40.668 1.880 18.056 1.00 52.38 668 ALA A O 1
ATOM 5329 N N . ALA A 1 669 ? -41.085 -0.103 18.987 1.00 70.00 669 ALA A N 1
ATOM 5330 C CA . ALA A 1 669 ? -39.676 -0.387 19.264 1.00 70.00 669 ALA A CA 1
ATOM 5331 C C . ALA A 1 669 ? -38.860 -0.644 17.978 1.00 70.00 669 ALA A C 1
ATOM 5333 O O . ALA A 1 669 ? -39.204 -1.514 17.168 1.00 70.00 669 ALA A O 1
ATOM 5334 N N . LEU A 1 670 ? -37.759 0.099 17.820 1.00 90.31 670 LEU A N 1
ATOM 5335 C CA . LEU A 1 670 ? -36.675 -0.233 16.896 1.00 90.31 670 LEU A CA 1
ATOM 5336 C C . LEU A 1 670 ? -35.699 -1.216 17.556 1.00 90.31 670 LEU A C 1
ATOM 5338 O O . LEU A 1 670 ? -35.449 -1.168 18.764 1.00 90.31 670 LEU A O 1
ATOM 5342 N N . TRP A 1 671 ? -35.121 -2.086 16.737 1.00 92.75 671 TRP A N 1
ATOM 5343 C CA . TRP A 1 671 ? -34.199 -3.139 17.139 1.00 92.75 671 TRP A CA 1
ATOM 5344 C C . TRP A 1 671 ? -32.923 -3.077 16.308 1.00 92.75 671 TRP A C 1
ATOM 5346 O O . TRP A 1 671 ? -32.965 -2.957 15.086 1.00 92.75 671 TRP A O 1
ATOM 5356 N N . PHE A 1 672 ? -31.782 -3.224 16.970 1.00 94.06 672 PHE A N 1
ATOM 5357 C CA . PHE A 1 672 ? -30.475 -3.317 16.343 1.00 94.06 672 PHE A CA 1
ATOM 5358 C C . PHE A 1 672 ? -30.007 -4.767 16.307 1.00 94.06 672 PHE A C 1
ATOM 5360 O O . PHE A 1 672 ? -29.758 -5.367 17.353 1.00 94.06 672 PHE A O 1
ATOM 5367 N N . ILE A 1 673 ? -29.833 -5.316 15.108 1.00 94.25 673 ILE A N 1
ATOM 5368 C CA . ILE A 1 673 ? -29.218 -6.628 14.903 1.00 94.25 673 ILE A CA 1
ATOM 5369 C C . ILE A 1 673 ? -27.726 -6.414 14.657 1.00 94.25 673 ILE A C 1
ATOM 5371 O O . ILE A 1 673 ? -27.351 -5.692 13.729 1.00 94.25 673 ILE A O 1
ATOM 5375 N N . LYS A 1 674 ? -26.876 -7.001 15.507 1.00 92.62 674 LYS A N 1
ATOM 5376 C CA . LYS A 1 674 ? -25.423 -6.757 15.526 1.00 92.62 674 LYS A CA 1
ATOM 5377 C C . LYS A 1 674 ? -24.657 -8.071 15.563 1.00 92.62 674 LYS A C 1
ATOM 5379 O O . LYS A 1 674 ? -25.030 -8.964 16.318 1.00 92.62 674 LYS A O 1
ATOM 5384 N N . LYS A 1 675 ? -23.527 -8.166 14.858 1.00 92.06 675 LYS A N 1
ATOM 5385 C CA . LYS A 1 675 ? -22.578 -9.273 15.059 1.00 92.06 675 LYS A CA 1
ATOM 5386 C C . LYS A 1 675 ? -21.977 -9.223 16.463 1.00 92.06 675 LYS A C 1
ATOM 5388 O O . LYS A 1 675 ? -21.535 -8.166 16.910 1.00 92.06 675 LYS A O 1
ATOM 5393 N N . ALA A 1 676 ? -21.878 -10.372 17.122 1.00 88.81 676 ALA A N 1
ATOM 5394 C CA . ALA A 1 676 ? -21.357 -10.510 18.479 1.00 88.81 676 ALA A CA 1
ATOM 5395 C C . ALA A 1 676 ? -19.902 -10.026 18.611 1.00 88.81 676 ALA A C 1
ATOM 5397 O O . ALA A 1 676 ? -19.550 -9.437 19.627 1.00 88.81 676 ALA A O 1
ATOM 5398 N N . ALA A 1 677 ? -19.076 -10.226 17.578 1.00 84.19 677 ALA A N 1
ATOM 5399 C CA . ALA A 1 677 ? -17.671 -9.802 17.535 1.00 84.19 677 ALA A CA 1
ATOM 5400 C C . ALA A 1 677 ? -17.392 -8.697 16.488 1.00 84.19 677 ALA A C 1
ATOM 5402 O O . ALA A 1 677 ? -16.257 -8.532 16.051 1.00 84.19 677 ALA A O 1
ATOM 5403 N N . GLY A 1 678 ? -18.421 -7.967 16.037 1.00 78.56 678 GLY A N 1
ATOM 5404 C CA . GLY A 1 678 ? -18.277 -6.902 15.033 1.00 78.56 678 GLY A CA 1
ATOM 5405 C C . GLY A 1 678 ? -17.887 -5.540 15.623 1.00 78.56 678 GLY A C 1
ATOM 5406 O O . GLY A 1 678 ? -18.225 -5.239 16.771 1.00 78.56 678 GLY A O 1
ATOM 5407 N N . THR A 1 679 ? -17.239 -4.697 14.811 1.00 77.31 679 THR A N 1
ATOM 5408 C CA . THR A 1 679 ? -16.788 -3.334 15.159 1.00 77.31 679 THR A CA 1
ATOM 5409 C C . THR A 1 679 ? -17.228 -2.298 14.111 1.00 77.31 679 THR A C 1
ATOM 5411 O O . THR A 1 679 ? -17.549 -2.646 12.971 1.00 77.31 679 THR A O 1
ATOM 5414 N N . GLY A 1 680 ? -17.261 -1.014 14.496 1.00 71.19 680 GLY A N 1
ATOM 5415 C CA . GLY A 1 680 ? -17.473 0.119 13.578 1.00 71.19 680 GLY A CA 1
ATOM 5416 C C . GLY A 1 680 ? -18.809 0.106 12.826 1.00 71.19 680 GLY A C 1
ATOM 5417 O O . GLY A 1 680 ? -18.863 0.493 11.663 1.00 71.19 680 GLY A O 1
ATOM 5418 N N . GLY A 1 681 ? -19.864 -0.443 13.435 1.00 72.44 681 GLY A N 1
ATOM 5419 C CA . GLY A 1 681 ? -21.200 -0.553 12.831 1.00 72.44 681 GLY A CA 1
ATOM 5420 C C . GLY A 1 681 ? -21.316 -1.486 11.618 1.00 72.44 681 GLY A C 1
ATOM 5421 O O . GLY A 1 681 ? -22.415 -1.665 11.093 1.00 72.44 681 GLY A O 1
ATOM 5422 N N . LYS A 1 682 ? -20.226 -2.128 11.175 1.00 79.44 682 LYS A N 1
ATOM 5423 C CA . LYS A 1 682 ? -20.224 -2.978 9.976 1.00 79.44 682 LYS A CA 1
ATOM 5424 C C . LYS A 1 682 ? -21.172 -4.165 10.141 1.00 79.44 682 LYS A C 1
ATOM 5426 O O . LYS A 1 682 ? -21.013 -4.990 11.040 1.00 79.44 682 LYS A O 1
ATOM 5431 N N . GLY A 1 683 ? -22.144 -4.263 9.236 1.00 81.94 683 GLY A N 1
ATOM 5432 C CA . GLY A 1 683 ? -23.159 -5.319 9.250 1.00 81.94 683 GLY A CA 1
ATOM 5433 C C . GLY A 1 683 ? -24.259 -5.131 10.300 1.00 81.94 683 GLY A C 1
ATOM 5434 O O . GLY A 1 683 ? -25.064 -6.041 10.480 1.00 81.94 683 GLY A O 1
ATOM 5435 N N . MET A 1 684 ? -24.312 -3.984 10.986 1.00 90.44 684 MET A N 1
ATOM 5436 C CA . MET A 1 684 ? -25.410 -3.660 11.892 1.00 90.44 684 MET A CA 1
ATOM 5437 C C . MET A 1 684 ? -26.654 -3.237 11.106 1.00 90.44 684 MET A C 1
ATOM 5439 O O . MET A 1 684 ? -26.566 -2.467 10.151 1.00 90.44 684 MET A O 1
ATOM 5443 N N . ARG A 1 685 ? -27.820 -3.735 11.523 1.00 92.19 685 ARG A N 1
ATOM 5444 C CA . ARG A 1 685 ? -29.118 -3.431 10.905 1.00 92.19 685 ARG A CA 1
ATOM 5445 C C . ARG A 1 685 ? -30.060 -2.842 11.945 1.00 92.19 685 ARG A C 1
ATOM 5447 O O . ARG A 1 685 ? -30.164 -3.401 13.034 1.00 92.19 685 ARG A O 1
ATOM 5454 N N . CYS A 1 686 ? -30.754 -1.760 11.605 1.00 93.81 686 CYS A N 1
ATOM 5455 C CA . CYS A 1 686 ? -31.873 -1.243 12.390 1.00 93.81 686 CYS A CA 1
ATOM 5456 C C . CYS A 1 686 ? -33.182 -1.733 11.762 1.00 93.81 686 CYS A C 1
ATOM 5458 O O . CYS A 1 686 ? -33.367 -1.598 10.554 1.00 93.81 686 CYS A O 1
ATOM 5460 N N . VAL A 1 687 ? -34.070 -2.334 12.550 1.00 92.94 687 VAL A N 1
ATOM 5461 C CA . VAL A 1 687 ? -35.345 -2.883 12.073 1.00 92.94 687 VAL A CA 1
ATOM 5462 C C . VAL A 1 687 ? -36.484 -2.508 13.011 1.00 92.94 687 VAL A C 1
ATOM 5464 O O . VAL A 1 687 ? -36.293 -2.357 14.215 1.00 92.94 687 VAL A O 1
ATOM 5467 N N . THR A 1 688 ? -37.690 -2.380 12.470 1.00 90.81 688 THR A N 1
ATOM 5468 C CA . THR A 1 688 ? -38.908 -2.216 13.271 1.00 90.81 688 THR A CA 1
ATOM 5469 C C . THR A 1 688 ? -39.321 -3.536 13.920 1.00 90.81 688 THR A C 1
ATOM 5471 O O . THR A 1 688 ? -38.890 -4.617 13.509 1.00 90.81 688 THR A O 1
ATOM 5474 N N . ASN A 1 689 ? -40.232 -3.473 14.892 1.00 86.56 689 ASN A N 1
ATOM 5475 C CA . ASN A 1 689 ? -40.822 -4.668 15.496 1.00 86.56 689 ASN A CA 1
ATOM 5476 C C . ASN A 1 689 ? -41.499 -5.600 14.465 1.00 86.56 689 ASN A C 1
ATOM 5478 O O . ASN A 1 689 ? -41.373 -6.819 14.546 1.00 86.56 689 ASN A O 1
ATOM 5482 N N . SER A 1 690 ? -42.173 -5.038 13.452 1.00 85.25 690 SER A N 1
ATOM 5483 C CA . SER A 1 690 ? -42.795 -5.821 12.373 1.00 85.25 690 SER A CA 1
ATOM 5484 C C . SER A 1 690 ? -41.765 -6.481 11.455 1.00 85.25 690 SER A C 1
ATOM 5486 O O . SER A 1 690 ? -41.936 -7.634 11.066 1.00 85.25 690 SER A O 1
ATOM 5488 N N . ALA A 1 691 ? -40.672 -5.786 11.135 1.00 88.88 691 ALA A N 1
ATOM 5489 C CA . ALA A 1 691 ? -39.589 -6.343 10.334 1.00 88.88 691 ALA A CA 1
ATOM 5490 C C . ALA A 1 691 ? -38.801 -7.424 11.097 1.00 88.88 691 ALA A C 1
ATOM 5492 O O . ALA A 1 691 ? -38.357 -8.393 10.481 1.00 88.88 691 ALA A O 1
ATOM 5493 N N . LEU A 1 692 ? -38.685 -7.315 12.428 1.00 89.56 692 LEU A N 1
ATOM 5494 C CA . LEU A 1 692 ? -38.004 -8.309 13.262 1.00 89.56 692 LEU A CA 1
ATOM 5495 C C . LEU A 1 692 ? -38.661 -9.698 13.185 1.00 89.56 692 LEU A C 1
ATOM 5497 O O . LEU A 1 692 ? -37.944 -10.696 13.152 1.00 89.56 692 LEU A O 1
ATOM 5501 N N . HIS A 1 693 ? -39.994 -9.781 13.075 1.00 86.06 693 HIS A N 1
ATOM 5502 C CA . HIS A 1 693 ? -40.706 -11.058 12.886 1.00 86.06 693 HIS A CA 1
ATOM 5503 C C . HIS A 1 693 ? -40.169 -11.873 11.699 1.00 86.06 693 HIS A C 1
ATOM 5505 O O . HIS A 1 693 ? -40.063 -13.100 11.781 1.00 86.06 693 HIS A O 1
ATOM 5511 N N . ASN A 1 694 ? -39.806 -11.179 10.618 1.00 87.31 694 ASN A N 1
ATOM 5512 C CA . ASN A 1 694 ? -39.354 -11.771 9.361 1.00 87.31 694 ASN A CA 1
ATOM 5513 C C . ASN A 1 694 ? -37.824 -11.746 9.198 1.00 87.31 694 ASN A C 1
ATOM 5515 O O . ASN A 1 694 ? -37.308 -12.219 8.187 1.00 87.31 694 ASN A O 1
ATOM 5519 N N . ALA A 1 695 ? -37.086 -11.191 10.162 1.00 87.50 695 ALA A N 1
ATOM 5520 C CA . ALA A 1 695 ? -35.640 -11.065 10.067 1.00 87.50 695 ALA A CA 1
ATOM 5521 C C . ALA A 1 695 ? -34.939 -12.417 10.279 1.00 87.50 695 ALA A C 1
ATOM 5523 O O . ALA A 1 695 ? -35.268 -13.185 11.187 1.00 87.50 695 ALA A O 1
ATOM 5524 N N . ILE A 1 696 ? -33.919 -12.679 9.460 1.00 87.94 696 ILE A N 1
ATOM 5525 C CA . ILE A 1 696 ? -32.969 -13.772 9.685 1.00 87.94 696 ILE A CA 1
ATOM 5526 C C . ILE A 1 696 ? -31.933 -13.293 10.706 1.00 87.94 696 ILE A C 1
ATOM 5528 O O . ILE A 1 696 ? -31.290 -12.254 10.500 1.00 87.94 696 ILE A O 1
ATOM 5532 N N . ILE A 1 697 ? -31.808 -14.056 11.794 1.00 90.44 697 ILE A N 1
ATOM 5533 C CA . ILE A 1 697 ? -30.850 -13.840 12.880 1.00 90.44 697 ILE A CA 1
ATOM 5534 C C . ILE A 1 697 ? -29.851 -14.990 12.845 1.00 90.44 697 ILE A C 1
ATOM 5536 O O . ILE A 1 697 ? -30.215 -16.146 13.064 1.00 90.44 697 ILE A O 1
ATOM 5540 N N . ASN A 1 698 ? -28.602 -14.673 12.533 1.00 89.88 698 ASN A N 1
ATOM 5541 C CA . ASN A 1 698 ? -27.527 -15.652 12.506 1.00 89.88 698 ASN A CA 1
ATOM 5542 C C . ASN A 1 698 ? -27.079 -16.000 13.933 1.00 89.88 698 ASN A C 1
ATOM 5544 O O . ASN A 1 698 ? -27.251 -15.224 14.873 1.00 89.88 698 ASN A O 1
ATOM 5548 N N . SER A 1 699 ? -26.466 -17.170 14.115 1.00 87.00 699 SER A N 1
ATOM 5549 C CA . SER A 1 699 ? -26.027 -17.652 15.436 1.00 87.00 699 SER A CA 1
ATOM 5550 C C . SER A 1 699 ? -24.981 -16.755 16.117 1.00 87.00 699 SER A C 1
ATOM 5552 O O . SER A 1 699 ? -24.823 -16.791 17.345 1.00 87.00 699 SER A O 1
ATOM 5554 N N . ASP A 1 700 ? -24.250 -15.980 15.314 1.00 90.69 700 ASP A N 1
ATOM 5555 C CA . ASP A 1 700 ? -23.244 -15.007 15.726 1.00 90.69 700 ASP A CA 1
ATOM 5556 C C . ASP A 1 700 ? -23.805 -13.583 15.885 1.00 90.69 700 ASP A C 1
ATOM 5558 O O . ASP A 1 700 ? -23.031 -12.667 16.149 1.00 90.69 700 ASP A O 1
ATOM 5562 N N . GLU A 1 701 ? -25.119 -13.372 15.769 1.00 94.25 701 GLU A N 1
ATOM 5563 C CA . GLU A 1 701 ? -25.769 -12.073 15.965 1.00 94.25 701 GLU A CA 1
ATOM 5564 C C . GLU A 1 701 ? -26.477 -11.963 17.329 1.00 94.25 701 GLU A C 1
ATOM 5566 O O . GLU A 1 701 ? -26.820 -12.951 17.982 1.00 94.25 701 GLU A O 1
ATOM 5571 N N . ILE A 1 702 ? -26.681 -10.721 17.768 1.00 94.00 702 ILE A N 1
ATOM 5572 C CA . ILE A 1 702 ? -27.520 -10.337 18.907 1.00 94.00 702 ILE A CA 1
ATOM 5573 C C . ILE A 1 702 ? -28.600 -9.358 18.444 1.00 94.00 702 ILE A C 1
ATOM 5575 O O . ILE A 1 702 ? -28.404 -8.638 17.462 1.00 94.00 702 ILE A O 1
ATOM 5579 N N . ILE A 1 703 ? -29.708 -9.296 19.178 1.00 94.38 703 ILE A N 1
ATOM 5580 C CA . ILE A 1 703 ? -30.798 -8.340 18.961 1.00 94.38 703 ILE A CA 1
ATOM 5581 C C . ILE A 1 703 ? -30.831 -7.405 20.163 1.00 94.38 703 ILE A C 1
ATOM 5583 O O . ILE A 1 703 ? -31.066 -7.852 21.280 1.00 94.38 703 ILE A O 1
ATOM 5587 N N . GLN A 1 704 ? -30.598 -6.116 19.960 1.00 93.44 704 GLN A N 1
ATOM 5588 C CA . GLN A 1 704 ? -30.555 -5.129 21.035 1.00 93.44 704 GLN A CA 1
ATOM 5589 C C . GLN A 1 704 ? -31.633 -4.066 20.826 1.00 93.44 704 GLN A C 1
ATOM 5591 O O . GLN A 1 704 ? -31.781 -3.541 19.725 1.00 93.44 704 GLN A O 1
ATOM 5596 N N . ALA A 1 705 ? -32.394 -3.747 21.869 1.00 91.88 705 ALA A N 1
ATOM 5597 C CA . ALA A 1 705 ? -33.411 -2.703 21.819 1.00 91.88 705 ALA A CA 1
ATOM 5598 C C . ALA A 1 705 ? -32.780 -1.324 21.569 1.00 91.88 705 ALA A C 1
ATOM 5600 O O . ALA A 1 705 ? -31.682 -1.035 22.053 1.00 91.88 705 ALA A O 1
ATOM 5601 N N . ALA A 1 706 ? -33.476 -0.459 20.832 1.00 91.56 706 ALA A N 1
ATOM 5602 C CA . ALA A 1 706 ? -33.069 0.931 20.686 1.00 91.56 706 ALA A CA 1
ATOM 5603 C C . ALA A 1 706 ? -33.179 1.703 22.010 1.00 91.56 706 ALA A C 1
ATOM 5605 O O . ALA A 1 706 ? -34.093 1.483 22.809 1.00 91.56 706 ALA A O 1
ATOM 5606 N N . VAL A 1 707 ? -32.250 2.637 22.223 1.00 91.56 707 VAL A N 1
ATOM 5607 C CA . VAL A 1 707 ? -32.340 3.622 23.306 1.00 91.56 707 VAL A CA 1
ATOM 5608 C C . VAL A 1 707 ? -33.235 4.763 22.841 1.00 91.56 707 VAL A C 1
ATOM 5610 O O . VAL A 1 707 ? -33.004 5.344 21.782 1.00 91.56 707 VAL A O 1
ATOM 5613 N N . ASN A 1 708 ? -34.251 5.073 23.640 1.00 88.69 708 ASN A N 1
ATOM 5614 C CA . ASN A 1 708 ? -35.194 6.155 23.369 1.00 88.69 708 ASN A CA 1
ATOM 5615 C C . ASN A 1 708 ? -34.749 7.455 24.043 1.00 88.69 708 ASN A C 1
ATOM 5617 O O . ASN A 1 708 ? -33.884 7.433 24.917 1.00 88.69 708 ASN A O 1
ATOM 5621 N N . ASP A 1 709 ? -35.400 8.564 23.687 1.00 92.50 709 ASP A N 1
ATOM 5622 C CA . ASP A 1 709 ? -35.200 9.863 24.344 1.00 92.50 709 ASP A CA 1
ATOM 5623 C C . ASP A 1 709 ? -33.728 10.318 24.334 1.00 92.50 709 ASP A C 1
ATOM 5625 O O . ASP A 1 709 ? -33.166 10.717 25.351 1.00 92.50 709 ASP A O 1
ATOM 5629 N N . LEU A 1 710 ? -33.070 10.172 23.179 1.00 95.69 710 LEU A N 1
ATOM 5630 C CA . LEU A 1 710 ? -31.655 10.496 23.012 1.00 95.69 710 LEU A CA 1
ATOM 5631 C C . LEU A 1 710 ? -31.404 12.002 23.129 1.00 95.69 710 LEU A C 1
ATOM 5633 O O . LEU A 1 710 ? -32.172 12.820 22.616 1.00 95.69 710 LEU A O 1
ATOM 5637 N N . MET A 1 711 ? -30.269 12.350 23.731 1.00 97.19 711 MET A N 1
ATOM 5638 C CA . MET A 1 711 ? -29.636 13.642 23.500 1.00 97.19 711 MET A CA 1
ATOM 5639 C C . MET A 1 711 ? -29.180 13.728 22.047 1.00 97.19 711 MET A C 1
ATOM 5641 O O . MET A 1 711 ? -28.656 12.762 21.490 1.00 97.19 711 MET A O 1
ATOM 5645 N N . LEU A 1 712 ? -29.359 14.903 21.452 1.00 96.62 712 LEU A N 1
ATOM 5646 C CA . LEU A 1 712 ? -28.945 15.206 20.088 1.00 96.62 712 LEU A CA 1
ATOM 5647 C C . LEU A 1 712 ? -28.000 16.402 20.100 1.00 96.62 712 LEU A C 1
ATOM 5649 O O . LEU A 1 712 ? -28.148 17.294 20.932 1.00 96.62 712 LEU A O 1
ATOM 5653 N N . LEU A 1 713 ? -27.071 16.426 19.152 1.00 95.19 713 LEU A N 1
ATOM 5654 C CA . LEU A 1 713 ? -26.151 17.535 18.927 1.00 95.19 713 LEU A CA 1
ATOM 5655 C C . LEU A 1 713 ? -26.465 18.107 17.544 1.00 95.19 713 LEU A C 1
ATOM 5657 O O . LEU A 1 713 ? -26.425 17.382 16.551 1.00 95.19 713 LEU A O 1
ATOM 5661 N N . ASP A 1 714 ? -26.897 19.367 17.492 1.00 93.44 714 ASP A N 1
ATOM 5662 C CA . ASP A 1 714 ? -27.447 20.013 16.288 1.00 93.44 714 ASP A CA 1
ATOM 5663 C C . ASP A 1 714 ? -28.578 19.208 15.620 1.00 93.44 714 ASP A C 1
ATOM 5665 O O . ASP A 1 714 ? -28.659 19.087 14.398 1.00 93.44 714 ASP A O 1
ATOM 5669 N N . GLY A 1 715 ? -29.437 18.577 16.430 1.00 95.75 715 GLY A N 1
ATOM 5670 C CA . GLY A 1 715 ? -30.519 17.716 15.938 1.00 95.75 715 GLY A CA 1
ATOM 5671 C C . GLY A 1 715 ? -30.053 16.382 15.338 1.00 95.75 715 GLY A C 1
ATOM 5672 O O . GLY A 1 715 ? -30.871 15.645 14.788 1.00 95.75 715 GLY A O 1
ATOM 5673 N N . ARG A 1 716 ? -28.764 16.040 15.447 1.00 96.81 716 ARG A N 1
ATOM 5674 C CA . ARG A 1 716 ? -28.167 14.794 14.946 1.00 96.81 716 ARG A CA 1
ATOM 5675 C C . ARG A 1 716 ? -27.856 13.850 16.104 1.00 96.81 716 ARG A C 1
ATOM 5677 O O . ARG A 1 716 ? -27.560 14.276 17.222 1.00 96.81 716 ARG A O 1
ATOM 5684 N N . LYS A 1 717 ? -27.941 12.546 15.840 1.00 96.69 717 LYS A N 1
ATOM 5685 C CA . LYS A 1 717 ? -27.569 11.512 16.814 1.00 96.69 717 LYS A CA 1
ATOM 5686 C C . LYS A 1 717 ? -26.057 11.514 17.001 1.00 96.69 717 LYS A C 1
ATOM 5688 O O . LYS A 1 717 ? -25.319 11.719 16.040 1.00 96.69 717 LYS A O 1
ATOM 5693 N N . PHE A 1 718 ? -25.605 11.246 18.219 1.00 97.00 718 PHE A N 1
ATOM 5694 C CA . PHE A 1 718 ? -24.191 11.049 18.496 1.00 97.00 718 PHE A CA 1
ATOM 5695 C C . PHE A 1 718 ? -23.961 9.917 19.494 1.00 97.00 718 PHE A C 1
ATOM 5697 O O . PHE A 1 718 ? -24.845 9.568 20.277 1.00 97.00 718 PHE A O 1
ATOM 5704 N N . THR A 1 719 ? -22.761 9.345 19.446 1.00 96.31 719 THR A N 1
ATOM 5705 C CA . THR A 1 719 ? -22.257 8.378 20.432 1.00 96.31 719 THR A CA 1
ATOM 5706 C C . THR A 1 719 ? -21.064 8.990 21.147 1.00 96.31 719 THR A C 1
ATOM 5708 O O . THR A 1 719 ? -20.212 9.589 20.493 1.00 96.31 719 THR A O 1
ATOM 5711 N N . THR A 1 720 ? -20.977 8.837 22.465 1.00 97.81 720 THR A N 1
ATOM 5712 C CA . THR A 1 720 ? -19.827 9.321 23.239 1.00 97.81 720 THR A CA 1
ATOM 5713 C C . THR A 1 720 ? -18.891 8.159 23.554 1.00 97.81 720 THR A C 1
ATOM 5715 O O . THR A 1 720 ? -19.322 7.141 24.094 1.00 97.81 720 THR A O 1
ATOM 5718 N N . ARG A 1 721 ? -17.602 8.325 23.250 1.00 97.75 721 ARG A N 1
ATOM 5719 C CA . ARG A 1 721 ? -16.511 7.426 23.635 1.00 97.75 721 ARG A CA 1
ATOM 5720 C C . ARG A 1 721 ? -15.836 7.945 24.898 1.00 97.75 721 ARG A C 1
ATOM 5722 O O . ARG A 1 721 ? -15.296 9.052 24.905 1.00 97.75 721 ARG A O 1
ATOM 5729 N N . LEU A 1 722 ? -15.779 7.101 25.922 1.00 98.31 722 LEU A N 1
ATOM 5730 C CA . LEU A 1 722 ? -14.970 7.289 27.127 1.00 98.31 722 LEU A CA 1
ATOM 5731 C C . LEU A 1 722 ? -13.760 6.348 27.118 1.00 98.31 722 LEU A C 1
ATOM 5733 O O . LEU A 1 722 ? -13.799 5.292 26.485 1.00 98.31 722 LEU A O 1
ATOM 5737 N N . TYR A 1 723 ? -12.712 6.693 27.866 1.00 98.31 723 TYR A N 1
ATOM 5738 C CA . TYR A 1 723 ? -11.539 5.836 28.052 1.00 98.31 723 TYR A CA 1
ATOM 5739 C C . TYR A 1 723 ? -11.372 5.421 29.513 1.00 98.31 723 TYR A C 1
ATOM 5741 O O . TYR A 1 723 ? -11.376 6.264 30.411 1.00 98.31 723 TYR A O 1
ATOM 5749 N N . VAL A 1 724 ? -11.197 4.118 29.742 1.00 98.06 724 VAL A N 1
ATOM 5750 C CA . VAL A 1 724 ? -11.000 3.527 31.071 1.00 98.06 724 VAL A CA 1
ATOM 5751 C C . VAL A 1 724 ? -9.688 2.750 31.104 1.00 98.06 724 VAL A C 1
ATOM 5753 O O . VAL A 1 724 ? -9.472 1.860 30.285 1.00 98.06 724 VAL A O 1
ATOM 5756 N N . LEU A 1 725 ? -8.824 3.065 32.067 1.00 97.69 725 LEU A N 1
ATOM 5757 C CA . LEU A 1 725 ? -7.598 2.323 32.356 1.00 97.69 725 LEU A CA 1
ATOM 5758 C C . LEU A 1 725 ? -7.843 1.357 33.521 1.00 97.69 725 LEU A C 1
ATOM 5760 O O . LEU A 1 725 ? -8.293 1.768 34.589 1.00 97.69 725 LEU A O 1
ATOM 5764 N N . LEU A 1 726 ? -7.500 0.087 33.319 1.00 97.25 726 LEU A N 1
ATOM 5765 C CA . LEU A 1 726 ? -7.397 -0.928 34.366 1.00 97.25 726 LEU A CA 1
ATOM 5766 C C . LEU A 1 726 ? -5.915 -1.184 34.635 1.00 97.25 726 LEU A C 1
ATOM 5768 O O . LEU A 1 726 ? -5.209 -1.624 33.725 1.00 97.25 726 LEU A O 1
ATOM 5772 N N . TRP A 1 727 ? -5.437 -0.897 35.842 1.00 96.31 727 TRP A N 1
ATOM 5773 C CA . TRP A 1 727 ? -4.037 -1.102 36.219 1.00 96.31 727 TRP A CA 1
ATOM 5774 C C . TRP A 1 727 ? -3.891 -1.269 37.732 1.00 96.31 727 TRP A C 1
ATOM 5776 O O . TRP A 1 727 ? -4.517 -0.532 38.493 1.00 96.31 727 TRP A O 1
ATOM 5786 N N . ASP A 1 728 ? -3.049 -2.215 38.162 1.00 94.94 728 ASP A N 1
ATOM 5787 C CA . ASP A 1 728 ? -2.775 -2.512 39.578 1.00 94.94 728 ASP A CA 1
ATOM 5788 C C . ASP A 1 728 ? -4.051 -2.693 40.425 1.00 94.94 728 ASP A C 1
ATOM 5790 O O . ASP A 1 728 ? -4.207 -2.092 41.491 1.00 94.94 728 ASP A O 1
ATOM 5794 N N . HIS A 1 729 ? -4.997 -3.489 39.912 1.00 94.94 729 HIS A N 1
ATOM 5795 C CA . HIS A 1 729 ? -6.302 -3.767 40.531 1.00 94.94 729 HIS A CA 1
ATOM 5796 C C . HIS A 1 729 ? -7.183 -2.528 40.758 1.00 94.94 729 HIS A C 1
ATOM 5798 O O . HIS A 1 729 ? -8.088 -2.536 41.596 1.00 94.94 729 HIS A O 1
ATOM 5804 N N . LYS A 1 730 ? -6.927 -1.448 40.016 1.00 94.88 730 LYS A N 1
ATOM 5805 C CA . LYS A 1 730 ? -7.680 -0.196 40.088 1.00 94.88 730 LYS A CA 1
ATOM 5806 C C . LYS A 1 730 ? -8.253 0.175 38.733 1.00 94.88 730 LYS A C 1
ATOM 5808 O O . LYS A 1 730 ? -7.687 -0.121 37.681 1.00 94.88 730 LYS A O 1
ATOM 5813 N N . ILE A 1 731 ? -9.376 0.879 38.792 1.00 96.88 731 ILE A N 1
ATOM 5814 C CA . ILE A 1 731 ? -10.094 1.394 37.633 1.00 96.88 731 ILE A CA 1
ATOM 5815 C C . ILE A 1 731 ? -9.935 2.911 37.615 1.00 96.88 731 ILE A C 1
ATOM 5817 O O . ILE A 1 731 ? -10.174 3.578 38.622 1.00 96.88 731 ILE A O 1
ATOM 5821 N N . TYR A 1 732 ? -9.561 3.459 36.466 1.00 97.31 732 TYR A N 1
ATOM 5822 C CA . TYR A 1 732 ? -9.418 4.892 36.252 1.00 97.31 732 TYR A CA 1
ATOM 5823 C C . TYR A 1 732 ? -10.244 5.319 35.043 1.00 97.31 732 TYR A C 1
ATOM 5825 O O . TYR A 1 732 ? -10.128 4.723 33.976 1.00 97.31 732 TYR A O 1
ATOM 5833 N N . LEU A 1 733 ? -11.055 6.363 35.194 1.00 97.88 733 LEU A N 1
ATOM 5834 C CA . LEU A 1 733 ? -11.798 6.988 34.101 1.00 97.88 733 LEU A CA 1
ATOM 5835 C C . LEU A 1 733 ? -11.082 8.266 33.660 1.00 97.88 733 LEU A C 1
ATOM 5837 O O . LEU A 1 733 ? -10.880 9.176 34.466 1.00 97.88 733 LEU A O 1
ATOM 5841 N N . PHE A 1 734 ? -10.731 8.362 32.382 1.00 98.25 734 PHE A N 1
ATOM 5842 C CA . PHE A 1 734 ? -10.212 9.603 31.819 1.00 98.25 734 PHE A CA 1
ATOM 5843 C C . PHE A 1 734 ? -11.322 10.665 31.750 1.00 98.25 734 PHE A C 1
ATOM 5845 O O . PHE A 1 734 ? -12.448 10.361 31.365 1.00 98.25 734 PHE A O 1
ATOM 5852 N N . LYS A 1 735 ? -11.013 11.912 32.129 1.00 96.50 735 LYS A N 1
ATOM 5853 C CA . LYS A 1 735 ? -11.971 13.034 32.103 1.00 96.50 735 LYS A CA 1
ATOM 5854 C C . LYS A 1 735 ? -12.417 13.404 30.691 1.00 96.50 735 LYS A C 1
ATOM 5856 O O . LYS A 1 735 ? -13.555 13.811 30.495 1.00 96.50 735 LYS A O 1
ATOM 5861 N N . GLY A 1 736 ? -11.512 13.283 29.725 1.00 95.31 736 GLY A N 1
ATOM 5862 C CA . GLY A 1 736 ? -11.835 13.524 28.329 1.00 95.31 736 GLY A CA 1
ATOM 5863 C C . GLY A 1 736 ? -12.576 12.355 27.684 1.00 95.31 736 GLY A C 1
ATOM 5864 O O . GLY A 1 736 ? -12.894 11.339 28.296 1.00 95.31 736 GLY A O 1
ATOM 5865 N N . GLY A 1 737 ? -12.818 12.507 26.395 1.00 96.94 737 GLY A N 1
ATOM 5866 C CA . GLY A 1 737 ? -13.556 11.576 25.558 1.00 96.94 737 GLY A CA 1
ATOM 5867 C C . GLY A 1 737 ? -13.909 12.291 24.267 1.00 96.94 737 GLY A C 1
ATOM 5868 O O . GLY A 1 737 ? -13.489 13.429 24.063 1.00 96.94 737 GLY A O 1
ATOM 5869 N N . PHE A 1 738 ? -14.696 11.669 23.405 1.00 97.56 738 PHE A N 1
ATOM 5870 C CA . PHE A 1 738 ? -15.181 12.357 22.212 1.00 97.56 738 PHE A CA 1
ATOM 5871 C C . PHE A 1 738 ? -16.584 11.920 21.830 1.00 97.56 738 PHE A C 1
ATOM 5873 O O . PHE A 1 738 ? -17.002 10.799 22.109 1.00 97.56 738 PHE A O 1
ATOM 5880 N N . ASN A 1 739 ? -17.292 12.815 21.157 1.00 97.12 739 ASN A N 1
ATOM 5881 C CA . ASN A 1 739 ? -18.578 12.567 20.535 1.00 97.12 739 ASN A CA 1
ATOM 5882 C C . ASN A 1 739 ? -18.368 12.277 19.048 1.00 97.12 739 ASN A C 1
ATOM 5884 O O . ASN A 1 739 ? -17.673 13.025 18.363 1.00 97.12 739 ASN A O 1
ATOM 5888 N N . VAL A 1 740 ? -18.990 11.212 18.550 1.00 95.69 740 VAL A N 1
ATOM 5889 C CA . VAL A 1 740 ? -19.108 10.896 17.122 1.00 95.69 740 VAL A CA 1
ATOM 5890 C C . VAL A 1 740 ? -20.508 11.294 16.683 1.00 95.69 740 VAL A C 1
ATOM 5892 O O . VAL A 1 740 ? -21.475 10.668 17.109 1.00 95.69 740 VAL A O 1
ATOM 5895 N N . ILE A 1 741 ? -20.617 12.345 15.876 1.00 96.12 741 ILE A N 1
ATOM 5896 C CA . ILE A 1 741 ? -21.875 12.999 15.504 1.00 96.12 741 ILE A CA 1
ATOM 5897 C C . ILE A 1 741 ? -22.245 12.580 14.083 1.00 96.12 741 ILE A C 1
ATOM 5899 O O . ILE A 1 741 ? -21.472 12.790 13.150 1.00 96.12 741 ILE A O 1
ATOM 5903 N N . HIS A 1 742 ? -23.426 11.992 13.908 1.00 96.12 742 HIS A N 1
ATOM 5904 C CA . HIS A 1 742 ? -23.870 11.451 12.623 1.00 96.12 742 HIS A CA 1
ATOM 5905 C C . HIS A 1 742 ? -24.074 12.554 11.575 1.00 96.12 742 HIS A C 1
ATOM 5907 O O . HIS A 1 742 ? -24.263 13.726 11.908 1.00 96.12 742 HIS A O 1
ATOM 5913 N N . GLY A 1 743 ? -24.069 12.179 10.293 1.00 92.94 743 GLY A N 1
ATOM 5914 C CA . GLY A 1 743 ? -24.124 13.150 9.198 1.00 92.94 743 GLY A CA 1
ATOM 5915 C C . GLY A 1 743 ? -25.505 13.653 8.805 1.00 92.94 743 GLY A C 1
ATOM 5916 O O . GLY A 1 743 ? -25.609 14.589 8.017 1.00 92.94 743 GLY A O 1
ATOM 5917 N N . VAL A 1 744 ? -26.572 13.060 9.340 1.00 95.44 744 VAL A N 1
ATOM 5918 C CA . VAL A 1 744 ? -27.953 13.440 9.016 1.00 95.44 744 VAL A CA 1
ATOM 5919 C C . VAL A 1 744 ? -28.779 13.687 10.283 1.00 95.44 744 VAL A C 1
ATOM 5921 O O . VAL A 1 744 ? -28.465 13.121 11.337 1.00 95.44 744 VAL A O 1
ATOM 5924 N N . PRO A 1 745 ? -29.836 14.521 10.213 1.00 96.81 745 PRO A N 1
ATOM 5925 C CA . PRO A 1 745 ? -30.747 14.749 11.333 1.00 96.81 745 PRO A CA 1
ATOM 5926 C C . PRO A 1 745 ? -31.374 13.455 11.863 1.00 96.81 745 PRO A C 1
ATOM 5928 O O . PRO A 1 745 ? -31.724 12.553 11.098 1.00 96.81 745 PRO A O 1
ATOM 5931 N N . TYR A 1 746 ? -31.535 13.372 13.182 1.00 96.19 746 TYR A N 1
ATOM 5932 C CA . TYR A 1 746 ? -32.087 12.192 13.835 1.00 96.19 746 TYR A CA 1
ATOM 5933 C C . TYR A 1 746 ? -33.604 12.084 13.648 1.00 96.19 746 TYR A C 1
ATOM 5935 O O . TYR A 1 746 ? -34.338 13.059 13.804 1.00 96.19 746 TYR A O 1
ATOM 5943 N N . GLN A 1 747 ? -34.077 10.867 13.380 1.00 93.38 747 GLN A N 1
ATOM 5944 C CA . GLN A 1 747 ? -35.494 10.513 13.312 1.00 93.38 747 GLN A CA 1
ATOM 5945 C C . GLN A 1 747 ? -35.721 9.231 14.114 1.00 93.38 747 GLN A C 1
ATOM 5947 O O . GLN A 1 747 ? -35.120 8.195 13.825 1.00 93.38 747 GLN A O 1
ATOM 5952 N N . ALA A 1 748 ? -36.569 9.307 15.142 1.00 88.50 748 ALA A N 1
ATOM 5953 C CA . ALA A 1 748 ? -36.720 8.246 16.138 1.00 88.50 748 ALA A CA 1
ATOM 5954 C C . ALA A 1 748 ? -37.332 6.948 15.583 1.00 88.50 748 ALA A C 1
ATOM 5956 O O . ALA A 1 748 ? -37.054 5.876 16.108 1.00 88.50 748 ALA A O 1
ATOM 5957 N N . ASP A 1 749 ? -38.141 7.043 14.533 1.00 87.62 749 ASP A N 1
ATOM 5958 C CA . ASP A 1 749 ? -38.839 5.943 13.864 1.00 87.62 749 ASP A CA 1
ATOM 5959 C C . ASP A 1 749 ? -38.121 5.439 12.600 1.00 87.62 749 ASP A C 1
ATOM 5961 O O . ASP A 1 749 ? -38.531 4.440 12.006 1.00 87.62 749 ASP A O 1
ATOM 5965 N N . SER A 1 750 ? -37.023 6.087 12.202 1.00 91.50 750 SER A N 1
ATOM 5966 C CA . SER A 1 750 ? -36.261 5.712 11.014 1.00 91.50 750 SER A CA 1
ATOM 5967 C C . SER A 1 750 ? -35.382 4.485 11.254 1.00 91.50 750 SER A C 1
ATOM 5969 O O . SER A 1 750 ? -34.665 4.390 12.253 1.00 91.50 750 SER A O 1
ATOM 5971 N N . THR A 1 751 ? -35.379 3.569 10.285 1.00 92.50 751 THR A N 1
ATOM 5972 C CA . THR A 1 751 ? -34.449 2.431 10.206 1.00 92.50 751 THR A CA 1
ATOM 5973 C C . THR A 1 751 ? -33.210 2.727 9.359 1.00 92.50 751 THR A C 1
ATOM 5975 O O . THR A 1 751 ? -32.398 1.830 9.131 1.00 92.50 751 THR A O 1
ATOM 5978 N N . ASP A 1 752 ? -33.067 3.955 8.854 1.00 92.50 752 ASP A N 1
ATOM 5979 C CA . ASP A 1 752 ? -31.958 4.342 7.988 1.00 92.50 752 ASP A CA 1
ATOM 5980 C C . ASP A 1 752 ? -30.612 4.249 8.727 1.00 92.50 752 ASP A C 1
ATOM 5982 O O . ASP A 1 752 ? -30.466 4.666 9.882 1.00 92.50 752 ASP A O 1
ATOM 5986 N N . TYR A 1 753 ? -29.612 3.689 8.047 1.00 90.88 753 TYR A N 1
ATOM 5987 C CA . TYR A 1 753 ? -28.279 3.494 8.606 1.00 90.88 753 TYR A CA 1
ATOM 5988 C C . TYR A 1 753 ? -27.595 4.825 8.956 1.00 90.88 753 TYR A C 1
ATOM 5990 O O . TYR A 1 753 ? -27.004 4.942 10.029 1.00 90.88 753 TYR A O 1
ATOM 5998 N N . ALA A 1 754 ? -27.687 5.838 8.092 1.00 91.44 754 ALA A N 1
ATOM 5999 C CA . ALA A 1 754 ? -27.113 7.161 8.327 1.00 91.44 754 ALA A CA 1
ATOM 6000 C C . ALA A 1 754 ? -27.791 7.876 9.509 1.00 91.44 754 ALA A C 1
ATOM 6002 O O . ALA A 1 754 ? -27.151 8.617 10.248 1.00 91.44 754 ALA A O 1
ATOM 6003 N N . VAL A 1 755 ? -29.078 7.616 9.743 1.00 92.44 755 VAL A N 1
ATOM 6004 C CA . VAL A 1 755 ? -29.795 8.183 10.893 1.00 92.44 755 VAL A CA 1
ATOM 6005 C C . VAL A 1 755 ? -29.395 7.477 12.192 1.00 92.44 755 VAL A C 1
ATOM 6007 O O . VAL A 1 755 ? -29.082 8.122 13.196 1.00 92.44 755 VAL A O 1
ATOM 6010 N N . GLN A 1 756 ? -29.386 6.141 12.193 1.00 92.44 756 GLN A N 1
ATOM 6011 C CA . GLN A 1 756 ? -29.312 5.357 13.428 1.00 92.44 756 GLN A CA 1
ATOM 6012 C C . GLN A 1 756 ? -27.912 4.874 13.813 1.00 92.44 756 GLN A C 1
ATOM 6014 O O . GLN A 1 756 ? -27.705 4.551 14.986 1.00 92.44 756 GLN A O 1
ATOM 6019 N N . ILE A 1 757 ? -26.974 4.785 12.870 1.00 89.94 757 ILE A N 1
ATOM 6020 C CA . ILE A 1 757 ? -25.724 4.026 13.040 1.00 89.94 757 ILE A CA 1
ATOM 6021 C C . ILE A 1 757 ? -24.475 4.810 12.614 1.00 89.94 757 ILE A C 1
ATOM 6023 O O . ILE A 1 757 ? -23.422 4.575 13.178 1.00 89.94 757 ILE A O 1
ATOM 6027 N N . ASP A 1 758 ? -24.581 5.668 11.603 1.00 87.12 758 ASP A N 1
ATOM 6028 C CA . ASP A 1 758 ? -23.484 6.268 10.828 1.00 87.12 758 ASP A CA 1
ATOM 6029 C C . ASP A 1 758 ? -22.072 6.310 11.455 1.00 87.12 758 ASP A C 1
ATOM 6031 O O . ASP A 1 758 ? -21.760 7.120 12.322 1.00 87.12 758 ASP A O 1
ATOM 6035 N N . HIS A 1 759 ? -21.178 5.479 10.913 1.00 82.44 759 HIS A N 1
ATOM 6036 C CA . HIS A 1 759 ? -19.744 5.464 11.230 1.00 82.44 759 HIS A CA 1
ATOM 6037 C C . HIS A 1 759 ? -18.882 5.675 9.971 1.00 82.44 759 HIS A C 1
ATOM 6039 O O . HIS A 1 759 ? -17.734 5.230 9.914 1.00 82.44 759 HIS A O 1
ATOM 6045 N N . ARG A 1 760 ? -19.442 6.258 8.904 1.00 82.81 760 ARG A N 1
ATOM 6046 C CA . ARG A 1 760 ? -18.752 6.353 7.611 1.00 82.81 760 ARG A CA 1
ATOM 6047 C C . ARG A 1 760 ? -17.646 7.398 7.667 1.00 82.81 760 ARG A C 1
ATOM 6049 O O . ARG A 1 760 ? -17.938 8.580 7.732 1.00 82.81 760 ARG A O 1
ATOM 6056 N N . GLY A 1 761 ? -16.400 6.934 7.579 1.00 76.44 761 GLY A N 1
ATOM 6057 C CA . GLY A 1 761 ? -15.238 7.767 7.273 1.00 76.44 761 GLY A CA 1
ATOM 6058 C C . GLY A 1 761 ? -14.940 8.873 8.277 1.00 76.44 761 GLY A C 1
ATOM 6059 O O . GLY A 1 761 ? -14.296 9.825 7.878 1.00 76.44 761 GLY A O 1
ATOM 6060 N N . TYR A 1 762 ? -15.372 8.760 9.540 1.00 82.19 762 TYR A N 1
ATOM 6061 C CA . TYR A 1 762 ? -15.228 9.809 10.565 1.00 82.19 762 TYR A CA 1
ATOM 6062 C C . TYR A 1 762 ? -13.778 10.273 10.816 1.00 82.19 762 TYR A C 1
ATOM 6064 O O . TYR A 1 762 ? -13.556 11.262 11.505 1.00 82.19 762 TYR A O 1
ATOM 6072 N N . ASP A 1 763 ? -12.793 9.535 10.308 1.00 75.25 763 ASP A N 1
ATOM 6073 C CA . ASP A 1 763 ? -11.368 9.848 10.322 1.00 75.25 763 ASP A CA 1
ATOM 6074 C C . ASP A 1 763 ? -10.901 10.711 9.132 1.00 75.25 763 ASP A C 1
ATOM 6076 O O . ASP A 1 763 ? -9.720 11.042 9.063 1.00 75.25 763 ASP A O 1
ATOM 6080 N N . LYS A 1 764 ? -11.801 11.074 8.207 1.00 75.31 764 LYS A N 1
ATOM 6081 C CA . LYS A 1 764 ? -11.533 11.868 6.998 1.00 75.31 764 LYS A CA 1
ATOM 6082 C C . LYS A 1 764 ? -12.174 13.254 7.060 1.00 75.31 764 LYS A C 1
ATOM 6084 O O . LYS A 1 764 ? -13.269 13.409 7.596 1.00 75.31 764 LYS A O 1
ATOM 6089 N N . ASP A 1 765 ? -11.542 14.227 6.409 1.00 71.75 765 ASP A N 1
ATOM 6090 C CA . ASP A 1 765 ? -11.987 15.629 6.400 1.00 71.75 765 ASP A CA 1
ATOM 6091 C C . ASP A 1 765 ? -13.305 15.858 5.635 1.00 71.75 765 ASP A C 1
ATOM 6093 O O . ASP A 1 765 ? -14.060 16.772 5.954 1.00 71.75 765 ASP A O 1
ATOM 6097 N N . ASP A 1 766 ? -13.607 15.024 4.636 1.00 80.25 766 ASP A N 1
ATOM 6098 C CA . ASP A 1 766 ? -14.825 15.094 3.813 1.00 80.25 766 ASP A CA 1
ATOM 6099 C C . ASP A 1 766 ? -15.990 14.258 4.372 1.00 80.25 766 ASP A C 1
ATOM 6101 O O . ASP A 1 766 ? -17.036 14.100 3.735 1.00 80.25 766 ASP A O 1
ATOM 6105 N N . SER A 1 767 ? -15.808 13.697 5.566 1.00 88.00 767 SER A N 1
ATOM 6106 C CA . SER A 1 767 ? -16.782 12.830 6.207 1.00 88.00 767 SER A CA 1
ATOM 6107 C C . SER A 1 767 ? -18.081 13.565 6.543 1.00 88.00 767 SER A C 1
ATOM 6109 O O . SER A 1 767 ? -18.049 14.643 7.137 1.00 88.00 767 SER A O 1
ATOM 6111 N N . PRO A 1 768 ? -19.253 12.954 6.285 1.00 87.50 768 PRO A N 1
ATOM 6112 C CA . PRO A 1 768 ? -20.508 13.483 6.802 1.00 87.50 768 PRO A CA 1
ATOM 6113 C C . PRO A 1 768 ? -20.588 13.340 8.334 1.00 87.50 768 PRO A C 1
ATOM 6115 O O . PRO A 1 768 ? -21.299 14.098 8.986 1.00 87.50 768 PRO A O 1
ATOM 6118 N N . VAL A 1 769 ? -19.865 12.379 8.920 1.00 92.50 769 VAL A N 1
ATOM 6119 C CA . VAL A 1 769 ? -19.756 12.185 10.371 1.00 92.50 769 VAL A CA 1
ATOM 6120 C C . VAL A 1 769 ? -18.652 13.082 10.915 1.00 92.50 769 VAL A C 1
ATOM 6122 O O . VAL A 1 769 ? -17.513 12.992 10.460 1.00 92.50 769 VAL A O 1
ATOM 6125 N N . THR A 1 770 ? -18.972 13.892 11.920 1.00 93.88 770 THR A N 1
ATOM 6126 C CA . THR A 1 770 ? -18.029 14.821 12.556 1.00 93.88 770 THR A CA 1
ATOM 6127 C C . THR A 1 770 ? -17.684 14.371 13.970 1.00 93.88 770 THR A C 1
ATOM 6129 O O . THR A 1 770 ? -18.458 13.657 14.611 1.00 93.88 770 THR A O 1
ATOM 6132 N N . MET A 1 771 ? -16.537 14.807 14.487 1.00 94.56 771 MET A N 1
ATOM 6133 C CA . MET A 1 771 ? -16.107 14.501 15.850 1.00 94.56 771 MET A CA 1
ATOM 6134 C C . MET A 1 771 ? -15.919 15.775 16.671 1.00 94.56 771 MET A C 1
ATOM 6136 O O . MET A 1 771 ? -15.541 16.813 16.137 1.00 94.56 771 MET A O 1
ATOM 6140 N N . GLN A 1 772 ? -16.165 15.684 17.975 1.00 94.75 772 GLN A N 1
ATOM 6141 C CA . GLN A 1 772 ? -15.912 16.765 18.931 1.00 94.75 772 GLN A CA 1
ATOM 6142 C C . GLN A 1 772 ? -15.363 16.180 20.233 1.00 94.75 772 GLN A C 1
ATOM 6144 O O . GLN A 1 772 ? -15.791 15.096 20.636 1.00 94.75 772 GLN A O 1
ATOM 6149 N N . SER A 1 773 ? -14.456 16.880 20.920 1.00 97.00 773 SER A N 1
ATOM 6150 C CA . SER A 1 773 ? -14.091 16.508 22.291 1.00 97.00 773 SER A CA 1
ATOM 6151 C C . SER A 1 773 ? -15.331 16.501 23.192 1.00 97.00 773 SER A C 1
ATOM 6153 O O . SER A 1 773 ? -16.189 17.379 23.113 1.00 97.00 773 SER A O 1
ATOM 6155 N N . PHE A 1 774 ? -15.430 15.513 24.081 1.00 97.62 774 PHE A N 1
ATOM 6156 C CA . PHE A 1 774 ? -16.537 15.432 25.033 1.00 97.62 774 PHE A CA 1
ATOM 6157 C C . PHE A 1 774 ? -16.491 16.572 26.057 1.00 97.62 774 PHE A C 1
ATOM 6159 O O . PHE A 1 774 ? -17.540 17.006 26.517 1.00 97.62 774 PHE A O 1
ATOM 6166 N N . THR A 1 775 ? -15.304 17.099 26.373 1.00 96.62 775 THR A N 1
ATOM 6167 C CA . THR A 1 775 ? -15.155 18.261 27.269 1.00 96.62 775 THR A CA 1
ATOM 6168 C C . THR A 1 775 ? -15.734 19.540 26.684 1.00 96.62 775 THR A C 1
ATOM 6170 O O . THR A 1 775 ? -16.090 20.440 27.435 1.00 96.62 775 THR A O 1
ATOM 6173 N N . ASP A 1 776 ? -15.850 19.605 25.358 1.00 96.25 776 ASP A N 1
ATOM 6174 C CA . ASP A 1 776 ? -16.366 20.772 24.643 1.00 96.25 776 ASP A CA 1
ATOM 6175 C C . ASP A 1 776 ? -17.877 20.663 24.411 1.00 96.25 776 ASP A C 1
ATOM 6177 O O . ASP A 1 776 ? -18.506 21.567 23.858 1.00 96.25 776 ASP A O 1
ATOM 6181 N N . TYR A 1 777 ? -18.480 19.546 24.824 1.00 96.50 777 TYR A N 1
ATOM 6182 C CA . TYR A 1 777 ? -19.919 19.382 24.792 1.00 96.50 777 TYR A CA 1
ATOM 6183 C C . TYR A 1 777 ? -20.567 20.302 25.825 1.00 96.50 777 TYR A C 1
ATOM 6185 O O . TYR A 1 777 ? -20.241 20.250 27.009 1.00 96.50 777 TYR A O 1
ATOM 6193 N N . GLU A 1 77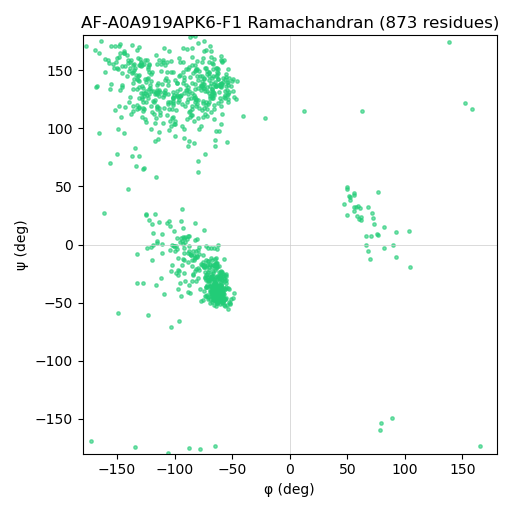8 ? -21.548 21.095 25.398 1.00 95.81 778 GLU A N 1
ATOM 6194 C CA . GLU A 1 778 ? -22.196 22.112 26.239 1.00 95.81 778 GLU A CA 1
ATOM 6195 C C . GLU A 1 778 ? -22.786 21.546 27.551 1.00 95.81 778 GLU A C 1
ATOM 6197 O O . GLU A 1 778 ? -22.883 22.255 28.549 1.00 95.81 778 GLU A O 1
ATOM 6202 N N . GLN A 1 779 ? -23.167 20.259 27.568 1.00 96.06 779 GLN A N 1
ATOM 6203 C CA . GLN A 1 779 ? -23.729 19.578 28.743 1.00 96.06 779 GLN A CA 1
ATOM 6204 C C . GLN A 1 779 ? -22.725 18.634 29.417 1.00 96.06 779 GLN A C 1
ATOM 6206 O O . GLN A 1 779 ? -23.131 17.730 30.150 1.00 96.06 779 GLN A O 1
ATOM 6211 N N . TYR A 1 780 ? -21.422 18.814 29.189 1.00 97.44 780 TYR A N 1
ATOM 6212 C CA . TYR A 1 780 ? -20.374 17.998 29.801 1.00 97.44 780 TYR A CA 1
ATOM 6213 C C . TYR A 1 780 ? -20.523 17.920 31.328 1.00 97.44 780 TYR A C 1
ATOM 6215 O O . TYR A 1 780 ? -20.631 16.821 31.872 1.00 97.44 780 TYR A O 1
ATOM 6223 N N . ASP A 1 781 ? -20.650 19.060 32.016 1.00 96.62 781 ASP A N 1
ATOM 6224 C CA . ASP A 1 781 ? -20.769 19.105 33.485 1.00 96.62 781 ASP A CA 1
ATOM 6225 C C . ASP A 1 781 ? -22.021 18.388 34.009 1.00 96.62 781 ASP A C 1
ATOM 6227 O O . ASP A 1 781 ? -22.034 17.865 35.125 1.00 96.62 781 ASP A O 1
ATOM 6231 N N . ARG A 1 782 ? -23.072 18.313 33.185 1.00 95.50 782 ARG A N 1
ATOM 6232 C CA . ARG A 1 782 ? -24.295 17.568 33.496 1.00 95.50 782 ARG A CA 1
ATOM 6233 C C . ARG A 1 782 ? -24.075 16.058 33.399 1.00 95.50 782 ARG A C 1
ATOM 6235 O O . ARG A 1 782 ? -24.561 15.320 34.253 1.00 95.50 782 ARG A O 1
ATOM 6242 N N . PHE A 1 783 ? -23.388 15.587 32.358 1.00 97.81 783 PHE A N 1
ATOM 6243 C CA . PHE A 1 783 ? -23.308 14.156 32.037 1.00 97.81 783 PHE A CA 1
ATOM 6244 C C . PHE A 1 783 ? -22.053 13.461 32.560 1.00 97.81 783 PHE A C 1
ATOM 6246 O O . PHE A 1 783 ? -22.094 12.258 32.818 1.00 97.81 783 PHE A O 1
ATOM 6253 N N . PHE A 1 784 ? -20.949 14.175 32.763 1.00 97.38 784 PHE A N 1
ATOM 6254 C CA . PHE A 1 784 ? -19.712 13.570 33.239 1.00 97.38 784 PHE A CA 1
ATOM 6255 C C . PHE A 1 784 ? -19.858 12.893 34.623 1.00 97.38 784 PHE A C 1
ATOM 6257 O O . PHE A 1 784 ? -19.409 11.752 34.764 1.00 97.38 784 PHE A O 1
ATOM 6264 N N . PRO A 1 785 ? -20.565 13.469 35.622 1.00 97.12 785 PRO A N 1
ATOM 6265 C CA . PRO A 1 785 ? -20.856 12.763 36.875 1.00 97.12 785 PRO A CA 1
ATOM 6266 C C . PRO A 1 785 ? -21.654 11.464 36.671 1.00 97.12 785 PRO A C 1
ATOM 6268 O O . PRO A 1 785 ? -21.376 10.458 37.325 1.00 97.12 785 PRO A O 1
ATOM 6271 N N . ALA A 1 786 ? -22.603 11.450 35.729 1.00 96.69 786 ALA A N 1
ATOM 6272 C CA . ALA A 1 786 ? -23.358 10.246 35.381 1.00 96.69 786 ALA A CA 1
ATOM 6273 C C . ALA A 1 786 ? -22.473 9.191 34.693 1.00 96.69 786 ALA A C 1
ATOM 6275 O O . ALA A 1 786 ? -22.641 7.998 34.936 1.00 96.69 786 ALA A O 1
ATOM 6276 N N . CYS A 1 787 ? -21.479 9.613 33.905 1.00 97.38 787 CYS A N 1
ATOM 6277 C CA . CYS A 1 787 ? -20.463 8.723 33.339 1.00 97.38 787 CYS A CA 1
ATOM 6278 C C . CYS A 1 787 ? -19.588 8.094 34.435 1.00 97.38 787 CYS A C 1
ATOM 6280 O O . CYS A 1 787 ? -19.350 6.889 34.413 1.00 97.38 787 CYS A O 1
ATOM 6282 N N . VAL A 1 788 ? -19.158 8.873 35.434 1.00 96.81 788 VAL A N 1
ATOM 6283 C CA . VAL A 1 788 ? -18.433 8.346 36.606 1.00 96.81 788 VAL A CA 1
ATOM 6284 C C . VAL A 1 788 ? -19.282 7.302 37.337 1.00 96.81 788 VAL A C 1
ATOM 6286 O O . VAL A 1 788 ? -18.778 6.227 37.670 1.00 96.81 788 VAL A O 1
ATOM 6289 N N . GLN A 1 789 ? -20.570 7.588 37.558 1.00 96.25 789 GLN A N 1
ATOM 6290 C CA . GLN A 1 789 ? -21.481 6.647 38.209 1.00 96.25 789 GLN A CA 1
ATOM 6291 C C . GLN A 1 789 ? -21.708 5.383 37.368 1.00 96.25 789 GLN A C 1
ATOM 6293 O O . GLN A 1 789 ? -21.704 4.289 37.924 1.00 96.25 789 GLN A O 1
ATOM 6298 N N . LEU A 1 790 ? -21.818 5.499 36.040 1.00 96.56 790 LEU A N 1
ATOM 6299 C CA . LEU A 1 790 ? -21.902 4.346 35.141 1.00 96.56 790 LEU A CA 1
ATOM 6300 C C . LEU A 1 790 ? -20.696 3.416 35.315 1.00 96.56 790 LEU A C 1
ATOM 6302 O O . LEU A 1 790 ? -20.881 2.211 35.446 1.00 96.56 790 LEU A O 1
ATOM 6306 N N . ILE A 1 791 ? -19.470 3.952 35.339 1.00 96.69 791 ILE A N 1
ATOM 6307 C CA . ILE A 1 791 ? -18.266 3.121 35.502 1.00 96.69 791 ILE A CA 1
ATOM 6308 C C . ILE A 1 791 ? -18.203 2.493 36.903 1.00 96.69 791 ILE A C 1
ATOM 6310 O O . ILE A 1 791 ? -17.808 1.333 37.022 1.00 96.69 791 ILE A O 1
ATOM 6314 N N . ARG A 1 792 ? -18.649 3.202 37.953 1.00 95.38 792 ARG A N 1
ATOM 6315 C CA . ARG A 1 792 ? -18.807 2.627 39.307 1.00 95.38 792 ARG A CA 1
ATOM 6316 C C . ARG A 1 792 ? -19.776 1.450 39.304 1.00 95.38 792 ARG A C 1
ATOM 6318 O O . ARG A 1 792 ? -19.451 0.389 39.828 1.00 95.38 792 ARG A O 1
ATOM 6325 N N . ASP A 1 793 ? -20.931 1.625 38.676 1.00 95.31 793 ASP A N 1
ATOM 6326 C CA . ASP A 1 793 ? -21.966 0.597 38.591 1.00 95.31 793 ASP A CA 1
ATOM 6327 C C . ASP A 1 793 ? -21.529 -0.588 37.712 1.00 95.31 793 ASP A C 1
ATOM 6329 O O . ASP A 1 793 ? -21.958 -1.716 37.937 1.00 95.31 793 ASP A O 1
ATOM 6333 N N . LEU A 1 794 ? -20.649 -0.352 36.734 1.00 94.38 794 LEU A N 1
ATOM 6334 C CA . LEU A 1 794 ? -20.082 -1.375 35.852 1.00 94.38 794 LEU A CA 1
ATOM 6335 C C . LEU A 1 794 ? -18.927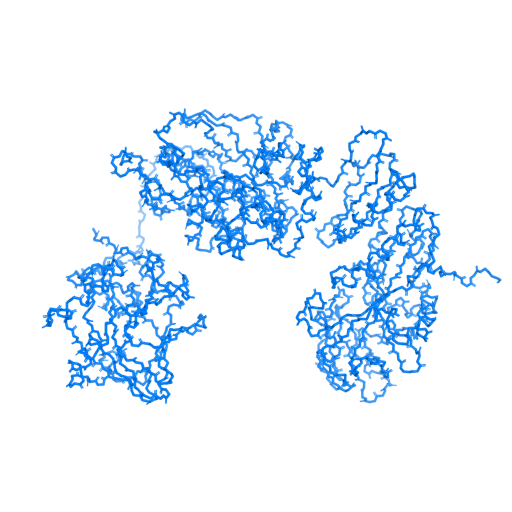 -2.160 36.500 1.00 94.38 794 LEU A C 1
ATOM 6337 O O . LEU A 1 794 ? -18.522 -3.196 35.972 1.00 94.38 794 LEU A O 1
ATOM 6341 N N . ASN A 1 795 ? -18.411 -1.716 37.651 1.00 91.44 795 ASN A N 1
ATOM 6342 C CA . ASN A 1 795 ? -17.296 -2.356 38.355 1.00 91.44 795 ASN A CA 1
ATOM 6343 C C . ASN A 1 795 ? -17.460 -3.888 38.528 1.00 91.44 795 ASN A C 1
ATOM 6345 O O . ASN A 1 795 ? -16.504 -4.607 38.236 1.00 91.44 795 ASN A O 1
ATOM 6349 N N . PRO A 1 796 ? -18.643 -4.448 38.874 1.00 93.25 796 PRO A N 1
ATOM 6350 C CA . PRO A 1 796 ? -18.822 -5.901 38.969 1.00 93.25 796 PRO A CA 1
ATOM 6351 C C . PRO A 1 796 ? -18.598 -6.661 37.651 1.00 93.25 796 PRO A C 1
ATOM 6353 O O . PRO A 1 796 ? -18.203 -7.825 37.684 1.00 93.25 796 PRO A O 1
ATOM 6356 N N . ALA A 1 797 ? -18.843 -6.026 36.499 1.00 93.44 797 ALA A N 1
ATOM 6357 C CA . ALA A 1 797 ? -18.551 -6.599 35.184 1.00 93.44 797 ALA A CA 1
ATOM 6358 C C . ALA A 1 797 ? -17.071 -6.433 34.801 1.00 93.44 797 ALA A C 1
ATOM 6360 O O . ALA A 1 797 ? -16.510 -7.289 34.125 1.00 93.44 797 ALA A O 1
ATOM 6361 N N . LEU A 1 798 ? -16.417 -5.360 35.256 1.00 94.69 798 LEU A N 1
ATOM 6362 C CA . LEU A 1 798 ? -14.986 -5.126 35.033 1.00 94.69 798 LEU A CA 1
ATOM 6363 C C . LEU A 1 798 ? -14.087 -5.911 35.999 1.00 94.69 798 LEU A C 1
ATOM 6365 O O . LEU A 1 798 ? -12.879 -5.944 35.785 1.00 94.69 798 LEU A O 1
ATOM 6369 N N . HIS A 1 799 ? -14.655 -6.541 37.031 1.00 91.94 799 HIS A N 1
ATOM 6370 C CA . HIS A 1 799 ? -13.926 -7.165 38.135 1.00 91.94 799 HIS A CA 1
ATOM 6371 C C . HIS A 1 799 ? -12.834 -8.140 37.680 1.00 91.94 799 HIS A C 1
ATOM 6373 O O . HIS A 1 799 ? -11.688 -7.992 38.092 1.00 91.94 799 HIS A O 1
ATOM 6379 N N . ASP A 1 800 ? -13.147 -9.082 36.786 1.00 93.12 800 ASP A N 1
ATOM 6380 C CA . ASP A 1 800 ? -12.176 -10.091 36.337 1.00 93.12 800 ASP A CA 1
ATOM 6381 C C . ASP A 1 800 ? -11.019 -9.458 35.551 1.00 93.12 800 ASP A C 1
ATOM 6383 O O . ASP A 1 800 ? -9.853 -9.789 35.768 1.00 93.12 800 ASP A O 1
ATOM 6387 N N . ALA A 1 801 ? -11.323 -8.487 34.683 1.00 94.31 801 ALA A N 1
ATOM 6388 C CA . ALA A 1 801 ? -10.306 -7.733 33.957 1.00 94.31 801 ALA A CA 1
ATOM 6389 C C . ALA A 1 801 ? -9.481 -6.839 34.898 1.00 94.31 801 ALA A C 1
ATOM 6391 O O . ALA A 1 801 ? -8.271 -6.729 34.742 1.00 94.31 801 ALA A O 1
ATOM 6392 N N . CYS A 1 802 ? -10.102 -6.229 35.905 1.00 95.25 802 CYS A N 1
ATOM 6393 C CA . CYS A 1 802 ? -9.409 -5.421 36.904 1.00 95.25 802 CYS A CA 1
ATOM 6394 C C . CYS A 1 802 ? -8.473 -6.287 37.764 1.00 95.25 802 CYS A C 1
ATOM 6396 O O . CYS A 1 802 ? -7.309 -5.941 37.958 1.00 95.25 802 CYS A O 1
ATOM 6398 N N . ASN A 1 803 ? -8.930 -7.462 38.200 1.00 94.56 803 ASN A N 1
ATOM 6399 C CA . ASN A 1 803 ? -8.128 -8.427 38.952 1.00 94.56 803 ASN A CA 1
ATOM 6400 C C . ASN A 1 803 ? -6.962 -8.993 38.137 1.00 94.56 803 ASN A C 1
ATOM 6402 O O . ASN A 1 803 ? -5.916 -9.287 38.705 1.00 94.56 803 ASN A O 1
ATOM 6406 N N . ALA A 1 804 ? -7.128 -9.138 36.822 1.00 94.62 804 ALA A N 1
ATOM 6407 C CA . ALA A 1 804 ? -6.052 -9.559 35.933 1.00 94.62 804 ALA A CA 1
ATOM 6408 C C . ALA A 1 804 ? -5.009 -8.456 35.682 1.00 94.62 804 ALA A C 1
ATOM 6410 O O . ALA A 1 804 ? -3.911 -8.765 35.227 1.00 94.62 804 ALA A O 1
ATOM 6411 N N . SER A 1 805 ? -5.335 -7.190 35.966 1.00 95.19 805 SER A N 1
ATOM 6412 C CA . SER A 1 805 ? -4.370 -6.091 35.910 1.00 95.19 805 SER A CA 1
ATOM 6413 C C . SER A 1 805 ? -3.445 -6.125 37.126 1.00 95.19 805 SER A C 1
ATOM 6415 O O . SER A 1 805 ? -3.882 -6.371 38.245 1.00 95.19 805 SER A O 1
ATOM 6417 N N . THR A 1 806 ? -2.165 -5.842 36.923 1.00 94.56 806 THR A N 1
ATOM 6418 C CA . THR A 1 806 ? -1.138 -5.816 37.973 1.00 94.56 806 THR A CA 1
ATOM 6419 C C . THR A 1 806 ? -0.292 -4.560 37.815 1.00 94.56 806 THR A C 1
ATOM 6421 O O . THR A 1 806 ? -0.544 -3.735 36.937 1.00 94.56 806 THR A O 1
ATOM 6424 N N . LYS A 1 807 ? 0.774 -4.416 38.605 1.00 92.06 807 LYS A N 1
ATOM 6425 C CA . LYS A 1 807 ? 1.776 -3.382 38.327 1.00 92.06 807 LYS A CA 1
ATOM 6426 C C . LYS A 1 807 ? 2.371 -3.513 36.932 1.00 92.06 807 LYS A C 1
ATOM 6428 O O . LYS A 1 807 ? 2.728 -2.486 36.376 1.00 92.06 807 LYS A O 1
ATOM 6433 N N . ASP A 1 808 ? 2.436 -4.708 36.359 1.00 91.31 808 ASP A N 1
ATOM 6434 C CA . ASP A 1 808 ? 3.110 -4.976 35.085 1.00 91.31 808 ASP A CA 1
ATOM 6435 C C . ASP A 1 808 ? 2.140 -5.319 33.945 1.00 91.31 808 ASP A C 1
ATOM 6437 O O . ASP A 1 808 ? 2.564 -5.546 32.815 1.00 91.31 808 ASP A O 1
ATOM 6441 N N . THR A 1 809 ? 0.831 -5.333 34.209 1.00 92.81 809 THR A N 1
ATOM 6442 C CA . THR A 1 809 ? -0.195 -5.626 33.200 1.00 92.81 809 THR A CA 1
ATOM 6443 C C . THR A 1 809 ? -1.375 -4.668 33.301 1.00 92.81 809 THR A C 1
ATOM 6445 O O . THR A 1 809 ? -1.811 -4.326 34.398 1.00 92.81 809 THR A O 1
ATOM 6448 N N . TYR A 1 810 ? -1.901 -4.221 32.162 1.00 95.62 810 TYR A N 1
ATOM 6449 C CA . TYR A 1 810 ? -2.979 -3.233 32.112 1.00 95.62 810 TYR A CA 1
ATOM 6450 C C . TYR A 1 810 ? -3.968 -3.499 30.973 1.00 95.62 810 TYR A C 1
ATOM 6452 O O . TYR A 1 810 ? -3.701 -4.266 30.046 1.00 95.62 810 TYR A O 1
ATOM 6460 N N . ALA A 1 811 ? -5.118 -2.835 31.017 1.00 95.38 811 ALA A N 1
ATOM 6461 C CA . ALA A 1 811 ? -6.011 -2.726 29.870 1.00 95.38 811 ALA A CA 1
ATOM 6462 C C . ALA A 1 811 ? -6.463 -1.282 29.688 1.00 95.38 811 ALA A C 1
ATOM 6464 O O . ALA A 1 811 ? -6.733 -0.577 30.657 1.00 95.38 811 ALA A O 1
ATOM 6465 N N . LEU A 1 812 ? -6.573 -0.863 28.431 1.00 95.81 812 LEU A N 1
ATOM 6466 C CA . LEU A 1 812 ? -7.109 0.435 28.058 1.00 95.81 812 LEU A CA 1
ATOM 6467 C C . LEU A 1 812 ? -8.377 0.222 27.236 1.00 95.81 812 LEU A C 1
ATOM 6469 O O . LEU A 1 812 ? -8.314 -0.182 26.077 1.00 95.81 812 LEU A O 1
ATOM 6473 N N . LEU A 1 813 ? -9.523 0.460 27.863 1.00 96.62 813 LEU A N 1
ATOM 6474 C CA . LEU A 1 813 ? -10.841 0.191 27.308 1.00 96.62 813 LEU A CA 1
ATOM 6475 C C . LEU A 1 813 ? -11.445 1.466 26.716 1.00 96.62 813 LEU A C 1
ATOM 6477 O O . LEU A 1 813 ? -11.367 2.535 27.319 1.00 96.62 813 LEU A O 1
ATOM 6481 N N . GLY A 1 814 ? -12.095 1.343 25.561 1.00 96.94 814 GLY A N 1
ATOM 6482 C CA . GLY A 1 814 ? -13.010 2.353 25.034 1.00 96.94 814 GLY A CA 1
ATOM 6483 C C . GLY A 1 814 ? -14.452 1.994 25.384 1.00 96.94 814 GLY A C 1
ATOM 6484 O O . GLY A 1 814 ? -14.900 0.911 25.027 1.00 96.94 814 GLY A O 1
ATOM 6485 N N . ILE A 1 815 ? -15.184 2.868 26.065 1.00 97.31 815 ILE A N 1
ATOM 6486 C CA . ILE A 1 815 ? -16.577 2.633 26.466 1.00 97.31 815 ILE A CA 1
ATOM 6487 C C . ILE A 1 815 ? -17.476 3.530 25.627 1.00 97.31 815 ILE A C 1
ATOM 6489 O O . ILE A 1 815 ? -17.357 4.750 25.710 1.00 97.31 815 ILE A O 1
ATOM 6493 N N . ASP A 1 816 ? -18.359 2.935 24.828 1.00 97.06 816 ASP A N 1
ATOM 6494 C CA . ASP A 1 816 ? -19.307 3.688 24.009 1.00 97.06 816 ASP A CA 1
ATOM 6495 C C . ASP A 1 816 ? -20.658 3.783 24.698 1.00 97.06 816 ASP A C 1
ATOM 6497 O O . ASP A 1 816 ? -21.269 2.771 25.068 1.00 97.06 816 ASP A O 1
ATOM 6501 N N . ILE A 1 817 ? -21.143 5.011 24.837 1.00 97.81 817 ILE A N 1
ATOM 6502 C CA . ILE A 1 817 ? -22.369 5.329 25.557 1.00 97.81 817 ILE A CA 1
ATOM 6503 C C . ILE A 1 817 ? -23.303 6.206 24.724 1.00 97.81 817 ILE A C 1
ATOM 6505 O O . ILE A 1 817 ? -22.883 6.951 23.836 1.00 97.81 817 ILE A O 1
ATOM 6509 N N . LEU A 1 818 ? -24.586 6.140 25.068 1.00 97.50 818 LEU A N 1
ATOM 6510 C CA . LEU A 1 818 ? -25.619 7.060 24.608 1.00 97.50 818 LEU A CA 1
ATOM 6511 C C . LEU A 1 818 ? -26.149 7.865 25.793 1.00 97.50 818 LEU A C 1
ATOM 6513 O O . LEU A 1 818 ? -26.356 7.323 26.881 1.00 97.50 818 LEU A O 1
ATOM 6517 N N . LEU A 1 819 ? -26.379 9.154 25.563 1.00 97.50 819 LEU A N 1
ATOM 6518 C CA . LEU A 1 819 ? -26.924 10.086 26.548 1.00 97.50 819 LEU A CA 1
ATOM 6519 C C . LEU A 1 819 ? -28.424 10.281 26.289 1.00 97.50 819 LEU A C 1
ATOM 6521 O O . LEU A 1 819 ? -28.841 10.349 25.133 1.00 97.50 819 LEU A O 1
ATOM 6525 N N . GLN A 1 820 ? -29.231 10.389 27.345 1.00 95.75 820 GLN A N 1
ATOM 6526 C CA . GLN A 1 820 ? -30.685 10.590 27.260 1.00 95.75 820 GLN A CA 1
ATOM 6527 C C . GLN A 1 820 ? -31.122 11.942 27.844 1.00 95.75 820 GLN A C 1
ATOM 6529 O O . GLN A 1 820 ? -30.451 12.487 28.725 1.00 95.75 820 GLN A O 1
ATOM 6534 N N . GLN A 1 821 ? -32.264 12.479 27.400 1.00 94.69 821 GLN A N 1
ATOM 6535 C CA . GLN A 1 821 ? -32.753 13.796 27.839 1.00 94.69 821 GLN A CA 1
ATOM 6536 C C . GLN A 1 821 ? -33.056 13.856 29.333 1.00 94.69 821 GLN A C 1
ATOM 6538 O O . GLN A 1 821 ? -32.870 14.901 29.957 1.00 94.69 821 GLN A O 1
ATOM 6543 N N . ASN A 1 822 ? -33.449 12.735 29.934 1.00 93.06 822 ASN A N 1
ATOM 6544 C CA . ASN A 1 822 ? -33.646 12.605 31.378 1.00 93.06 822 ASN A CA 1
ATOM 6545 C C . ASN A 1 822 ? -32.337 12.582 32.203 1.00 93.06 822 ASN A C 1
ATOM 6547 O O . ASN A 1 822 ? -32.396 12.515 33.428 1.00 93.06 822 ASN A O 1
ATOM 6551 N N . GLY A 1 823 ? -31.162 12.657 31.565 1.00 93.06 823 GLY A N 1
ATOM 6552 C CA . GLY A 1 823 ? -29.854 12.614 32.226 1.00 93.06 823 GLY A CA 1
ATOM 6553 C C . GLY A 1 823 ? -29.264 11.208 32.388 1.00 93.06 823 GLY A C 1
ATOM 6554 O O . GLY A 1 823 ? -28.164 11.076 32.922 1.00 93.06 823 GLY A O 1
ATOM 6555 N N . CYS A 1 824 ? -29.957 10.157 31.939 1.00 93.62 824 CYS A N 1
ATOM 6556 C CA . CYS A 1 824 ? -29.433 8.796 31.972 1.00 93.62 824 CYS A CA 1
ATOM 6557 C C . CYS A 1 824 ? -28.338 8.573 30.919 1.00 93.62 824 CYS A C 1
ATOM 6559 O O . CYS A 1 824 ? -28.325 9.188 29.851 1.00 93.62 824 CYS A O 1
ATOM 6561 N N . VAL A 1 825 ? -27.439 7.638 31.230 1.00 96.69 825 VAL A N 1
ATOM 6562 C CA . VAL A 1 825 ? -26.371 7.171 30.345 1.00 96.69 825 VAL A CA 1
ATOM 6563 C C . VAL A 1 825 ? -26.547 5.672 30.125 1.00 96.69 825 VAL A C 1
ATOM 6565 O O . VAL A 1 825 ? -26.753 4.928 31.083 1.00 96.69 825 VAL A O 1
ATOM 6568 N N . GLN A 1 826 ? -26.485 5.232 28.870 1.00 95.56 826 GLN A N 1
ATOM 6569 C CA . GLN A 1 826 ? -26.654 3.833 28.475 1.00 95.56 826 GLN A CA 1
ATOM 6570 C C . GLN A 1 826 ? -25.389 3.309 27.793 1.00 95.56 826 GLN A C 1
ATOM 6572 O O . GLN A 1 826 ? -24.955 3.861 26.784 1.00 95.56 826 GLN A O 1
ATOM 6577 N N . LEU A 1 827 ? -24.825 2.221 28.317 1.00 96.56 827 LEU A N 1
ATOM 6578 C CA . LEU A 1 827 ? -23.719 1.474 27.722 1.00 96.56 827 LEU A CA 1
ATOM 6579 C C . LEU A 1 827 ? -24.172 0.784 26.435 1.00 96.56 827 LEU A C 1
ATOM 6581 O O . LEU A 1 827 ? -25.146 0.035 26.436 1.00 96.56 827 LEU A O 1
ATOM 6585 N N . THR A 1 828 ? -23.420 0.959 25.354 1.00 92.50 828 THR A N 1
ATOM 6586 C CA . THR A 1 828 ? -23.698 0.291 24.074 1.00 92.50 828 THR A CA 1
ATOM 6587 C C . THR A 1 828 ? -22.675 -0.784 23.733 1.00 92.50 828 THR A C 1
ATOM 6589 O O . THR A 1 828 ? -23.060 -1.870 23.293 1.00 92.50 828 THR A O 1
ATOM 6592 N N . GLU A 1 829 ? -21.389 -0.514 23.959 1.00 93.06 829 GLU A N 1
ATOM 6593 C CA . GLU A 1 829 ? -20.303 -1.473 23.765 1.00 93.06 829 GLU A CA 1
ATOM 6594 C C . GLU A 1 829 ? -19.053 -1.123 24.584 1.00 93.06 829 GLU A C 1
ATOM 6596 O O . GLU A 1 829 ? -18.847 0.021 24.993 1.00 93.06 829 GLU A O 1
ATOM 6601 N N . ILE A 1 830 ? -18.208 -2.134 24.806 1.00 95.44 830 ILE A N 1
ATOM 6602 C CA . ILE A 1 830 ? -16.863 -1.989 25.366 1.00 95.44 830 ILE A CA 1
ATOM 6603 C C . ILE A 1 830 ? -15.863 -2.465 24.314 1.00 95.44 830 ILE A C 1
ATOM 6605 O O . ILE A 1 830 ? -15.909 -3.601 23.852 1.00 95.44 830 ILE A O 1
ATOM 6609 N N . ASN A 1 831 ? -14.923 -1.605 23.957 1.00 92.81 831 ASN A N 1
ATOM 6610 C CA . ASN A 1 831 ? -13.828 -1.886 23.048 1.00 92.81 831 ASN A CA 1
ATOM 6611 C C . ASN A 1 831 ? -12.565 -2.169 23.865 1.00 92.81 831 ASN A C 1
ATOM 6613 O O . ASN A 1 831 ? -11.962 -1.253 24.414 1.00 92.81 831 ASN A O 1
ATOM 6617 N N . SER A 1 832 ? -12.142 -3.434 23.944 1.00 90.31 832 SER A N 1
ATOM 6618 C CA . SER A 1 832 ? -10.943 -3.829 24.710 1.00 90.31 832 SER A CA 1
ATOM 6619 C C . SER A 1 832 ? -9.617 -3.395 24.076 1.00 90.31 832 SER A C 1
ATOM 6621 O O . SER A 1 832 ? -8.596 -3.375 24.752 1.00 90.31 832 SER A O 1
ATOM 6623 N N . PHE A 1 833 ? -9.642 -3.055 22.787 1.00 87.75 833 PHE A N 1
ATOM 6624 C CA . PHE A 1 833 ? -8.515 -2.512 22.032 1.00 87.75 833 PHE A CA 1
ATOM 6625 C C . PHE A 1 833 ? -9.037 -1.357 21.165 1.00 87.75 833 PHE A C 1
ATOM 6627 O O . PHE A 1 833 ? -9.276 -1.556 19.971 1.00 87.75 833 PHE A O 1
ATOM 6634 N N . PRO A 1 834 ? -9.311 -0.170 21.733 1.00 88.81 834 PRO A N 1
ATOM 6635 C CA . PRO A 1 834 ? -9.787 0.965 20.948 1.00 88.81 834 PRO A CA 1
ATOM 6636 C C . PRO A 1 834 ? -8.779 1.322 19.843 1.00 88.81 834 PRO A C 1
ATOM 6638 O O . PRO A 1 834 ? -7.570 1.198 20.022 1.00 88.81 834 PRO A O 1
ATOM 6641 N N . ASN A 1 835 ? -9.272 1.728 18.670 1.00 82.62 835 ASN A N 1
ATOM 6642 C CA . ASN A 1 835 ? -8.418 2.287 17.621 1.00 82.62 835 ASN A CA 1
ATOM 6643 C C . ASN A 1 835 ? -8.206 3.792 17.856 1.00 82.62 835 ASN A C 1
ATOM 6645 O O . ASN A 1 835 ? -8.977 4.414 18.581 1.00 82.62 835 ASN A O 1
ATOM 6649 N N . PHE A 1 836 ? -7.172 4.358 17.236 1.00 86.62 836 PHE A N 1
ATOM 6650 C CA . PHE A 1 836 ? -6.810 5.775 17.366 1.00 86.62 836 PHE A CA 1
ATOM 6651 C C . PHE A 1 836 ? -6.733 6.477 16.003 1.00 86.62 836 PHE A C 1
ATOM 6653 O O . PHE A 1 836 ? -5.977 7.429 15.829 1.00 86.62 836 PHE A O 1
ATOM 6660 N N . ARG A 1 837 ? -7.482 5.973 15.015 1.00 84.19 837 ARG A N 1
ATOM 6661 C CA . ARG A 1 837 ? -7.614 6.612 13.701 1.00 84.19 837 ARG A CA 1
ATOM 6662 C C . ARG A 1 837 ? -8.757 7.615 13.792 1.00 84.19 837 ARG A C 1
ATOM 6664 O O . ARG A 1 837 ? -9.911 7.250 13.613 1.00 84.19 837 ARG A O 1
ATOM 6671 N N . HIS A 1 838 ? -8.421 8.839 14.174 1.00 88.81 838 HIS A N 1
ATOM 6672 C CA . HIS A 1 838 ? -9.352 9.948 14.386 1.00 88.81 838 HIS A CA 1
ATOM 6673 C C . HIS A 1 838 ? -8.769 11.232 13.781 1.00 88.81 838 HIS A C 1
ATOM 6675 O O . HIS A 1 838 ? -7.592 11.239 13.403 1.00 88.81 838 HIS A O 1
ATOM 6681 N N . THR A 1 839 ? -9.559 12.309 13.741 1.00 86.38 839 THR A N 1
ATOM 6682 C CA . THR A 1 839 ? -9.114 13.622 13.243 1.00 86.38 839 THR A CA 1
ATOM 6683 C C . THR A 1 839 ? -7.927 14.178 14.041 1.00 86.38 839 THR A C 1
ATOM 6685 O O . THR A 1 839 ? -7.631 13.732 15.160 1.00 86.38 839 THR A O 1
ATOM 6688 N N . ALA A 1 840 ? -7.220 15.154 13.467 1.00 85.06 840 ALA A N 1
ATOM 6689 C CA . ALA A 1 840 ? -6.058 15.777 14.099 1.00 85.06 840 ALA A CA 1
ATOM 6690 C C . ALA A 1 840 ? -6.405 16.408 15.459 1.00 85.06 840 ALA A C 1
ATOM 6692 O O . ALA A 1 840 ? -5.643 16.250 16.415 1.00 85.06 840 ALA A O 1
ATOM 6693 N N . GLU A 1 841 ? -7.578 17.031 15.562 1.00 89.56 841 GLU A N 1
ATOM 6694 C CA . GLU A 1 841 ? -8.107 17.665 16.773 1.00 89.56 841 GLU A CA 1
ATOM 6695 C C . GLU A 1 841 ? -8.344 16.621 17.868 1.00 89.56 841 GLU A C 1
ATOM 6697 O O . GLU A 1 841 ? -7.768 16.711 18.947 1.00 89.56 841 GLU A O 1
ATOM 6702 N N . ILE A 1 842 ? -9.080 15.540 17.576 1.00 94.00 842 ILE A N 1
ATOM 6703 C CA . ILE A 1 842 ? -9.329 14.472 18.562 1.00 94.00 842 ILE A CA 1
ATOM 6704 C C . ILE A 1 842 ? -8.024 13.798 19.005 1.00 94.00 842 ILE A C 1
ATOM 6706 O O . ILE A 1 842 ? -7.880 13.381 20.160 1.00 94.00 842 ILE A O 1
ATOM 6710 N N . ASN A 1 843 ? -7.044 13.686 18.109 1.00 91.19 843 ASN A N 1
ATOM 6711 C CA . ASN A 1 843 ? -5.730 13.179 18.481 1.00 91.19 843 ASN A CA 1
ATOM 6712 C C . ASN A 1 843 ? -4.998 14.113 19.449 1.00 91.19 843 ASN A C 1
ATOM 6714 O O . ASN A 1 843 ? -4.436 13.624 20.432 1.00 91.19 843 ASN A O 1
ATOM 6718 N N . ALA A 1 844 ? -5.012 15.419 19.184 1.00 89.38 844 ALA A N 1
ATOM 6719 C CA . ALA A 1 844 ? -4.361 16.429 20.008 1.00 89.38 844 ALA A CA 1
ATOM 6720 C C . ALA A 1 844 ? -5.040 16.605 21.374 1.00 89.38 844 ALA A C 1
ATOM 6722 O O . ALA A 1 844 ? -4.349 16.615 22.392 1.00 89.38 844 ALA A O 1
ATOM 6723 N N . ASP A 1 845 ? -6.370 16.667 21.397 1.00 92.81 845 ASP A N 1
ATOM 6724 C CA . ASP A 1 845 ? -7.140 17.077 22.574 1.00 92.81 845 ASP A CA 1
ATOM 6725 C C . ASP A 1 845 ? -7.541 15.896 23.465 1.00 92.81 845 ASP A C 1
ATOM 6727 O O . ASP A 1 845 ? -7.753 16.057 24.669 1.00 92.81 845 ASP A O 1
ATOM 6731 N N . VAL A 1 846 ? -7.622 14.684 22.899 1.00 96.31 846 VAL A N 1
ATOM 6732 C CA . VAL A 1 846 ? -8.129 13.503 23.616 1.00 96.31 846 VAL A CA 1
ATOM 6733 C C . VAL A 1 846 ? -7.118 12.365 23.640 1.00 96.31 846 VAL A C 1
ATOM 6735 O O . VAL A 1 846 ? -6.708 11.943 24.721 1.00 96.31 846 VAL A O 1
ATOM 6738 N N . ASN A 1 847 ? -6.699 11.843 22.481 1.00 94.31 847 ASN A N 1
ATOM 6739 C CA . ASN A 1 847 ? -5.937 10.587 22.446 1.00 94.31 847 ASN A CA 1
ATOM 6740 C C . ASN A 1 847 ? -4.527 10.740 23.035 1.00 94.31 847 ASN A C 1
ATOM 6742 O O . ASN A 1 847 ? -4.132 9.919 23.863 1.00 94.31 847 ASN A O 1
ATOM 6746 N N . LEU A 1 848 ? -3.777 11.781 22.648 1.00 93.44 848 LEU A N 1
ATOM 6747 C CA . LEU A 1 848 ? -2.438 12.023 23.197 1.00 93.44 848 LEU A CA 1
ATOM 6748 C C . LEU A 1 848 ? -2.486 12.320 24.712 1.00 93.44 848 LEU A C 1
ATOM 6750 O O . LEU A 1 848 ? -1.777 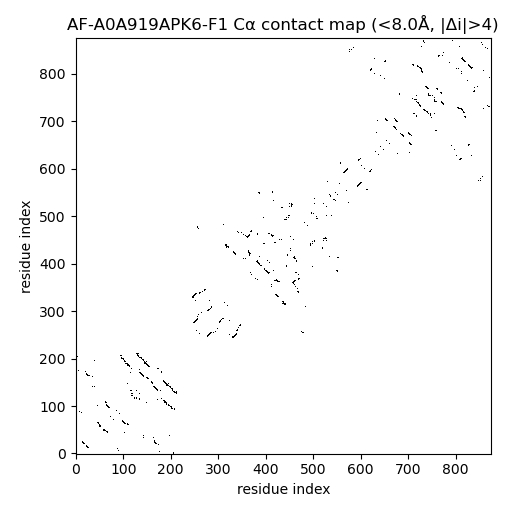11.627 25.446 1.00 93.44 848 LEU A O 1
ATOM 6754 N N . PRO A 1 849 ? -3.347 13.230 25.222 1.00 96.44 849 PRO A N 1
ATOM 6755 C CA . PRO A 1 849 ? -3.454 13.478 26.662 1.00 96.44 849 PRO A CA 1
ATOM 6756 C C . PRO A 1 849 ? -3.909 12.258 27.470 1.00 96.44 849 PRO A C 1
ATOM 6758 O O . PRO A 1 849 ? -3.439 12.048 28.589 1.00 96.44 849 PRO A O 1
ATOM 6761 N N . MET A 1 850 ? -4.805 11.433 26.921 1.00 97.31 850 MET A N 1
ATOM 6762 C CA . MET A 1 850 ? -5.263 10.205 27.572 1.00 97.31 850 MET A CA 1
ATOM 6763 C C . MET A 1 850 ? -4.131 9.181 27.702 1.00 97.31 850 MET A C 1
ATOM 6765 O O . MET A 1 850 ? -3.914 8.649 28.793 1.00 97.31 850 MET A O 1
ATOM 6769 N N . LEU A 1 851 ? -3.382 8.933 26.621 1.00 95.38 851 LEU A N 1
ATOM 6770 C CA . LEU A 1 851 ? -2.246 8.007 26.635 1.00 95.38 851 LEU A CA 1
ATOM 6771 C C . LEU A 1 851 ? -1.137 8.501 27.567 1.00 95.38 851 LEU A C 1
ATOM 6773 O O . LEU A 1 851 ? -0.564 7.710 28.317 1.00 95.38 851 LEU A O 1
ATOM 6777 N N . GLU A 1 852 ? -0.870 9.808 27.572 1.00 93.81 852 GLU A N 1
ATOM 6778 C CA . GLU A 1 852 ? 0.088 10.426 28.489 1.00 93.81 852 GLU A CA 1
ATOM 6779 C C . GLU A 1 852 ? -0.320 10.226 29.944 1.00 93.81 852 GLU A C 1
ATOM 6781 O O . GLU A 1 852 ? 0.490 9.779 30.759 1.00 93.81 852 GLU A O 1
ATOM 6786 N N . ALA A 1 853 ? -1.585 10.493 30.264 1.00 95.88 853 ALA A N 1
ATOM 6787 C CA . ALA A 1 853 ? -2.124 10.299 31.600 1.00 95.88 853 ALA A CA 1
ATOM 6788 C C . ALA A 1 853 ? -2.048 8.831 32.047 1.00 95.88 853 ALA A C 1
ATOM 6790 O O . ALA A 1 853 ? -1.651 8.556 33.181 1.00 95.88 853 ALA A O 1
ATOM 6791 N N . ALA A 1 854 ? -2.374 7.891 31.156 1.00 95.44 854 ALA A N 1
ATOM 6792 C CA . ALA A 1 854 ? -2.305 6.463 31.446 1.00 95.44 854 ALA A CA 1
ATOM 6793 C C . ALA A 1 854 ? -0.865 6.008 31.730 1.00 95.44 854 ALA A C 1
ATOM 6795 O O . ALA A 1 854 ? -0.611 5.353 32.741 1.00 95.44 854 ALA A O 1
ATOM 6796 N N . LEU A 1 855 ? 0.092 6.400 30.881 1.00 92.44 855 LEU A N 1
ATOM 6797 C CA . LEU A 1 855 ? 1.507 6.071 31.066 1.00 92.44 855 LEU A CA 1
ATOM 6798 C C . LEU A 1 855 ? 2.064 6.687 32.354 1.00 92.44 855 LEU A C 1
ATOM 6800 O O . LEU A 1 855 ? 2.711 5.988 33.131 1.00 92.44 855 LEU A O 1
ATOM 6804 N N . LYS A 1 856 ? 1.763 7.962 32.630 1.00 91.88 856 LYS A N 1
ATOM 6805 C CA . LYS A 1 856 ? 2.173 8.640 33.870 1.00 91.88 856 LYS A CA 1
ATOM 6806 C C . LYS A 1 856 ? 1.654 7.914 35.118 1.00 91.88 856 LYS A C 1
ATOM 6808 O O . LYS A 1 856 ? 2.437 7.691 36.042 1.00 91.88 856 LYS A O 1
ATOM 6813 N N . ILE A 1 857 ? 0.395 7.464 35.124 1.00 93.12 857 ILE A N 1
ATOM 6814 C CA . ILE A 1 857 ? -0.160 6.660 36.228 1.00 93.12 857 ILE A CA 1
ATOM 6815 C C . ILE A 1 857 ? 0.595 5.344 36.416 1.00 93.12 857 ILE A C 1
ATOM 6817 O O . ILE A 1 857 ? 0.995 5.035 37.538 1.00 93.12 857 ILE A O 1
ATOM 6821 N N . MET A 1 858 ? 0.843 4.588 35.341 1.00 93.00 858 MET A N 1
ATOM 6822 C CA . MET A 1 858 ? 1.523 3.282 35.424 1.00 93.00 858 MET A CA 1
ATOM 6823 C C . MET A 1 858 ? 2.985 3.375 35.904 1.00 93.00 858 MET A C 1
ATOM 6825 O O . MET A 1 858 ? 3.592 2.394 36.357 1.00 93.00 858 MET A O 1
ATOM 6829 N N . LEU A 1 859 ? 3.545 4.581 35.839 1.00 88.75 859 LEU A N 1
ATOM 6830 C CA . LEU A 1 859 ? 4.865 4.945 36.348 1.00 88.75 859 LEU A CA 1
ATOM 6831 C C . LEU A 1 859 ? 4.839 5.526 37.763 1.00 88.75 859 LEU A C 1
ATOM 6833 O O . LEU A 1 859 ? 5.872 5.956 38.271 1.00 88.75 859 LEU A O 1
ATOM 6837 N N . GLY A 1 860 ? 3.674 5.540 38.409 1.00 87.12 860 GLY A N 1
ATOM 6838 C CA . GLY A 1 860 ? 3.503 6.018 39.776 1.00 87.12 860 GLY A CA 1
ATOM 6839 C C . GLY A 1 860 ? 3.376 7.536 39.907 1.00 87.12 860 GLY A C 1
ATOM 6840 O O . GLY A 1 860 ? 3.503 8.051 41.016 1.00 87.12 860 GLY A O 1
ATOM 6841 N N . GLN A 1 861 ? 3.125 8.266 38.816 1.00 88.31 861 GLN A N 1
ATOM 6842 C CA . GLN A 1 861 ? 2.842 9.700 38.876 1.00 88.31 861 GLN A CA 1
ATOM 6843 C C . GLN A 1 861 ? 1.345 9.945 39.114 1.00 88.31 861 GLN A C 1
ATOM 6845 O O . GLN A 1 861 ? 0.487 9.226 38.602 1.00 88.31 861 GLN A O 1
ATOM 6850 N N . SER A 1 862 ? 1.019 10.991 39.877 1.00 85.38 862 SER A N 1
ATOM 6851 C CA . SER A 1 862 ? -0.369 11.424 40.067 1.00 85.38 862 SER A CA 1
ATOM 6852 C C . SER A 1 862 ? -0.842 12.248 38.870 1.00 85.38 862 SER A C 1
ATOM 6854 O O . SER A 1 862 ? -0.127 13.142 38.415 1.00 85.38 862 SER A O 1
ATOM 6856 N N . VAL A 1 863 ? -2.050 11.970 38.369 1.00 92.81 863 VAL A N 1
ATOM 6857 C CA . VAL A 1 863 ? -2.614 12.647 37.196 1.00 92.81 863 VAL A CA 1
ATOM 6858 C C . VAL A 1 863 ? -4.079 13.021 37.430 1.00 92.81 863 VAL A C 1
ATOM 6860 O O . VAL A 1 863 ? -4.950 12.162 37.510 1.00 92.81 863 VAL A O 1
ATOM 6863 N N . ASN A 1 864 ? -4.376 14.323 37.471 1.00 92.19 864 ASN A N 1
ATOM 6864 C CA . ASN A 1 864 ? -5.719 14.847 37.771 1.00 92.19 864 ASN A CA 1
ATOM 6865 C C . ASN A 1 864 ? -6.770 14.593 36.674 1.00 92.19 864 ASN A C 1
ATOM 6867 O O . ASN A 1 864 ? -7.968 14.777 36.919 1.00 92.19 864 ASN A O 1
ATOM 6871 N N . SER A 1 865 ? -6.342 14.248 35.457 1.00 94.88 865 SER A N 1
ATOM 6872 C CA . SER A 1 865 ? -7.227 13.929 34.329 1.00 94.88 865 SER A CA 1
ATOM 6873 C C . SER A 1 865 ? -7.717 12.479 34.334 1.00 94.88 865 SER A C 1
ATOM 6875 O O . SER A 1 865 ? -8.585 12.142 33.538 1.00 94.88 865 SER A O 1
ATOM 6877 N N . MET A 1 866 ? -7.223 11.642 35.247 1.00 95.69 866 MET A N 1
ATOM 6878 C CA . MET A 1 866 ? -7.634 10.250 35.424 1.00 95.69 866 MET A CA 1
ATOM 6879 C C . MET A 1 866 ? -8.283 10.086 36.798 1.00 95.69 866 MET A C 1
ATOM 6881 O O . MET A 1 866 ? -7.623 10.162 37.832 1.00 95.69 866 MET A O 1
ATOM 6885 N N . ILE A 1 867 ? -9.598 9.892 36.814 1.00 95.50 867 ILE A N 1
ATOM 6886 C CA . ILE A 1 867 ? -10.387 9.780 38.037 1.00 95.50 867 ILE A CA 1
ATOM 6887 C C . ILE A 1 867 ? -10.342 8.336 38.537 1.00 95.50 867 ILE A C 1
ATOM 6889 O O . ILE A 1 867 ? -10.826 7.451 37.831 1.00 95.50 867 ILE A O 1
ATOM 6893 N N . PRO A 1 868 ? -9.821 8.074 39.747 1.00 94.50 868 PRO A N 1
ATOM 6894 C CA . PRO A 1 868 ? -9.900 6.750 40.340 1.00 94.50 868 PRO A CA 1
ATOM 6895 C C . PRO A 1 868 ? -11.355 6.404 40.670 1.00 94.50 868 PRO A C 1
ATOM 6897 O O . PRO A 1 868 ? -12.079 7.176 41.303 1.00 94.50 868 PRO A O 1
ATOM 6900 N N . ILE A 1 869 ? -11.774 5.217 40.254 1.00 92.62 869 ILE A N 1
ATOM 6901 C CA . ILE A 1 869 ? -13.068 4.628 40.568 1.00 92.62 869 ILE A CA 1
ATOM 6902 C C . ILE A 1 869 ? -12.827 3.648 41.717 1.00 92.62 869 ILE A C 1
ATOM 6904 O O . ILE A 1 869 ? -12.402 2.514 41.511 1.00 92.62 869 ILE A O 1
ATOM 6908 N N . THR A 1 870 ? -13.006 4.115 42.950 1.00 73.12 870 THR A N 1
ATOM 6909 C CA . THR A 1 870 ? -12.886 3.267 44.143 1.00 73.12 870 THR A CA 1
ATOM 6910 C C . THR A 1 870 ? -14.056 2.284 44.213 1.00 73.12 870 THR A C 1
ATOM 6912 O O . THR A 1 870 ? -15.189 2.646 43.884 1.00 73.12 870 THR A O 1
ATOM 6915 N N . SER A 1 871 ? -13.794 1.044 44.641 1.00 52.75 871 SER A N 1
ATOM 6916 C CA . SER A 1 871 ? -14.853 0.090 44.983 1.00 52.75 871 SER A CA 1
ATOM 6917 C C . SER A 1 871 ? -15.678 0.625 46.157 1.00 52.75 871 SER A C 1
ATOM 6919 O O . SER A 1 871 ? -15.171 1.358 47.002 1.00 52.75 871 SER A O 1
ATOM 6921 N N . LEU A 1 872 ? -16.955 0.248 46.214 1.00 44.16 872 LEU A N 1
ATOM 6922 C CA . LEU A 1 872 ? -17.861 0.556 47.328 1.00 44.16 872 LEU A CA 1
ATOM 6923 C C . LEU A 1 872 ? -17.595 -0.290 48.592 1.00 44.16 872 LEU A C 1
ATOM 6925 O O . LEU A 1 872 ? -18.397 -0.249 49.511 1.00 44.16 872 LEU A O 1
ATOM 6929 N N . ASP A 1 873 ? -16.471 -1.007 48.670 1.00 39.81 873 ASP A N 1
ATOM 6930 C CA . ASP A 1 873 ? -16.159 -1.915 49.781 1.00 39.81 873 ASP A CA 1
ATOM 6931 C C . ASP A 1 873 ? -14.919 -1.454 50.559 1.00 39.81 873 ASP A C 1
ATOM 6933 O O . ASP A 1 873 ? -13.936 -2.186 50.626 1.00 39.81 873 ASP A O 1
ATOM 6937 N N . GLN A 1 874 ? -14.945 -0.233 51.102 1.00 32.72 874 GLN A N 1
ATOM 6938 C CA . GLN A 1 874 ? -14.153 0.195 52.269 1.00 32.72 874 GLN A CA 1
ATOM 6939 C C . GLN A 1 874 ? -14.849 1.392 52.943 1.00 32.72 874 GLN A C 1
ATOM 6941 O O . GLN A 1 874 ? -14.367 2.514 52.840 1.00 32.72 874 GLN A O 1
ATOM 6946 N N . ASP A 1 875 ? -15.990 1.147 53.586 1.00 29.64 875 ASP A N 1
ATOM 6947 C CA . ASP A 1 875 ? -16.476 1.895 54.758 1.00 29.64 875 ASP A CA 1
ATOM 6948 C C . ASP A 1 875 ? -17.327 0.965 55.635 1.00 29.64 875 ASP A C 1
ATOM 6950 O O . ASP A 1 875 ? -18.208 0.268 55.075 1.00 29.64 875 ASP A O 1
#

Foldseek 3Di:
DPFFFAWDQDFPQWAFPDRVQTKTKHAQLDPLVLLVVVCVVCVVPWDFDFDDDPDDRHRDPQFGWTKDFAACVNDPSSVVSLCSVCVRRVFDSLQKDTKIKIKDDAQGKHAWDAQWADCVDPVNLVVLQFLGTFFKKWKAWSAAAPDAFWKDQVVSRDTHHGDHNMIIMGTQAGRPDSHGRPSNTIMRTGRNGDMTIMIIMTGGRGRRPDGDDPVVVVVVPDDDDDDDDDDDDDDDDDPDDDPPVAAEEEEEEEEQDLLLLVQVVQVQVQAPCNVRYAYEYAYAHAPPPRPPSDDRPPPVVRYHYDYDHLLPDLARLLSQLVSLSVDDQGFKYKYAYRFKHWHRNLVVLLVVQQVLDLFPAEKEAFAAAAADPPGRGDQFFFWFKFWDFQDPLLATDIDTDTDGLVRQDPGWAFFQWHDRHIMMGTSCLCVVANRDSLAHPTLSTVLSSQQCVLARYTYTYRSDHTMHGHPDDVSGPDDSVRSDVCSVVSNLLNSQLSLCQLPVDHRPDNCSCVVVVSNHHHHPDDSVVSCQQLAHHSVVRDHAVSRRNRHNRAQDDHDPDQLAFEAEAEPFPPVLLVVLSVVVCVVPVVLGGQEHEYAYDQPRHDGTPCPSRDPSHQAAAAFDVVLVLCFFQQVSVQVLCVVLVNCLQAFNKAQDLCVVLVDPDDQLKKKWKAFRNDDLCVPIFIDTNVVSVVDDHDNRIMIGIDDPQFDADVQFFKKKKWKWKQAALWIWTFLKTKIWTALDHEDRNDRDCSRRPDRPPQLDPPDSIDMDMLVPPPCSVLQSVLVLVSVQSCCSVCNSVNVSHRLRYMWMKIWIWTAHPVNHIHTDHIHRRDHDSHYPCCSVPPVSVVSSQNVCVSSVHDDPRIHINDHPPDD